Protein AF-A0A832JFH4-F1 (afdb_monomer_lite)

Foldseek 3Di:
DAEAEDQQDDPCVVVVLLVVLQVDQPYKYFYDNHRLADQLRVLLRVLPDDDQKDKFADPQKAFEPCQVVLQVVVCVVDVLAFKEFEAECDDVVRHDDDDDDDPVVVNVRLQVQLVVQPPHKDWALFDDRNIMMGGPVLCVLQNTFDSVLTHDDPRRNLSSLLSVLSRGIYMYRSSHYMYGPPPPSVPPCDPVNSNVSRVVVVCVQFVPDPVLVVCPPVSSPRVLSPDPVDNTPRSVSNHDHRDNNVPTPMSRSDPAQWAEEEFEEDAQLPVQQVQALVQCPPPGPAYEYEYQDHPDCVQVSCVVSVHDYHYDHDPLAPQVSSQVSLVVRRHQKYFYDYSQKHWDPPSVCVNVVSVVVDPAFFEWEWEWEAADADPQQFTWIAGHGGMGGSDPQFTWDARPPTDRVVRVCVRPVPHDYYYDDIYMYGDVNNDPPVVVVVVLVSQLVSLVVVCVVPVLQLVSLQSNLVSCVSVVVLVSSLVSLVSSVVSQPPDDAQCVLVSLLSNLVSCVSVVNLVVSVVSLVVVVPDPDDALSSLQSVLVSCVVQVNLVVSLVSLVSQLVCPVVPDSRHIHTPCSNFLVSLQSNLVSCVSVVVLVSSLVSLLRSCLRSVVVSHDHLSSLLCNLVSPLVDDALVVSQVSQQVSHVVGCLVPLVSLLSNLVSQLPAFVHRPRNLVNNVVSLVSSVVSVDDAQSSLQSVLSSCVLVVVLVVSLVSLVRHDCSRPCNVVSLVSNLVSCLSVVVVVVNVVSVPVPQLSVQLSCCSNPVDGDQQDAADDQVVLVCLLVVLSSCVSSVVVVSNVSSLSCVCNNDVDLLVSLLSQLVSCVSVVVLVSNCVSLVVVVVVVPHDLSSLLSPLVSCLSVVVLVSSVVSLVVSQQDQGDNVSSLVVLLVSLVVCVVVVVVVVNVVSVVCVLVVNGNDDDPDPSPPD

Secondary structure (DSSP, 8-state):
-EEEEE-S--SSHHHHHHHHHHH-TTEEEEE-SS---HHHHHHHHHTT--SSEEEEE-TTEEE-TTHHHHHHHHHHH-TTEEEEEEEBSS-TTTB-----SSHHHHHHHHHHHHHHTTT-EEE-S---TTEEEEEHHHHHHHBS--GGG-SSSSHHHHHHHHHHHTT-EEEEEEEEEEEE--SSTTGGG-HHHHHHHHHHHHHHHTT--GGGGGG-S-GGG-GGGG-TTSPPPPGGGG-BPPPPGGGS-EEE------SEEEEEEESS-TTTHHHHHHHHTTT-SEEEEEES--SSSHHHHHHHTT-EEEE----S-HHHHHHHHHHH--SSEEEE--TTEEE-TTTHHHHHHHHT--S-SEEEEEEEEEESSSTTSEEEEEEEEEEEE--TT---BSSSS-B-HHHHHHH-TT--EEE-S--EEE-TT-S-HHHHHHHHHHHHHHHHHHHHH-TT-HHHHHHHHHHHHHTT-HHHHHHHHHHHHHHHTT---TTHHHHHHHHHHHHHHTT-HHHHHHHHHHHHTSS---HHHHHHHHHHHHHTT-HHHHHHHHHHHHHTGGG--TTS-EEGGGGSHHHHHHHHHHHHHTT-HHHHHHHHHHHHHHHHHTT---HHHHHHHHHHHHTSS-HHHHHHHHHHHSTT-GGG-HHHHHHHHHHHTSSSSPPTTHHHHHHHHHHHHHHTT--SHHHHHHHHHHHHHTT-HHHHHHHHTTS-TTSTTHHHHHHHHHHHHHHTT-HHHHHHT----HHHHHHHHHHHHS--PPP-SPPPHHHHTTHHHHHHHHHHHT-HHHHHHHHTTHHHH--SHHHHHHHHHHHHHHHT-HHHHHHHHHHHHHTT---HHHHHHHHHHHHHHT-HHHHHHHHHHHHHSSS-HHHHHHHHHHHHHHHHHTT-HHHHHHHHHHHHTT-SSS---S--S--

Structure (mmCIF, N/CA/C/O backbone):
data_AF-A0A832JFH4-F1
#
_entry.id   AF-A0A832JFH4-F1
#
loop_
_atom_site.group_PDB
_atom_site.id
_atom_site.type_symbol
_atom_site.label_atom_id
_atom_site.label_alt_id
_atom_site.label_comp_id
_atom_site.label_asym_id
_atom_site.label_entity_id
_atom_site.label_seq_id
_atom_site.pdbx_PDB_ins_code
_atom_site.Cartn_x
_atom_site.Cartn_y
_atom_site.Cartn_z
_atom_site.occupancy
_atom_site.B_iso_or_equiv
_atom_site.auth_seq_id
_atom_site.auth_comp_id
_atom_site.auth_asym_id
_atom_site.auth_atom_id
_atom_site.pdbx_PDB_model_num
ATOM 1 N N . GLU A 1 1 ? 9.022 11.231 -43.085 1.00 86.75 1 GLU A N 1
ATOM 2 C CA . GLU A 1 1 ? 10.439 11.262 -42.639 1.00 86.75 1 GLU A CA 1
ATOM 3 C C . GLU A 1 1 ? 11.091 12.559 -43.117 1.00 86.75 1 GLU A C 1
ATOM 5 O O . GLU A 1 1 ? 10.477 13.247 -43.923 1.00 86.75 1 GLU A O 1
ATOM 10 N N . LEU A 1 2 ? 12.284 12.905 -42.633 1.00 91.31 2 LEU A N 1
ATOM 11 C CA . LEU A 1 2 ? 13.102 14.007 -43.144 1.00 91.31 2 LEU A CA 1
ATOM 12 C C . LEU A 1 2 ? 14.521 13.487 -43.394 1.00 91.31 2 LEU A C 1
ATOM 14 O O . LEU A 1 2 ? 15.133 12.902 -42.503 1.00 91.31 2 LEU A O 1
ATOM 18 N N . ILE A 1 3 ? 15.048 13.698 -44.598 1.00 94.12 3 ILE A N 1
ATOM 19 C CA . ILE A 1 3 ? 16.397 13.268 -44.978 1.00 94.12 3 ILE A CA 1
ATOM 20 C C . ILE A 1 3 ? 17.169 14.494 -45.445 1.00 94.12 3 ILE A C 1
ATOM 22 O O . ILE A 1 3 ? 16.770 15.158 -46.396 1.00 94.12 3 ILE A O 1
ATOM 26 N N . ILE A 1 4 ? 18.265 14.804 -44.758 1.00 94.50 4 ILE A N 1
ATOM 27 C CA . ILE A 1 4 ? 19.100 15.975 -45.029 1.00 94.50 4 ILE A CA 1
ATOM 28 C C . ILE A 1 4 ? 20.442 15.487 -45.571 1.00 94.50 4 ILE A C 1
ATOM 30 O O . ILE A 1 4 ? 21.104 14.660 -44.946 1.00 94.50 4 ILE A O 1
ATOM 34 N N . VAL A 1 5 ? 20.876 16.003 -46.719 1.00 94.62 5 VAL A N 1
ATOM 35 C CA . VAL A 1 5 ? 22.158 15.622 -47.328 1.00 94.62 5 VAL A CA 1
ATOM 36 C C . VAL A 1 5 ? 23.152 16.771 -47.198 1.00 94.62 5 VAL A C 1
ATOM 38 O O . VAL A 1 5 ? 22.995 17.824 -47.808 1.00 94.62 5 VAL A O 1
ATOM 41 N N . ASP A 1 6 ? 24.199 16.564 -46.401 1.00 93.94 6 ASP A N 1
ATOM 42 C CA . ASP A 1 6 ? 25.310 17.498 -46.256 1.00 93.94 6 ASP A CA 1
ATOM 43 C C . ASP A 1 6 ? 26.365 17.240 -47.342 1.00 93.94 6 ASP A C 1
ATOM 45 O O . ASP A 1 6 ? 27.177 16.315 -47.249 1.00 93.94 6 ASP A O 1
ATOM 49 N N . ASN A 1 7 ? 26.379 18.101 -48.359 1.00 91.00 7 ASN A N 1
ATOM 50 C CA . ASN A 1 7 ? 27.344 18.088 -49.462 1.00 91.00 7 ASN A CA 1
ATOM 51 C C . ASN A 1 7 ? 28.679 18.777 -49.098 1.00 91.00 7 ASN A C 1
ATOM 53 O O . ASN A 1 7 ? 29.187 19.615 -49.841 1.00 91.00 7 ASN A O 1
ATOM 57 N N . GLY A 1 8 ? 29.278 18.419 -47.956 1.00 88.81 8 GLY A N 1
ATOM 58 C CA . GLY A 1 8 ? 30.637 18.857 -47.606 1.00 88.81 8 GLY A CA 1
ATOM 59 C C . GLY A 1 8 ? 30.754 20.161 -46.805 1.00 88.81 8 GLY A C 1
ATOM 60 O O . GLY A 1 8 ? 31.791 20.814 -46.901 1.00 88.81 8 GLY A O 1
ATOM 61 N N . SER A 1 9 ? 29.739 20.567 -46.033 1.00 89.00 9 SER A N 1
ATOM 62 C CA . SER A 1 9 ? 29.695 21.904 -45.407 1.00 89.00 9 SER A CA 1
ATOM 63 C C . SER A 1 9 ? 30.801 22.146 -44.367 1.00 89.00 9 SER A C 1
ATOM 65 O O . SER A 1 9 ? 31.085 21.294 -43.520 1.00 89.00 9 SER A O 1
ATOM 67 N N . THR A 1 10 ? 31.388 23.347 -44.378 1.00 86.88 10 THR A N 1
ATOM 68 C CA . THR A 1 10 ? 32.534 23.742 -43.527 1.00 86.88 10 THR A CA 1
ATOM 69 C C . THR A 1 10 ? 32.224 24.855 -42.518 1.00 86.88 10 THR A C 1
ATOM 71 O O . THR A 1 10 ? 33.095 25.245 -41.749 1.00 86.88 10 THR A O 1
ATOM 74 N N . ASP A 1 11 ? 30.999 25.375 -42.507 1.00 83.94 11 ASP A N 1
ATOM 75 C CA . ASP A 1 11 ? 30.551 26.574 -41.774 1.00 83.94 11 ASP A CA 1
ATOM 76 C C . ASP A 1 11 ? 29.958 26.291 -40.378 1.00 83.94 11 ASP A C 1
ATOM 78 O O . ASP A 1 11 ? 29.439 27.183 -39.713 1.00 83.94 11 ASP A O 1
ATOM 82 N N . GLY A 1 12 ? 30.028 25.039 -39.923 1.00 84.50 12 GLY A N 1
ATOM 83 C CA . GLY A 1 12 ? 29.412 24.583 -38.676 1.00 84.50 12 GLY A CA 1
ATOM 84 C C . GLY A 1 12 ? 28.091 23.833 -38.860 1.00 84.50 12 GLY A C 1
ATOM 85 O O . GLY A 1 12 ? 27.679 23.145 -37.922 1.00 84.50 12 GLY A O 1
ATOM 86 N N . SER A 1 13 ? 27.489 23.833 -40.058 1.00 88.94 13 SER A N 1
ATOM 87 C CA . SER A 1 13 ? 26.248 23.094 -40.359 1.00 88.94 13 SER A CA 1
ATOM 88 C C . SER A 1 13 ? 26.322 21.620 -39.942 1.00 88.94 13 SER A C 1
ATOM 90 O O . SER A 1 13 ? 25.420 21.107 -39.285 1.00 88.94 13 SER A O 1
ATOM 92 N N . ARG A 1 14 ? 27.465 20.954 -40.157 1.00 89.50 14 ARG A N 1
ATOM 93 C CA . ARG A 1 14 ? 27.723 19.572 -39.694 1.00 89.50 14 ARG A CA 1
ATOM 94 C C . ARG A 1 14 ? 27.559 19.356 -38.189 1.00 89.50 14 ARG A C 1
ATOM 96 O O . ARG A 1 14 ? 27.178 18.264 -37.769 1.00 89.50 14 ARG A O 1
ATOM 103 N N . ARG A 1 15 ? 27.890 20.353 -37.362 1.00 82.50 15 ARG A N 1
ATOM 104 C CA . ARG A 1 15 ? 27.724 20.285 -35.901 1.00 82.50 15 ARG A CA 1
ATOM 105 C C . ARG A 1 15 ? 26.253 20.432 -35.524 1.00 82.50 15 ARG A C 1
ATOM 107 O O . ARG A 1 15 ? 25.790 19.684 -34.669 1.00 82.50 15 ARG A O 1
ATOM 114 N N . TYR A 1 16 ? 25.542 21.349 -36.180 1.00 88.25 16 TYR A N 1
ATOM 115 C CA . TYR A 1 16 ? 24.102 21.529 -36.008 1.00 88.25 16 TYR A CA 1
ATOM 116 C C . TYR A 1 16 ? 23.329 20.265 -36.412 1.00 88.25 16 TYR A C 1
ATOM 118 O O . TYR A 1 16 ? 22.598 19.715 -35.596 1.00 88.25 16 TYR A O 1
ATOM 126 N N . LEU A 1 17 ? 23.585 19.718 -37.604 1.00 90.06 17 LEU A N 1
ATOM 127 C CA . LEU A 1 17 ? 22.936 18.499 -38.098 1.00 90.06 17 LEU A CA 1
ATOM 128 C C . LEU A 1 17 ? 23.182 17.284 -37.185 1.00 90.06 17 LEU A C 1
ATOM 130 O O . LEU A 1 17 ? 22.256 16.527 -36.906 1.00 90.06 17 LEU A O 1
ATOM 134 N N . LYS A 1 18 ? 24.393 17.134 -36.627 1.00 82.38 18 LYS A N 1
ATOM 135 C CA . LYS A 1 18 ? 24.696 16.106 -35.610 1.00 82.38 18 LYS A CA 1
ATOM 136 C C . LYS A 1 18 ? 23.906 16.268 -34.305 1.00 82.38 18 LYS A C 1
ATOM 138 O O . LYS A 1 18 ? 23.684 15.272 -33.622 1.00 82.38 18 LYS A O 1
ATOM 143 N N . ALA A 1 19 ? 23.525 17.489 -33.931 1.00 78.25 19 ALA A N 1
ATOM 144 C CA . ALA A 1 19 ? 22.666 17.739 -32.775 1.00 78.25 19 ALA A CA 1
ATOM 145 C C . ALA A 1 19 ? 21.187 17.496 -33.118 1.00 78.25 19 ALA A C 1
ATOM 147 O O . ALA A 1 19 ? 20.504 16.803 -32.370 1.00 78.25 19 ALA A O 1
ATOM 148 N N . LEU A 1 20 ? 20.735 17.968 -34.283 1.00 81.62 20 LEU A N 1
ATOM 149 C CA . LEU A 1 20 ? 19.372 17.792 -34.793 1.00 81.62 20 LEU A CA 1
ATOM 150 C C . LEU A 1 20 ? 18.983 16.305 -34.893 1.00 81.62 20 LEU A C 1
ATOM 152 O O . LEU A 1 20 ? 17.939 15.896 -34.396 1.00 81.62 20 LEU A O 1
ATOM 156 N N . VAL A 1 21 ? 19.878 15.475 -35.437 1.00 81.38 21 VAL A N 1
ATOM 157 C CA . VAL A 1 21 ? 19.735 14.008 -35.514 1.00 81.38 21 VAL A CA 1
ATOM 158 C C . VAL A 1 21 ? 19.535 13.360 -34.140 1.00 81.38 21 VAL A C 1
ATOM 160 O O . VAL A 1 21 ? 18.793 12.394 -34.015 1.00 81.38 21 VAL A O 1
ATOM 163 N N . ARG A 1 22 ? 20.151 13.892 -33.078 1.00 72.06 22 ARG A N 1
ATOM 164 C CA . ARG A 1 22 ? 19.964 13.371 -31.711 1.00 72.06 22 ARG A CA 1
ATOM 165 C C . ARG A 1 22 ? 18.629 13.784 -31.091 1.00 72.06 22 ARG A C 1
ATOM 167 O O . ARG A 1 22 ? 18.180 13.129 -30.160 1.00 72.06 22 ARG A O 1
ATOM 174 N N . GLN A 1 23 ? 18.025 14.867 -31.576 1.00 72.06 23 GLN A N 1
ATOM 175 C CA . GLN A 1 23 ? 16.788 15.435 -31.037 1.00 72.06 23 GLN A CA 1
ATOM 176 C C . GLN A 1 23 ? 15.531 14.909 -31.749 1.00 72.06 23 GLN A C 1
ATOM 178 O O . GLN A 1 23 ? 14.457 14.904 -31.152 1.00 72.06 23 GLN A O 1
ATOM 183 N N . HIS A 1 24 ? 15.648 14.435 -32.995 1.00 73.25 24 HIS A N 1
ATOM 184 C CA . HIS A 1 24 ? 14.495 14.092 -33.831 1.00 73.25 24 HIS A CA 1
ATOM 185 C C . HIS A 1 24 ? 14.628 12.703 -34.485 1.00 73.25 24 HIS A C 1
ATOM 187 O O . HIS A 1 24 ? 15.391 12.510 -35.430 1.00 73.25 24 HIS A O 1
ATOM 193 N N . ARG A 1 25 ? 13.824 11.734 -34.012 1.00 69.81 25 ARG A N 1
ATOM 194 C CA . ARG A 1 25 ? 13.808 10.324 -34.478 1.00 69.81 25 ARG A CA 1
ATOM 195 C C . ARG A 1 25 ? 13.427 10.142 -35.956 1.00 69.81 25 ARG A C 1
ATOM 197 O O . ARG A 1 25 ? 13.649 9.084 -36.526 1.00 69.81 25 ARG A O 1
ATOM 204 N N . ASN A 1 26 ? 12.813 11.148 -36.572 1.00 77.56 26 ASN A N 1
ATOM 205 C CA . ASN A 1 26 ? 12.388 11.135 -37.972 1.00 77.56 26 ASN A CA 1
ATOM 206 C C . ASN A 1 26 ? 13.412 11.773 -38.930 1.00 77.56 26 ASN A C 1
ATOM 208 O O . ASN A 1 26 ? 13.078 11.941 -40.103 1.00 77.56 26 ASN A O 1
ATOM 212 N N . VAL A 1 27 ? 14.613 12.138 -38.455 1.00 88.56 27 VAL A N 1
ATOM 213 C CA . VAL A 1 27 ? 15.651 12.830 -39.238 1.00 88.56 27 VAL A CA 1
ATOM 214 C C . VAL A 1 27 ? 16.833 11.904 -39.540 1.00 88.56 27 VAL A C 1
ATOM 216 O O . VAL A 1 27 ? 17.547 11.490 -38.631 1.00 88.56 27 VAL A O 1
ATOM 219 N N . LYS A 1 28 ? 17.100 11.633 -40.821 1.00 91.25 28 LYS A N 1
ATOM 220 C CA . LYS A 1 28 ? 18.349 11.013 -41.305 1.00 91.25 28 LYS A CA 1
ATOM 221 C C . LYS A 1 28 ? 19.262 12.115 -41.868 1.00 91.25 28 LYS A C 1
ATOM 223 O O . LYS A 1 28 ? 18.783 12.990 -42.586 1.00 91.25 28 LYS A O 1
ATOM 228 N N . VAL A 1 29 ? 20.567 12.087 -41.588 1.00 93.31 29 VAL A N 1
ATOM 229 C CA . VAL A 1 29 ? 21.560 12.998 -42.200 1.00 93.31 29 VAL A CA 1
ATOM 230 C C . VAL A 1 29 ? 22.622 12.205 -42.953 1.00 93.31 29 VAL A C 1
ATOM 232 O O . VAL A 1 29 ? 23.351 11.428 -42.346 1.00 93.31 29 VAL A O 1
ATOM 235 N N . VAL A 1 30 ? 22.789 12.449 -44.250 1.00 94.50 30 VAL A N 1
ATOM 236 C CA . VAL A 1 30 ? 23.920 11.918 -45.030 1.00 94.50 30 VAL A CA 1
ATOM 237 C C . VAL A 1 30 ? 25.084 12.904 -44.972 1.00 94.50 30 VAL A C 1
ATOM 239 O O . VAL A 1 30 ? 24.889 14.094 -45.201 1.00 94.50 30 VAL A O 1
ATOM 242 N N . LEU A 1 31 ? 26.299 12.427 -44.688 1.00 92.38 31 LEU A N 1
ATOM 243 C CA . LEU A 1 31 ? 27.520 13.242 -44.664 1.00 92.38 31 LEU A CA 1
ATOM 244 C C . LEU A 1 31 ? 28.461 12.887 -45.827 1.00 92.38 31 LEU A C 1
ATOM 246 O O . LEU A 1 31 ? 29.343 12.033 -45.683 1.00 92.38 31 LEU A O 1
ATOM 250 N N . ASN A 1 32 ? 28.330 13.582 -46.959 1.00 92.69 32 ASN A N 1
ATOM 251 C CA . ASN A 1 32 ? 29.229 13.406 -48.104 1.00 92.69 32 ASN A CA 1
ATOM 252 C C . ASN A 1 32 ? 30.609 14.029 -47.813 1.00 92.69 32 ASN A C 1
ATOM 254 O O . ASN A 1 32 ? 30.688 15.091 -47.199 1.00 92.69 32 ASN A O 1
ATOM 258 N N . PRO A 1 33 ? 31.739 13.409 -48.199 1.00 86.75 33 PRO A N 1
ATOM 259 C CA . PRO A 1 33 ? 33.070 13.905 -47.828 1.00 86.75 33 PRO A CA 1
ATOM 260 C C . PRO A 1 33 ? 33.408 15.272 -48.448 1.00 86.75 33 PRO A C 1
ATOM 262 O O . PRO A 1 33 ? 34.163 16.038 -47.852 1.00 86.75 33 PRO A O 1
ATOM 265 N N . SER A 1 34 ? 32.821 15.582 -49.603 1.00 89.50 34 SER A N 1
ATOM 266 C CA . SER A 1 34 ? 32.980 16.810 -50.384 1.00 89.50 34 SER A CA 1
ATOM 267 C C . SER A 1 34 ? 31.657 17.167 -51.077 1.00 89.50 34 SER A C 1
ATOM 269 O O . SER A 1 34 ? 30.693 16.400 -51.017 1.00 89.50 34 SER A O 1
ATOM 271 N N . ASN A 1 35 ? 31.599 18.323 -51.746 1.00 89.25 35 ASN A N 1
ATOM 272 C CA . ASN A 1 35 ? 30.458 18.667 -52.593 1.00 89.25 35 ASN A CA 1
ATOM 273 C C . ASN A 1 35 ? 30.491 17.833 -53.885 1.00 89.25 35 ASN A C 1
ATOM 275 O O . ASN A 1 35 ? 31.380 18.016 -54.717 1.00 89.25 35 ASN A O 1
ATOM 279 N N . ILE A 1 36 ? 29.520 16.930 -54.033 1.00 89.88 36 ILE A N 1
ATOM 280 C CA . ILE A 1 36 ? 29.355 16.040 -55.194 1.00 89.88 36 ILE A CA 1
ATOM 281 C C . ILE A 1 36 ? 28.343 16.568 -56.228 1.00 89.88 36 ILE A C 1
ATOM 283 O O . ILE A 1 36 ? 28.050 15.879 -57.200 1.00 89.88 36 ILE A O 1
ATOM 287 N N . GLY A 1 37 ? 27.815 17.779 -56.025 1.00 87.56 37 GLY A N 1
ATOM 288 C CA . GLY A 1 37 ? 26.745 18.365 -56.831 1.00 87.56 37 GLY A CA 1
ATOM 289 C C . GLY A 1 37 ? 25.342 18.083 -56.287 1.00 87.56 37 GLY A C 1
ATOM 290 O O . GLY A 1 37 ? 25.111 17.120 -55.550 1.00 87.56 37 GLY A O 1
ATOM 291 N N . ALA A 1 38 ? 24.395 18.951 -56.640 1.00 85.62 38 ALA A N 1
ATOM 292 C CA . ALA A 1 38 ? 22.991 18.849 -56.255 1.00 85.62 38 ALA A CA 1
ATOM 293 C C . ALA A 1 38 ? 22.293 17.579 -56.793 1.00 85.62 38 ALA A C 1
ATOM 295 O O . ALA A 1 38 ? 21.633 16.922 -55.986 1.00 85.62 38 ALA A O 1
ATOM 296 N N . PRO A 1 39 ? 22.485 17.137 -58.059 1.00 89.88 39 PRO A N 1
ATOM 297 C CA . PRO A 1 39 ? 21.843 15.920 -58.565 1.00 89.88 39 PRO A CA 1
ATOM 298 C C . PRO A 1 39 ? 22.280 14.674 -57.778 1.00 89.88 39 PRO A C 1
ATOM 300 O O . PRO A 1 39 ? 21.454 13.927 -57.254 1.00 89.88 39 PRO A O 1
ATOM 303 N N . ALA A 1 40 ? 23.595 14.488 -57.609 1.00 90.62 40 ALA A N 1
ATOM 304 C CA . ALA A 1 40 ? 24.149 13.359 -56.865 1.00 90.62 40 ALA A CA 1
ATOM 305 C C . ALA A 1 40 ? 23.811 13.424 -55.363 1.00 90.62 40 ALA A C 1
ATOM 307 O O . ALA A 1 40 ? 23.510 12.398 -54.756 1.00 90.62 40 ALA A O 1
ATOM 308 N N . GLY A 1 41 ? 23.789 14.626 -54.773 1.00 92.12 41 GLY A N 1
ATOM 309 C CA . GLY A 1 41 ? 23.344 14.838 -53.395 1.00 92.12 41 GLY A CA 1
ATOM 310 C C . GLY A 1 41 ? 21.882 14.435 -53.183 1.00 92.12 41 GLY A C 1
ATOM 311 O O . GLY A 1 41 ? 21.586 13.667 -52.269 1.00 92.12 41 GLY A O 1
ATOM 312 N N . ARG A 1 42 ? 20.965 14.869 -54.059 1.00 92.06 42 ARG A N 1
ATOM 313 C CA . ARG A 1 42 ? 19.547 14.473 -53.994 1.00 92.06 42 ARG A CA 1
ATOM 314 C C . ARG A 1 42 ? 19.372 12.959 -54.169 1.00 92.06 42 ARG A C 1
ATOM 316 O O . ARG A 1 42 ? 18.576 12.368 -53.442 1.00 92.06 42 ARG A O 1
ATOM 323 N N . ASN A 1 43 ? 20.184 12.304 -55.003 1.00 94.56 43 ASN A N 1
ATOM 324 C CA . ASN A 1 43 ? 20.185 10.839 -55.130 1.00 94.56 43 ASN A CA 1
ATOM 325 C C . ASN A 1 43 ? 20.590 10.111 -53.839 1.00 94.56 43 ASN A C 1
ATOM 327 O O . ASN A 1 43 ? 20.013 9.068 -53.537 1.00 94.56 43 ASN A O 1
ATOM 331 N N . CYS A 1 44 ? 21.526 10.648 -53.046 1.00 94.62 44 CYS A N 1
ATOM 332 C CA . CYS A 1 44 ? 21.829 10.102 -51.717 1.00 94.62 44 CYS A CA 1
ATOM 333 C C . CYS A 1 44 ? 20.615 10.169 -50.774 1.00 94.62 44 CYS A C 1
ATOM 335 O O . CYS A 1 44 ? 20.441 9.282 -49.943 1.00 94.62 44 CYS A O 1
ATOM 337 N N . GLY A 1 45 ? 19.780 11.206 -50.902 1.00 93.75 45 GLY A N 1
ATOM 338 C CA . GLY A 1 45 ? 18.519 11.326 -50.167 1.00 93.75 45 GLY A CA 1
ATOM 339 C C . GLY A 1 45 ? 17.472 10.317 -50.645 1.00 93.75 45 GLY A C 1
ATOM 340 O O . GLY A 1 45 ? 16.926 9.573 -49.833 1.00 93.75 45 GLY A O 1
ATOM 341 N N . LEU A 1 46 ? 17.251 10.234 -51.963 1.00 93.94 46 LEU A N 1
ATOM 342 C CA . LEU A 1 46 ? 16.325 9.276 -52.585 1.00 93.94 46 LEU A CA 1
ATOM 343 C C . LEU A 1 46 ? 16.654 7.818 -52.230 1.00 93.94 46 LEU A C 1
ATOM 345 O O . LEU A 1 46 ? 15.747 7.050 -51.922 1.00 93.94 46 LEU A O 1
ATOM 349 N N . ALA A 1 47 ? 17.938 7.444 -52.219 1.00 93.62 47 ALA A N 1
ATOM 350 C CA . ALA A 1 47 ? 18.404 6.091 -51.891 1.00 93.62 47 ALA A CA 1
ATOM 351 C C . ALA A 1 47 ? 18.052 5.626 -50.461 1.00 93.62 47 ALA A C 1
ATOM 353 O O . ALA A 1 47 ? 18.135 4.434 -50.162 1.00 93.62 47 ALA A O 1
ATOM 354 N N . LEU A 1 48 ? 17.686 6.559 -49.576 1.00 92.31 48 LEU A N 1
ATOM 355 C CA . LEU A 1 48 ? 17.358 6.312 -48.169 1.00 92.31 48 LEU A CA 1
ATOM 356 C C . LEU A 1 48 ? 15.889 6.582 -47.827 1.00 92.31 48 LEU A C 1
ATOM 358 O O . LEU A 1 48 ? 15.498 6.365 -46.677 1.00 92.31 48 LEU A O 1
ATOM 362 N N . ALA A 1 49 ? 15.101 7.086 -48.778 1.00 92.75 49 ALA A N 1
ATOM 363 C CA . ALA A 1 49 ? 13.710 7.446 -48.558 1.00 92.75 49 ALA A CA 1
ATOM 364 C C . ALA A 1 49 ? 12.791 6.224 -48.677 1.00 92.75 49 ALA A C 1
ATOM 366 O O . ALA A 1 49 ? 12.873 5.448 -49.632 1.00 92.75 49 ALA A O 1
ATOM 367 N N . GLU A 1 50 ? 11.869 6.089 -47.730 1.00 90.00 50 GLU A N 1
ATOM 368 C CA . GLU A 1 50 ? 10.948 4.961 -47.551 1.00 90.00 50 GLU A CA 1
ATOM 369 C C . GLU A 1 50 ? 9.484 5.343 -47.846 1.00 90.00 50 GLU A C 1
ATOM 371 O O . GLU A 1 50 ? 8.707 4.479 -48.235 1.00 90.00 50 GLU A O 1
ATOM 376 N N . GLY A 1 51 ? 9.104 6.625 -47.751 1.00 89.81 51 GLY A N 1
ATOM 377 C CA . GLY A 1 51 ? 7.719 7.080 -47.972 1.00 89.81 51 GLY A CA 1
ATOM 378 C C . GLY A 1 51 ? 7.178 6.909 -49.404 1.00 89.81 51 GLY A C 1
ATOM 379 O O . GLY A 1 51 ? 7.937 6.936 -50.375 1.00 89.81 51 GLY A O 1
ATOM 380 N N . ASP A 1 52 ? 5.854 6.778 -49.542 1.00 90.62 52 ASP A N 1
ATOM 381 C CA . ASP A 1 52 ? 5.144 6.669 -50.836 1.00 90.62 52 ASP A CA 1
ATOM 382 C C . ASP A 1 52 ? 5.174 7.968 -51.659 1.00 90.62 52 ASP A C 1
ATOM 384 O O . ASP A 1 52 ? 5.088 7.953 -52.892 1.00 90.62 52 ASP A O 1
ATOM 388 N N . PHE A 1 53 ? 5.337 9.093 -50.962 1.00 93.88 53 PHE A N 1
ATOM 389 C CA . PHE A 1 53 ? 5.544 10.420 -51.522 1.00 93.88 53 PHE A CA 1
ATOM 390 C C . PHE A 1 53 ? 6.890 10.975 -51.052 1.00 93.88 53 PHE A C 1
ATOM 392 O O . PHE A 1 53 ? 7.261 10.857 -49.883 1.00 93.88 53 PHE A O 1
ATOM 399 N N . LEU A 1 54 ? 7.616 11.590 -51.978 1.00 94.62 54 LEU A N 1
ATOM 400 C CA . LEU A 1 54 ? 8.992 12.042 -51.823 1.00 94.62 54 LEU A CA 1
ATOM 401 C C . LEU A 1 54 ? 9.041 13.542 -52.108 1.00 94.62 54 LEU A C 1
ATOM 403 O O . LEU A 1 54 ? 8.646 13.969 -53.188 1.00 94.62 54 LEU A O 1
ATOM 407 N N . ALA A 1 55 ? 9.500 14.350 -51.156 1.00 94.38 55 ALA A N 1
ATOM 408 C CA . ALA A 1 55 ? 9.603 15.798 -51.325 1.00 94.38 55 ALA A CA 1
ATOM 409 C C . ALA A 1 55 ? 11.072 16.226 -51.393 1.00 94.38 55 ALA A C 1
ATOM 411 O O . ALA A 1 55 ? 11.820 16.027 -50.434 1.00 94.38 55 ALA A O 1
ATOM 412 N N . PHE A 1 56 ? 11.476 16.850 -52.499 1.00 93.50 56 PHE A N 1
ATOM 413 C CA . PHE A 1 56 ? 12.681 17.672 -52.518 1.00 93.50 56 PHE A CA 1
ATOM 414 C C . PHE A 1 56 ? 12.391 19.027 -51.883 1.00 93.50 56 PHE A C 1
ATOM 416 O O . PHE A 1 56 ? 11.320 19.601 -52.094 1.00 93.50 56 PHE A O 1
ATOM 423 N N . LEU A 1 57 ? 13.359 19.516 -51.111 1.00 93.06 57 LEU A N 1
ATOM 424 C CA . LEU A 1 57 ? 13.349 20.838 -50.508 1.00 93.06 57 LEU A CA 1
ATOM 425 C C . LEU A 1 57 ? 14.796 21.328 -50.375 1.00 93.06 57 LEU A C 1
ATOM 427 O O . LEU A 1 57 ? 15.596 20.706 -49.673 1.00 93.06 57 LEU A O 1
ATOM 431 N N . ASP A 1 58 ? 15.134 22.420 -51.056 1.00 90.75 58 ASP A N 1
ATOM 432 C CA . ASP A 1 58 ? 16.479 22.999 -51.014 1.00 90.75 58 ASP A CA 1
ATOM 433 C C . ASP A 1 58 ? 16.681 23.870 -49.758 1.00 90.75 58 ASP A C 1
ATOM 435 O O . ASP A 1 58 ? 15.742 24.442 -49.199 1.00 90.75 58 ASP A O 1
ATOM 439 N N . SER A 1 59 ? 17.927 23.974 -49.286 1.00 88.50 59 SER A N 1
ATOM 440 C CA . SER A 1 59 ? 18.262 24.610 -48.001 1.00 88.50 59 SER A CA 1
ATOM 441 C C . SER A 1 59 ? 18.159 26.141 -47.985 1.00 88.50 59 SER A C 1
ATOM 443 O O . SER A 1 59 ? 18.235 26.740 -46.912 1.00 88.50 59 SER A O 1
ATOM 445 N N . ASP A 1 60 ? 17.963 26.783 -49.138 1.00 88.44 60 ASP A N 1
ATOM 446 C CA . ASP A 1 60 ? 17.671 28.211 -49.288 1.00 88.44 60 ASP A CA 1
ATOM 447 C C . ASP A 1 60 ? 16.184 28.489 -49.593 1.00 88.44 60 ASP A C 1
ATOM 449 O O . ASP A 1 60 ? 15.831 29.520 -50.175 1.00 88.44 60 ASP A O 1
ATOM 453 N N . THR A 1 61 ? 15.299 27.598 -49.134 1.00 92.31 61 THR A N 1
ATOM 454 C CA . THR A 1 61 ? 13.838 27.758 -49.177 1.00 92.31 61 THR A CA 1
ATOM 455 C C . THR A 1 61 ? 13.223 27.941 -47.785 1.00 92.31 61 THR A C 1
ATOM 457 O O . THR A 1 61 ? 13.783 27.527 -46.770 1.00 92.31 61 THR A O 1
ATOM 460 N N . VAL A 1 62 ? 12.047 28.574 -47.728 1.00 93.44 62 VAL A N 1
ATOM 461 C CA . VAL A 1 62 ? 11.209 28.669 -46.525 1.00 93.44 62 VAL A CA 1
ATOM 462 C C . VAL A 1 62 ? 9.780 28.288 -46.896 1.00 93.44 62 VAL A C 1
ATOM 464 O O . VAL A 1 62 ? 9.113 28.960 -47.686 1.00 93.44 62 VAL A O 1
ATOM 467 N N . VAL A 1 63 ? 9.312 27.181 -46.326 1.00 95.19 63 VAL A N 1
ATOM 468 C CA . VAL A 1 63 ? 7.969 26.645 -46.566 1.00 95.19 63 VAL A CA 1
ATOM 469 C C . VAL A 1 63 ? 6.902 27.407 -45.778 1.00 95.19 63 VAL A C 1
ATOM 471 O O . VAL A 1 63 ? 7.172 27.944 -44.703 1.00 95.19 63 VAL A O 1
ATOM 474 N N . THR A 1 64 ? 5.672 27.450 -46.295 1.00 94.50 64 THR A N 1
ATOM 475 C CA . THR A 1 64 ? 4.552 28.136 -45.630 1.00 94.50 64 THR A CA 1
ATOM 476 C C . THR A 1 64 ? 3.569 27.159 -44.988 1.00 94.50 64 THR A C 1
ATOM 478 O O . THR A 1 64 ? 3.570 25.968 -45.286 1.00 94.50 64 THR A O 1
ATOM 481 N N . ASN A 1 65 ? 2.699 27.646 -44.103 1.00 91.00 65 ASN A N 1
ATOM 482 C CA . ASN A 1 65 ? 1.744 26.797 -43.388 1.00 91.00 65 ASN A CA 1
ATOM 483 C C . ASN A 1 65 ? 0.806 26.073 -44.373 1.00 91.00 65 ASN A C 1
ATOM 485 O O . ASN A 1 65 ? 0.214 26.707 -45.247 1.00 91.00 65 ASN A O 1
ATOM 489 N N . GLY A 1 66 ? 0.679 24.750 -44.232 1.00 90.88 66 GLY A N 1
ATOM 490 C CA . GLY A 1 66 ? -0.151 23.911 -45.101 1.00 90.88 66 GLY A CA 1
ATOM 491 C C . GLY A 1 66 ? 0.452 23.565 -46.472 1.00 90.88 66 GLY A C 1
ATOM 492 O O . GLY A 1 66 ? -0.271 23.044 -47.320 1.00 90.88 66 GLY A O 1
ATOM 493 N N . TRP A 1 67 ? 1.722 23.903 -46.750 1.00 94.88 67 TRP A N 1
ATOM 494 C CA . TRP A 1 67 ? 2.327 23.711 -48.080 1.00 94.88 67 TRP A CA 1
ATOM 495 C C . TRP A 1 67 ? 2.284 22.251 -48.558 1.00 94.88 67 TRP A C 1
ATOM 497 O O . TRP A 1 67 ? 1.942 21.998 -49.711 1.00 94.88 67 TRP A O 1
ATOM 507 N N . LEU A 1 68 ? 2.610 21.296 -47.683 1.00 94.88 68 LEU A N 1
ATOM 508 C CA . LEU A 1 68 ? 2.763 19.888 -48.044 1.00 94.88 68 LEU A CA 1
ATOM 509 C C . LEU A 1 68 ? 1.400 19.223 -48.226 1.00 94.88 68 LEU A C 1
ATOM 511 O O . LEU A 1 68 ? 1.195 18.485 -49.182 1.00 94.88 68 LEU A O 1
ATOM 515 N N . GLU A 1 69 ? 0.455 19.548 -47.349 1.00 94.44 69 GLU A N 1
ATOM 516 C CA . GLU A 1 69 ? -0.939 19.118 -47.392 1.00 94.44 69 GLU A CA 1
ATOM 517 C C . GLU A 1 69 ? -1.603 19.542 -48.711 1.00 94.44 69 GLU A C 1
ATOM 519 O O . GLU A 1 69 ? -2.345 18.771 -49.318 1.00 94.44 69 GLU A O 1
ATOM 524 N N . ARG A 1 70 ? -1.280 20.744 -49.206 1.00 94.31 70 ARG A N 1
ATOM 525 C CA . ARG A 1 70 ? -1.758 21.256 -50.499 1.00 94.31 70 ARG A CA 1
ATOM 526 C C . ARG A 1 70 ? -1.160 20.497 -51.685 1.00 94.31 70 ARG A C 1
ATOM 528 O O . ARG A 1 70 ? -1.899 20.144 -52.599 1.00 94.31 70 ARG A O 1
ATOM 535 N N . LEU A 1 71 ? 0.141 20.191 -51.664 1.00 96.19 71 LEU A N 1
ATOM 536 C CA . LEU A 1 71 ? 0.781 19.386 -52.716 1.00 96.19 71 LEU A CA 1
ATOM 537 C C . LEU A 1 71 ? 0.291 17.924 -52.712 1.00 96.19 71 LEU A C 1
ATOM 539 O O . LEU A 1 71 ? 0.043 17.364 -53.779 1.00 96.19 71 LEU A O 1
ATOM 543 N N . LEU A 1 72 ? 0.105 17.324 -51.530 1.00 95.44 72 LEU A N 1
ATOM 544 C CA . LEU A 1 72 ? -0.429 15.965 -51.366 1.00 95.44 72 LEU A CA 1
ATOM 545 C C . LEU A 1 72 ? -1.861 15.853 -51.896 1.00 95.44 72 LEU A C 1
ATOM 547 O O . LEU A 1 72 ? -2.145 14.939 -52.668 1.00 95.44 72 LEU A O 1
ATOM 551 N N . ARG A 1 73 ? -2.728 16.824 -51.577 1.00 93.81 73 ARG A N 1
ATOM 552 C CA . ARG A 1 73 ? -4.118 16.880 -52.060 1.00 93.81 73 ARG A CA 1
ATOM 553 C C . ARG A 1 73 ? -4.220 16.748 -53.583 1.00 93.81 73 ARG A C 1
ATOM 555 O O . ARG A 1 73 ? -5.102 16.050 -54.073 1.00 93.81 73 ARG A O 1
ATOM 562 N N . TRP A 1 74 ? -3.325 17.383 -54.343 1.00 93.50 74 TRP A N 1
ATOM 563 C CA . TRP A 1 74 ? -3.303 17.242 -55.805 1.00 93.50 74 TRP A CA 1
ATOM 564 C C . TRP A 1 74 ? -3.019 15.811 -56.253 1.00 93.50 74 TRP A C 1
ATOM 566 O O . TRP A 1 74 ? -3.683 15.308 -57.157 1.00 93.50 74 TRP A O 1
ATOM 576 N N . MET A 1 75 ? -2.072 15.137 -55.601 1.00 91.00 75 MET A N 1
ATOM 577 C CA . MET A 1 75 ? -1.765 13.744 -55.908 1.00 91.00 75 MET A CA 1
ATOM 578 C C . MET A 1 75 ? -2.897 12.798 -55.505 1.00 91.00 75 MET A C 1
ATOM 580 O O . MET A 1 75 ? -3.164 11.846 -56.232 1.00 91.00 75 MET A O 1
ATOM 584 N N . GLU A 1 76 ? -3.571 13.045 -54.381 1.00 87.94 76 GLU A N 1
ATOM 585 C CA . GLU A 1 76 ? -4.750 12.276 -53.957 1.00 87.94 76 GLU A CA 1
ATOM 586 C C . GLU A 1 76 ? -5.917 12.400 -54.949 1.00 87.94 76 GLU A C 1
ATOM 588 O O . GLU A 1 76 ? -6.601 11.411 -55.205 1.00 87.94 76 GLU A O 1
ATOM 593 N N . ILE A 1 77 ? -6.120 13.587 -55.535 1.00 84.69 77 ILE A N 1
ATOM 594 C CA . ILE A 1 77 ? -7.181 13.852 -56.521 1.00 84.69 77 ILE A CA 1
ATOM 595 C C . ILE A 1 77 ? -6.924 13.137 -57.855 1.00 84.69 77 ILE A C 1
ATOM 597 O O . ILE A 1 77 ? -7.856 12.577 -58.432 1.00 84.69 77 ILE A O 1
ATOM 601 N N . ASP A 1 78 ? -5.688 13.162 -58.362 1.00 83.81 78 ASP A N 1
ATOM 602 C CA . ASP A 1 78 ? -5.342 12.606 -59.673 1.00 83.81 78 ASP A CA 1
ATOM 603 C C . ASP A 1 78 ? -4.107 11.682 -59.581 1.00 83.81 78 ASP A C 1
ATOM 605 O O . ASP A 1 78 ? -2.961 12.148 -59.545 1.00 83.81 78 ASP A O 1
ATOM 609 N N . PRO A 1 79 ? -4.311 10.347 -59.590 1.00 79.00 79 PRO A N 1
ATOM 610 C CA . PRO A 1 79 ? -3.232 9.360 -59.572 1.00 79.00 79 PRO A CA 1
ATOM 611 C C . PRO A 1 79 ? -2.235 9.447 -60.738 1.00 79.00 79 PRO A C 1
ATOM 613 O O . PRO A 1 79 ? -1.149 8.879 -60.630 1.00 79.00 79 PRO A O 1
ATOM 616 N N . THR A 1 80 ? -2.562 10.144 -61.836 1.00 80.94 80 THR A N 1
ATOM 617 C CA . THR A 1 80 ? -1.652 10.340 -62.981 1.00 80.94 80 THR A CA 1
ATOM 618 C C . THR A 1 80 ? -0.608 11.435 -62.742 1.00 80.94 80 THR A C 1
ATOM 620 O O . THR A 1 80 ? 0.401 11.493 -63.455 1.00 80.94 80 THR A O 1
ATOM 623 N N . LEU A 1 81 ? -0.801 12.283 -61.724 1.00 92.81 81 LEU A N 1
ATOM 624 C CA . LEU A 1 81 ? 0.190 13.271 -61.309 1.00 92.81 81 LEU A CA 1
ATOM 625 C C . LEU A 1 81 ? 1.337 12.566 -60.580 1.00 92.81 81 LEU A C 1
ATOM 627 O O . LEU A 1 81 ? 1.202 12.123 -59.437 1.00 92.81 81 LEU A O 1
ATOM 631 N N . GLY A 1 82 ? 2.479 12.459 -61.259 1.00 92.31 82 GLY A N 1
ATOM 632 C CA . GLY A 1 82 ? 3.697 11.896 -60.682 1.00 92.31 82 GLY A CA 1
ATOM 633 C C . GLY A 1 82 ? 4.527 12.932 -59.936 1.00 92.31 82 GLY A C 1
ATOM 634 O O . GLY A 1 82 ? 5.189 12.568 -58.969 1.00 92.31 82 GLY A O 1
ATOM 635 N N . MET A 1 83 ? 4.484 14.204 -60.347 1.00 96.44 83 MET A N 1
ATOM 636 C CA . MET A 1 83 ? 5.239 15.303 -59.732 1.00 96.44 83 MET A CA 1
ATOM 637 C C . MET A 1 83 ? 4.351 16.544 -59.559 1.00 96.44 83 MET A C 1
ATOM 639 O O . MET A 1 83 ? 3.649 16.931 -60.492 1.00 96.44 83 MET A O 1
ATOM 643 N N . VAL A 1 84 ? 4.404 17.191 -58.393 1.00 97.38 84 VAL A N 1
ATOM 644 C CA . VAL A 1 84 ? 3.674 18.434 -58.084 1.00 97.38 84 VAL A CA 1
ATOM 645 C C . VAL A 1 84 ? 4.619 19.428 -57.400 1.00 97.38 84 VAL A C 1
ATOM 647 O O . VAL A 1 84 ? 5.293 19.074 -56.433 1.00 97.38 84 VAL A O 1
ATOM 650 N N . GLY A 1 85 ? 4.670 20.673 -57.876 1.00 96.75 85 GLY A N 1
ATOM 651 C CA . GLY A 1 85 ? 5.446 21.759 -57.261 1.00 96.75 85 GLY A CA 1
ATOM 652 C C . GLY A 1 85 ? 4.587 22.993 -56.942 1.00 96.75 85 GLY A C 1
ATOM 653 O O . GLY A 1 85 ? 3.552 23.189 -57.583 1.00 96.75 85 GLY A O 1
ATOM 654 N N . PRO A 1 86 ? 4.984 23.824 -55.960 1.00 97.31 86 PRO A N 1
ATOM 655 C CA . PRO A 1 86 ? 4.263 25.033 -55.566 1.00 97.31 86 PRO A CA 1
ATOM 656 C C . PRO A 1 86 ? 4.667 26.248 -56.415 1.00 97.31 86 PRO A C 1
ATOM 658 O O . PRO A 1 86 ? 5.703 26.245 -57.086 1.00 97.31 86 PRO A O 1
ATOM 661 N N . CYS A 1 87 ? 3.904 27.335 -56.315 1.00 96.81 87 CYS A N 1
ATOM 662 C CA . CYS A 1 87 ? 4.377 28.661 -56.709 1.00 96.81 87 CYS A CA 1
ATOM 663 C C . CYS A 1 87 ? 5.500 29.165 -55.782 1.00 96.81 87 CYS A C 1
ATOM 665 O O . CYS A 1 87 ? 5.616 28.755 -54.625 1.00 96.81 87 CYS A O 1
ATOM 667 N N . SER A 1 88 ? 6.308 30.106 -56.268 1.00 95.56 88 SER A N 1
ATOM 668 C CA . SER A 1 88 ? 7.369 30.758 -55.494 1.00 95.56 88 SER A CA 1
ATOM 669 C C . SER A 1 88 ? 7.566 32.219 -55.900 1.00 95.56 88 SER A C 1
ATOM 671 O O . SER A 1 88 ? 7.082 32.659 -56.935 1.00 95.56 88 SER A O 1
ATOM 673 N N . ASN A 1 89 ? 8.306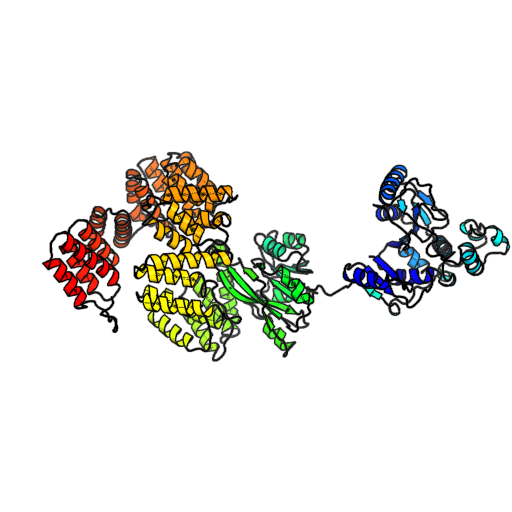 32.993 -55.108 1.00 93.62 89 ASN A N 1
ATOM 674 C CA . ASN A 1 89 ? 8.764 34.335 -55.489 1.00 93.62 89 ASN A CA 1
ATOM 675 C C . ASN A 1 89 ? 9.930 34.315 -56.492 1.00 93.62 89 ASN A C 1
ATOM 677 O O . ASN A 1 89 ? 10.221 35.349 -57.088 1.00 93.62 89 ASN A O 1
ATOM 681 N N . PHE A 1 90 ? 10.644 33.191 -56.632 1.00 88.88 90 PHE A N 1
ATOM 682 C CA . PHE A 1 90 ? 11.849 33.117 -57.462 1.00 88.88 90 PHE A CA 1
ATOM 683 C C . PHE A 1 90 ? 12.114 31.689 -57.965 1.00 88.88 90 PHE A C 1
ATOM 685 O O . PHE A 1 90 ? 12.900 30.946 -57.385 1.00 88.88 90 PHE A O 1
ATOM 692 N N . ALA A 1 91 ? 11.448 31.271 -59.041 1.00 86.69 91 ALA A N 1
ATOM 693 C CA . ALA A 1 91 ? 11.686 29.971 -59.678 1.00 86.69 91 ALA A CA 1
ATOM 694 C C . ALA A 1 91 ? 11.203 29.978 -61.136 1.00 86.69 91 ALA A C 1
ATOM 696 O O . ALA A 1 91 ? 10.062 30.347 -61.414 1.00 86.69 91 ALA A O 1
ATOM 697 N N . SER A 1 92 ? 12.043 29.550 -62.083 1.00 82.19 92 SER A N 1
ATOM 698 C CA . SER A 1 92 ? 11.666 29.526 -63.505 1.00 82.19 92 SER A CA 1
ATOM 699 C C . SER A 1 92 ? 10.422 28.656 -63.732 1.00 82.19 92 SER A C 1
ATOM 701 O O . SER A 1 92 ? 10.370 27.522 -63.268 1.00 82.19 92 SER A O 1
ATOM 703 N N . GLY A 1 93 ? 9.397 29.194 -64.398 1.00 82.94 93 GLY A N 1
ATOM 704 C CA . GLY A 1 93 ? 8.120 28.501 -64.628 1.00 82.94 93 GLY A CA 1
ATOM 705 C C . GLY A 1 93 ? 7.205 28.341 -63.402 1.00 82.94 93 GLY A C 1
ATOM 706 O O . GLY A 1 93 ? 6.077 27.890 -63.563 1.00 82.94 93 GLY A O 1
ATOM 707 N N . GLN A 1 94 ? 7.647 28.730 -62.200 1.00 91.62 94 GLN A N 1
ATOM 708 C CA . GLN A 1 94 ? 6.876 28.649 -60.945 1.00 91.62 94 GLN A CA 1
ATOM 709 C C . GLN A 1 94 ? 6.772 30.004 -60.215 1.00 91.62 94 GLN A C 1
ATOM 711 O O . GLN A 1 94 ? 6.198 30.084 -59.129 1.00 91.62 94 GLN A O 1
ATOM 716 N N . GLN A 1 95 ? 7.336 31.071 -60.787 1.00 93.31 95 GLN A N 1
ATOM 717 C CA . GLN A 1 95 ? 7.411 32.391 -60.168 1.00 93.31 95 GLN A CA 1
ATOM 718 C C . GLN A 1 95 ? 6.094 33.172 -60.262 1.00 93.31 95 GLN A C 1
ATOM 720 O O . GLN A 1 95 ? 5.486 33.259 -61.327 1.00 93.31 95 GLN A O 1
ATOM 725 N N . ILE A 1 96 ? 5.717 33.808 -59.154 1.00 94.50 96 ILE A N 1
ATOM 726 C CA . ILE A 1 96 ? 4.618 34.773 -59.042 1.00 94.50 96 ILE A CA 1
ATOM 727 C C . ILE A 1 96 ? 5.117 36.092 -58.432 1.00 94.50 96 ILE A C 1
ATOM 729 O O . ILE A 1 96 ? 6.163 36.130 -57.779 1.00 94.50 96 ILE A O 1
ATOM 733 N N . GLU A 1 97 ? 4.366 37.176 -58.628 1.00 93.69 97 GLU A N 1
ATOM 734 C CA . GLU A 1 97 ? 4.626 38.455 -57.956 1.00 93.69 97 GLU A CA 1
ATOM 735 C C . GLU A 1 97 ? 4.232 38.393 -56.471 1.00 93.69 97 GLU A C 1
ATOM 737 O O . GLU A 1 97 ? 3.252 37.743 -56.102 1.00 93.69 97 GLU A O 1
ATOM 742 N N . VAL A 1 98 ? 5.002 39.069 -55.610 1.00 94.88 98 VAL A N 1
ATOM 743 C CA . VAL A 1 98 ? 4.847 39.032 -54.145 1.00 94.88 98 VAL A CA 1
ATOM 744 C C . VAL A 1 98 ? 5.018 40.422 -53.521 1.00 94.88 98 VAL A C 1
ATOM 746 O O . VAL A 1 98 ? 5.792 41.231 -54.028 1.00 94.88 98 VAL A O 1
ATOM 749 N N . ASP A 1 99 ? 4.316 40.699 -52.413 1.00 92.56 99 ASP A N 1
ATOM 750 C CA . ASP A 1 99 ? 4.249 42.027 -51.768 1.00 92.56 99 ASP A CA 1
ATOM 751 C C . ASP A 1 99 ? 4.832 42.094 -50.334 1.00 92.56 99 ASP A C 1
ATOM 753 O O . ASP A 1 99 ? 4.873 43.174 -49.738 1.00 92.56 99 ASP A O 1
ATOM 757 N N . TYR A 1 100 ? 5.313 40.974 -49.781 1.00 95.19 100 TYR A N 1
ATOM 758 C CA . TYR A 1 100 ? 5.831 40.880 -48.407 1.00 95.19 100 TYR A CA 1
ATOM 759 C C . TYR A 1 100 ? 7.305 41.293 -48.260 1.00 95.19 100 TYR A C 1
ATOM 761 O O . TYR A 1 100 ? 8.108 41.194 -49.188 1.00 95.19 100 TYR A O 1
ATOM 769 N N . ARG A 1 101 ? 7.694 41.697 -47.042 1.00 91.50 101 ARG A N 1
ATOM 770 C CA . ARG A 1 101 ? 9.055 42.157 -46.695 1.00 91.50 101 ARG A CA 1
ATOM 771 C C . ARG A 1 101 ? 9.762 41.295 -45.648 1.00 91.50 101 ARG A C 1
ATOM 773 O O . ARG A 1 101 ? 10.968 41.427 -45.463 1.00 91.50 101 ARG A O 1
ATOM 780 N N . ASN A 1 102 ? 9.031 40.439 -44.938 1.00 92.31 102 ASN A N 1
ATOM 781 C CA . ASN A 1 102 ? 9.554 39.560 -43.890 1.00 92.31 102 ASN A CA 1
ATOM 782 C C . ASN A 1 102 ? 8.774 38.236 -43.829 1.00 92.31 102 ASN A C 1
ATOM 784 O O . ASN A 1 102 ? 7.735 38.090 -44.468 1.00 92.31 102 ASN A O 1
ATOM 788 N N . LEU A 1 103 ? 9.269 37.272 -43.043 1.00 90.25 103 LEU A N 1
ATOM 789 C CA . LEU A 1 103 ? 8.676 35.931 -42.952 1.00 90.25 103 LEU A CA 1
ATOM 790 C C . LEU A 1 103 ? 7.239 35.925 -42.403 1.00 90.25 103 LEU A C 1
ATOM 792 O O . LEU A 1 103 ? 6.447 35.074 -42.795 1.00 90.25 103 LEU A O 1
ATOM 796 N N . LYS A 1 104 ? 6.862 36.874 -41.537 1.00 91.31 104 LYS A N 1
ATOM 797 C CA . LYS A 1 104 ? 5.486 36.953 -41.028 1.00 91.31 104 LYS A CA 1
ATOM 798 C C . LYS A 1 104 ? 4.527 37.375 -42.145 1.00 91.31 104 LYS A C 1
ATOM 800 O O . LYS A 1 104 ? 3.567 36.665 -42.430 1.00 91.31 104 LYS A O 1
ATOM 805 N N . GLU A 1 105 ? 4.846 38.474 -42.825 1.00 95.75 105 GLU A N 1
ATOM 806 C CA . GLU A 1 105 ? 4.094 38.954 -43.992 1.00 95.75 105 GLU A CA 1
ATOM 807 C C . GLU A 1 105 ? 4.073 37.918 -45.131 1.00 95.75 105 GLU A C 1
ATOM 809 O O . GLU A 1 105 ? 3.078 37.808 -45.838 1.00 95.75 105 GLU A O 1
ATOM 814 N N . MET A 1 106 ? 5.130 37.112 -45.289 1.00 95.62 106 MET A N 1
ATOM 815 C CA . MET A 1 106 ? 5.178 35.998 -46.244 1.00 95.62 106 MET A CA 1
ATOM 816 C C . MET A 1 106 ? 4.113 34.935 -45.942 1.00 95.62 106 MET A C 1
ATOM 818 O O . MET A 1 106 ? 3.435 34.487 -46.864 1.00 95.62 106 MET A O 1
ATOM 822 N N . HIS A 1 107 ? 3.925 34.540 -44.677 1.00 94.56 107 HIS A N 1
ATOM 823 C CA . HIS A 1 107 ? 2.854 33.608 -44.304 1.00 94.56 107 HIS A CA 1
ATOM 824 C C . HIS A 1 107 ? 1.459 34.215 -44.544 1.00 94.56 107 HIS A C 1
ATOM 826 O O . HIS A 1 107 ? 0.581 33.530 -45.068 1.00 94.56 107 HIS A O 1
ATOM 832 N N . GLU A 1 108 ? 1.269 35.502 -44.234 1.00 94.69 108 GLU A N 1
ATOM 833 C CA . GLU A 1 108 ? 0.016 36.237 -44.479 1.00 94.69 108 GLU A CA 1
ATOM 834 C C . GLU A 1 108 ? -0.280 36.389 -45.991 1.00 94.69 108 GLU A C 1
ATOM 836 O O . GLU A 1 108 ? -1.417 36.224 -46.436 1.00 94.69 108 GLU A O 1
ATOM 841 N N . PHE A 1 109 ? 0.736 36.645 -46.822 1.00 96.62 109 PHE A N 1
ATOM 842 C CA . PHE A 1 109 ? 0.630 36.623 -48.285 1.00 96.62 109 PHE A CA 1
ATOM 843 C C . PHE A 1 109 ? 0.273 35.229 -48.803 1.00 96.62 109 PHE A C 1
ATOM 845 O O . PHE A 1 109 ? -0.685 35.093 -49.564 1.00 96.62 109 PHE A O 1
ATOM 852 N N . ALA A 1 110 ? 1.004 34.200 -48.369 1.00 95.50 110 ALA A N 1
ATOM 853 C CA . ALA A 1 110 ? 0.808 32.830 -48.822 1.00 95.50 110 ALA A CA 1
ATOM 854 C C . ALA A 1 110 ? -0.604 32.329 -48.507 1.00 95.50 110 ALA A C 1
ATOM 856 O O . ALA A 1 110 ? -1.238 31.744 -49.380 1.00 95.50 110 ALA A O 1
ATOM 857 N N . GLN A 1 111 ? -1.140 32.628 -47.319 1.00 94.38 111 GLN A N 1
ATOM 858 C CA . GLN A 1 111 ? -2.527 32.310 -46.982 1.00 94.38 111 GLN A CA 1
ATOM 859 C C . GLN A 1 111 ? -3.510 32.979 -47.958 1.00 94.38 111 GLN A C 1
ATOM 861 O O . GLN A 1 111 ? -4.277 32.278 -48.618 1.00 94.38 111 GLN A O 1
ATOM 866 N N . ARG A 1 112 ? -3.431 34.310 -48.131 1.00 95.56 112 ARG A N 1
ATOM 867 C CA . ARG A 1 112 ? -4.305 35.064 -49.056 1.00 95.56 112 ARG A CA 1
ATOM 868 C C . ARG A 1 112 ? -4.212 34.549 -50.498 1.00 95.56 112 ARG A C 1
ATOM 870 O O . ARG A 1 112 ? -5.222 34.494 -51.196 1.00 95.56 112 ARG A O 1
ATOM 877 N N . TRP A 1 113 ? -3.014 34.186 -50.956 1.00 95.56 113 TRP A N 1
ATOM 878 C CA . TRP A 1 113 ? -2.785 33.623 -52.288 1.00 95.56 113 TRP A CA 1
ATOM 879 C C . TRP A 1 113 ? -3.419 32.235 -52.438 1.00 95.56 113 TRP A C 1
ATOM 881 O O . TRP A 1 113 ? -4.169 31.988 -53.383 1.00 95.56 113 TRP A O 1
ATOM 891 N N . CYS A 1 114 ? -3.149 31.337 -51.491 1.00 94.50 114 CYS A N 1
ATOM 892 C CA . CYS A 1 114 ? -3.584 29.944 -51.543 1.00 94.50 114 CYS A CA 1
ATOM 893 C C . CYS A 1 114 ? -5.094 29.773 -51.291 1.00 94.50 114 CYS A C 1
ATOM 895 O O . CYS A 1 114 ? -5.682 28.786 -51.728 1.00 94.50 114 CYS A O 1
ATOM 897 N N . GLU A 1 115 ? -5.739 30.721 -50.604 1.00 93.44 115 GLU A N 1
ATOM 898 C CA . GLU A 1 115 ? -7.201 30.803 -50.485 1.00 93.44 115 GLU A CA 1
ATOM 899 C C . GLU A 1 115 ? -7.848 31.249 -51.803 1.00 93.44 115 GLU A C 1
ATOM 901 O O . GLU A 1 115 ? -8.775 30.596 -52.277 1.00 93.44 115 GLU A O 1
ATOM 906 N N . ARG A 1 116 ? -7.326 32.308 -52.443 1.00 94.88 116 ARG A N 1
ATOM 907 C CA . ARG A 1 116 ? -7.840 32.822 -53.730 1.00 94.88 116 ARG A CA 1
ATOM 908 C C . ARG A 1 116 ? -7.720 31.823 -54.877 1.00 94.88 116 ARG A C 1
ATOM 910 O O . ARG A 1 116 ? -8.583 31.804 -55.745 1.00 94.88 116 ARG A O 1
ATOM 917 N N . ASN A 1 117 ? -6.657 31.023 -54.879 1.00 94.44 117 ASN A N 1
ATOM 918 C CA . ASN A 1 117 ? -6.384 30.037 -55.924 1.00 94.44 117 ASN A CA 1
ATOM 919 C C . ASN A 1 117 ? -6.847 28.615 -55.555 1.00 94.44 117 ASN A C 1
ATOM 921 O O . ASN A 1 117 ? -6.603 27.706 -56.337 1.00 94.44 117 ASN A O 1
ATOM 925 N N . CYS A 1 118 ? -7.488 28.397 -54.397 1.00 91.88 118 CYS A N 1
ATOM 926 C CA . CYS A 1 118 ? -7.797 27.068 -53.842 1.00 91.88 118 CYS A CA 1
ATOM 927 C C . CYS A 1 118 ? -8.363 26.079 -54.881 1.00 91.88 118 CYS A C 1
ATOM 929 O O . CYS A 1 118 ? -9.382 26.351 -55.514 1.00 91.88 118 CYS A O 1
ATOM 931 N N . GLY A 1 119 ? -7.716 24.919 -55.046 1.00 87.19 119 GLY A N 1
ATOM 932 C CA . GLY A 1 119 ? -8.109 23.913 -56.039 1.00 87.19 119 GLY A CA 1
ATOM 933 C C . GLY A 1 119 ? -7.796 24.275 -57.498 1.00 87.19 119 GLY A C 1
ATOM 934 O O . GLY A 1 119 ? -8.274 23.587 -58.396 1.00 87.19 119 GLY A O 1
ATOM 935 N N . SER A 1 120 ? -6.997 25.317 -57.751 1.00 92.44 120 SER A N 1
ATOM 936 C CA . SER A 1 120 ? -6.486 25.675 -59.081 1.00 92.44 120 SER A CA 1
ATOM 937 C C . SER A 1 120 ? -5.042 25.212 -59.270 1.00 92.44 120 SER A C 1
ATOM 939 O O . SER A 1 120 ? -4.194 25.353 -58.388 1.00 92.44 120 SER A O 1
ATOM 941 N N . GLY A 1 121 ? -4.747 24.690 -60.453 1.00 92.75 121 GLY A N 1
ATOM 942 C CA . GLY A 1 121 ? -3.420 24.236 -60.848 1.00 92.75 121 GLY A CA 1
ATOM 943 C C . GLY A 1 121 ? -3.342 24.071 -62.360 1.00 92.75 121 GLY A C 1
ATOM 944 O O . GLY A 1 121 ? -4.363 24.156 -63.046 1.00 92.75 121 GLY A O 1
ATOM 945 N N . LEU A 1 122 ? -2.136 23.866 -62.884 1.00 93.69 122 LEU A N 1
ATOM 946 C CA . LEU A 1 122 ? -1.912 23.662 -64.315 1.00 93.69 122 LEU A CA 1
ATOM 947 C C . LEU A 1 122 ? -0.828 22.620 -64.583 1.00 93.69 122 LEU A C 1
ATOM 949 O O . LEU A 1 122 ? 0.100 22.444 -63.794 1.00 93.69 122 LEU A O 1
ATOM 953 N N . GLU A 1 123 ? -0.930 21.944 -65.723 1.00 91.75 123 GLU A N 1
ATOM 954 C CA . GLU A 1 123 ? 0.103 21.021 -66.181 1.00 91.75 123 GLU A CA 1
ATOM 955 C C . GLU A 1 123 ? 1.298 21.807 -66.728 1.00 91.75 123 GLU A C 1
ATOM 957 O O . GLU A 1 123 ? 1.136 22.726 -67.532 1.00 91.75 123 GLU A O 1
ATOM 962 N N . THR A 1 124 ? 2.502 21.451 -66.285 1.00 89.12 124 THR A N 1
ATOM 963 C CA . THR A 1 124 ? 3.752 22.112 -66.674 1.00 89.12 124 THR A CA 1
ATOM 964 C C . THR A 1 124 ? 4.702 21.132 -67.352 1.00 89.12 124 THR A C 1
ATOM 966 O O . THR A 1 124 ? 4.714 19.933 -67.074 1.00 89.12 124 THR A O 1
ATOM 969 N N . SER A 1 125 ? 5.536 21.643 -68.256 1.00 82.62 125 SER A N 1
ATOM 970 C CA . SER A 1 125 ? 6.532 20.838 -68.958 1.00 82.62 125 SER A CA 1
ATOM 971 C C . SER A 1 125 ? 7.732 20.454 -68.086 1.00 82.62 125 SER A C 1
ATOM 973 O O . SER A 1 125 ? 8.360 19.432 -68.379 1.00 82.62 125 SER A O 1
ATOM 975 N N . ALA A 1 126 ? 8.024 21.230 -67.034 1.00 87.00 126 ALA A N 1
ATOM 976 C CA . ALA A 1 126 ? 9.061 20.963 -66.037 1.00 87.00 126 ALA A CA 1
ATOM 977 C C . ALA A 1 126 ? 8.755 21.619 -64.674 1.00 87.00 126 ALA A C 1
ATOM 979 O O . ALA A 1 126 ? 8.026 22.611 -64.606 1.00 87.00 126 ALA A O 1
ATOM 980 N N . LEU A 1 127 ? 9.346 21.076 -63.607 1.00 91.56 127 LEU A N 1
ATOM 981 C CA . LEU A 1 127 ? 9.356 21.643 -62.255 1.00 91.56 127 LEU A CA 1
ATOM 982 C C . LEU A 1 127 ? 10.806 21.818 -61.780 1.00 91.56 127 LEU A C 1
ATOM 984 O O . LEU A 1 127 ? 11.639 20.937 -61.986 1.00 91.56 127 LEU A O 1
ATOM 988 N N . ILE A 1 128 ? 11.097 22.952 -61.145 1.00 89.31 128 ILE A N 1
ATOM 989 C CA . ILE A 1 128 ? 12.397 23.289 -60.560 1.00 89.31 128 ILE A CA 1
ATOM 990 C C . ILE A 1 128 ? 12.489 22.675 -59.165 1.00 89.31 128 ILE A C 1
ATOM 992 O O . ILE A 1 128 ? 11.582 22.802 -58.347 1.00 89.31 128 ILE A O 1
ATOM 996 N N . SER A 1 129 ? 13.612 22.026 -58.881 1.00 88.25 129 SER A N 1
ATOM 997 C CA . SER A 1 129 ? 13.783 21.101 -57.759 1.00 88.25 129 SER A CA 1
ATOM 998 C C . SER A 1 129 ? 13.878 21.734 -56.365 1.00 88.25 129 SER A C 1
ATOM 1000 O O . SER A 1 129 ? 13.923 20.989 -55.387 1.00 88.25 129 SER A O 1
ATOM 1002 N N . PHE A 1 130 ? 13.813 23.071 -56.258 1.00 90.38 130 PHE A N 1
ATOM 1003 C CA . PHE A 1 130 ? 13.814 23.802 -54.980 1.00 90.38 130 PHE A CA 1
ATOM 1004 C C . PHE A 1 130 ? 12.716 23.310 -54.027 1.00 90.38 130 PHE A C 1
ATOM 1006 O O . PHE A 1 130 ? 12.927 23.239 -52.818 1.00 90.38 130 PHE A O 1
ATOM 1013 N N . CYS A 1 131 ? 11.545 22.964 -54.572 1.00 94.31 131 CYS A N 1
ATOM 1014 C CA . CYS A 1 131 ? 10.461 22.315 -53.853 1.00 94.31 131 CYS A CA 1
ATOM 1015 C C . CYS A 1 131 ? 9.600 21.509 -54.836 1.00 94.31 131 CYS A C 1
ATOM 1017 O O . CYS A 1 131 ? 8.864 22.085 -55.640 1.00 94.31 131 CYS A O 1
ATOM 1019 N N . VAL A 1 132 ? 9.691 20.178 -54.786 1.00 95.50 132 VAL A N 1
ATOM 1020 C CA . VAL A 1 132 ? 8.893 19.275 -55.636 1.00 95.50 132 VAL A CA 1
ATOM 1021 C C . VAL A 1 132 ? 8.505 18.034 -54.850 1.00 95.50 132 VAL A C 1
ATOM 1023 O O . VAL A 1 132 ? 9.373 17.302 -54.376 1.00 95.50 132 VAL A O 1
ATOM 1026 N N . LEU A 1 133 ? 7.205 17.769 -54.766 1.00 96.88 133 LEU A N 1
ATOM 1027 C CA . LEU A 1 133 ? 6.657 16.494 -54.322 1.00 96.88 133 LEU A CA 1
ATOM 1028 C C . LEU A 1 133 ? 6.592 15.536 -55.520 1.00 96.88 133 LEU A C 1
ATOM 1030 O O . LEU A 1 133 ? 6.200 15.940 -56.613 1.00 96.88 133 LEU A O 1
ATOM 1034 N N . MET A 1 134 ? 6.921 14.260 -55.332 1.00 95.94 134 MET A N 1
ATOM 1035 C CA . MET A 1 134 ? 6.750 13.206 -56.337 1.00 95.94 134 MET A CA 1
ATOM 1036 C C . MET A 1 134 ? 6.264 11.889 -55.731 1.00 95.94 134 MET A C 1
ATOM 1038 O O . MET A 1 134 ? 6.503 11.607 -54.558 1.00 95.94 134 MET A O 1
ATOM 1042 N N . ARG A 1 135 ? 5.599 11.062 -56.537 1.00 94.19 135 ARG A N 1
ATOM 1043 C CA . ARG A 1 135 ? 5.250 9.683 -56.169 1.00 94.19 135 ARG A CA 1
ATOM 1044 C C . ARG A 1 135 ? 6.485 8.785 -56.232 1.00 94.19 135 ARG A C 1
ATOM 1046 O O . ARG A 1 135 ? 7.295 8.917 -57.149 1.00 94.19 135 ARG A O 1
ATOM 1053 N N . ARG A 1 136 ? 6.576 7.801 -55.334 1.00 94.00 136 ARG A N 1
ATOM 1054 C CA . ARG A 1 136 ? 7.592 6.732 -55.378 1.00 94.00 136 ARG A CA 1
ATOM 1055 C C . ARG A 1 136 ? 7.658 6.032 -56.740 1.00 94.00 136 ARG A C 1
ATOM 1057 O O . ARG A 1 136 ? 8.754 5.804 -57.244 1.00 94.00 136 ARG A O 1
ATOM 1064 N N . SER A 1 137 ? 6.507 5.809 -57.374 1.00 92.56 137 SER A N 1
ATOM 1065 C CA . SER A 1 137 ? 6.399 5.207 -58.708 1.00 92.56 137 SER A CA 1
ATOM 1066 C C . SER A 1 137 ? 7.129 5.979 -59.817 1.00 92.56 137 SER A C 1
ATOM 1068 O O . SER A 1 137 ? 7.494 5.379 -60.824 1.00 92.56 137 SER A O 1
ATOM 1070 N N . VAL A 1 138 ? 7.386 7.286 -59.650 1.00 92.69 138 VAL A N 1
ATOM 1071 C CA . VAL A 1 138 ? 8.232 8.050 -60.583 1.00 92.69 138 VAL A CA 1
ATOM 1072 C C . VAL A 1 138 ? 9.677 7.576 -60.475 1.00 92.69 138 VAL A C 1
ATOM 1074 O O . VAL A 1 138 ? 10.274 7.209 -61.482 1.00 92.69 138 VAL A O 1
ATOM 1077 N N . ILE A 1 139 ? 10.216 7.517 -59.254 1.00 93.06 139 ILE A N 1
ATOM 1078 C CA . ILE A 1 139 ? 11.593 7.075 -58.986 1.00 93.06 139 ILE A CA 1
ATOM 1079 C C . ILE A 1 139 ? 11.791 5.601 -59.362 1.00 93.06 139 ILE A C 1
ATOM 1081 O O . ILE A 1 139 ? 12.836 5.238 -59.890 1.00 93.06 139 ILE A O 1
ATOM 1085 N N . GLU A 1 140 ? 10.784 4.751 -59.169 1.00 90.19 140 GLU A N 1
ATOM 1086 C CA . GLU A 1 140 ? 10.827 3.353 -59.621 1.00 90.19 140 GLU A CA 1
ATOM 1087 C C . GLU A 1 140 ? 10.861 3.224 -61.153 1.00 90.19 140 GLU A C 1
ATOM 1089 O O . GLU A 1 140 ? 11.467 2.291 -61.675 1.00 90.19 140 GLU A O 1
ATOM 1094 N N . ALA A 1 141 ? 10.256 4.168 -61.884 1.00 87.75 141 ALA A N 1
ATOM 1095 C CA . ALA A 1 141 ? 10.227 4.158 -63.344 1.00 87.75 141 ALA A CA 1
ATOM 1096 C C . ALA A 1 141 ? 11.453 4.813 -64.007 1.00 87.75 141 ALA A C 1
ATOM 1098 O O . ALA A 1 141 ? 11.830 4.395 -65.101 1.00 87.75 141 ALA A O 1
ATOM 1099 N N . ILE A 1 142 ? 12.055 5.842 -63.388 1.00 90.56 142 ILE A N 1
ATOM 1100 C CA . ILE A 1 142 ? 13.119 6.663 -64.012 1.00 90.56 142 ILE A CA 1
ATOM 1101 C C . ILE A 1 142 ? 14.421 6.745 -63.206 1.00 90.56 142 ILE A C 1
ATOM 1103 O O . ILE A 1 142 ? 15.409 7.294 -63.697 1.00 90.56 142 ILE A O 1
ATOM 1107 N N . GLY A 1 143 ? 14.445 6.228 -61.981 1.00 91.56 143 GLY A N 1
ATOM 1108 C CA . GLY A 1 143 ? 15.579 6.356 -61.074 1.00 91.56 143 GLY A CA 1
ATOM 1109 C C . GLY A 1 143 ? 15.720 7.770 -60.499 1.00 91.56 143 GLY A C 1
ATOM 1110 O O . GLY A 1 143 ? 14.740 8.491 -60.327 1.00 91.56 143 GLY A O 1
ATOM 1111 N N . GLY A 1 144 ? 16.949 8.163 -60.168 1.00 92.06 144 GLY A N 1
ATOM 1112 C CA . GLY A 1 144 ? 17.272 9.469 -59.592 1.00 92.06 144 GLY A CA 1
ATOM 1113 C C . GLY A 1 144 ? 17.466 10.593 -60.615 1.00 92.06 144 GLY A C 1
ATOM 1114 O O . GLY A 1 144 ? 17.119 10.498 -61.794 1.00 92.06 144 GLY A O 1
ATOM 1115 N N . MET A 1 145 ? 18.073 11.690 -60.168 1.00 91.62 145 MET A N 1
ATOM 1116 C CA . MET A 1 145 ? 18.610 12.739 -61.034 1.00 91.62 145 MET A CA 1
ATOM 1117 C C . MET A 1 145 ? 19.923 12.298 -61.691 1.00 91.62 145 MET A C 1
ATOM 1119 O O . MET A 1 145 ? 20.678 11.507 -61.132 1.00 91.62 145 MET A O 1
ATOM 1123 N N . ASP A 1 146 ? 20.237 12.838 -62.862 1.00 89.75 146 ASP A N 1
ATOM 1124 C CA . ASP A 1 146 ? 21.465 12.482 -63.571 1.00 89.75 146 ASP A CA 1
ATOM 1125 C C . ASP A 1 146 ? 22.679 13.250 -63.023 1.00 89.75 146 ASP A C 1
ATOM 1127 O O . ASP A 1 146 ? 22.805 14.469 -63.171 1.00 89.75 146 ASP A O 1
ATOM 1131 N N . ALA A 1 147 ? 23.603 12.519 -62.398 1.00 86.62 147 ALA A N 1
ATOM 1132 C CA . ALA A 1 147 ? 24.821 13.081 -61.821 1.00 86.62 147 ALA A CA 1
ATOM 1133 C C . ALA A 1 147 ? 25.783 13.677 -62.869 1.00 86.62 147 ALA A C 1
ATOM 1135 O O . ALA A 1 147 ? 26.638 14.494 -62.514 1.00 86.62 147 ALA A O 1
ATOM 1136 N N . ARG A 1 148 ? 25.641 13.339 -64.162 1.00 84.75 148 ARG A N 1
ATOM 1137 C CA . ARG A 1 148 ? 26.475 13.894 -65.241 1.00 84.75 148 ARG A CA 1
ATOM 1138 C C . ARG A 1 148 ? 26.303 15.400 -65.392 1.00 84.75 148 ARG A C 1
ATOM 1140 O O . ARG A 1 148 ? 27.238 16.044 -65.860 1.00 84.75 148 ARG A O 1
ATOM 1147 N N . PHE A 1 149 ? 25.192 16.003 -64.964 1.00 81.94 149 PHE A N 1
ATOM 1148 C CA . PHE A 1 149 ? 25.031 17.465 -64.999 1.00 81.94 149 PHE A CA 1
ATOM 1149 C C . PHE A 1 149 ? 25.987 18.212 -64.048 1.00 81.94 149 PHE A C 1
ATOM 1151 O O . PHE A 1 149 ? 26.311 19.375 -64.283 1.00 81.94 149 PHE A O 1
ATOM 1158 N N . GLY A 1 150 ? 26.590 17.524 -63.073 1.00 77.12 150 GLY A N 1
ATOM 1159 C CA . GLY A 1 150 ? 27.650 18.078 -62.232 1.00 77.12 150 GLY A CA 1
ATOM 1160 C C . GLY A 1 150 ? 27.102 18.866 -61.045 1.00 77.12 150 GLY A C 1
ATOM 1161 O O . GLY A 1 150 ? 26.389 18.306 -60.220 1.00 77.12 150 GLY A O 1
ATOM 1162 N N . LEU A 1 151 ? 27.487 20.141 -60.908 1.00 72.69 151 LEU A N 1
ATOM 1163 C CA . LEU A 1 151 ? 27.186 20.919 -59.699 1.00 72.69 151 LEU A CA 1
ATOM 1164 C C . LEU A 1 151 ? 25.690 21.218 -59.537 1.00 72.69 151 LEU A C 1
ATOM 1166 O O . LEU A 1 151 ? 25.151 20.949 -58.468 1.00 72.69 151 LEU A O 1
ATOM 1170 N N . ILE A 1 152 ? 25.066 21.798 -60.564 1.00 68.62 152 ILE A N 1
ATOM 1171 C CA . ILE A 1 152 ? 23.648 22.187 -60.664 1.00 68.62 152 ILE A CA 1
ATOM 1172 C C . ILE A 1 152 ? 23.406 22.705 -62.099 1.00 68.62 152 ILE A C 1
ATOM 1174 O O . ILE A 1 152 ? 24.372 23.114 -62.751 1.00 68.62 152 ILE A O 1
ATOM 1178 N N . MET A 1 153 ? 22.142 22.761 -62.531 1.00 78.12 153 MET A N 1
ATOM 1179 C CA . MET A 1 153 ? 21.580 23.194 -63.825 1.00 78.12 153 MET A CA 1
ATOM 1180 C C . MET A 1 153 ? 21.196 22.042 -64.765 1.00 78.12 153 MET A C 1
ATOM 1182 O O . MET A 1 153 ? 21.996 21.168 -65.092 1.00 78.12 153 MET A O 1
ATOM 1186 N N . HIS A 1 154 ? 19.971 22.153 -65.292 1.00 81.12 154 HIS A N 1
ATOM 1187 C CA . HIS A 1 154 ? 19.292 21.236 -66.215 1.00 81.12 154 HIS A CA 1
ATOM 1188 C C . HIS A 1 154 ? 18.893 19.856 -65.650 1.00 81.12 154 HIS A C 1
ATOM 1190 O O . HIS A 1 154 ? 18.159 19.138 -66.334 1.00 81.12 154 HIS A O 1
ATOM 1196 N N . GLU A 1 155 ? 19.250 19.499 -64.409 1.00 86.62 155 GLU A N 1
ATOM 1197 C CA . GLU A 1 155 ? 18.868 18.210 -63.815 1.00 86.62 155 GLU A CA 1
ATOM 1198 C C . GLU A 1 155 ? 17.366 18.093 -63.513 1.00 86.62 155 GLU A C 1
ATOM 1200 O O . GLU A 1 155 ? 16.778 17.027 -63.683 1.00 86.62 155 GLU A O 1
ATOM 1205 N N . ASP A 1 156 ? 16.727 19.191 -63.104 1.00 88.00 156 ASP A N 1
ATOM 1206 C CA . ASP A 1 156 ? 15.303 19.263 -62.751 1.00 88.00 156 ASP A CA 1
ATOM 1207 C C . ASP A 1 156 ? 14.433 19.046 -63.991 1.00 88.00 156 ASP A C 1
ATOM 1209 O O . ASP A 1 156 ? 13.391 18.383 -63.959 1.00 88.00 156 ASP A O 1
ATOM 1213 N N . ILE A 1 157 ? 14.896 19.615 -65.104 1.00 87.06 157 ILE A N 1
ATOM 1214 C CA . ILE A 1 157 ? 14.213 19.558 -66.388 1.00 87.06 157 ILE A CA 1
ATOM 1215 C C . ILE A 1 157 ? 14.401 18.168 -67.000 1.00 87.06 157 ILE A C 1
ATOM 1217 O O . ILE A 1 157 ? 13.418 17.579 -67.435 1.00 87.06 157 ILE A O 1
ATOM 1221 N N . ASP A 1 158 ? 15.607 17.593 -66.942 1.00 88.75 158 ASP A N 1
ATOM 1222 C CA . ASP A 1 158 ? 15.847 16.187 -67.299 1.00 88.75 158 ASP A CA 1
ATOM 1223 C C . ASP A 1 158 ? 14.941 15.229 -66.508 1.00 88.75 158 ASP A C 1
ATOM 1225 O O . ASP A 1 158 ? 14.273 14.379 -67.094 1.00 88.75 158 ASP A O 1
ATOM 1229 N N . HIS A 1 159 ? 14.867 15.398 -65.186 1.00 90.94 159 HIS A N 1
ATOM 1230 C CA . HIS A 1 159 ? 14.042 14.569 -64.308 1.00 90.94 159 HIS A CA 1
ATOM 1231 C C . HIS A 1 159 ? 12.542 14.703 -64.630 1.00 90.94 159 HIS A C 1
ATOM 1233 O O . HIS A 1 159 ? 11.840 13.701 -64.769 1.00 90.94 159 HIS A O 1
ATOM 1239 N N . SER A 1 160 ? 12.059 15.933 -64.837 1.00 90.19 160 SER A N 1
ATOM 1240 C CA . SER A 1 160 ? 10.669 16.199 -65.230 1.00 90.19 160 SER A CA 1
ATOM 1241 C C . SER A 1 160 ? 10.318 15.614 -66.604 1.00 90.19 160 SER A C 1
ATOM 1243 O O . SER A 1 160 ? 9.225 15.082 -66.797 1.00 90.19 160 SER A O 1
ATOM 1245 N N . LEU A 1 161 ? 11.234 15.693 -67.573 1.00 87.25 161 LEU A N 1
ATOM 1246 C CA . LEU A 1 161 ? 11.040 15.125 -68.907 1.00 87.25 161 LEU A CA 1
ATOM 1247 C C . LEU A 1 161 ? 11.034 13.596 -68.867 1.00 87.25 161 LEU A C 1
ATOM 1249 O O . LEU A 1 161 ? 10.162 12.990 -69.484 1.00 87.25 161 LEU A O 1
ATOM 1253 N N . ARG A 1 162 ? 11.938 12.966 -68.105 1.00 88.62 162 ARG A N 1
ATOM 1254 C CA . ARG A 1 162 ? 11.938 11.508 -67.906 1.00 88.62 162 ARG A CA 1
ATOM 1255 C C . ARG A 1 162 ? 10.642 11.023 -67.262 1.00 88.62 162 ARG A C 1
ATOM 1257 O O . ARG A 1 162 ? 10.058 10.067 -67.766 1.00 88.62 162 ARG A O 1
ATOM 1264 N N . ALA A 1 163 ? 10.137 11.711 -66.235 1.00 89.00 163 ALA A N 1
ATOM 1265 C CA . ALA A 1 163 ? 8.840 11.392 -65.632 1.00 89.00 163 ALA A CA 1
ATOM 1266 C C . ALA A 1 163 ? 7.700 11.433 -66.669 1.00 89.00 163 ALA A C 1
ATOM 1268 O O . ALA A 1 163 ? 6.887 10.510 -66.736 1.00 89.00 163 ALA A O 1
ATOM 1269 N N . ARG A 1 164 ? 7.690 12.450 -67.543 1.00 86.69 164 ARG A N 1
ATOM 1270 C CA . ARG A 1 164 ? 6.703 12.587 -68.630 1.00 86.69 164 ARG A CA 1
ATOM 1271 C C . ARG A 1 164 ? 6.842 11.519 -69.717 1.00 86.69 164 ARG A C 1
ATOM 1273 O O . ARG A 1 164 ? 5.830 11.013 -70.194 1.00 86.69 164 ARG A O 1
ATOM 1280 N N . VAL A 1 165 ? 8.064 11.114 -70.066 1.00 83.00 165 VAL A N 1
ATOM 1281 C CA . VAL A 1 165 ? 8.328 9.981 -70.977 1.00 83.00 165 VAL A CA 1
ATOM 1282 C C . VAL A 1 165 ? 7.872 8.646 -70.372 1.00 83.00 165 VAL A C 1
ATOM 1284 O O . VAL A 1 165 ? 7.364 7.793 -71.096 1.00 83.00 165 VAL A O 1
ATOM 1287 N N . ALA A 1 166 ? 7.967 8.485 -69.050 1.00 82.94 166 ALA A N 1
ATOM 1288 C CA . ALA A 1 166 ? 7.424 7.343 -68.313 1.00 82.94 166 ALA A CA 1
ATOM 1289 C C . ALA A 1 166 ? 5.889 7.385 -68.114 1.00 82.94 166 ALA A C 1
ATOM 1291 O O . ALA A 1 166 ? 5.330 6.480 -67.498 1.00 82.94 166 ALA A O 1
ATOM 1292 N N . GLY A 1 167 ? 5.195 8.398 -68.650 1.00 84.19 167 GLY A N 1
ATOM 1293 C CA . GLY A 1 167 ? 3.732 8.513 -68.624 1.00 84.19 167 GLY A CA 1
ATOM 1294 C C . GLY A 1 167 ? 3.149 9.285 -67.436 1.00 84.19 167 GLY A C 1
ATOM 1295 O O . GLY A 1 167 ? 1.927 9.369 -67.318 1.00 84.19 167 GLY A O 1
ATOM 1296 N N . PHE A 1 168 ? 3.982 9.873 -66.574 1.00 89.38 168 PHE A N 1
ATOM 1297 C CA . PHE A 1 168 ? 3.525 10.707 -65.461 1.00 89.38 168 PHE A CA 1
ATOM 1298 C C . PHE A 1 168 ? 3.310 12.162 -65.873 1.00 89.38 168 PHE A C 1
ATOM 1300 O O . PHE A 1 168 ? 4.006 12.697 -66.734 1.00 89.38 168 PHE A O 1
ATOM 1307 N N . ARG A 1 169 ? 2.387 12.850 -65.200 1.00 91.31 169 ARG A N 1
ATOM 1308 C CA . ARG A 1 169 ? 2.146 14.284 -65.407 1.00 91.31 169 ARG A CA 1
ATOM 1309 C C . ARG A 1 169 ? 2.839 15.122 -64.330 1.00 9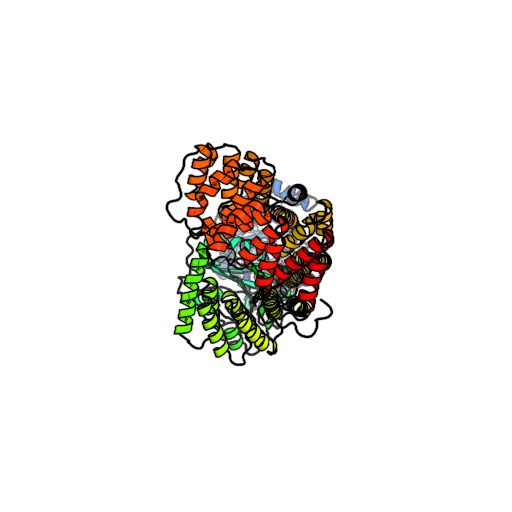1.31 169 ARG A C 1
ATOM 1311 O O . ARG A 1 169 ? 2.925 14.707 -63.170 1.00 91.31 169 ARG A O 1
ATOM 1318 N N . CYS A 1 170 ? 3.331 16.295 -64.731 1.00 93.56 170 CYS A N 1
ATOM 1319 C CA . CYS A 1 170 ? 3.960 17.284 -63.854 1.00 93.56 170 CYS A CA 1
ATOM 1320 C C . CYS A 1 170 ? 3.006 18.468 -63.659 1.00 93.56 170 CYS A C 1
ATOM 1322 O O . CYS A 1 170 ? 2.525 19.044 -64.634 1.00 93.56 170 CYS A O 1
ATOM 1324 N N . TRP A 1 171 ? 2.738 18.845 -62.412 1.00 96.06 171 TRP A N 1
ATOM 1325 C CA . TRP A 1 171 ? 1.691 19.806 -62.064 1.00 96.06 171 TRP A CA 1
ATOM 1326 C C . TRP A 1 171 ? 2.233 20.975 -61.240 1.00 96.06 171 TRP A C 1
ATOM 1328 O O . TRP A 1 171 ? 2.986 20.785 -60.285 1.00 96.06 171 TRP A O 1
ATOM 1338 N N . LEU A 1 172 ? 1.823 22.190 -61.588 1.00 96.81 172 LEU A N 1
ATOM 1339 C CA . LEU A 1 172 ? 2.023 23.385 -60.780 1.00 96.81 172 LEU A CA 1
ATOM 1340 C C . LEU A 1 172 ? 0.756 23.641 -59.960 1.00 96.81 172 LEU A C 1
ATOM 1342 O O . LEU A 1 172 ? -0.286 24.009 -60.506 1.00 96.81 172 LEU A O 1
ATOM 1346 N N . ALA A 1 173 ? 0.858 23.452 -58.646 1.00 96.88 173 ALA A N 1
ATOM 1347 C CA . ALA A 1 173 ? -0.193 23.785 -57.695 1.00 96.88 173 ALA A CA 1
ATOM 1348 C C . ALA A 1 173 ? -0.211 25.305 -57.466 1.00 96.88 173 ALA A C 1
ATOM 1350 O O . ALA A 1 173 ? 0.625 25.837 -56.734 1.00 96.88 173 ALA A O 1
ATOM 1351 N N . LEU A 1 174 ? -1.168 26.008 -58.084 1.00 96.31 174 LEU A N 1
ATOM 1352 C CA . LEU A 1 174 ? -1.322 27.460 -57.911 1.00 96.31 174 LEU A CA 1
ATOM 1353 C C . LEU A 1 174 ? -1.852 27.808 -56.513 1.00 96.31 174 LEU A C 1
ATOM 1355 O O . LEU A 1 174 ? -1.698 28.939 -56.062 1.00 96.31 174 LEU A O 1
ATOM 1359 N N . ASP A 1 175 ? -2.449 26.843 -55.810 1.00 95.31 175 ASP A N 1
ATOM 1360 C CA . ASP A 1 175 ? -2.925 26.971 -54.433 1.00 95.31 175 ASP A CA 1
ATOM 1361 C C . ASP A 1 175 ? -1.914 26.545 -53.359 1.00 95.31 175 ASP A C 1
ATOM 1363 O O . ASP A 1 175 ? -2.312 26.359 -52.206 1.00 95.31 175 ASP A O 1
ATOM 1367 N N . ALA A 1 176 ? -0.629 26.429 -53.712 1.00 96.75 176 ALA A N 1
ATOM 1368 C CA . ALA A 1 176 ? 0.492 26.228 -52.795 1.00 96.75 176 ALA A CA 1
ATOM 1369 C C . ALA A 1 176 ? 1.615 27.245 -53.076 1.00 96.75 176 ALA A C 1
ATOM 1371 O O . ALA A 1 176 ? 1.902 27.563 -54.229 1.00 96.75 176 ALA A O 1
ATOM 1372 N N . PHE A 1 177 ? 2.284 27.737 -52.029 1.00 96.88 177 PHE A N 1
ATOM 1373 C CA . PHE A 1 177 ? 3.372 28.713 -52.145 1.00 96.88 177 PHE A CA 1
ATOM 1374 C C . PHE A 1 177 ? 4.557 28.347 -51.240 1.00 96.88 177 PHE A C 1
ATOM 1376 O O . PHE A 1 177 ? 4.364 27.944 -50.097 1.00 96.88 177 PHE A O 1
ATOM 1383 N N . VAL A 1 178 ? 5.788 28.502 -51.733 1.00 96.62 178 VAL A N 1
ATOM 1384 C CA . VAL A 1 178 ? 7.034 28.319 -50.966 1.00 96.62 178 VAL A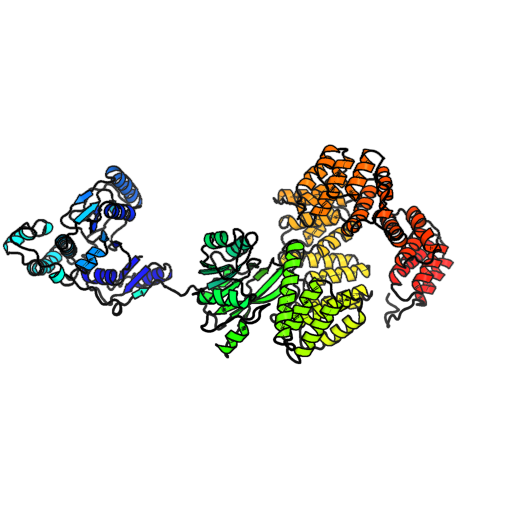 CA 1
ATOM 1385 C C . VAL A 1 178 ? 8.013 29.436 -51.320 1.00 96.62 178 VAL A C 1
ATOM 1387 O O . VAL A 1 178 ? 8.270 29.700 -52.496 1.00 96.62 178 VAL A O 1
ATOM 1390 N N . HIS A 1 179 ? 8.588 30.094 -50.313 1.00 94.81 179 HIS A N 1
ATOM 1391 C CA . HIS A 1 179 ? 9.608 31.114 -50.536 1.00 94.81 179 HIS A CA 1
ATOM 1392 C C . HIS A 1 179 ? 10.940 30.468 -50.924 1.00 94.81 179 HIS A C 1
ATOM 1394 O O . HIS A 1 179 ? 11.369 29.497 -50.304 1.00 94.81 179 HIS A O 1
ATOM 1400 N N . HIS A 1 180 ? 11.614 31.028 -51.920 1.00 92.75 180 HIS A N 1
ATOM 1401 C CA . HIS A 1 180 ? 12.933 30.599 -52.371 1.00 92.75 180 HIS A CA 1
ATOM 1402 C C . HIS A 1 180 ? 13.838 31.830 -52.448 1.00 92.75 180 HIS A C 1
ATOM 1404 O O . HIS A 1 180 ? 13.502 32.818 -53.109 1.00 92.75 180 HIS A O 1
ATOM 1410 N N . TYR A 1 181 ? 14.973 31.800 -51.746 1.00 83.69 181 TYR A N 1
ATOM 1411 C CA . TYR A 1 181 ? 15.899 32.933 -51.723 1.00 83.69 181 TYR A CA 1
ATOM 1412 C C . TYR A 1 181 ? 16.665 33.088 -53.038 1.00 83.69 181 TYR A C 1
ATOM 1414 O O . TYR A 1 181 ? 16.993 34.219 -53.398 1.00 83.69 181 TYR A O 1
ATOM 1422 N N . GLY A 1 182 ? 16.926 31.981 -53.741 1.00 69.06 182 GLY A N 1
ATOM 1423 C CA . GLY A 1 182 ? 17.552 31.967 -55.056 1.00 69.06 182 GLY A CA 1
ATOM 1424 C C . GLY A 1 182 ? 19.032 32.355 -55.061 1.00 69.06 182 GLY A C 1
ATOM 1425 O O . GLY A 1 182 ? 19.525 33.115 -54.228 1.00 69.06 182 GLY A O 1
ATOM 1426 N N . ASN A 1 183 ? 19.761 31.847 -56.055 1.00 65.12 183 ASN A N 1
ATOM 1427 C CA . ASN A 1 183 ? 21.151 32.201 -56.371 1.00 65.12 183 ASN A CA 1
ATOM 1428 C C . ASN A 1 183 ? 22.189 32.092 -55.223 1.00 65.12 183 ASN A C 1
ATOM 1430 O O . ASN A 1 183 ? 23.345 32.491 -55.406 1.00 65.12 183 ASN A O 1
ATOM 1434 N N . ARG A 1 184 ? 21.846 31.521 -54.059 1.00 63.47 184 ARG A N 1
ATOM 1435 C CA . ARG A 1 184 ? 22.794 31.343 -52.944 1.00 63.47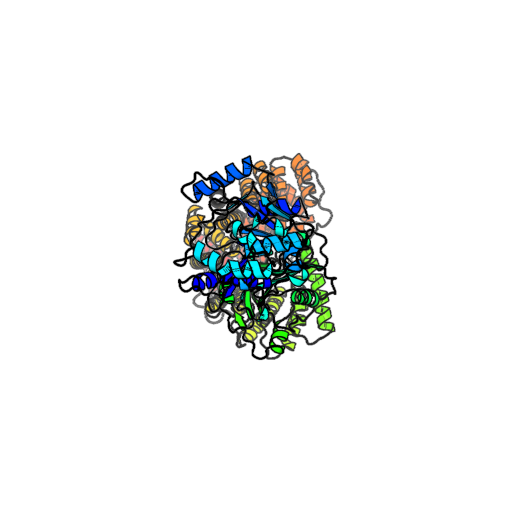 184 ARG A CA 1
ATOM 1436 C C . ARG A 1 184 ? 23.736 30.171 -53.200 1.00 63.47 184 ARG A C 1
ATOM 1438 O O . ARG A 1 184 ? 24.943 30.299 -53.008 1.00 63.47 184 ARG A O 1
ATOM 1445 N N . THR A 1 185 ? 23.202 29.079 -53.737 1.00 55.03 185 THR A N 1
ATOM 1446 C CA . THR A 1 185 ? 23.942 27.846 -54.057 1.00 55.03 185 THR A CA 1
ATOM 1447 C C . THR A 1 185 ? 24.845 27.991 -55.295 1.00 55.03 185 THR A C 1
ATOM 1449 O O . THR A 1 185 ? 25.880 27.335 -55.389 1.00 55.03 185 THR A O 1
ATOM 1452 N N . SER A 1 186 ? 24.525 28.906 -56.220 1.00 56.50 186 SER A N 1
ATOM 1453 C CA . SER A 1 186 ? 25.305 29.178 -57.446 1.00 56.50 186 SER A CA 1
ATOM 1454 C C . SER A 1 186 ? 26.638 29.915 -57.226 1.00 56.50 186 SER A C 1
ATOM 1456 O O . SER A 1 186 ? 27.505 29.911 -58.105 1.00 56.50 186 SER A O 1
ATOM 1458 N N . GLY A 1 187 ? 26.814 30.562 -56.069 1.00 57.38 187 GLY A N 1
ATOM 1459 C CA . GLY A 1 187 ? 28.062 31.219 -55.670 1.00 57.38 187 GLY A CA 1
ATOM 1460 C C . GLY A 1 187 ? 28.653 32.195 -56.702 1.00 57.38 187 GLY A C 1
ATOM 1461 O O . GLY A 1 187 ? 27.946 32.872 -57.445 1.00 57.38 187 GLY A O 1
ATOM 1462 N N . ARG A 1 188 ? 29.992 32.269 -56.750 1.00 51.53 188 ARG A N 1
ATOM 1463 C CA . ARG A 1 188 ? 30.756 33.181 -57.631 1.00 51.53 188 ARG A CA 1
ATOM 1464 C C . ARG A 1 188 ? 30.818 32.751 -59.108 1.00 51.53 188 ARG A C 1
ATOM 1466 O O . ARG A 1 188 ? 31.432 33.455 -59.903 1.00 51.53 188 ARG A O 1
ATOM 1473 N N . LEU A 1 189 ? 30.259 31.592 -59.469 1.00 59.38 189 LEU A N 1
ATOM 1474 C CA . LEU A 1 189 ? 30.358 31.035 -60.826 1.00 59.38 189 LEU A CA 1
ATOM 1475 C C . LEU A 1 189 ? 29.355 31.668 -61.801 1.00 59.38 189 LEU A C 1
ATOM 1477 O O . LEU A 1 189 ? 29.684 31.826 -62.974 1.00 59.38 189 LEU A O 1
ATOM 1481 N N . GLY A 1 190 ? 28.185 32.082 -61.306 1.00 68.44 190 GLY A N 1
ATOM 1482 C CA . GLY A 1 190 ? 27.104 32.656 -62.111 1.00 68.44 190 GLY A CA 1
ATOM 1483 C C . GLY A 1 190 ? 26.250 31.594 -62.814 1.00 68.44 190 GLY A C 1
ATOM 1484 O O . GLY A 1 190 ? 26.761 30.592 -63.312 1.00 68.44 190 GLY A O 1
ATOM 1485 N N . VAL A 1 191 ? 24.933 31.821 -62.846 1.00 70.44 191 VAL A N 1
ATOM 1486 C CA . VAL A 1 191 ? 23.933 30.880 -63.389 1.00 70.44 191 VAL A CA 1
ATOM 1487 C C . VAL A 1 191 ? 24.206 30.538 -64.857 1.00 70.44 191 VAL A C 1
ATOM 1489 O O . VAL A 1 191 ? 24.244 29.361 -65.209 1.00 70.44 191 VAL A O 1
ATOM 1492 N N . GLU A 1 192 ? 24.482 31.547 -65.687 1.00 71.62 192 GLU A N 1
ATOM 1493 C CA . GLU A 1 192 ? 24.738 31.389 -67.128 1.00 71.62 192 GLU A CA 1
ATOM 1494 C C . GLU A 1 192 ? 25.880 30.403 -67.414 1.00 71.62 192 GLU A C 1
ATOM 1496 O O . GLU A 1 192 ? 25.704 29.467 -68.191 1.00 71.62 192 GLU A O 1
ATOM 1501 N N . ARG A 1 193 ? 27.011 30.528 -66.705 1.00 74.06 193 ARG A N 1
ATOM 1502 C CA . ARG A 1 193 ? 28.184 29.656 -66.898 1.00 74.06 193 ARG A CA 1
ATOM 1503 C C . ARG A 1 193 ? 27.943 28.209 -66.471 1.00 74.06 193 ARG A C 1
ATOM 1505 O O . ARG A 1 193 ? 28.570 27.300 -67.010 1.00 74.06 193 ARG A O 1
ATOM 1512 N N . MET A 1 194 ? 27.060 27.975 -65.499 1.00 75.62 194 MET A N 1
ATOM 1513 C CA . MET A 1 194 ? 26.673 26.612 -65.118 1.00 75.62 194 MET A CA 1
ATOM 1514 C C . MET A 1 194 ? 25.703 26.009 -66.136 1.00 75.62 194 MET A C 1
ATOM 1516 O O . MET A 1 194 ? 25.860 24.844 -66.497 1.00 75.62 194 MET A O 1
ATOM 1520 N N . MET A 1 195 ? 24.789 26.811 -66.694 1.00 76.44 195 MET A N 1
ATOM 1521 C CA . MET A 1 195 ? 23.987 26.396 -67.849 1.00 76.44 195 MET A CA 1
ATOM 1522 C C . MET A 1 195 ? 24.873 26.089 -69.071 1.00 76.44 195 MET A C 1
ATOM 1524 O O . MET A 1 195 ? 24.635 25.087 -69.737 1.00 76.44 195 MET A O 1
ATOM 1528 N N . ASP A 1 196 ? 25.923 26.880 -69.346 1.00 78.75 196 ASP A N 1
ATOM 1529 C CA . ASP A 1 196 ? 26.897 26.604 -70.424 1.00 78.75 196 ASP A CA 1
ATOM 1530 C C . ASP A 1 196 ? 27.595 25.252 -70.237 1.00 78.75 196 ASP A C 1
ATOM 1532 O O . ASP A 1 196 ? 27.751 24.493 -71.191 1.00 78.75 196 ASP A O 1
ATOM 1536 N N . ALA A 1 197 ? 28.000 24.930 -69.006 1.00 79.75 197 ALA A N 1
ATOM 1537 C CA . ALA A 1 197 ? 28.695 23.684 -68.691 1.00 79.75 197 ALA A CA 1
ATOM 1538 C C . ALA A 1 197 ? 27.792 22.435 -68.743 1.00 79.75 197 ALA A C 1
ATOM 1540 O O . ALA A 1 197 ? 28.273 21.352 -69.086 1.00 79.75 197 ALA A O 1
ATOM 1541 N N . ALA A 1 198 ? 26.508 22.563 -68.397 1.00 82.12 198 ALA A N 1
ATOM 1542 C CA . ALA A 1 198 ? 25.556 21.449 -68.375 1.00 82.12 198 ALA A CA 1
ATOM 1543 C C . ALA A 1 198 ? 24.894 21.183 -69.745 1.00 82.12 198 ALA A C 1
ATOM 1545 O O . ALA A 1 198 ? 24.586 20.034 -70.071 1.00 82.12 198 ALA A O 1
ATOM 1546 N N . TRP A 1 199 ? 24.719 22.216 -70.574 1.00 83.56 199 TRP A N 1
ATOM 1547 C CA . TRP A 1 199 ? 23.983 22.144 -71.841 1.00 83.56 199 TRP A CA 1
ATOM 1548 C C . TRP A 1 199 ? 24.488 21.092 -72.859 1.00 83.56 199 TRP A C 1
ATOM 1550 O O . TRP A 1 199 ? 23.649 20.356 -73.387 1.00 83.56 199 TRP A O 1
ATOM 1560 N N . PRO A 1 200 ? 25.805 20.916 -73.116 1.00 84.69 200 PRO A N 1
ATOM 1561 C CA . PRO A 1 200 ? 26.284 19.894 -74.053 1.00 84.69 200 PRO A CA 1
ATOM 1562 C C . PRO A 1 200 ? 25.872 18.472 -73.652 1.00 84.69 200 PRO A C 1
ATOM 1564 O O . PRO A 1 200 ? 25.453 17.689 -74.502 1.00 84.69 200 PRO A O 1
ATOM 1567 N N . ARG A 1 201 ? 25.913 18.171 -72.346 1.00 85.81 201 ARG A N 1
ATOM 1568 C CA . ARG A 1 201 ? 25.534 16.863 -71.783 1.00 85.81 201 ARG A CA 1
ATOM 1569 C C . ARG A 1 201 ? 24.035 16.610 -71.922 1.00 85.81 201 ARG A C 1
ATOM 1571 O O . ARG A 1 201 ? 23.618 15.481 -72.157 1.00 85.81 201 ARG A O 1
ATOM 1578 N N . PHE A 1 202 ? 23.227 17.668 -71.829 1.00 84.81 202 PHE A N 1
ATOM 1579 C CA . PHE A 1 202 ? 21.789 17.573 -72.055 1.00 84.81 202 PHE A CA 1
ATOM 1580 C C . PHE A 1 202 ? 21.480 17.255 -73.521 1.00 84.81 202 PHE A C 1
ATOM 1582 O O . PHE A 1 202 ? 20.705 16.340 -73.798 1.00 84.81 202 PHE A O 1
ATOM 1589 N N . LYS A 1 203 ? 22.106 17.981 -74.462 1.00 82.81 203 LYS A N 1
ATOM 1590 C CA . LYS A 1 203 ? 21.932 17.737 -75.903 1.00 82.81 203 LYS A CA 1
ATOM 1591 C C . LYS A 1 203 ? 22.352 16.326 -76.299 1.00 82.81 203 LYS A C 1
ATOM 1593 O O . LYS A 1 203 ? 21.639 15.696 -77.071 1.00 82.81 203 LYS A O 1
ATOM 1598 N N . GLU A 1 204 ? 23.456 15.831 -75.744 1.00 84.12 204 GLU A N 1
ATOM 1599 C CA . GLU A 1 204 ? 23.920 14.454 -75.930 1.00 84.12 204 GLU A CA 1
ATOM 1600 C C . GLU A 1 204 ? 22.893 13.436 -75.409 1.00 84.12 204 GLU A C 1
ATOM 1602 O O . GLU A 1 204 ? 22.423 12.597 -76.176 1.00 84.12 204 GLU A O 1
ATOM 1607 N N . LYS A 1 205 ? 22.473 13.550 -74.140 1.00 83.19 205 LYS A N 1
ATOM 1608 C CA . LYS A 1 205 ? 21.523 12.619 -73.506 1.00 83.19 205 LYS A CA 1
ATOM 1609 C C . LYS A 1 205 ? 20.185 12.522 -74.239 1.00 83.19 205 LYS A C 1
ATOM 1611 O O . LYS A 1 205 ? 19.662 11.427 -74.425 1.00 83.19 205 LYS A O 1
ATOM 1616 N N . TRP A 1 206 ? 19.634 13.663 -74.644 1.00 80.94 206 TRP A N 1
ATOM 1617 C CA . TRP A 1 206 ? 18.332 13.742 -75.308 1.00 80.94 206 TRP A CA 1
ATOM 1618 C C . TRP A 1 206 ? 18.423 13.682 -76.840 1.00 80.94 206 TRP A C 1
ATOM 1620 O O . TRP A 1 206 ? 17.410 13.860 -77.514 1.00 80.94 206 TRP A O 1
ATOM 1630 N N . ASN A 1 207 ? 19.618 13.416 -77.389 1.00 79.94 207 ASN A N 1
ATOM 1631 C CA . ASN A 1 207 ? 19.906 13.352 -78.826 1.00 79.94 207 ASN A CA 1
ATOM 1632 C C . ASN A 1 207 ? 19.333 14.557 -79.604 1.00 79.94 207 ASN A C 1
ATOM 1634 O O . ASN A 1 207 ? 18.684 14.412 -80.644 1.00 79.94 207 ASN A O 1
ATOM 1638 N N . LEU A 1 208 ? 19.516 15.759 -79.049 1.00 80.31 208 LEU A N 1
ATOM 1639 C CA . LEU A 1 208 ? 18.926 16.982 -79.583 1.00 80.31 208 LEU A CA 1
ATOM 1640 C C . LEU A 1 208 ? 19.693 17.482 -80.815 1.00 80.31 208 LEU A C 1
ATOM 1642 O O . LEU A 1 208 ? 20.925 17.583 -80.773 1.00 80.31 208 LEU A O 1
ATOM 1646 N N . PRO A 1 209 ? 18.987 17.879 -81.888 1.00 80.00 209 PRO A N 1
ATOM 1647 C CA . PRO A 1 209 ? 19.626 18.364 -83.101 1.00 80.00 209 PRO A CA 1
ATOM 1648 C C . PRO A 1 209 ? 20.282 19.744 -82.873 1.00 80.00 209 PRO A C 1
ATOM 1650 O O . PRO A 1 209 ? 19.963 20.437 -81.896 1.00 80.00 209 PRO A O 1
ATOM 1653 N N . PRO A 1 210 ? 21.211 20.183 -83.747 1.00 79.81 210 PRO A N 1
ATOM 1654 C CA . PRO A 1 210 ? 21.906 21.463 -83.603 1.00 79.81 210 PRO A CA 1
ATOM 1655 C C . PRO A 1 210 ? 20.967 22.660 -83.396 1.00 79.81 210 PRO A C 1
ATOM 1657 O O . PRO A 1 210 ? 21.243 23.509 -82.551 1.00 79.81 210 PRO A O 1
ATOM 1660 N N . GLU A 1 211 ? 19.824 22.675 -84.082 1.00 80.69 211 GLU A N 1
ATOM 1661 C CA . GLU A 1 211 ? 18.795 23.718 -84.053 1.00 80.69 211 GLU A CA 1
ATOM 1662 C C . GLU A 1 211 ? 18.166 23.925 -82.668 1.00 80.69 211 GLU A C 1
ATOM 1664 O O . GLU A 1 211 ? 17.643 25.008 -82.401 1.00 80.69 211 GLU A O 1
ATOM 1669 N N . ALA A 1 212 ? 18.252 22.941 -81.763 1.00 76.75 212 ALA A N 1
ATOM 1670 C CA . ALA A 1 212 ? 17.743 23.059 -80.395 1.00 76.75 212 ALA A CA 1
ATOM 1671 C C . ALA A 1 212 ? 18.453 24.158 -79.575 1.00 76.75 212 ALA A C 1
ATOM 1673 O O . ALA A 1 212 ? 17.912 24.620 -78.571 1.00 76.75 212 ALA A O 1
ATOM 1674 N N . GLU A 1 213 ? 19.623 24.633 -80.026 1.00 80.25 213 GLU A N 1
ATOM 1675 C CA . GLU A 1 213 ? 20.361 25.758 -79.430 1.00 80.25 213 GLU A CA 1
ATOM 1676 C C . GLU A 1 213 ? 19.505 27.031 -79.298 1.00 80.25 213 GLU A C 1
ATOM 1678 O O . GLU A 1 213 ? 19.642 27.772 -78.329 1.00 80.25 213 GLU A O 1
ATOM 1683 N N . ARG A 1 214 ? 18.557 27.257 -80.222 1.00 78.75 214 ARG A N 1
ATOM 1684 C CA . ARG A 1 214 ? 17.655 28.428 -80.212 1.00 78.75 214 ARG A CA 1
ATOM 1685 C C . ARG A 1 214 ? 16.680 28.463 -79.032 1.00 78.75 214 ARG A C 1
ATOM 1687 O O . ARG A 1 214 ? 16.110 29.510 -78.750 1.00 78.75 214 ARG A O 1
ATOM 1694 N N . PHE A 1 215 ? 16.448 27.321 -78.384 1.00 72.25 215 PHE A N 1
ATOM 1695 C CA . PHE A 1 215 ? 15.549 27.198 -77.237 1.00 72.25 215 PHE A CA 1
ATOM 1696 C C . PHE A 1 215 ? 16.287 27.329 -75.903 1.00 72.25 215 PHE A C 1
ATOM 1698 O O . PHE A 1 215 ? 15.688 27.155 -74.848 1.00 72.25 215 PHE A O 1
ATOM 1705 N N . ARG A 1 216 ? 17.586 27.633 -75.922 1.00 68.56 216 ARG A N 1
ATOM 1706 C CA . ARG A 1 216 ? 18.380 27.871 -74.721 1.00 68.56 216 ARG A CA 1
ATOM 1707 C C . ARG A 1 216 ? 18.099 29.281 -74.164 1.00 68.56 216 ARG A C 1
ATOM 1709 O O . ARG A 1 216 ? 18.114 30.230 -74.944 1.00 68.56 216 ARG A O 1
ATOM 1716 N N . PRO A 1 217 ? 17.861 29.466 -72.848 1.00 59.72 217 PRO A N 1
ATOM 1717 C CA . PRO A 1 217 ? 17.867 28.468 -71.768 1.00 59.72 217 PRO A CA 1
ATOM 1718 C C . PRO A 1 217 ? 16.528 27.729 -71.555 1.00 59.72 217 PRO A C 1
ATOM 1720 O O . PRO A 1 217 ? 16.497 26.751 -70.810 1.00 59.72 217 PRO A O 1
ATOM 1723 N N . SER A 1 218 ? 15.439 28.170 -72.192 1.00 66.06 218 SER A N 1
ATOM 1724 C CA . SER A 1 218 ? 14.059 27.649 -72.088 1.00 66.06 218 SER A CA 1
ATOM 1725 C C . SER A 1 218 ? 13.837 26.262 -72.726 1.00 66.06 218 SER A C 1
ATOM 1727 O O . SER A 1 218 ? 12.928 26.055 -73.531 1.00 66.06 218 SER A O 1
ATOM 1729 N N . ILE A 1 219 ? 14.656 25.282 -72.344 1.00 62.94 219 ILE A N 1
ATOM 1730 C CA . ILE A 1 219 ? 14.738 23.939 -72.942 1.00 62.94 219 ILE A CA 1
ATOM 1731 C C . ILE A 1 219 ? 13.426 23.133 -72.858 1.00 62.94 219 ILE A C 1
ATOM 1733 O O . ILE A 1 219 ? 13.201 22.207 -73.631 1.00 62.94 219 ILE A O 1
ATOM 1737 N N . SER A 1 220 ? 12.523 23.511 -71.950 1.00 60.41 220 SER A N 1
ATOM 1738 C CA . SER A 1 220 ? 11.190 22.923 -71.799 1.00 60.41 220 SER A CA 1
ATOM 1739 C C . SER A 1 220 ? 10.215 23.293 -72.932 1.00 60.41 220 SER A C 1
ATOM 1741 O O . SER A 1 220 ? 9.094 22.782 -72.957 1.00 60.41 220 SER A O 1
ATOM 1743 N N . LEU A 1 221 ? 10.641 24.159 -73.863 1.00 60.81 221 LEU A N 1
ATOM 1744 C CA . LEU A 1 221 ? 9.912 24.574 -75.065 1.00 60.81 221 LEU A CA 1
ATOM 1745 C C . LEU A 1 221 ? 10.414 23.914 -76.362 1.00 60.81 221 LEU A C 1
ATOM 1747 O O . LEU A 1 221 ? 9.860 24.221 -77.411 1.00 60.81 221 LEU A O 1
ATOM 1751 N N . VAL A 1 222 ? 11.431 23.039 -76.316 1.00 68.25 222 VAL A N 1
ATOM 1752 C CA . VAL A 1 222 ? 11.991 22.320 -77.484 1.00 68.25 222 VAL A CA 1
ATOM 1753 C C . VAL A 1 222 ? 10.921 21.378 -78.074 1.00 68.25 222 VAL A C 1
ATOM 1755 O O . VAL A 1 222 ? 10.656 20.331 -77.473 1.00 68.25 222 VAL A O 1
ATOM 1758 N N . PRO A 1 223 ? 10.283 21.685 -79.227 1.00 61.72 223 PRO A N 1
ATOM 1759 C CA . PRO A 1 223 ? 9.179 20.869 -79.746 1.00 61.72 223 PRO A CA 1
ATOM 1760 C C . PRO A 1 223 ? 9.631 19.476 -80.196 1.00 61.72 223 PRO A C 1
ATOM 1762 O O . PRO A 1 223 ? 8.838 18.535 -80.226 1.00 61.72 223 PRO A O 1
ATOM 1765 N N . GLU A 1 224 ? 10.915 19.332 -80.527 1.00 65.50 224 GLU A N 1
ATOM 1766 C CA . GLU A 1 224 ? 11.525 18.093 -80.994 1.00 65.50 224 GLU A CA 1
ATOM 1767 C C . GLU A 1 224 ? 11.517 16.987 -79.912 1.00 65.50 224 GLU A C 1
ATOM 1769 O O . GLU A 1 224 ? 11.424 15.814 -80.269 1.00 65.50 224 GLU A O 1
ATOM 1774 N N . LEU A 1 225 ? 11.490 17.337 -78.612 1.00 63.03 225 LEU A N 1
ATOM 1775 C CA . LEU A 1 225 ? 11.404 16.384 -77.484 1.00 63.03 225 LEU A CA 1
ATOM 1776 C C . LEU A 1 225 ? 10.092 15.578 -77.437 1.00 63.03 225 LEU A C 1
ATOM 1778 O O . LEU A 1 225 ? 10.052 14.508 -76.834 1.00 63.03 225 LEU A O 1
ATOM 1782 N N . PHE A 1 226 ? 9.018 16.090 -78.047 1.00 59.75 226 PHE A N 1
ATOM 1783 C CA . PHE A 1 226 ? 7.676 15.487 -78.018 1.00 59.75 226 PHE A CA 1
ATOM 1784 C C . PHE A 1 226 ? 7.102 15.249 -79.424 1.00 59.75 226 PHE A C 1
ATOM 1786 O O . PHE A 1 226 ? 5.908 14.992 -79.589 1.00 59.75 226 PHE A O 1
ATOM 1793 N N . HIS A 1 227 ? 7.936 15.344 -80.461 1.00 59.94 227 HIS A N 1
ATOM 1794 C CA . HIS A 1 227 ? 7.489 15.214 -81.841 1.00 59.94 227 HIS A CA 1
ATOM 1795 C C . HIS A 1 227 ? 7.198 13.739 -82.196 1.00 59.94 227 HIS A C 1
ATOM 1797 O O . HIS A 1 227 ? 8.096 12.913 -82.054 1.00 59.94 227 HIS A O 1
ATOM 1803 N N . PRO A 1 228 ? 6.030 13.366 -82.768 1.00 51.75 228 PRO A N 1
ATOM 1804 C CA . PRO A 1 228 ? 5.632 11.958 -82.958 1.00 51.75 228 PRO A CA 1
ATOM 1805 C C . PRO A 1 228 ? 6.581 11.071 -83.785 1.00 51.75 228 PRO A C 1
ATOM 1807 O O . PRO A 1 228 ? 6.469 9.846 -83.752 1.00 51.75 228 PRO A O 1
ATOM 1810 N N . ARG A 1 229 ? 7.495 11.672 -84.563 1.00 51.34 229 ARG A N 1
ATOM 1811 C CA . ARG A 1 229 ? 8.529 10.951 -85.334 1.00 51.34 229 ARG A CA 1
ATOM 1812 C C . ARG A 1 229 ? 9.816 10.680 -84.548 1.00 51.34 229 ARG A C 1
ATOM 1814 O O . ARG A 1 229 ? 10.581 9.812 -84.952 1.00 51.34 229 ARG A O 1
ATOM 1821 N N . HIS A 1 230 ? 10.043 11.391 -83.447 1.00 59.00 230 HIS A N 1
ATOM 1822 C CA . HIS A 1 230 ? 11.115 11.121 -82.498 1.00 59.00 230 HIS A CA 1
ATOM 1823 C C . HIS A 1 230 ? 10.495 10.384 -81.316 1.00 59.00 230 HIS A C 1
ATOM 1825 O O . HIS A 1 230 ? 9.893 10.993 -80.436 1.00 59.00 230 HIS A O 1
ATOM 1831 N N . ARG A 1 231 ? 10.608 9.051 -81.303 1.00 56.38 231 ARG A N 1
ATOM 1832 C CA . ARG A 1 231 ? 10.321 8.320 -80.066 1.00 56.38 231 ARG A CA 1
ATOM 1833 C C . ARG A 1 231 ? 11.363 8.763 -79.035 1.00 56.38 231 ARG A C 1
ATOM 1835 O O . ARG A 1 231 ? 12.550 8.673 -79.360 1.00 56.38 231 ARG A O 1
ATOM 1842 N N . PRO A 1 232 ? 10.964 9.230 -77.839 1.00 57.41 232 PRO A N 1
ATOM 1843 C CA . PRO A 1 232 ? 11.926 9.399 -76.762 1.00 57.41 232 PRO A CA 1
ATOM 1844 C C . PRO A 1 232 ? 12.589 8.038 -76.473 1.00 57.41 232 PRO A C 1
ATOM 1846 O O . PRO A 1 232 ? 11.980 6.997 -76.764 1.00 57.41 232 PRO A O 1
ATOM 1849 N N . PRO A 1 233 ? 13.819 8.016 -75.929 1.00 64.19 233 PRO A N 1
ATOM 1850 C CA . PRO A 1 233 ? 14.459 6.769 -75.514 1.00 64.19 233 PRO A CA 1
ATOM 1851 C C . PRO A 1 233 ? 13.555 5.987 -74.548 1.00 64.19 233 PRO A C 1
ATOM 1853 O O . PRO A 1 233 ? 12.698 6.583 -73.885 1.00 64.19 233 PRO A O 1
ATOM 1856 N N . CYS A 1 234 ? 13.703 4.660 -74.473 1.00 63.41 234 CYS A N 1
ATOM 1857 C CA . CYS A 1 234 ? 12.864 3.865 -73.576 1.00 63.41 234 CYS A CA 1
ATOM 1858 C C . CYS A 1 234 ? 13.049 4.379 -72.135 1.00 63.41 234 CYS A C 1
ATOM 1860 O O . CYS A 1 234 ? 14.186 4.672 -71.764 1.00 63.41 234 CYS A O 1
ATOM 1862 N N . PRO A 1 235 ? 12.003 4.457 -71.286 1.00 61.38 235 PRO A N 1
ATOM 1863 C CA . PRO A 1 235 ? 12.173 4.834 -69.879 1.00 61.38 235 PRO A CA 1
ATOM 1864 C C . PRO A 1 235 ? 13.278 4.036 -69.163 1.00 61.38 235 PRO A C 1
ATOM 1866 O O . PRO A 1 235 ? 13.993 4.581 -68.331 1.00 61.38 235 PRO A O 1
ATOM 1869 N N . GLN A 1 236 ? 13.474 2.773 -69.563 1.00 65.12 236 GLN A N 1
ATOM 1870 C CA . GLN A 1 236 ? 14.538 1.888 -69.074 1.00 65.12 236 GLN A CA 1
ATOM 1871 C C . GLN A 1 236 ? 15.952 2.337 -69.495 1.00 65.12 236 GLN A C 1
ATOM 1873 O O . GLN A 1 236 ? 16.878 2.225 -68.698 1.00 65.12 236 GLN A O 1
ATOM 1878 N N . ASP A 1 237 ? 16.117 2.902 -70.697 1.00 71.25 237 ASP A N 1
ATOM 1879 C CA . ASP A 1 237 ? 17.390 3.465 -71.189 1.00 71.25 237 ASP A CA 1
ATOM 1880 C C . ASP A 1 237 ? 17.729 4.810 -70.511 1.00 71.25 237 ASP A C 1
ATOM 1882 O O . ASP A 1 237 ? 18.852 5.307 -70.604 1.00 71.25 237 ASP A O 1
ATOM 1886 N N . LEU A 1 238 ? 16.738 5.414 -69.848 1.00 73.19 238 LEU A N 1
ATOM 1887 C CA . LEU A 1 238 ? 16.809 6.694 -69.141 1.00 73.19 238 LEU A CA 1
ATOM 1888 C C . LEU A 1 238 ? 16.818 6.530 -67.613 1.00 73.19 238 LEU A C 1
ATOM 1890 O O . LEU A 1 238 ? 16.763 7.529 -66.889 1.00 73.19 238 LEU A O 1
ATOM 1894 N N . TYR A 1 239 ? 16.873 5.290 -67.121 1.00 84.19 239 TYR A N 1
ATOM 1895 C CA . TYR A 1 239 ? 16.883 4.989 -65.697 1.00 84.19 239 TYR A CA 1
ATOM 1896 C C . TYR A 1 239 ? 18.239 5.348 -65.074 1.00 84.19 239 TYR A C 1
ATOM 1898 O O . TYR A 1 239 ? 19.258 4.725 -65.370 1.00 84.19 239 TYR A O 1
ATOM 1906 N N . GLU A 1 240 ? 18.256 6.338 -64.181 1.00 88.50 240 GLU A N 1
ATOM 1907 C CA . GLU A 1 240 ? 19.471 6.771 -63.478 1.00 88.50 240 GLU A CA 1
ATOM 1908 C C . GLU A 1 240 ? 19.583 6.031 -62.129 1.00 88.50 240 GLU A C 1
ATOM 1910 O O . GLU A 1 240 ? 18.815 6.327 -61.207 1.00 88.50 240 GLU A O 1
ATOM 1915 N N . PRO A 1 241 ? 20.498 5.060 -61.956 1.00 89.44 241 PRO A N 1
ATOM 1916 C CA . PRO A 1 241 ? 20.542 4.253 -60.743 1.00 89.44 241 PRO A CA 1
ATOM 1917 C C . PRO A 1 241 ? 20.897 5.085 -59.506 1.00 89.44 241 PRO A C 1
ATOM 1919 O O . PRO A 1 241 ? 21.837 5.882 -59.498 1.00 89.44 241 PRO A O 1
ATOM 1922 N N . LEU A 1 242 ? 20.156 4.852 -58.422 1.00 91.88 242 LEU A N 1
ATOM 1923 C CA . LEU A 1 242 ? 20.468 5.409 -57.109 1.00 91.88 242 LEU A CA 1
ATOM 1924 C C . LEU A 1 242 ? 21.747 4.764 -56.537 1.00 91.88 242 LEU A C 1
ATOM 1926 O O . LEU A 1 242 ? 22.007 3.587 -56.804 1.00 91.88 242 LEU A O 1
ATOM 1930 N N . PRO A 1 243 ? 22.553 5.497 -55.743 1.00 90.75 243 PRO A N 1
ATOM 1931 C CA . PRO A 1 243 ? 23.725 4.927 -55.084 1.00 90.75 243 PRO A CA 1
ATOM 1932 C C . PRO A 1 243 ? 23.322 3.810 -54.113 1.00 90.75 243 PRO A C 1
ATOM 1934 O O . PRO A 1 243 ? 22.274 3.891 -53.471 1.00 90.75 243 PRO A O 1
ATOM 1937 N N . ASP A 1 244 ? 24.177 2.794 -53.944 1.00 87.38 244 ASP A N 1
ATOM 1938 C CA . ASP A 1 244 ? 23.957 1.773 -52.915 1.00 87.38 244 ASP A CA 1
ATOM 1939 C C . ASP A 1 244 ? 23.929 2.433 -51.531 1.00 87.38 244 ASP A C 1
ATOM 1941 O O . ASP A 1 244 ? 24.932 2.989 -51.069 1.00 87.38 244 ASP A O 1
ATOM 1945 N N . ARG A 1 245 ? 22.783 2.320 -50.852 1.00 85.38 245 ARG A N 1
ATOM 1946 C CA . ARG A 1 245 ? 22.542 2.820 -49.494 1.00 85.38 245 ARG A CA 1
ATOM 1947 C C . ARG A 1 245 ? 23.635 2.424 -48.498 1.00 85.38 245 ARG A C 1
ATOM 1949 O O . ARG A 1 245 ? 23.956 3.216 -47.618 1.00 85.38 245 ARG A O 1
ATOM 1956 N N . ASN A 1 246 ? 24.248 1.246 -48.656 1.00 83.94 246 ASN A N 1
ATOM 1957 C CA . ASN A 1 246 ? 25.283 0.743 -47.748 1.00 83.94 246 ASN A CA 1
ATOM 1958 C C . ASN A 1 246 ? 26.611 1.516 -47.874 1.00 83.94 246 ASN A C 1
ATOM 1960 O O . ASN A 1 246 ? 27.451 1.454 -46.979 1.00 83.94 246 ASN A O 1
ATOM 1964 N N . THR A 1 247 ? 26.812 2.244 -48.979 1.00 84.56 247 THR A N 1
ATOM 1965 C CA . THR A 1 247 ? 28.005 3.078 -49.215 1.00 84.56 247 THR A CA 1
ATOM 1966 C C . THR A 1 247 ? 27.875 4.487 -48.626 1.00 84.56 247 THR A C 1
ATOM 1968 O O . THR A 1 247 ? 28.872 5.205 -48.508 1.00 84.56 247 THR A O 1
ATOM 1971 N N . LEU A 1 248 ? 26.663 4.892 -48.229 1.00 89.00 248 LEU A N 1
ATOM 1972 C CA . LEU A 1 248 ? 26.377 6.230 -47.718 1.00 89.00 248 LEU A CA 1
ATOM 1973 C C . LEU A 1 248 ? 26.751 6.354 -46.236 1.00 89.00 248 LEU A C 1
ATOM 1975 O O . LEU A 1 248 ? 26.442 5.501 -45.406 1.00 89.00 248 LEU A O 1
ATOM 1979 N N . ARG A 1 249 ? 27.378 7.477 -45.868 1.00 87.50 249 ARG A N 1
ATOM 1980 C CA . ARG A 1 249 ? 27.668 7.808 -44.464 1.00 87.50 249 ARG A CA 1
ATOM 1981 C C . ARG A 1 249 ? 26.448 8.452 -43.818 1.00 87.50 249 ARG A C 1
ATOM 1983 O O . ARG A 1 249 ? 26.354 9.679 -43.762 1.00 87.50 249 ARG A O 1
ATOM 1990 N N . VAL A 1 250 ? 25.523 7.619 -43.353 1.00 86.56 250 VAL A N 1
ATOM 1991 C CA . VAL A 1 250 ? 24.273 8.061 -42.724 1.00 86.56 250 VAL A CA 1
ATOM 1992 C C . VAL A 1 250 ? 24.441 8.197 -41.210 1.00 86.56 250 VAL A C 1
ATOM 1994 O O . VAL A 1 250 ? 24.888 7.282 -40.524 1.00 86.56 250 VAL A O 1
ATOM 1997 N N . LEU A 1 251 ? 24.063 9.357 -40.683 1.00 81.50 251 LEU A N 1
ATOM 1998 C CA . LEU A 1 251 ? 23.728 9.571 -39.284 1.00 81.50 251 LEU A CA 1
ATOM 1999 C C . LEU A 1 251 ? 22.209 9.461 -39.158 1.00 81.50 251 LEU A C 1
ATOM 2001 O O . LEU A 1 251 ? 21.485 10.399 -39.496 1.00 81.50 251 LEU A O 1
ATOM 2005 N N . GLU A 1 252 ? 21.716 8.318 -38.703 1.00 69.69 252 GLU A N 1
ATOM 2006 C CA . GLU A 1 252 ? 20.285 8.146 -38.465 1.00 69.69 252 GLU A CA 1
ATOM 2007 C C . GLU A 1 252 ? 19.892 8.717 -37.103 1.00 69.69 252 GLU A C 1
ATOM 2009 O O . GLU A 1 252 ? 20.536 8.440 -36.087 1.00 69.69 252 GLU A O 1
ATOM 2014 N N . GLY A 1 253 ? 18.824 9.517 -37.079 1.00 53.06 253 GLY A N 1
ATOM 2015 C CA . GLY A 1 253 ? 18.167 9.926 -35.847 1.00 53.06 253 GLY A CA 1
ATOM 2016 C C . GLY A 1 253 ? 17.559 8.684 -35.241 1.00 53.06 253 GLY A C 1
ATOM 2017 O O . GLY A 1 253 ? 16.664 8.085 -35.830 1.00 53.06 253 GLY A O 1
ATOM 2018 N N . GLY A 1 254 ? 18.155 8.223 -34.145 1.00 49.22 254 GLY A N 1
ATOM 2019 C CA . GLY A 1 254 ? 18.170 6.798 -33.864 1.00 49.22 254 GLY A CA 1
ATOM 2020 C C . GLY A 1 254 ? 16.784 6.154 -33.855 1.00 49.22 254 GLY A C 1
ATOM 2021 O O . GLY A 1 254 ? 15.950 6.483 -33.008 1.00 49.22 254 GLY A O 1
ATOM 2022 N N . LYS A 1 255 ? 16.649 5.062 -34.621 1.00 45.38 255 LYS A N 1
ATOM 2023 C CA . LYS A 1 255 ? 16.065 3.828 -34.071 1.00 45.38 255 LYS A CA 1
ATOM 2024 C C . LYS A 1 255 ? 16.981 3.314 -32.953 1.00 45.38 255 LYS A C 1
ATOM 2026 O O . LYS A 1 255 ? 17.548 2.228 -33.024 1.00 45.38 255 LYS A O 1
ATOM 2031 N N . GLY A 1 256 ? 17.146 4.141 -31.921 1.00 51.06 256 GLY A N 1
ATOM 2032 C CA . GLY A 1 256 ? 17.550 3.665 -30.621 1.00 51.06 256 GLY A CA 1
ATOM 2033 C C . GLY A 1 256 ? 16.484 2.674 -30.198 1.00 51.06 256 GLY A C 1
ATOM 2034 O O . GLY A 1 256 ? 15.285 2.952 -30.295 1.00 51.06 256 GLY A O 1
ATOM 2035 N N . ARG A 1 257 ? 16.942 1.507 -29.764 1.00 63.78 257 ARG A N 1
ATOM 2036 C CA . ARG A 1 257 ? 16.156 0.620 -28.923 1.00 63.78 257 ARG A CA 1
ATOM 2037 C C . ARG A 1 257 ? 15.497 1.501 -27.837 1.00 63.78 257 ARG A C 1
ATOM 2039 O O . ARG A 1 257 ? 16.223 2.325 -27.279 1.00 63.78 257 ARG A O 1
ATOM 2046 N N . PRO A 1 258 ? 14.168 1.440 -27.593 1.00 80.44 258 PRO A N 1
ATOM 2047 C CA . PRO A 1 258 ? 13.516 2.296 -26.593 1.00 80.44 258 PRO A CA 1
ATOM 2048 C C . PRO A 1 258 ? 14.328 2.279 -25.295 1.00 80.44 258 PRO A C 1
ATOM 2050 O O . PRO A 1 258 ? 14.761 1.203 -24.897 1.00 80.44 258 PRO A O 1
ATOM 2053 N N . LEU A 1 259 ? 14.621 3.409 -24.647 1.00 87.31 259 LEU A N 1
ATOM 2054 C CA . LEU A 1 259 ? 15.530 3.344 -23.496 1.00 87.31 259 LEU A CA 1
ATOM 2055 C C . LEU A 1 259 ? 14.893 2.502 -22.387 1.00 87.31 259 LEU A C 1
ATOM 2057 O O . LEU A 1 259 ? 15.553 1.655 -21.789 1.00 87.31 259 LEU A O 1
ATOM 2061 N N . LEU A 1 260 ? 13.595 2.714 -22.165 1.00 94.06 260 LEU A N 1
ATOM 2062 C CA . LEU A 1 260 ? 12.830 2.049 -21.125 1.00 94.06 260 LEU A CA 1
ATOM 2063 C C . LEU A 1 260 ? 11.474 1.557 -21.643 1.00 94.06 260 LEU A C 1
ATOM 2065 O O . LEU A 1 260 ? 10.637 2.361 -22.059 1.00 94.06 260 LEU A O 1
ATOM 2069 N N . SER A 1 261 ? 11.248 0.248 -21.546 1.00 96.94 261 SER A N 1
ATOM 2070 C CA . SER A 1 261 ? 9.947 -0.389 -21.759 1.00 96.94 261 SER A CA 1
ATOM 2071 C C . SER A 1 261 ? 9.270 -0.677 -20.423 1.00 96.94 261 SER A C 1
ATOM 2073 O O . SER A 1 261 ? 9.876 -1.299 -19.548 1.00 96.94 261 SER A O 1
ATOM 2075 N N . LEU A 1 262 ? 8.001 -0.296 -20.280 1.00 97.62 262 LEU A N 1
ATOM 2076 C CA . LEU A 1 262 ? 7.132 -0.803 -19.220 1.00 97.62 262 LEU A CA 1
ATOM 2077 C C . LEU A 1 262 ? 6.539 -2.153 -19.642 1.00 97.62 262 LEU A C 1
ATOM 2079 O O . LEU A 1 262 ? 5.890 -2.246 -20.680 1.00 97.62 262 LEU A O 1
ATOM 2083 N N . CYS A 1 263 ? 6.723 -3.179 -18.818 1.00 97.50 263 CYS A N 1
ATOM 2084 C CA . CYS A 1 263 ? 6.056 -4.475 -18.928 1.00 97.50 263 CYS A CA 1
ATOM 2085 C C . CYS A 1 263 ? 5.036 -4.645 -17.799 1.00 97.50 263 CYS A C 1
ATOM 2087 O O . CYS A 1 263 ? 5.380 -4.498 -16.628 1.00 97.50 263 CYS A O 1
ATOM 2089 N N . MET A 1 264 ? 3.806 -5.017 -18.139 1.00 95.44 264 MET A N 1
ATOM 2090 C CA . MET A 1 264 ? 2.714 -5.202 -17.182 1.00 95.44 264 MET A CA 1
ATOM 2091 C C . MET A 1 264 ? 1.884 -6.442 -17.534 1.00 95.44 264 MET A C 1
ATOM 2093 O O . MET A 1 264 ? 1.786 -6.825 -18.702 1.00 95.44 264 MET A O 1
ATOM 2097 N N . ILE A 1 265 ? 1.272 -7.056 -16.521 1.00 94.88 265 ILE A N 1
ATOM 2098 C CA . ILE A 1 265 ? 0.187 -8.033 -16.679 1.00 94.88 265 ILE A CA 1
ATOM 2099 C C . ILE A 1 265 ? -1.088 -7.459 -16.050 1.00 94.88 265 ILE A C 1
ATOM 2101 O O . ILE A 1 265 ? -1.006 -6.804 -15.013 1.00 94.88 265 ILE A O 1
ATOM 2105 N N . THR A 1 266 ? -2.252 -7.688 -16.654 1.00 93.06 266 THR A N 1
ATOM 2106 C CA . THR A 1 266 ? -3.532 -7.145 -16.166 1.00 93.06 266 THR A CA 1
ATOM 2107 C C . THR A 1 266 ? -4.657 -8.177 -16.174 1.00 93.06 266 THR A C 1
ATOM 2109 O O . THR A 1 266 ? -4.623 -9.167 -16.919 1.00 93.06 266 THR A O 1
ATOM 2112 N N . LYS A 1 267 ? -5.653 -7.943 -15.309 1.00 91.12 267 LYS A N 1
ATOM 2113 C CA . LYS A 1 267 ? -6.995 -8.523 -15.386 1.00 91.12 267 LYS A CA 1
ATOM 2114 C C . LYS A 1 267 ? -7.987 -7.741 -14.515 1.00 91.12 267 LYS A C 1
ATOM 2116 O O . LYS A 1 267 ? -7.856 -7.800 -13.298 1.00 91.12 267 LYS A O 1
ATOM 2121 N N . ASP A 1 268 ? -9.002 -7.138 -15.131 1.00 90.19 268 ASP A N 1
ATOM 2122 C CA . ASP A 1 268 ? -10.103 -6.436 -14.442 1.00 90.19 268 ASP A CA 1
ATOM 2123 C C . ASP A 1 268 ? -9.607 -5.294 -13.507 1.00 90.19 268 ASP A C 1
ATOM 2125 O O . ASP A 1 268 ? -9.940 -5.236 -12.320 1.00 90.19 268 ASP A O 1
ATOM 2129 N N . GLU A 1 269 ? -8.744 -4.418 -14.040 1.00 90.56 269 GLU A N 1
ATOM 2130 C CA . GLU A 1 269 ? -8.013 -3.351 -13.329 1.00 90.56 269 GLU A CA 1
ATOM 2131 C C . GLU A 1 269 ? -8.351 -1.927 -13.838 1.00 90.56 269 GLU A C 1
ATOM 2133 O O . GLU A 1 269 ? -7.550 -1.001 -13.662 1.00 90.56 269 GLU A O 1
ATOM 2138 N N . ALA A 1 270 ? -9.519 -1.713 -14.464 1.00 88.50 270 ALA A N 1
ATOM 2139 C CA . ALA A 1 270 ? -9.894 -0.420 -15.056 1.00 88.50 270 ALA A CA 1
ATOM 2140 C C . ALA A 1 270 ? -9.846 0.750 -14.050 1.00 88.50 270 ALA A C 1
ATOM 2142 O O . ALA A 1 270 ? -9.460 1.862 -14.410 1.00 88.50 270 ALA A O 1
ATOM 2143 N N . ASP A 1 271 ? -10.154 0.478 -12.777 1.00 85.44 271 ASP A N 1
ATOM 2144 C CA . ASP A 1 271 ? -10.118 1.444 -11.670 1.00 85.44 271 ASP A CA 1
ATOM 2145 C C . ASP A 1 271 ? -8.689 1.926 -11.325 1.00 85.44 271 ASP A C 1
ATOM 2147 O O . ASP A 1 271 ? -8.482 3.067 -10.905 1.00 85.44 271 ASP A O 1
ATOM 2151 N N . ALA A 1 272 ? -7.689 1.044 -11.443 1.00 86.19 272 ALA A N 1
ATOM 2152 C CA . ALA A 1 272 ? -6.328 1.270 -10.944 1.00 86.19 272 ALA A CA 1
ATOM 2153 C C . ALA A 1 272 ? -5.348 1.687 -12.051 1.00 86.19 272 ALA A C 1
ATOM 2155 O O . ALA A 1 272 ? -4.484 2.547 -11.834 1.00 86.19 272 ALA A O 1
ATOM 2156 N N . LEU A 1 273 ? -5.517 1.113 -13.245 1.00 92.44 273 LEU A N 1
ATOM 2157 C CA . LEU A 1 273 ? -4.612 1.253 -14.381 1.00 92.44 273 LEU A CA 1
ATOM 2158 C C . LEU A 1 273 ? -4.306 2.715 -14.787 1.00 92.44 273 LEU A C 1
ATOM 2160 O O . LEU A 1 273 ? -3.126 3.003 -15.011 1.00 92.44 273 LEU A O 1
ATOM 2164 N N . PRO A 1 274 ? -5.267 3.668 -14.833 1.00 94.94 274 PRO A N 1
ATOM 2165 C CA . PRO A 1 274 ? -4.974 5.053 -15.220 1.00 94.94 274 PRO A CA 1
ATOM 2166 C C . PRO A 1 274 ? -3.931 5.730 -14.322 1.00 94.94 274 PRO A C 1
ATOM 2168 O O . PRO A 1 274 ? -3.055 6.439 -14.815 1.00 94.94 274 PRO A O 1
ATOM 2171 N N . ARG A 1 275 ? -3.963 5.471 -13.004 1.00 94.31 275 ARG A N 1
ATOM 2172 C CA . ARG A 1 275 ? -2.978 6.017 -12.053 1.00 94.31 275 ARG A CA 1
ATOM 2173 C C . ARG A 1 275 ? -1.579 5.472 -12.336 1.00 94.31 275 ARG A C 1
ATOM 2175 O O . ARG A 1 275 ? -0.617 6.238 -12.303 1.00 94.31 275 ARG A O 1
ATOM 2182 N N . CYS A 1 276 ? -1.466 4.177 -12.635 1.00 95.81 276 CYS A N 1
ATOM 2183 C CA . CYS A 1 276 ? -0.195 3.560 -13.006 1.00 95.81 276 CYS A CA 1
ATOM 2184 C C . CYS A 1 276 ? 0.371 4.193 -14.287 1.00 95.81 276 CYS A C 1
ATOM 2186 O O . CYS A 1 276 ? 1.499 4.695 -14.289 1.00 95.81 276 CYS A O 1
ATOM 2188 N N . LEU A 1 277 ? -0.428 4.240 -15.358 1.00 96.06 277 LEU A N 1
ATOM 2189 C CA . LEU A 1 277 ? 0.026 4.695 -16.675 1.00 96.06 277 LEU A CA 1
ATOM 2190 C C . LEU A 1 277 ? 0.308 6.206 -16.725 1.00 96.06 277 LEU A C 1
ATOM 2192 O O . LEU A 1 277 ? 1.287 6.623 -17.344 1.00 96.06 277 LEU A O 1
ATOM 2196 N N . GLU A 1 278 ? -0.456 7.034 -16.007 1.00 95.69 278 GLU A N 1
ATOM 2197 C CA . GLU A 1 278 ? -0.139 8.461 -15.862 1.00 95.69 278 GLU A CA 1
ATOM 2198 C C . GLU A 1 278 ? 1.163 8.672 -15.064 1.00 95.69 278 GLU A C 1
ATOM 2200 O O . GLU A 1 278 ? 1.929 9.587 -15.361 1.00 95.69 278 GLU A O 1
ATOM 2205 N N . SER A 1 279 ? 1.481 7.797 -14.098 1.00 96.12 279 SER A N 1
ATOM 2206 C CA . SER A 1 279 ? 2.692 7.934 -13.273 1.00 96.12 279 SER A CA 1
ATOM 2207 C C . SER A 1 279 ? 4.007 7.770 -14.048 1.00 96.12 279 SER A C 1
ATOM 2209 O O . SER A 1 279 ? 5.001 8.394 -13.664 1.00 96.12 279 SER A O 1
ATOM 2211 N N . VAL A 1 280 ? 3.998 6.974 -15.128 1.00 95.06 280 VAL A N 1
ATOM 2212 C CA . VAL A 1 280 ? 5.150 6.659 -16.002 1.00 95.06 280 VAL A CA 1
ATOM 2213 C C . VAL A 1 280 ? 5.211 7.516 -17.276 1.00 95.06 280 VAL A C 1
ATOM 2215 O O . VAL A 1 280 ? 6.167 7.421 -18.052 1.00 95.06 280 VAL A O 1
ATOM 2218 N N . LYS A 1 281 ? 4.190 8.339 -17.521 1.00 91.06 281 LYS A N 1
ATOM 2219 C CA . LYS A 1 281 ? 4.024 9.142 -18.737 1.00 91.06 281 LYS A CA 1
ATOM 2220 C C . LYS A 1 281 ? 5.186 10.119 -18.922 1.00 91.06 281 LYS A C 1
ATOM 2222 O O . LYS A 1 281 ? 5.556 10.848 -18.007 1.00 91.06 281 LYS A O 1
ATOM 2227 N N . GLY A 1 282 ? 5.791 10.110 -20.110 1.00 85.62 282 GLY A N 1
ATOM 2228 C CA . GLY A 1 282 ? 6.998 10.891 -20.415 1.00 85.62 282 GLY A CA 1
ATOM 2229 C C . GLY A 1 282 ? 8.308 10.317 -19.849 1.00 85.62 282 GLY A C 1
ATOM 2230 O O . GLY A 1 282 ? 9.378 10.822 -20.184 1.00 85.62 282 GLY A O 1
ATOM 2231 N N . ILE A 1 283 ? 8.254 9.252 -19.041 1.00 92.31 283 ILE A N 1
ATOM 2232 C CA . ILE A 1 283 ? 9.436 8.558 -18.509 1.00 92.31 283 ILE A CA 1
ATOM 2233 C C . ILE A 1 283 ? 9.776 7.354 -19.394 1.00 92.31 283 ILE A C 1
ATOM 2235 O O . ILE A 1 283 ? 10.918 7.232 -19.840 1.00 92.31 283 ILE A O 1
ATOM 2239 N N . VAL A 1 284 ? 8.786 6.499 -19.675 1.00 93.69 284 VAL A N 1
ATOM 2240 C CA . VAL A 1 284 ? 8.928 5.295 -20.516 1.00 93.69 284 VAL A CA 1
ATOM 2241 C C . VAL A 1 284 ? 8.774 5.617 -22.008 1.00 93.69 284 VAL A C 1
ATOM 2243 O O . VAL A 1 284 ? 8.063 6.548 -22.380 1.00 93.69 284 VAL A O 1
ATOM 2246 N N . ASP A 1 285 ? 9.451 4.851 -22.866 1.00 89.31 285 ASP A N 1
ATOM 2247 C CA . ASP A 1 285 ? 9.407 4.992 -24.331 1.00 89.31 285 ASP A CA 1
ATOM 2248 C C . ASP A 1 285 ? 8.472 3.971 -25.012 1.00 89.31 285 ASP A C 1
ATOM 2250 O O . ASP A 1 285 ? 8.084 4.169 -26.162 1.00 89.31 285 ASP A O 1
ATOM 2254 N N . GLU A 1 286 ? 8.148 2.870 -24.330 1.00 94.94 286 GLU A N 1
ATOM 2255 C CA . GLU A 1 286 ? 7.306 1.770 -24.813 1.00 94.94 286 GLU A CA 1
ATOM 2256 C C . GLU A 1 286 ? 6.482 1.212 -23.641 1.00 94.94 286 GLU A C 1
ATOM 2258 O O . GLU A 1 286 ? 6.984 1.125 -22.518 1.00 94.94 286 GLU A O 1
ATOM 2263 N N . ILE A 1 287 ? 5.230 0.815 -23.887 1.00 97.38 287 ILE A N 1
ATOM 2264 C CA . ILE A 1 287 ? 4.363 0.165 -22.895 1.00 97.38 287 ILE A CA 1
ATOM 2265 C C . ILE A 1 287 ? 3.825 -1.138 -23.496 1.00 97.38 287 ILE A C 1
ATOM 2267 O O . ILE A 1 287 ? 3.215 -1.134 -24.565 1.00 97.38 287 ILE A O 1
ATOM 2271 N N . VAL A 1 288 ? 4.034 -2.252 -22.795 1.00 97.81 288 VAL A N 1
ATOM 2272 C CA . VAL A 1 288 ? 3.562 -3.594 -23.151 1.00 97.81 288 VAL A CA 1
ATOM 2273 C C . VAL A 1 288 ? 2.679 -4.118 -22.023 1.00 97.81 288 VAL A C 1
ATOM 2275 O O . VAL A 1 288 ? 3.150 -4.342 -20.906 1.00 97.81 288 VAL A O 1
ATOM 2278 N N . VAL A 1 289 ? 1.404 -4.351 -22.330 1.00 97.69 289 VAL A N 1
ATOM 2279 C CA . VAL A 1 289 ? 0.409 -4.875 -21.386 1.00 97.69 289 VAL A CA 1
ATOM 2280 C C . VAL A 1 289 ? -0.034 -6.252 -21.857 1.00 97.69 289 VAL A C 1
ATOM 2282 O O . VAL A 1 289 ? -0.518 -6.403 -22.975 1.00 97.69 289 VAL A O 1
ATOM 2285 N N . VAL A 1 290 ? 0.116 -7.267 -21.011 1.00 97.56 290 VAL A N 1
ATOM 2286 C CA . VAL A 1 290 ? -0.441 -8.603 -21.250 1.00 97.56 290 VAL A CA 1
ATOM 2287 C C . VAL A 1 290 ? -1.743 -8.737 -20.470 1.00 97.56 290 VAL A C 1
ATOM 2289 O O . VAL A 1 290 ? -1.738 -8.926 -19.254 1.00 97.56 290 VAL A O 1
ATOM 2292 N N . ASP A 1 291 ? -2.859 -8.644 -21.185 1.00 96.44 291 ASP A N 1
ATOM 2293 C CA . ASP A 1 291 ? -4.187 -8.886 -20.636 1.00 96.44 291 ASP A CA 1
ATOM 2294 C C . ASP A 1 291 ? -4.430 -10.395 -20.513 1.00 96.44 291 ASP A C 1
ATOM 2296 O O . ASP A 1 291 ? -4.385 -11.132 -21.501 1.00 96.44 291 ASP A O 1
ATOM 2300 N N . THR A 1 292 ? -4.716 -10.853 -19.294 1.00 94.38 292 THR A N 1
ATOM 2301 C CA . THR A 1 292 ? -4.935 -12.275 -18.978 1.00 94.38 292 THR A CA 1
ATOM 2302 C C . THR A 1 292 ? -6.413 -12.692 -19.012 1.00 94.38 292 THR A C 1
ATOM 2304 O O . THR A 1 292 ? -6.791 -13.741 -18.480 1.00 94.38 292 THR A O 1
ATOM 2307 N N . GLY A 1 293 ? -7.253 -11.876 -19.660 1.00 92.31 293 GLY A N 1
ATOM 2308 C CA . GLY A 1 293 ? -8.684 -12.103 -19.851 1.00 92.31 293 GLY A CA 1
ATOM 2309 C C . GLY A 1 293 ? -9.547 -11.192 -18.981 1.00 92.31 293 GLY A C 1
ATOM 2310 O O . GLY A 1 293 ? -10.344 -11.703 -18.187 1.00 92.31 293 GLY A O 1
ATOM 2311 N N . SER A 1 294 ? -9.358 -9.876 -19.118 1.00 91.69 294 SER A N 1
ATOM 2312 C CA . SER A 1 294 ? -10.241 -8.842 -18.563 1.00 91.69 294 SER A CA 1
ATOM 2313 C C . SER A 1 294 ? -11.615 -8.863 -19.230 1.00 91.69 294 SER A C 1
ATOM 2315 O O . SER A 1 294 ? -11.750 -9.157 -20.421 1.00 91.69 294 SER A O 1
ATOM 2317 N N . THR A 1 295 ? -12.623 -8.515 -18.441 1.00 92.25 295 THR A N 1
ATOM 2318 C CA . THR A 1 295 ? -14.041 -8.404 -18.803 1.00 92.25 295 THR A CA 1
ATOM 2319 C C . THR A 1 295 ? -14.576 -6.972 -18.719 1.00 92.25 295 THR A C 1
ATOM 2321 O O . THR A 1 295 ? -15.683 -6.713 -19.186 1.00 92.25 295 THR A O 1
ATOM 2324 N N . ASP A 1 296 ? -13.782 -6.054 -18.165 1.00 92.81 296 ASP A N 1
ATOM 2325 C CA . ASP A 1 296 ? -14.021 -4.612 -18.108 1.00 92.81 296 ASP A CA 1
ATOM 2326 C C . ASP A 1 296 ? -13.257 -3.850 -19.220 1.00 92.81 296 ASP A C 1
ATOM 2328 O O . ASP A 1 296 ? -12.727 -4.439 -20.167 1.00 92.81 296 ASP A O 1
ATOM 2332 N N . GLU A 1 297 ? -13.186 -2.522 -19.096 1.00 94.31 297 GLU A N 1
ATOM 2333 C CA . GLU A 1 297 ? -12.528 -1.619 -20.051 1.00 94.31 297 GLU A CA 1
ATOM 2334 C C . GLU A 1 297 ? -10.989 -1.545 -19.911 1.00 94.31 297 GLU A C 1
ATOM 2336 O O . GLU A 1 297 ? -10.348 -0.730 -20.580 1.00 94.31 297 GLU A O 1
ATOM 2341 N N . THR A 1 298 ? -10.357 -2.391 -19.079 1.00 94.94 298 THR A N 1
ATOM 2342 C CA . THR A 1 298 ? -8.890 -2.403 -18.874 1.00 94.94 298 THR A CA 1
ATOM 2343 C C . THR A 1 298 ? -8.084 -2.402 -20.186 1.00 94.94 298 THR A C 1
ATOM 2345 O O . THR A 1 298 ? -7.129 -1.624 -20.288 1.00 94.94 298 THR A O 1
ATOM 2348 N N . PRO A 1 299 ? -8.420 -3.218 -21.210 1.00 95.88 299 PRO A N 1
ATOM 2349 C CA . PRO A 1 299 ? -7.691 -3.224 -22.480 1.00 95.88 299 PRO A CA 1
ATOM 2350 C C . PRO A 1 299 ? -7.787 -1.891 -23.236 1.00 95.88 299 PRO A C 1
ATOM 2352 O O . PRO A 1 299 ? -6.775 -1.385 -23.710 1.00 95.88 299 PRO A O 1
ATOM 2355 N N . GLN A 1 300 ? -8.982 -1.301 -23.304 1.00 96.81 300 GLN A N 1
ATOM 2356 C CA . GLN A 1 300 ? -9.253 -0.049 -24.012 1.00 96.81 300 GLN A CA 1
ATOM 2357 C C . GLN A 1 300 ? -8.562 1.136 -23.328 1.00 96.81 300 GLN A C 1
ATOM 2359 O O . GLN A 1 300 ? -8.012 2.008 -24.000 1.00 96.81 300 GLN A O 1
ATOM 2364 N N . ILE A 1 301 ? -8.526 1.141 -21.991 1.00 96.38 301 ILE A N 1
ATOM 2365 C CA . ILE A 1 301 ? -7.759 2.115 -21.206 1.00 96.38 301 ILE A CA 1
ATOM 2366 C C . ILE A 1 301 ? -6.266 1.992 -21.537 1.00 96.38 301 ILE A C 1
ATOM 2368 O O . ILE A 1 301 ? -5.628 2.997 -21.847 1.00 96.38 301 ILE A O 1
ATOM 2372 N N . ALA A 1 302 ? -5.703 0.778 -21.538 1.00 95.94 302 ALA A N 1
ATOM 2373 C CA . ALA A 1 302 ? -4.298 0.564 -21.891 1.00 95.94 302 ALA A CA 1
ATOM 2374 C C . ALA A 1 302 ? -3.973 1.044 -23.323 1.00 95.94 302 ALA A C 1
ATOM 2376 O O . ALA A 1 302 ? -2.992 1.764 -23.525 1.00 95.94 302 ALA A O 1
ATOM 2377 N N . GLU A 1 303 ? -4.814 0.704 -24.304 1.00 95.88 303 GLU A N 1
ATOM 2378 C CA . GLU A 1 303 ? -4.693 1.160 -25.698 1.00 95.88 303 GLU A CA 1
ATOM 2379 C C . GLU A 1 303 ? -4.761 2.694 -25.808 1.00 95.88 303 GLU A C 1
ATOM 2381 O O . GLU A 1 303 ? -3.955 3.294 -26.520 1.00 95.88 303 GLU A O 1
ATOM 2386 N N . GLY A 1 304 ? -5.642 3.350 -25.041 1.00 95.00 304 GLY A N 1
ATOM 2387 C CA . GLY A 1 304 ? -5.760 4.813 -24.977 1.00 95.00 304 GLY A CA 1
ATOM 2388 C C . GLY A 1 304 ? -4.514 5.531 -24.438 1.00 95.00 304 GLY A C 1
ATOM 2389 O O . GLY A 1 304 ? -4.253 6.676 -24.807 1.00 95.00 304 GLY A O 1
ATOM 2390 N N . TYR A 1 305 ? -3.700 4.848 -23.630 1.00 94.44 305 TYR A N 1
ATOM 2391 C CA . TYR A 1 305 ? -2.379 5.311 -23.181 1.00 94.44 305 TYR A CA 1
ATOM 2392 C C . TYR A 1 305 ? -1.237 4.953 -24.156 1.00 94.44 305 TYR A C 1
ATOM 2394 O O . TYR A 1 305 ? -0.068 5.213 -23.865 1.00 94.44 305 TYR A O 1
ATOM 2402 N N . GLY A 1 306 ? -1.550 4.372 -25.320 1.00 92.44 306 GLY A N 1
ATOM 2403 C CA . GLY A 1 306 ? -0.575 3.957 -26.331 1.00 92.44 306 GLY A CA 1
ATOM 2404 C C . GLY A 1 306 ? 0.111 2.620 -26.034 1.00 92.44 306 GLY A C 1
ATOM 2405 O O . GLY A 1 306 ? 1.165 2.340 -26.609 1.00 92.44 306 GLY A O 1
ATOM 2406 N N . ALA A 1 307 ? -0.441 1.795 -25.139 1.00 96.00 307 ALA A N 1
ATOM 2407 C CA . ALA A 1 307 ? 0.128 0.490 -24.831 1.00 96.00 307 ALA A CA 1
ATOM 2408 C C . ALA A 1 307 ? -0.129 -0.538 -25.939 1.00 96.00 307 ALA A C 1
ATOM 2410 O O . ALA A 1 307 ? -1.221 -0.644 -26.495 1.00 96.00 307 ALA A O 1
ATOM 2411 N N . LYS A 1 308 ? 0.869 -1.389 -26.186 1.00 96.81 308 LYS A N 1
ATOM 2412 C CA . LYS A 1 308 ? 0.712 -2.612 -26.971 1.00 96.81 308 LYS A CA 1
ATOM 2413 C C . LYS A 1 308 ? 0.039 -3.671 -26.096 1.00 96.81 308 LYS A C 1
ATOM 2415 O O . LYS A 1 308 ? 0.708 -4.303 -25.274 1.00 96.81 308 LYS A O 1
ATOM 2420 N N . VAL A 1 309 ? -1.268 -3.860 -26.271 1.00 97.19 309 VAL A N 1
ATOM 2421 C CA . VAL A 1 309 ? -2.039 -4.877 -25.541 1.00 97.19 309 VAL A CA 1
ATOM 2422 C C . VAL A 1 309 ? -1.929 -6.241 -26.226 1.00 97.19 309 VAL A C 1
ATOM 2424 O O . VAL A 1 309 ? -2.220 -6.402 -27.409 1.00 97.19 309 VAL A O 1
ATOM 2427 N N . ILE A 1 310 ? -1.507 -7.245 -25.462 1.00 97.56 310 ILE A N 1
ATOM 2428 C CA . ILE A 1 310 ? -1.382 -8.646 -25.867 1.00 97.56 310 ILE A CA 1
ATOM 2429 C C . ILE A 1 310 ? -2.442 -9.447 -25.113 1.00 97.56 310 ILE A C 1
ATOM 2431 O O . ILE A 1 310 ? -2.431 -9.474 -23.885 1.00 97.56 310 ILE A O 1
ATOM 2435 N N . ARG A 1 311 ? -3.338 -10.136 -25.825 1.00 95.38 311 ARG A N 1
ATOM 2436 C CA . ARG A 1 311 ? -4.295 -11.063 -25.200 1.00 95.38 311 ARG A CA 1
ATOM 2437 C C . ARG A 1 311 ? -3.610 -12.400 -24.915 1.00 95.38 311 ARG A C 1
ATOM 2439 O O . ARG A 1 311 ? -3.093 -13.036 -25.832 1.00 95.38 311 ARG A O 1
ATOM 2446 N N . PHE A 1 312 ? -3.625 -12.838 -23.660 1.00 94.69 312 PHE A N 1
ATOM 2447 C CA . PHE A 1 312 ? -2.995 -14.073 -23.197 1.00 94.69 312 PHE A CA 1
ATOM 2448 C C . PHE A 1 312 ? -3.997 -14.936 -22.423 1.00 94.69 312 PHE A C 1
ATOM 2450 O O . PHE A 1 312 ? -4.695 -14.463 -21.531 1.00 94.69 312 PHE A O 1
ATOM 2457 N N . THR A 1 313 ? -4.071 -16.228 -22.743 1.00 92.62 313 THR A N 1
ATOM 2458 C CA . THR A 1 313 ? -4.958 -17.152 -22.018 1.00 92.62 313 THR A CA 1
ATOM 2459 C C . THR A 1 313 ? -4.317 -17.541 -20.690 1.00 92.62 313 THR A C 1
ATOM 2461 O O . THR A 1 313 ? -3.229 -18.107 -20.679 1.00 92.62 313 THR A O 1
ATOM 2464 N N . TRP A 1 314 ? -4.986 -17.264 -19.568 1.00 90.00 314 TRP A N 1
ATOM 2465 C CA . TRP A 1 314 ? -4.465 -17.557 -18.231 1.00 90.00 314 TRP A CA 1
ATOM 2466 C C . TRP A 1 314 ? -4.137 -19.051 -18.026 1.00 90.00 314 TRP A C 1
ATOM 2468 O O . TRP A 1 314 ? -5.027 -19.897 -17.979 1.00 90.00 314 TRP A O 1
ATOM 2478 N N . THR A 1 315 ? -2.851 -19.368 -17.836 1.00 86.81 315 THR A N 1
ATOM 2479 C CA . THR A 1 315 ? -2.329 -20.739 -17.642 1.00 86.81 315 THR A CA 1
ATOM 2480 C C . THR A 1 315 ? -2.289 -21.188 -16.176 1.00 86.81 315 THR A C 1
ATOM 2482 O O . THR A 1 315 ? -1.875 -22.306 -15.867 1.00 86.81 315 THR A O 1
ATOM 2485 N N . GLY A 1 316 ? -2.676 -20.322 -15.232 1.00 80.81 316 GLY A N 1
ATOM 2486 C CA . GLY A 1 316 ? -2.414 -20.555 -13.809 1.00 80.81 316 GLY A CA 1
ATOM 2487 C C . GLY A 1 316 ? -0.955 -20.301 -13.409 1.00 80.81 316 GLY A C 1
ATOM 2488 O O . GLY A 1 316 ? -0.488 -20.916 -12.451 1.00 80.81 316 GLY A O 1
ATOM 2489 N N . SER A 1 317 ? -0.227 -19.460 -14.147 1.00 82.81 317 SER A N 1
ATOM 2490 C CA . SER A 1 317 ? 1.150 -19.038 -13.865 1.00 82.81 317 SER A CA 1
ATOM 2491 C C . SER A 1 317 ? 1.319 -17.558 -14.219 1.00 82.81 317 SER A C 1
ATOM 2493 O O . SER A 1 317 ? 1.219 -17.163 -15.381 1.00 82.81 317 SER A O 1
ATOM 2495 N N . PHE A 1 318 ? 1.607 -16.725 -13.216 1.00 85.75 318 PHE A N 1
ATOM 2496 C CA . PHE A 1 318 ? 1.950 -15.317 -13.438 1.00 85.75 318 PHE A CA 1
ATOM 2497 C C . PHE A 1 318 ? 3.301 -15.152 -14.148 1.00 85.75 318 PHE A C 1
ATOM 2499 O O . PHE A 1 318 ? 3.489 -14.186 -14.890 1.00 85.75 318 PHE A O 1
ATOM 2506 N N . SER A 1 319 ? 4.233 -16.098 -13.962 1.00 89.06 319 SER A N 1
ATOM 2507 C CA . SER A 1 319 ? 5.496 -16.110 -14.707 1.00 89.06 319 SER A CA 1
ATOM 2508 C C . SER A 1 319 ? 5.262 -16.258 -16.204 1.00 89.06 319 SER A C 1
ATOM 2510 O O . SER A 1 319 ? 5.966 -15.617 -16.973 1.00 89.06 319 SER A O 1
ATOM 2512 N N . ASP A 1 320 ? 4.280 -17.046 -16.644 1.00 90.69 320 ASP A N 1
ATOM 2513 C CA . ASP A 1 320 ? 4.025 -17.241 -18.077 1.00 90.69 320 ASP A CA 1
ATOM 2514 C C . ASP A 1 320 ? 3.551 -15.932 -18.719 1.00 90.69 320 ASP A C 1
ATOM 2516 O O . ASP A 1 320 ? 4.085 -15.526 -19.749 1.00 90.69 320 ASP A O 1
ATOM 2520 N N . ALA A 1 321 ? 2.625 -15.225 -18.061 1.00 91.88 321 ALA A N 1
ATOM 2521 C CA . ALA A 1 321 ? 2.125 -13.928 -18.515 1.00 91.88 321 ALA A CA 1
ATOM 2522 C C . ALA A 1 321 ? 3.220 -12.839 -18.515 1.00 91.88 321 ALA A C 1
ATOM 2524 O O . ALA A 1 321 ? 3.328 -12.081 -19.478 1.00 91.88 321 ALA A O 1
ATOM 2525 N N . ARG A 1 322 ? 4.093 -12.787 -17.493 1.00 93.38 322 ARG A N 1
ATOM 2526 C CA . ARG A 1 322 ? 5.250 -11.862 -17.496 1.00 93.38 322 ARG A CA 1
ATOM 2527 C C . ARG A 1 322 ? 6.319 -12.252 -18.517 1.00 93.38 322 ARG A C 1
ATOM 2529 O O . ARG A 1 322 ? 6.937 -11.387 -19.123 1.00 93.38 322 ARG A O 1
ATOM 2536 N N . ASN A 1 323 ? 6.524 -13.543 -18.760 1.00 94.81 323 ASN A N 1
ATOM 2537 C CA . ASN A 1 323 ? 7.404 -14.011 -19.828 1.00 94.81 323 ASN A CA 1
ATOM 2538 C C . ASN A 1 323 ? 6.831 -13.707 -21.218 1.00 94.81 323 ASN A C 1
ATOM 2540 O O . ASN A 1 323 ? 7.605 -13.569 -22.161 1.00 94.81 323 ASN A O 1
ATOM 2544 N N . GLU A 1 324 ? 5.509 -13.582 -21.366 1.00 96.06 324 GLU A N 1
ATOM 2545 C CA . GLU A 1 324 ? 4.895 -13.100 -22.603 1.00 96.06 324 GLU A CA 1
ATOM 2546 C C . GLU A 1 324 ? 5.201 -11.614 -22.831 1.00 96.06 324 GLU A C 1
ATOM 2548 O O . GLU A 1 324 ? 5.655 -11.270 -23.919 1.00 96.06 324 GLU A O 1
ATOM 2553 N N . SER A 1 325 ? 5.066 -10.739 -21.822 1.00 95.25 325 SER A N 1
ATOM 2554 C CA . SER A 1 325 ? 5.360 -9.304 -22.000 1.00 95.25 325 SER A CA 1
ATOM 2555 C C . SER A 1 325 ? 6.826 -9.056 -22.375 1.00 95.25 325 SER A C 1
ATOM 2557 O O . SER A 1 325 ? 7.095 -8.282 -23.295 1.00 95.25 325 SER A O 1
ATOM 2559 N N . LEU A 1 326 ? 7.768 -9.805 -21.786 1.00 94.50 326 LEU A N 1
ATOM 2560 C CA . LEU A 1 326 ? 9.191 -9.743 -22.153 1.00 94.50 326 LEU A CA 1
ATOM 2561 C C . LEU A 1 326 ? 9.477 -10.067 -23.631 1.00 94.50 326 LEU A C 1
ATOM 2563 O O . LEU A 1 326 ? 10.420 -9.513 -24.187 1.00 94.50 326 LEU A O 1
ATOM 2567 N N . LYS A 1 327 ? 8.687 -10.927 -24.296 1.00 94.25 327 LYS A N 1
ATOM 2568 C CA . LYS A 1 327 ? 8.871 -11.229 -25.737 1.00 94.25 327 LYS A CA 1
ATOM 2569 C C . LYS A 1 327 ? 8.530 -10.041 -26.634 1.00 94.25 327 LYS A C 1
ATOM 2571 O O . LYS A 1 327 ? 9.004 -9.973 -27.766 1.00 94.25 327 LYS A O 1
ATOM 2576 N N . HIS A 1 328 ? 7.664 -9.150 -26.154 1.00 94.06 328 HIS A N 1
ATOM 2577 C CA . HIS A 1 328 ? 7.126 -8.026 -26.919 1.00 94.06 328 HIS A CA 1
ATOM 2578 C C . HIS A 1 328 ? 7.809 -6.698 -26.597 1.00 94.06 328 HIS A C 1
ATOM 2580 O O . HIS A 1 328 ? 7.618 -5.758 -27.365 1.00 94.06 328 HIS A O 1
ATOM 2586 N N . ALA A 1 329 ? 8.577 -6.634 -25.507 1.00 94.25 329 ALA A N 1
ATOM 2587 C CA . ALA A 1 329 ? 9.294 -5.447 -25.063 1.00 94.25 329 ALA A CA 1
ATOM 2588 C C . ALA A 1 329 ? 10.642 -5.299 -25.776 1.00 94.25 329 ALA A C 1
ATOM 2590 O O . ALA A 1 329 ? 11.540 -6.140 -25.657 1.00 94.25 329 ALA A O 1
ATOM 2591 N N . THR A 1 330 ? 10.801 -4.205 -26.512 1.00 92.06 330 THR A N 1
ATOM 2592 C CA . THR A 1 330 ? 11.975 -3.980 -27.354 1.00 92.06 330 THR A CA 1
ATOM 2593 C C . THR A 1 330 ? 13.081 -3.198 -26.656 1.00 92.06 330 THR A C 1
ATOM 2595 O O . THR A 1 330 ? 14.227 -3.314 -27.084 1.00 92.06 330 THR A O 1
ATOM 2598 N N . GLY A 1 331 ? 12.797 -2.464 -25.577 1.00 89.38 331 GLY A N 1
ATOM 2599 C CA . GLY A 1 331 ? 13.705 -1.480 -24.979 1.00 89.38 331 GLY A CA 1
ATOM 2600 C C . GLY A 1 331 ? 14.999 -2.014 -24.352 1.00 89.38 331 GLY A C 1
ATOM 2601 O O . GLY A 1 331 ? 15.146 -3.214 -24.141 1.00 89.38 331 GLY A O 1
ATOM 2602 N N . GLU A 1 332 ? 15.969 -1.132 -24.082 1.00 91.12 332 GLU A N 1
ATOM 2603 C CA . GLU A 1 332 ? 17.255 -1.450 -23.437 1.00 91.12 332 GLU A CA 1
ATOM 2604 C C . GLU A 1 332 ? 17.077 -1.893 -21.986 1.00 91.12 332 GLU A C 1
ATOM 2606 O O . GLU A 1 332 ? 17.747 -2.825 -21.530 1.00 91.12 332 GLU A O 1
ATOM 2611 N N . TRP A 1 333 ? 16.147 -1.248 -21.287 1.00 94.50 333 TRP A N 1
ATOM 2612 C CA . TRP A 1 333 ? 15.748 -1.547 -19.922 1.00 94.50 333 TRP A CA 1
ATOM 2613 C C . TRP A 1 333 ? 14.275 -1.954 -19.872 1.00 94.50 333 TRP A C 1
ATOM 2615 O O . TRP A 1 333 ? 13.436 -1.392 -20.575 1.00 94.50 333 TRP A O 1
ATOM 2625 N N . ILE A 1 334 ? 13.966 -2.907 -18.998 1.00 96.44 334 ILE A N 1
ATOM 2626 C CA . ILE A 1 334 ? 12.611 -3.278 -18.602 1.00 96.44 334 ILE A CA 1
ATOM 2627 C C . ILE A 1 334 ? 12.349 -2.703 -17.215 1.00 96.44 334 ILE A C 1
ATOM 2629 O O . ILE A 1 334 ? 13.019 -3.089 -16.256 1.00 96.44 334 ILE A O 1
ATOM 2633 N N . LEU A 1 335 ? 11.353 -1.827 -17.107 1.00 96.69 335 LEU A N 1
ATOM 2634 C CA . LEU A 1 335 ? 10.616 -1.587 -15.869 1.00 96.69 335 LEU A CA 1
ATOM 2635 C C . LEU A 1 335 ? 9.414 -2.535 -15.872 1.00 96.69 335 LEU A C 1
ATOM 2637 O O . LEU A 1 335 ? 8.723 -2.631 -16.885 1.00 96.69 335 LEU A O 1
ATOM 2641 N N . TRP A 1 336 ? 9.132 -3.220 -14.766 1.00 94.62 336 TRP A N 1
ATOM 2642 C CA . TRP A 1 336 ? 7.890 -3.985 -14.633 1.00 94.62 336 TRP A CA 1
ATOM 2643 C C . TRP A 1 336 ? 7.085 -3.520 -13.423 1.00 94.62 336 TRP A C 1
ATOM 2645 O O . TRP A 1 336 ? 7.601 -3.480 -12.310 1.00 94.62 336 TRP A O 1
ATOM 2655 N N . LEU A 1 337 ? 5.823 -3.163 -13.646 1.00 94.94 337 LEU A N 1
ATOM 2656 C CA . LEU A 1 337 ? 4.888 -2.715 -12.612 1.00 94.94 337 LEU A CA 1
ATOM 2657 C C . LEU A 1 337 ? 3.604 -3.533 -12.708 1.00 94.94 337 LEU A C 1
ATOM 2659 O O . LEU A 1 337 ? 3.232 -4.002 -13.787 1.00 94.94 337 LEU A O 1
ATOM 2663 N N . ASP A 1 338 ? 2.938 -3.687 -11.575 1.00 92.69 338 ASP A N 1
ATOM 2664 C CA . ASP A 1 338 ? 1.570 -4.192 -11.513 1.00 92.69 338 ASP A CA 1
ATOM 2665 C C . ASP A 1 338 ? 0.581 -3.004 -11.616 1.00 92.69 338 ASP A C 1
ATOM 2667 O O . ASP A 1 338 ? 0.945 -1.857 -11.351 1.00 92.69 338 ASP A O 1
ATOM 2671 N N . ALA A 1 339 ? -0.659 -3.226 -12.070 1.00 90.44 339 ALA A N 1
ATOM 2672 C CA . ALA A 1 339 ? -1.602 -2.126 -12.354 1.00 90.44 339 ALA A CA 1
ATOM 2673 C C . ALA A 1 339 ? -2.036 -1.336 -11.101 1.00 90.44 339 ALA A C 1
ATOM 2675 O O . ALA A 1 339 ? -2.474 -0.189 -11.199 1.00 90.44 339 ALA A O 1
ATOM 2676 N N . ASP A 1 340 ? -1.875 -1.938 -9.922 1.00 90.12 340 ASP A N 1
ATOM 2677 C CA . ASP A 1 340 ? -2.091 -1.337 -8.611 1.00 90.12 340 ASP A CA 1
ATOM 2678 C C . ASP A 1 340 ? -0.848 -0.587 -8.071 1.00 90.12 340 ASP A C 1
ATOM 2680 O O . ASP A 1 340 ? -0.851 -0.154 -6.918 1.00 90.12 340 ASP A O 1
ATOM 2684 N N . GLU A 1 341 ? 0.183 -0.352 -8.893 1.00 93.38 341 GLU A N 1
ATOM 2685 C CA . GLU A 1 341 ? 1.419 0.375 -8.552 1.00 93.38 341 GLU A CA 1
ATOM 2686 C C . GLU A 1 341 ? 1.587 1.691 -9.337 1.00 93.38 341 GLU A C 1
ATOM 2688 O O . GLU A 1 341 ? 1.039 1.860 -10.423 1.00 93.38 341 GLU A O 1
ATOM 2693 N N . ALA A 1 342 ? 2.367 2.641 -8.816 1.00 93.94 342 ALA A N 1
ATOM 2694 C CA . ALA A 1 342 ? 2.685 3.905 -9.487 1.00 93.94 342 ALA A CA 1
ATOM 2695 C C . ALA A 1 342 ? 4.105 4.397 -9.156 1.00 93.94 342 ALA A C 1
ATOM 2697 O O . ALA A 1 342 ? 4.567 4.255 -8.024 1.00 93.94 342 ALA A O 1
ATOM 2698 N N . LEU A 1 343 ? 4.787 5.031 -10.118 1.00 94.31 343 LEU A N 1
ATOM 2699 C CA . LEU A 1 343 ? 6.029 5.762 -9.848 1.00 94.31 343 LEU A CA 1
ATOM 2700 C C . LEU A 1 343 ? 5.734 7.063 -9.086 1.00 94.31 343 LEU A C 1
ATOM 2702 O O . LEU A 1 343 ? 4.944 7.904 -9.539 1.00 94.31 343 LEU A O 1
ATOM 2706 N N . ALA A 1 344 ? 6.432 7.245 -7.967 1.00 90.06 344 ALA A N 1
ATOM 2707 C CA . ALA A 1 344 ? 6.281 8.359 -7.039 1.00 90.06 344 ALA A CA 1
ATOM 2708 C C . ALA A 1 344 ? 7.570 9.205 -6.969 1.00 90.06 344 ALA A C 1
ATOM 2710 O O . ALA A 1 344 ? 8.117 9.577 -8.008 1.00 90.06 344 ALA A O 1
ATOM 2711 N N . GLU A 1 345 ? 8.039 9.555 -5.770 1.00 84.00 345 GLU A N 1
ATOM 2712 C CA . GLU A 1 345 ? 9.178 10.456 -5.563 1.00 84.00 345 GLU A CA 1
ATOM 2713 C C . GLU A 1 345 ? 10.454 9.999 -6.297 1.00 84.00 345 GLU A C 1
ATOM 2715 O O . GLU A 1 345 ? 10.841 8.828 -6.263 1.00 84.00 345 GLU A O 1
ATOM 2720 N N . GLY A 1 346 ? 11.126 10.945 -6.961 1.00 84.81 346 GLY A N 1
ATOM 2721 C CA . GLY A 1 346 ? 12.415 10.739 -7.623 1.00 84.81 346 GLY A CA 1
ATOM 2722 C C . GLY A 1 346 ? 12.328 10.212 -9.058 1.00 84.81 346 GLY A C 1
ATOM 2723 O O . GLY A 1 346 ? 13.352 10.176 -9.747 1.00 84.81 346 GLY A O 1
ATOM 2724 N N . LYS A 1 347 ? 11.135 9.850 -9.547 1.00 90.00 347 LYS A N 1
ATOM 2725 C CA . LYS A 1 347 ? 10.910 9.289 -10.893 1.00 90.00 347 LYS A CA 1
ATOM 2726 C C . LYS A 1 347 ? 11.408 10.163 -12.043 1.00 90.00 347 LYS A C 1
ATOM 2728 O O . LYS A 1 347 ? 11.816 9.639 -13.076 1.00 90.00 347 LYS A O 1
ATOM 2733 N N . GLU A 1 348 ? 11.466 11.476 -11.850 1.00 86.19 348 GLU A N 1
ATOM 2734 C CA . GLU A 1 348 ? 11.991 12.453 -12.807 1.00 86.19 348 GLU A CA 1
ATOM 2735 C C . GLU A 1 348 ? 13.481 12.205 -13.103 1.00 86.19 348 GLU A C 1
ATOM 2737 O O . GLU A 1 348 ? 13.968 12.486 -14.197 1.00 86.19 348 GLU A O 1
ATOM 2742 N N . ASN A 1 349 ? 14.214 11.627 -12.144 1.00 85.56 349 ASN A N 1
ATOM 2743 C CA . ASN A 1 349 ? 15.613 11.248 -12.316 1.00 85.56 349 ASN A CA 1
ATOM 2744 C C . ASN A 1 349 ? 15.797 9.900 -13.020 1.00 85.56 349 ASN A C 1
ATOM 2746 O O . ASN A 1 349 ? 16.891 9.655 -13.527 1.00 85.56 349 ASN A O 1
ATOM 2750 N N . LEU A 1 350 ? 14.774 9.036 -13.069 1.00 89.62 350 LEU A N 1
ATOM 2751 C CA . LEU A 1 350 ? 14.904 7.659 -13.558 1.00 89.62 350 LEU A CA 1
ATOM 2752 C C . LEU A 1 350 ? 15.486 7.624 -14.976 1.00 89.62 350 LEU A C 1
ATOM 2754 O O . LEU A 1 350 ? 16.486 6.952 -15.220 1.00 89.62 350 LEU A O 1
ATOM 2758 N N . ARG A 1 351 ? 14.913 8.419 -15.887 1.00 86.75 351 ARG A N 1
ATOM 2759 C CA . ARG A 1 351 ? 15.380 8.513 -17.275 1.00 86.75 351 ARG A CA 1
ATOM 2760 C C . ARG A 1 351 ? 16.829 9.005 -17.357 1.00 86.75 351 ARG A C 1
ATOM 2762 O O . ARG A 1 351 ? 17.662 8.343 -17.966 1.00 86.75 351 ARG A O 1
ATOM 2769 N N . ARG A 1 352 ? 17.148 10.104 -16.661 1.00 84.31 352 ARG A N 1
ATOM 2770 C CA . ARG A 1 352 ? 18.494 10.705 -16.614 1.00 84.31 352 ARG A CA 1
ATOM 2771 C C . ARG A 1 352 ? 19.562 9.727 -16.112 1.00 84.31 352 ARG A C 1
ATOM 2773 O O . ARG A 1 352 ? 20.690 9.775 -16.589 1.00 84.31 352 ARG A O 1
ATOM 2780 N N . ILE A 1 353 ? 19.226 8.868 -15.150 1.00 85.00 353 ILE A N 1
ATOM 2781 C CA . ILE A 1 353 ? 20.144 7.854 -14.612 1.00 85.00 353 ILE A CA 1
ATOM 2782 C C . ILE A 1 353 ? 20.378 6.739 -15.639 1.00 85.00 353 ILE A C 1
ATOM 2784 O O . ILE A 1 353 ? 21.518 6.335 -15.849 1.00 85.00 353 ILE A O 1
ATOM 2788 N N . LEU A 1 354 ? 19.335 6.271 -16.331 1.00 86.06 354 LEU A N 1
ATOM 2789 C CA . LEU A 1 354 ? 19.478 5.228 -17.355 1.00 86.06 354 LEU A CA 1
ATOM 2790 C C . LEU A 1 354 ? 20.238 5.722 -18.597 1.00 86.06 354 LEU A C 1
ATOM 2792 O O . LEU A 1 354 ? 21.048 4.977 -19.148 1.00 86.06 354 LEU A O 1
ATOM 2796 N N . GLU A 1 355 ? 20.055 6.989 -18.986 1.00 80.19 355 GLU A N 1
ATOM 2797 C CA . GLU A 1 355 ? 20.800 7.650 -20.074 1.00 80.19 355 GLU A CA 1
ATOM 2798 C C . GLU A 1 355 ? 22.309 7.779 -19.788 1.00 80.19 355 GLU A C 1
ATOM 2800 O O . GLU A 1 355 ? 23.101 7.908 -20.720 1.00 80.19 355 GLU A O 1
ATOM 2805 N N . GLN A 1 356 ? 22.735 7.693 -18.521 1.00 77.56 356 GLN A N 1
ATOM 2806 C CA . GLN A 1 356 ? 24.153 7.668 -18.133 1.00 77.56 356 GLN A CA 1
ATOM 2807 C C . GLN A 1 356 ? 24.816 6.289 -18.317 1.00 77.56 356 GLN A C 1
ATOM 2809 O O . GLN A 1 356 ? 26.007 6.156 -18.047 1.00 77.56 356 GLN A O 1
ATOM 2814 N N . ALA A 1 357 ? 24.074 5.287 -18.807 1.00 70.00 357 ALA A N 1
ATOM 2815 C CA . ALA A 1 357 ? 24.543 3.927 -19.085 1.00 70.00 357 ALA A CA 1
ATOM 2816 C C . ALA A 1 357 ? 25.303 3.266 -17.905 1.00 70.00 357 ALA A C 1
ATOM 2818 O O . ALA A 1 357 ? 26.451 2.851 -18.077 1.00 70.00 357 ALA A O 1
ATOM 2819 N N . PRO A 1 358 ? 24.669 3.129 -16.722 1.00 75.38 358 PRO A N 1
ATOM 2820 C CA . PRO A 1 358 ? 25.300 2.577 -15.518 1.00 75.38 358 PRO A CA 1
ATOM 2821 C C . PRO A 1 358 ? 25.856 1.155 -15.718 1.00 75.38 358 PRO A C 1
ATOM 2823 O O . PRO A 1 358 ? 25.337 0.384 -16.533 1.00 75.38 358 PRO A O 1
ATOM 2826 N N . GLU A 1 359 ? 26.900 0.793 -14.962 1.00 79.00 359 GLU A N 1
ATOM 2827 C CA . GLU A 1 359 ? 27.530 -0.539 -15.036 1.00 79.00 359 GLU A CA 1
ATOM 2828 C C . GLU A 1 359 ? 26.598 -1.662 -14.557 1.00 79.00 359 GLU A C 1
ATOM 2830 O O . GLU A 1 359 ? 26.737 -2.819 -14.964 1.00 79.00 359 GLU A O 1
ATOM 2835 N N . GLU A 1 360 ? 25.647 -1.330 -13.687 1.00 84.56 360 GLU A N 1
ATOM 2836 C CA . GLU A 1 360 ? 24.660 -2.247 -13.147 1.00 84.56 360 GLU A CA 1
ATOM 2837 C C . GLU A 1 360 ? 23.783 -2.869 -14.250 1.00 84.56 360 GLU A C 1
ATOM 2839 O O . GLU A 1 360 ? 23.467 -2.280 -15.290 1.00 84.56 360 GLU A O 1
ATOM 2844 N N . VAL A 1 361 ? 23.362 -4.109 -14.004 1.00 87.94 361 VAL A N 1
ATOM 2845 C CA . VAL A 1 361 ? 22.480 -4.887 -14.888 1.00 87.94 361 VAL A CA 1
ATOM 2846 C C . VAL A 1 361 ? 21.019 -4.798 -14.429 1.00 87.94 361 VAL A C 1
ATOM 2848 O O . VAL A 1 361 ? 20.107 -5.117 -15.189 1.00 87.94 361 VAL A O 1
ATOM 2851 N N . GLY A 1 362 ? 20.770 -4.316 -13.211 1.00 89.44 362 GLY A N 1
ATOM 2852 C CA . GLY A 1 362 ? 19.434 -4.040 -12.697 1.00 89.44 362 GLY A CA 1
ATOM 2853 C C . GLY A 1 362 ? 19.449 -3.339 -11.347 1.00 89.44 362 GLY A C 1
ATOM 2854 O O . GLY A 1 362 ? 20.485 -3.254 -10.686 1.00 89.44 362 GLY A O 1
ATOM 2855 N N . PHE A 1 363 ? 18.284 -2.832 -10.960 1.00 87.81 363 PHE A N 1
ATOM 2856 C CA . PHE A 1 363 ? 18.105 -1.955 -9.819 1.00 87.81 363 PHE A CA 1
ATOM 2857 C C . PHE A 1 363 ? 16.929 -2.373 -8.940 1.00 87.81 363 PHE A C 1
ATOM 2859 O O . PHE A 1 363 ? 15.838 -2.717 -9.404 1.00 87.81 363 PHE A O 1
ATOM 2866 N N . ILE A 1 364 ? 17.177 -2.270 -7.641 1.00 84.56 364 ILE A N 1
ATOM 2867 C CA . ILE A 1 364 ? 16.172 -2.267 -6.588 1.00 84.56 364 ILE A CA 1
ATOM 2868 C C . ILE A 1 364 ? 15.601 -0.849 -6.474 1.00 84.56 364 ILE A C 1
ATOM 2870 O O . ILE A 1 364 ? 16.354 0.123 -6.391 1.00 84.56 364 ILE A O 1
ATOM 2874 N N . LEU A 1 365 ? 14.276 -0.735 -6.460 1.00 87.81 365 LEU A N 1
ATOM 2875 C CA . LEU A 1 365 ? 13.544 0.498 -6.177 1.00 87.81 365 LEU A CA 1
ATOM 2876 C C . LEU A 1 365 ? 12.831 0.336 -4.819 1.00 87.81 365 LEU A C 1
ATOM 2878 O O . LEU A 1 365 ? 12.247 -0.727 -4.579 1.00 87.81 365 LEU A O 1
ATOM 2882 N N . PRO A 1 366 ? 12.867 1.330 -3.913 1.00 81.19 366 PRO A N 1
ATOM 2883 C CA . PRO A 1 366 ? 12.094 1.288 -2.677 1.00 81.19 366 PRO A CA 1
ATOM 2884 C C . PRO A 1 366 ? 10.597 1.365 -2.992 1.00 81.19 366 PRO A C 1
ATOM 2886 O O . PRO A 1 366 ? 10.132 2.296 -3.650 1.00 81.19 366 PRO A O 1
ATOM 2889 N N . MET A 1 367 ? 9.826 0.390 -2.513 1.00 84.62 367 MET A N 1
ATOM 2890 C CA . MET A 1 367 ? 8.383 0.341 -2.730 1.00 84.62 367 MET A CA 1
ATOM 2891 C C . MET A 1 367 ? 7.616 0.437 -1.418 1.00 84.62 367 MET A C 1
ATOM 2893 O O . MET A 1 367 ? 7.705 -0.469 -0.587 1.00 84.62 367 MET A O 1
ATOM 2897 N N . VAL A 1 368 ? 6.797 1.479 -1.270 1.00 82.94 368 VAL A N 1
ATOM 2898 C CA . VAL A 1 368 ? 5.832 1.597 -0.174 1.00 82.94 368 VAL A CA 1
ATOM 2899 C C . VAL A 1 368 ? 4.516 0.924 -0.569 1.00 82.94 368 VAL A C 1
ATOM 2901 O O . VAL A 1 368 ? 3.802 1.364 -1.464 1.00 82.94 368 VAL A O 1
ATOM 2904 N N . SER A 1 369 ? 4.191 -0.180 0.098 1.00 81.69 369 SER A N 1
ATOM 2905 C CA . SER A 1 369 ? 2.879 -0.826 0.007 1.00 81.69 369 SER A CA 1
ATOM 2906 C C . SER A 1 369 ? 1.948 -0.232 1.050 1.00 81.69 369 SER A C 1
ATOM 2908 O O . SER A 1 369 ? 2.126 -0.509 2.238 1.00 81.69 369 SER A O 1
ATOM 2910 N N . PHE A 1 370 ? 0.966 0.562 0.624 1.00 79.69 370 PHE A N 1
ATOM 2911 C CA . PHE A 1 370 ? -0.035 1.127 1.525 1.00 79.69 370 PHE A CA 1
ATOM 2912 C C . PHE A 1 370 ? -0.946 0.040 2.089 1.00 79.69 370 PHE A C 1
ATOM 2914 O O . PHE A 1 370 ? -1.339 -0.881 1.374 1.00 79.69 370 PHE A O 1
ATOM 2921 N N . VAL A 1 371 ? -1.300 0.153 3.367 1.00 68.62 371 VAL A N 1
ATOM 2922 C CA . VAL A 1 371 ? -2.167 -0.803 4.071 1.00 68.62 371 VAL A CA 1
ATOM 2923 C C . VAL A 1 371 ? -3.370 -0.106 4.706 1.00 68.62 371 VAL A C 1
ATOM 2925 O O . VAL A 1 371 ? -3.359 1.099 4.941 1.00 68.62 371 VAL A O 1
ATOM 2928 N N . GLY A 1 372 ? -4.430 -0.874 4.967 1.00 68.38 372 GLY A N 1
ATOM 2929 C CA . GLY A 1 372 ? -5.694 -0.353 5.489 1.00 68.38 372 GLY A CA 1
ATOM 2930 C C . GLY A 1 372 ? -6.657 0.044 4.371 1.00 68.38 372 GLY A C 1
ATOM 2931 O O . GLY A 1 372 ? -6.832 -0.706 3.412 1.00 68.38 372 GLY A O 1
ATOM 2932 N N . HIS A 1 373 ? -7.306 1.201 4.519 1.00 63.47 373 HIS A N 1
ATOM 2933 C CA . HIS A 1 373 ? -8.392 1.648 3.634 1.00 63.47 373 HIS A CA 1
ATOM 2934 C C . HIS A 1 373 ? -8.072 2.918 2.829 1.00 63.47 373 HIS A C 1
ATOM 2936 O O . HIS A 1 373 ? -8.717 3.172 1.817 1.00 63.47 373 HIS A O 1
ATOM 2942 N N . ARG A 1 374 ? -7.088 3.720 3.259 1.00 72.94 374 ARG A N 1
ATOM 2943 C CA . ARG A 1 374 ? -6.702 4.993 2.627 1.00 72.94 374 ARG A CA 1
ATOM 2944 C C . ARG A 1 374 ? -5.191 4.992 2.330 1.00 72.94 374 ARG A C 1
ATOM 2946 O O . ARG A 1 374 ? -4.424 4.571 3.197 1.00 72.94 374 ARG A O 1
ATOM 2953 N N . PRO A 1 375 ? -4.736 5.465 1.153 1.00 71.06 375 PRO A N 1
ATOM 2954 C CA . PRO A 1 375 ? -3.309 5.593 0.858 1.00 71.06 375 PRO A CA 1
ATOM 2955 C C . PRO A 1 375 ? -2.649 6.672 1.730 1.00 71.06 375 PRO A C 1
ATOM 2957 O O . PRO A 1 375 ? -3.324 7.527 2.304 1.00 71.06 375 PRO A O 1
ATOM 2960 N N . HIS A 1 376 ? -1.317 6.637 1.826 1.00 72.94 376 HIS A N 1
ATOM 2961 C CA . HIS A 1 376 ? -0.494 7.591 2.591 1.00 72.94 376 HIS A CA 1
ATOM 2962 C C . HIS A 1 376 ? -0.810 7.694 4.106 1.00 72.94 376 HIS A C 1
ATOM 2964 O O . HIS A 1 376 ? -0.352 8.628 4.767 1.00 72.94 376 HIS A O 1
ATOM 2970 N N . ARG A 1 377 ? -1.565 6.744 4.681 1.00 71.44 377 ARG A N 1
ATOM 2971 C CA . ARG A 1 377 ? -1.752 6.594 6.139 1.00 71.44 377 ARG A CA 1
ATOM 2972 C C . ARG A 1 377 ? -0.623 5.786 6.761 1.00 71.44 377 ARG A C 1
ATOM 2974 O O . ARG A 1 377 ? 0.166 6.298 7.548 1.00 71.44 377 ARG A O 1
ATOM 2981 N N . GLU A 1 378 ? -0.528 4.536 6.330 1.00 63.94 378 GLU A N 1
ATOM 2982 C CA . GLU A 1 378 ? 0.484 3.571 6.736 1.00 63.94 378 GLU A CA 1
ATOM 2983 C C . GLU A 1 378 ? 0.980 2.815 5.505 1.00 63.94 378 GLU A C 1
ATOM 2985 O O . GLU A 1 378 ? 0.225 2.576 4.557 1.00 63.94 378 GLU A O 1
ATOM 2990 N N . GLY A 1 379 ? 2.247 2.408 5.527 1.00 62.41 379 GLY A N 1
ATOM 2991 C CA . GLY A 1 379 ? 2.816 1.575 4.482 1.00 62.41 379 GLY A CA 1
ATOM 2992 C C . GLY A 1 379 ? 4.038 0.791 4.947 1.00 62.41 379 GLY A C 1
ATOM 2993 O O . GLY A 1 379 ? 4.751 1.191 5.869 1.00 62.41 379 GLY A O 1
ATOM 2994 N N . HIS A 1 380 ? 4.272 -0.345 4.296 1.00 66.06 380 HIS A N 1
ATOM 2995 C CA . HIS A 1 380 ? 5.492 -1.135 4.460 1.00 66.06 380 HIS A CA 1
ATOM 2996 C C . HIS A 1 380 ? 6.432 -0.866 3.292 1.00 66.06 380 HIS A C 1
ATOM 2998 O O . HIS A 1 380 ? 6.003 -0.954 2.139 1.00 66.06 380 HIS A O 1
ATOM 3004 N N . VAL A 1 381 ? 7.699 -0.569 3.580 1.00 68.75 381 VAL A N 1
ATOM 3005 C CA . VAL A 1 381 ? 8.713 -0.341 2.551 1.00 68.75 381 VAL A CA 1
ATOM 3006 C C . VAL A 1 381 ? 9.448 -1.648 2.289 1.00 68.75 381 VAL A C 1
ATOM 3008 O O . VAL A 1 381 ? 9.780 -2.400 3.201 1.00 68.75 381 VAL A O 1
ATOM 3011 N N . HIS A 1 382 ? 9.675 -1.963 1.023 1.00 70.31 382 HIS A N 1
ATOM 3012 C CA . HIS A 1 382 ? 10.464 -3.132 0.671 1.00 70.31 382 HIS A CA 1
ATOM 3013 C C . HIS A 1 382 ? 11.316 -2.888 -0.577 1.00 70.31 382 HIS A C 1
ATOM 3015 O O . HIS A 1 382 ? 10.912 -2.124 -1.462 1.00 70.31 382 HIS A O 1
ATOM 3021 N N . PRO A 1 383 ? 12.504 -3.512 -0.655 1.00 72.19 383 PRO A N 1
ATOM 3022 C CA . PRO A 1 383 ? 13.355 -3.468 -1.833 1.00 72.19 383 PRO A CA 1
ATOM 3023 C C . PRO A 1 383 ? 12.722 -4.264 -2.985 1.00 72.19 383 PRO A C 1
ATOM 3025 O O . PRO A 1 383 ? 12.776 -5.494 -3.021 1.00 72.19 383 PRO A O 1
ATOM 3028 N N . ALA A 1 384 ? 12.152 -3.570 -3.972 1.00 82.12 384 ALA A N 1
ATOM 3029 C CA . ALA A 1 384 ? 11.516 -4.194 -5.126 1.00 82.12 384 ALA A CA 1
ATOM 3030 C C . ALA A 1 384 ? 12.460 -4.203 -6.344 1.00 82.12 384 ALA A C 1
ATOM 3032 O O . ALA A 1 384 ? 12.791 -3.159 -6.906 1.00 82.12 384 ALA A O 1
ATOM 3033 N N . PHE A 1 385 ? 12.889 -5.389 -6.794 1.00 85.94 385 PHE A N 1
ATOM 3034 C CA . PHE A 1 385 ? 13.696 -5.536 -8.015 1.00 85.94 385 PHE A CA 1
ATOM 3035 C C . PHE A 1 385 ? 12.814 -5.364 -9.265 1.00 85.94 385 PHE A C 1
ATOM 3037 O O . PHE A 1 385 ? 12.276 -6.326 -9.823 1.00 85.94 385 PHE A O 1
ATOM 3044 N N . ARG A 1 386 ? 12.615 -4.105 -9.658 1.00 92.06 386 ARG A N 1
ATOM 3045 C CA . ARG A 1 386 ? 11.603 -3.684 -10.642 1.00 92.06 386 ARG A CA 1
ATOM 3046 C C . ARG A 1 386 ? 12.190 -3.214 -11.974 1.00 92.06 386 ARG A C 1
ATOM 3048 O O . ARG A 1 386 ? 11.445 -3.107 -12.942 1.00 92.06 386 ARG A O 1
ATOM 3055 N N . LEU A 1 387 ? 13.506 -2.999 -12.051 1.00 93.62 387 LEU A N 1
ATOM 3056 C CA . LEU A 1 387 ? 14.193 -2.449 -13.223 1.00 93.62 387 LEU A CA 1
ATOM 3057 C C . LEU A 1 387 ? 15.426 -3.287 -13.599 1.00 93.62 387 LEU A C 1
ATOM 3059 O O . LEU A 1 387 ? 16.277 -3.534 -12.749 1.00 93.62 387 LEU A O 1
ATOM 3063 N N . PHE A 1 388 ? 15.563 -3.713 -14.856 1.00 94.25 388 PHE A N 1
ATOM 3064 C CA . PHE A 1 388 ? 16.723 -4.498 -15.315 1.00 94.25 388 PHE A CA 1
ATOM 3065 C C . PHE A 1 388 ? 16.994 -4.362 -16.817 1.00 94.25 388 PHE A C 1
ATOM 3067 O O . PHE A 1 388 ? 16.111 -4.000 -17.588 1.00 94.25 388 PHE A O 1
ATOM 3074 N N . ARG A 1 389 ? 18.225 -4.652 -17.250 1.00 91.94 389 ARG A N 1
ATOM 3075 C CA . ARG A 1 389 ? 18.603 -4.651 -18.671 1.00 91.94 389 ARG A CA 1
ATOM 3076 C C . ARG A 1 389 ? 17.889 -5.779 -19.414 1.00 91.94 389 ARG A C 1
ATOM 3078 O O . ARG A 1 389 ? 17.907 -6.930 -18.981 1.00 91.94 389 ARG A O 1
ATOM 3085 N N . ASN A 1 390 ? 17.317 -5.460 -20.568 1.00 92.69 390 ASN A N 1
ATOM 3086 C CA . ASN A 1 390 ? 16.640 -6.408 -21.444 1.00 92.69 390 ASN A CA 1
ATOM 3087 C C . ASN A 1 390 ? 17.672 -7.276 -22.192 1.00 92.69 390 ASN A C 1
ATOM 3089 O O . ASN A 1 390 ? 18.145 -6.923 -23.283 1.00 92.69 390 ASN A O 1
ATOM 3093 N N . LEU A 1 391 ? 18.067 -8.388 -21.567 1.00 89.94 391 LEU A N 1
ATOM 3094 C CA . LEU A 1 391 ? 19.025 -9.355 -22.102 1.00 89.94 391 LEU A CA 1
ATOM 3095 C C . LEU A 1 391 ? 18.303 -10.567 -22.729 1.00 89.94 391 LEU A C 1
ATOM 3097 O O . LEU A 1 391 ? 17.292 -11.023 -22.191 1.00 89.94 391 LEU A O 1
ATOM 3101 N N . PRO A 1 392 ? 18.826 -11.151 -23.824 1.00 86.31 392 PRO A N 1
ATOM 3102 C CA . PRO A 1 392 ? 18.286 -12.392 -24.371 1.00 86.31 392 PRO A CA 1
ATOM 3103 C C . PRO A 1 392 ? 18.339 -13.542 -23.355 1.00 86.31 392 PRO A C 1
ATOM 3105 O O . PRO A 1 392 ? 19.348 -13.742 -22.683 1.00 86.31 392 PRO A O 1
ATOM 3108 N N . GLY A 1 393 ? 17.264 -14.328 -23.277 1.00 85.00 393 GLY A N 1
ATOM 3109 C CA . GLY A 1 393 ? 17.196 -15.537 -22.446 1.00 85.00 393 GLY A CA 1
ATOM 3110 C C . GLY A 1 393 ? 16.692 -15.342 -21.011 1.00 85.00 393 GLY A C 1
ATOM 3111 O O . GLY A 1 393 ? 16.443 -16.345 -20.344 1.00 85.00 393 GLY A O 1
ATOM 3112 N N . LEU A 1 394 ? 16.477 -14.103 -20.551 1.00 90.50 394 LEU A N 1
ATOM 3113 C CA . LEU A 1 394 ? 15.870 -13.835 -19.241 1.00 90.50 394 LEU A CA 1
ATOM 3114 C C . LEU A 1 394 ? 14.445 -14.395 -19.148 1.00 90.50 394 LEU A C 1
ATOM 3116 O O . LEU A 1 394 ? 13.676 -14.308 -20.108 1.00 90.50 394 LEU A O 1
ATOM 3120 N N . ARG A 1 395 ? 14.094 -14.958 -17.985 1.00 89.88 395 ARG A N 1
ATOM 3121 C CA . ARG A 1 395 ? 12.760 -15.501 -17.691 1.00 89.88 395 ARG A CA 1
ATOM 3122 C C . ARG A 1 395 ? 12.397 -15.344 -16.218 1.00 89.88 395 ARG A C 1
ATOM 3124 O O . ARG A 1 395 ? 13.210 -15.596 -15.330 1.00 89.88 395 ARG A O 1
ATOM 3131 N N . PHE A 1 396 ? 11.148 -14.974 -15.966 1.00 88.62 396 PHE A N 1
ATOM 3132 C CA . PHE A 1 396 ? 10.514 -15.101 -14.662 1.00 88.62 396 PHE A CA 1
ATOM 3133 C C . PHE A 1 396 ? 10.264 -16.580 -14.336 1.00 88.62 396 PHE A C 1
ATOM 3135 O O . PHE A 1 396 ? 9.856 -17.359 -15.205 1.00 88.62 396 PHE A O 1
ATOM 3142 N N . HIS A 1 397 ? 10.499 -16.944 -13.076 1.00 80.25 397 HIS A N 1
ATOM 3143 C CA . HIS A 1 397 ? 10.233 -18.269 -12.513 1.00 80.25 397 HIS A CA 1
ATOM 3144 C C . HIS A 1 397 ? 9.343 -18.176 -11.258 1.00 80.25 397 HIS A C 1
ATOM 3146 O O . HIS A 1 397 ? 9.341 -17.143 -10.586 1.00 80.25 397 HIS A O 1
ATOM 3152 N N . ARG A 1 398 ? 8.695 -19.302 -10.900 1.00 71.75 398 ARG A N 1
ATOM 3153 C CA . ARG A 1 398 ? 7.655 -19.502 -9.852 1.00 71.75 398 ARG A CA 1
ATOM 3154 C C . ARG A 1 398 ? 6.240 -19.073 -10.258 1.00 71.75 398 ARG A C 1
ATOM 3156 O O . ARG A 1 398 ? 6.066 -18.229 -11.131 1.00 71.75 398 ARG A O 1
ATOM 3163 N N . ASN A 1 399 ? 5.226 -19.692 -9.650 1.00 60.09 399 ASN A N 1
ATOM 3164 C CA . ASN A 1 399 ? 3.816 -19.435 -9.980 1.00 60.09 399 ASN A CA 1
ATOM 3165 C C . ASN A 1 399 ? 3.206 -18.280 -9.174 1.00 60.09 399 ASN A C 1
ATOM 3167 O O . ASN A 1 399 ? 2.140 -17.793 -9.548 1.00 60.09 399 ASN A O 1
ATOM 3171 N N . LEU A 1 400 ? 3.860 -17.900 -8.073 1.00 59.22 400 LEU A N 1
ATOM 3172 C CA . LEU A 1 400 ? 3.510 -16.803 -7.178 1.00 59.22 400 LEU A CA 1
ATOM 3173 C C . LEU A 1 400 ? 4.804 -16.109 -6.706 1.00 59.22 400 LEU A C 1
ATOM 3175 O O . LEU A 1 400 ? 5.750 -16.793 -6.309 1.00 59.22 400 LEU A O 1
ATOM 3179 N N . HIS A 1 401 ? 4.823 -14.772 -6.700 1.00 64.69 401 HIS A N 1
ATOM 3180 C CA . HIS A 1 401 ? 5.990 -13.939 -6.364 1.00 64.69 401 HIS A CA 1
ATOM 3181 C C . HIS A 1 401 ? 7.208 -14.260 -7.249 1.00 64.69 401 HIS A C 1
ATOM 3183 O O . HIS A 1 401 ? 8.207 -14.859 -6.843 1.00 64.69 401 HIS A O 1
ATOM 3189 N N . GLU A 1 402 ? 7.072 -13.862 -8.505 1.00 72.38 402 GLU A N 1
ATOM 3190 C CA . GLU A 1 402 ? 7.858 -14.299 -9.647 1.00 72.38 402 GLU A CA 1
ATOM 3191 C C . GLU A 1 402 ? 9.250 -13.659 -9.616 1.00 72.38 402 GLU A C 1
ATOM 3193 O O . GLU A 1 402 ? 9.390 -12.456 -9.398 1.00 72.38 402 GLU A O 1
ATOM 3198 N N . GLN A 1 403 ? 10.303 -14.446 -9.848 1.00 77.69 403 GLN A N 1
ATOM 3199 C CA . GLN A 1 403 ? 11.682 -13.963 -9.719 1.00 77.69 403 GLN A CA 1
ATOM 3200 C C . GLN A 1 403 ? 12.440 -14.001 -11.045 1.00 77.69 403 GLN A C 1
ATOM 3202 O O . GLN A 1 403 ? 12.537 -15.046 -11.688 1.00 77.69 403 GLN A O 1
ATOM 3207 N N . ILE A 1 404 ? 13.024 -12.855 -11.412 1.00 85.44 404 ILE A N 1
ATOM 3208 C CA . ILE A 1 404 ? 13.847 -12.666 -12.618 1.00 85.44 404 ILE A CA 1
ATOM 3209 C C . ILE A 1 404 ? 15.357 -12.805 -12.339 1.00 85.44 404 ILE A C 1
ATOM 3211 O O . ILE A 1 404 ? 16.103 -13.288 -13.191 1.00 85.44 404 ILE A O 1
ATOM 3215 N N . VAL A 1 405 ? 15.808 -12.444 -11.127 1.00 83.06 405 VAL A N 1
ATOM 3216 C CA . VAL A 1 405 ? 17.233 -12.311 -10.739 1.00 83.06 405 VAL A CA 1
ATOM 3217 C C . VAL A 1 405 ? 18.042 -13.593 -10.962 1.00 83.06 405 VAL A C 1
ATOM 3219 O O . VAL A 1 405 ? 19.201 -13.523 -11.371 1.00 83.06 405 VAL A O 1
ATOM 3222 N N . ALA A 1 406 ? 17.438 -14.765 -10.743 1.00 78.75 406 ALA A N 1
ATOM 3223 C CA . ALA A 1 406 ? 18.086 -16.052 -10.993 1.00 78.75 406 ALA A CA 1
ATOM 3224 C C . ALA A 1 406 ? 18.472 -16.225 -12.475 1.00 78.75 406 ALA A C 1
ATOM 3226 O O . ALA A 1 406 ? 19.609 -16.591 -12.765 1.00 78.75 406 ALA A O 1
ATOM 3227 N N . SER A 1 407 ? 17.571 -15.884 -13.405 1.00 86.25 407 SER A N 1
ATOM 3228 C CA . SER A 1 407 ? 17.863 -15.934 -14.845 1.00 86.25 407 SER A CA 1
ATOM 3229 C C . SER A 1 407 ? 18.899 -14.880 -15.258 1.00 86.25 407 SER A C 1
ATOM 3231 O O . SER A 1 407 ? 19.774 -15.172 -16.070 1.00 86.25 407 SER A O 1
ATOM 3233 N N . ILE A 1 408 ? 18.890 -13.692 -14.632 1.00 86.44 408 ILE A N 1
ATOM 3234 C CA . ILE A 1 408 ? 19.909 -12.658 -14.882 1.00 86.44 408 ILE A CA 1
ATOM 3235 C C . ILE A 1 408 ? 21.299 -13.169 -14.500 1.00 86.44 408 ILE A C 1
ATOM 3237 O O . ILE A 1 408 ? 22.217 -13.055 -15.304 1.00 86.44 408 ILE A O 1
ATOM 3241 N N . ARG A 1 409 ? 21.455 -13.797 -13.327 1.00 83.38 409 ARG A N 1
ATOM 3242 C CA . ARG A 1 409 ? 22.739 -14.384 -12.899 1.00 83.38 409 ARG A CA 1
ATOM 3243 C C . ARG A 1 409 ? 23.185 -15.572 -13.758 1.00 83.38 409 ARG A C 1
ATOM 3245 O O . ARG A 1 409 ? 24.382 -15.804 -13.870 1.00 83.38 409 ARG A O 1
ATOM 3252 N N . GLN A 1 410 ? 22.259 -16.307 -14.376 1.00 85.62 410 GLN A N 1
ATOM 3253 C CA . GLN A 1 410 ? 22.596 -17.369 -15.334 1.00 85.62 410 GLN A CA 1
ATOM 3254 C C . GLN A 1 410 ? 23.113 -16.803 -16.667 1.00 85.62 410 GLN A C 1
ATOM 3256 O O . GLN A 1 410 ? 24.078 -17.326 -17.214 1.00 85.62 410 GLN A O 1
ATOM 3261 N N . VAL A 1 411 ? 22.501 -15.727 -17.178 1.00 87.75 411 VAL A N 1
ATOM 3262 C CA . VAL A 1 411 ? 22.899 -15.073 -18.442 1.00 87.75 411 VAL A CA 1
ATOM 3263 C C . VAL A 1 411 ? 24.136 -14.176 -18.266 1.00 87.75 411 VAL A C 1
ATOM 3265 O O . VAL A 1 411 ? 24.954 -14.057 -19.177 1.00 87.75 411 VAL A O 1
ATOM 3268 N N . ARG A 1 412 ? 24.291 -13.550 -17.095 1.00 85.25 412 ARG A N 1
ATOM 3269 C CA . ARG A 1 412 ? 25.413 -12.682 -16.703 1.00 85.25 412 ARG A CA 1
ATOM 3270 C C . ARG A 1 412 ? 25.871 -13.019 -15.275 1.00 85.25 412 ARG A C 1
ATOM 3272 O O . ARG A 1 412 ? 25.403 -12.395 -14.321 1.00 85.25 412 ARG A O 1
ATOM 3279 N N . PRO A 1 413 ? 26.794 -13.984 -15.103 1.00 84.81 413 PRO A N 1
ATOM 3280 C CA . PRO A 1 413 ? 27.342 -14.340 -13.788 1.00 84.81 413 PRO A CA 1
ATOM 3281 C C . PRO A 1 413 ? 28.062 -13.184 -13.075 1.00 84.81 413 PRO A C 1
ATOM 3283 O O . PRO A 1 413 ? 28.154 -13.171 -11.852 1.00 84.81 413 PRO A O 1
ATOM 3286 N N . ASP A 1 414 ? 28.540 -12.202 -13.840 1.00 84.25 414 ASP A N 1
ATOM 3287 C CA . ASP A 1 414 ? 29.210 -10.974 -13.403 1.00 84.25 414 ASP A CA 1
ATOM 3288 C C . ASP A 1 414 ? 28.247 -9.801 -13.110 1.00 84.25 414 ASP A C 1
ATOM 3290 O O . ASP A 1 414 ? 28.693 -8.678 -12.874 1.00 84.25 414 ASP A O 1
ATOM 3294 N N . ALA A 1 415 ? 26.927 -10.025 -13.149 1.00 82.25 415 ALA A N 1
ATOM 3295 C CA . ALA A 1 415 ? 25.928 -8.969 -13.003 1.00 82.25 415 ALA A CA 1
ATOM 3296 C C . ALA A 1 415 ? 26.009 -8.236 -11.650 1.00 82.25 415 ALA A C 1
ATOM 3298 O O . ALA A 1 415 ? 25.688 -8.792 -10.595 1.00 82.25 415 ALA A O 1
ATOM 3299 N N . LYS A 1 416 ? 26.346 -6.942 -11.707 1.00 80.12 416 LYS A N 1
ATOM 3300 C CA . LYS A 1 416 ? 26.180 -5.991 -10.601 1.00 80.12 416 LYS A CA 1
ATOM 3301 C C . LYS A 1 416 ? 24.721 -5.535 -10.506 1.00 80.12 416 LYS A C 1
ATOM 3303 O O . LYS A 1 416 ? 24.072 -5.319 -11.532 1.00 80.12 416 LYS A O 1
ATOM 3308 N N . PHE A 1 417 ? 24.230 -5.334 -9.286 1.00 83.44 417 PHE A N 1
ATOM 3309 C CA . PHE A 1 417 ? 22.910 -4.761 -9.017 1.00 83.44 417 PHE A CA 1
ATOM 3310 C C . PHE A 1 417 ? 23.046 -3.544 -8.106 1.00 83.44 417 PHE A C 1
ATOM 3312 O O . PHE A 1 417 ? 23.809 -3.590 -7.143 1.00 83.44 417 PHE A O 1
ATOM 3319 N N . GLY A 1 418 ? 22.298 -2.483 -8.403 1.00 79.31 418 GLY A N 1
ATOM 3320 C CA . GLY A 1 418 ? 22.264 -1.259 -7.604 1.00 79.31 418 GLY A CA 1
ATOM 3321 C C . GLY A 1 418 ? 20.921 -1.043 -6.908 1.00 79.31 418 GLY A C 1
ATOM 3322 O O . GLY A 1 418 ? 19.987 -1.834 -7.050 1.00 79.31 418 GLY A O 1
ATOM 3323 N N . ALA A 1 419 ? 20.805 0.083 -6.211 1.00 79.69 419 ALA A N 1
ATOM 3324 C CA . ALA A 1 419 ? 19.537 0.621 -5.729 1.00 79.69 419 ALA A CA 1
ATOM 3325 C C . ALA A 1 419 ? 19.364 2.054 -6.250 1.00 79.69 419 ALA A C 1
ATOM 3327 O O . ALA A 1 419 ? 20.344 2.795 -6.332 1.00 79.69 419 ALA A O 1
ATOM 3328 N N . LEU A 1 420 ? 18.139 2.443 -6.609 1.00 83.56 420 LEU A N 1
ATOM 3329 C CA . LEU A 1 420 ? 17.816 3.804 -7.048 1.00 83.56 420 LEU A CA 1
ATOM 3330 C C . LEU A 1 420 ? 16.857 4.477 -6.059 1.00 83.56 420 LEU A C 1
ATOM 3332 O O . LEU A 1 420 ? 15.907 3.830 -5.621 1.00 83.56 420 LEU A O 1
ATOM 3336 N N . PRO A 1 421 ? 17.027 5.779 -5.758 1.00 80.31 421 PRO A N 1
ATOM 3337 C CA . PRO A 1 421 ? 16.085 6.558 -4.955 1.00 80.31 421 PRO A CA 1
ATOM 3338 C C . PRO A 1 421 ? 14.868 6.977 -5.803 1.00 80.31 421 PRO A C 1
ATOM 3340 O O . PRO A 1 421 ? 14.584 8.159 -5.973 1.00 80.31 421 PRO A O 1
ATOM 3343 N N . VAL A 1 422 ? 14.195 5.992 -6.403 1.00 88.12 422 VAL A N 1
ATOM 3344 C CA . VAL A 1 422 ? 12.984 6.158 -7.213 1.00 88.12 422 VAL A CA 1
ATOM 3345 C C . VAL A 1 422 ? 11.900 5.307 -6.577 1.00 88.12 422 VAL A C 1
ATOM 3347 O O . VAL A 1 422 ? 11.966 4.079 -6.623 1.00 88.12 422 VAL A O 1
ATOM 3350 N N . TRP A 1 423 ? 10.933 5.962 -5.948 1.00 88.19 423 TRP A N 1
ATOM 3351 C CA . TRP A 1 423 ? 9.920 5.297 -5.144 1.00 88.19 423 TRP A CA 1
ATOM 3352 C C . TRP A 1 423 ? 8.787 4.730 -5.996 1.00 88.19 423 TRP A C 1
ATOM 3354 O O . TRP A 1 423 ? 8.358 5.337 -6.981 1.00 88.19 423 TRP A O 1
ATOM 3364 N N . ILE A 1 424 ? 8.271 3.579 -5.571 1.00 91.00 424 ILE A N 1
ATOM 3365 C CA . ILE A 1 424 ? 7.031 2.998 -6.087 1.00 91.00 424 ILE A CA 1
ATOM 3366 C C . ILE A 1 424 ? 5.985 3.018 -4.971 1.00 91.00 424 ILE A C 1
ATOM 3368 O O . ILE A 1 424 ? 6.235 2.540 -3.865 1.00 91.00 424 ILE A O 1
ATOM 3372 N N . GLU A 1 425 ? 4.804 3.544 -5.266 1.00 90.56 425 GLU A N 1
ATOM 3373 C CA . GLU A 1 425 ? 3.628 3.457 -4.404 1.00 90.56 425 GLU A CA 1
ATOM 3374 C C . GLU A 1 425 ? 2.746 2.299 -4.868 1.00 90.56 425 GLU A C 1
ATOM 3376 O O . GLU A 1 425 ? 2.291 2.275 -6.009 1.00 90.56 425 GLU A O 1
ATOM 3381 N N . HIS A 1 426 ? 2.510 1.328 -3.990 1.00 88.06 426 HIS A N 1
ATOM 3382 C CA . HIS A 1 426 ? 1.707 0.141 -4.264 1.00 88.06 426 HIS A CA 1
ATOM 3383 C C . HIS A 1 426 ? 0.410 0.184 -3.446 1.00 88.06 426 HIS A C 1
ATOM 3385 O O . HIS A 1 426 ? 0.409 0.192 -2.213 1.00 88.06 426 HIS A O 1
ATOM 3391 N N . TYR A 1 427 ? -0.708 0.209 -4.165 1.00 83.12 427 TYR A N 1
ATOM 3392 C CA . TYR A 1 427 ? -2.067 0.374 -3.655 1.00 83.12 427 TYR A CA 1
ATOM 3393 C C . TYR A 1 427 ? -2.818 -0.966 -3.558 1.00 83.12 427 TYR A C 1
ATOM 3395 O O . TYR A 1 427 ? -3.937 -0.998 -3.057 1.00 83.12 427 TYR A O 1
ATOM 3403 N N . GLY A 1 428 ? -2.219 -2.086 -3.978 1.00 68.69 428 GLY A N 1
ATOM 3404 C CA . GLY A 1 428 ? -2.856 -3.404 -4.129 1.00 68.69 428 GLY A CA 1
ATOM 3405 C C . GLY A 1 428 ? -3.323 -4.124 -2.861 1.00 68.69 428 GLY A C 1
ATOM 3406 O O . GLY A 1 428 ? -3.813 -5.260 -2.943 1.00 68.69 428 GLY A O 1
ATOM 3407 N N . TYR A 1 429 ? -3.164 -3.483 -1.699 1.00 63.41 429 TYR A N 1
ATOM 3408 C CA . TYR A 1 429 ? -3.731 -3.890 -0.407 1.00 63.41 429 TYR A CA 1
ATOM 3409 C C . TYR A 1 429 ? -4.844 -2.949 0.096 1.00 63.41 429 TYR A C 1
ATOM 3411 O O . TYR A 1 429 ? -5.496 -3.274 1.090 1.00 63.41 429 TYR A O 1
ATOM 3419 N N . LEU A 1 430 ? -5.085 -1.830 -0.594 1.00 67.31 430 LEU A N 1
ATOM 3420 C CA . LEU A 1 430 ? -6.228 -0.936 -0.414 1.00 67.31 430 LEU A CA 1
ATOM 3421 C C . LEU A 1 430 ? -7.353 -1.435 -1.330 1.00 67.31 430 LEU A C 1
ATOM 3423 O O . LEU A 1 430 ? -7.363 -1.170 -2.529 1.00 67.31 430 LEU A O 1
ATOM 3427 N N . THR A 1 431 ? -8.263 -2.257 -0.814 1.00 58.34 431 THR A N 1
ATOM 3428 C CA . THR A 1 431 ? -9.345 -2.837 -1.632 1.00 58.34 431 THR A CA 1
ATOM 3429 C C . THR A 1 431 ? -10.494 -3.323 -0.748 1.00 58.34 431 THR A C 1
ATOM 3431 O O . THR A 1 431 ? -10.235 -3.781 0.371 1.00 58.34 431 THR A O 1
ATOM 3434 N N . PRO A 1 432 ? -11.754 -3.312 -1.232 1.00 56.62 432 PRO A N 1
ATOM 3435 C CA . PRO A 1 432 ? -12.871 -3.898 -0.504 1.00 56.62 432 PRO A CA 1
ATOM 3436 C C . PRO A 1 432 ? -12.610 -5.359 -0.123 1.00 56.62 432 PRO A C 1
ATOM 3438 O O . PRO A 1 432 ? -12.045 -6.150 -0.890 1.00 56.62 432 PRO A O 1
ATOM 3441 N N . TRP A 1 433 ? -13.060 -5.728 1.076 1.00 50.44 433 TRP A N 1
ATOM 3442 C CA . TRP A 1 433 ? -12.765 -7.005 1.738 1.00 50.44 433 TRP A CA 1
ATOM 3443 C C . TRP A 1 433 ? -13.104 -8.244 0.884 1.00 50.44 433 TRP A C 1
ATOM 3445 O O . TRP A 1 433 ? -12.428 -9.270 0.976 1.00 50.44 433 TRP A O 1
ATOM 3455 N N . VAL A 1 434 ? -14.095 -8.127 -0.007 1.00 48.59 434 VAL A N 1
ATOM 3456 C CA . VAL A 1 434 ? -14.517 -9.172 -0.954 1.00 48.59 434 VAL A CA 1
ATOM 3457 C C . VAL A 1 434 ? -13.433 -9.488 -1.997 1.00 48.59 434 VAL A C 1
ATOM 3459 O O . VAL A 1 434 ? -13.022 -10.649 -2.097 1.00 48.59 434 VAL A O 1
ATOM 3462 N N . ARG A 1 435 ? -12.898 -8.482 -2.718 1.00 58.94 435 ARG A N 1
ATOM 3463 C CA . ARG A 1 435 ? -11.795 -8.687 -3.688 1.00 58.94 435 ARG A CA 1
ATOM 3464 C C . ARG A 1 435 ? -10.550 -9.241 -2.971 1.00 58.94 435 ARG A C 1
ATOM 3466 O O . ARG A 1 435 ? -9.912 -10.176 -3.458 1.00 58.94 435 ARG A O 1
ATOM 3473 N N . ARG A 1 436 ? -10.260 -8.756 -1.753 1.00 62.28 436 ARG A N 1
ATOM 3474 C CA . ARG A 1 436 ? -9.159 -9.260 -0.905 1.00 62.28 436 ARG A CA 1
ATOM 3475 C C . ARG A 1 436 ? -9.309 -10.750 -0.567 1.00 62.28 436 ARG A C 1
ATOM 3477 O O . ARG A 1 436 ? -8.334 -11.489 -0.694 1.00 62.28 436 ARG A O 1
ATOM 3484 N N . LYS A 1 437 ? -10.506 -11.221 -0.193 1.00 60.06 437 LYS A N 1
ATOM 3485 C CA . LYS A 1 437 ? -10.761 -12.649 0.087 1.00 60.06 437 LYS A CA 1
ATOM 3486 C C . LYS A 1 437 ? -10.525 -13.548 -1.129 1.00 60.06 437 LYS A C 1
ATOM 3488 O O . LYS A 1 437 ? -9.899 -14.598 -0.985 1.00 60.06 437 LYS A O 1
ATOM 3493 N N . GLN A 1 438 ? -10.965 -13.130 -2.316 1.00 68.25 438 GLN A N 1
ATOM 3494 C CA . GLN A 1 438 ? -10.733 -13.879 -3.557 1.00 68.25 438 GLN A CA 1
ATOM 3495 C C . GLN A 1 438 ? -9.232 -13.944 -3.914 1.00 68.25 438 GLN A C 1
ATOM 3497 O O . GLN A 1 438 ? -8.724 -15.028 -4.215 1.00 68.25 438 GLN A O 1
ATOM 3502 N N . LYS A 1 439 ? -8.499 -12.820 -3.789 1.00 73.00 439 LYS A N 1
ATOM 3503 C CA . LYS A 1 439 ? -7.032 -12.730 -3.991 1.00 73.00 439 LYS A CA 1
ATOM 3504 C C . LYS A 1 439 ? -6.288 -13.709 -3.063 1.00 73.00 439 LYS A C 1
ATOM 3506 O O . LYS A 1 439 ? -5.471 -14.495 -3.541 1.00 73.00 439 LYS A O 1
ATOM 3511 N N . VAL A 1 440 ? -6.637 -13.741 -1.770 1.00 76.56 440 VAL A N 1
ATOM 3512 C CA . VAL A 1 440 ? -6.037 -14.650 -0.768 1.00 76.56 440 VAL A CA 1
ATOM 3513 C C . VAL A 1 440 ? -6.340 -16.124 -1.059 1.00 76.56 440 VAL A C 1
ATOM 3515 O O . VAL A 1 440 ? -5.422 -16.941 -1.061 1.00 76.56 440 VAL A O 1
ATOM 3518 N N . ALA A 1 441 ? -7.594 -16.485 -1.357 1.00 77.81 441 ALA A N 1
ATOM 3519 C CA . ALA A 1 441 ? -7.969 -17.876 -1.639 1.00 77.81 441 ALA A CA 1
ATOM 3520 C C . ALA A 1 441 ? -7.235 -18.449 -2.868 1.00 77.81 441 ALA A C 1
ATOM 3522 O O . ALA A 1 441 ? -6.723 -19.568 -2.822 1.00 77.81 441 ALA A O 1
ATOM 3523 N N . ARG A 1 442 ? -7.122 -17.658 -3.944 1.00 82.19 442 ARG A N 1
ATOM 3524 C CA . ARG A 1 442 ? -6.358 -18.013 -5.150 1.00 82.19 442 ARG A CA 1
ATOM 3525 C C . ARG A 1 442 ? -4.871 -18.200 -4.843 1.00 82.19 442 ARG A C 1
ATOM 3527 O O . ARG A 1 442 ? -4.290 -19.217 -5.217 1.00 82.19 442 ARG A O 1
ATOM 3534 N N . ASN A 1 443 ? -4.254 -17.227 -4.171 1.00 84.00 443 ASN A N 1
ATOM 3535 C CA . ASN A 1 443 ? -2.830 -17.281 -3.841 1.00 84.00 443 ASN A CA 1
ATOM 3536 C C . ASN A 1 443 ? -2.492 -18.478 -2.933 1.00 84.00 443 ASN A C 1
ATOM 3538 O O . ASN A 1 443 ? -1.454 -19.110 -3.120 1.00 84.00 443 ASN A O 1
ATOM 3542 N N . LEU A 1 444 ? -3.385 -18.829 -2.000 1.00 84.62 444 LEU A N 1
ATOM 3543 C CA . LEU A 1 444 ? -3.232 -19.980 -1.110 1.00 84.62 444 LEU A CA 1
ATOM 3544 C C . LEU A 1 444 ? -3.091 -21.302 -1.889 1.00 84.62 444 LEU A C 1
ATOM 3546 O O . LEU A 1 444 ? -2.238 -22.122 -1.549 1.00 84.62 444 LEU A O 1
ATOM 3550 N N . GLU A 1 445 ? -3.885 -21.519 -2.945 1.00 85.69 445 GLU A N 1
ATOM 3551 C CA . GLU A 1 445 ? -3.753 -22.719 -3.786 1.00 85.69 445 GLU A CA 1
ATOM 3552 C C . GLU A 1 445 ? -2.512 -22.691 -4.690 1.00 85.69 445 GLU A C 1
ATOM 3554 O O . GLU A 1 445 ? -1.903 -23.742 -4.899 1.00 85.69 445 GLU A O 1
ATOM 3559 N N . LEU A 1 446 ? -2.070 -21.518 -5.162 1.00 82.38 446 LEU A N 1
ATOM 3560 C CA . LEU A 1 446 ? -0.799 -21.393 -5.892 1.00 82.38 446 LEU A CA 1
ATOM 3561 C C . LEU A 1 446 ? 0.402 -21.732 -4.992 1.00 82.38 446 LEU A C 1
ATOM 3563 O O . LEU A 1 446 ? 1.230 -22.558 -5.371 1.00 82.38 446 LEU A O 1
ATOM 3567 N N . ALA A 1 447 ? 0.453 -21.197 -3.767 1.00 83.12 447 ALA A N 1
ATOM 3568 C CA . ALA A 1 447 ? 1.506 -21.512 -2.798 1.00 83.12 447 ALA A CA 1
ATOM 3569 C C . ALA A 1 447 ? 1.522 -23.008 -2.419 1.00 83.12 447 ALA A C 1
ATOM 3571 O O . ALA A 1 447 ? 2.583 -23.628 -2.339 1.00 83.12 447 ALA A O 1
ATOM 3572 N N . LYS A 1 448 ? 0.342 -23.632 -2.262 1.00 85.19 448 LYS A N 1
ATOM 3573 C CA . LYS A 1 448 ? 0.230 -25.092 -2.094 1.00 85.19 448 LYS A CA 1
ATOM 3574 C C . LYS A 1 448 ? 0.716 -25.861 -3.326 1.00 85.19 448 LYS A C 1
ATOM 3576 O O . LYS A 1 448 ? 1.310 -26.921 -3.154 1.00 85.19 448 LYS A O 1
ATOM 3581 N N . ARG A 1 449 ? 0.468 -25.379 -4.552 1.00 84.06 449 ARG A N 1
ATOM 3582 C CA . ARG A 1 449 ? 0.957 -26.021 -5.788 1.00 84.06 449 ARG A CA 1
ATOM 3583 C C . ARG A 1 449 ? 2.482 -26.019 -5.845 1.00 84.06 449 ARG A C 1
ATOM 3585 O O . ARG A 1 449 ? 3.062 -27.064 -6.128 1.00 84.06 449 ARG A O 1
ATOM 3592 N N . ASP A 1 450 ? 3.111 -24.897 -5.508 1.00 80.88 450 ASP A N 1
ATOM 3593 C CA . ASP A 1 450 ? 4.572 -24.772 -5.485 1.00 80.88 450 ASP A CA 1
ATOM 3594 C C . ASP A 1 450 ? 5.198 -25.715 -4.442 1.00 80.88 450 ASP A C 1
ATOM 3596 O O . ASP A 1 450 ? 6.154 -26.423 -4.752 1.00 80.88 450 ASP A O 1
ATOM 3600 N N . LEU A 1 451 ? 4.589 -25.852 -3.257 1.00 80.94 451 LEU A N 1
ATOM 3601 C CA . LEU A 1 451 ? 5.029 -26.820 -2.240 1.00 80.94 451 LEU A CA 1
ATOM 3602 C C . LEU A 1 451 ? 4.771 -28.290 -2.602 1.00 80.94 451 LEU A C 1
ATOM 3604 O O . LEU A 1 451 ? 5.527 -29.155 -2.168 1.00 80.94 451 LEU A O 1
ATOM 3608 N N . ARG A 1 452 ? 3.744 -28.607 -3.405 1.00 82.75 452 ARG A N 1
ATOM 3609 C CA . ARG A 1 452 ? 3.566 -29.967 -3.960 1.00 82.75 452 ARG A CA 1
ATOM 3610 C C . ARG A 1 452 ? 4.671 -30.312 -4.965 1.00 82.75 452 ARG A C 1
ATOM 3612 O O . ARG A 1 452 ? 5.037 -31.478 -5.063 1.00 82.75 452 ARG A O 1
ATOM 3619 N N . ALA A 1 453 ? 5.191 -29.322 -5.694 1.00 78.94 453 ALA A N 1
ATOM 3620 C CA . ALA A 1 453 ? 6.297 -29.500 -6.634 1.00 78.94 453 ALA A CA 1
ATOM 3621 C C . ALA A 1 453 ? 7.672 -29.536 -5.938 1.00 78.94 453 ALA A C 1
ATOM 3623 O O . ALA A 1 453 ? 8.536 -30.314 -6.335 1.00 78.94 453 ALA A O 1
ATOM 3624 N N . ASN A 1 454 ? 7.876 -28.726 -4.892 1.00 80.06 454 ASN A N 1
ATOM 3625 C CA . ASN A 1 454 ? 9.091 -28.718 -4.076 1.00 80.06 454 ASN A CA 1
ATOM 3626 C C . ASN A 1 454 ? 8.759 -28.512 -2.579 1.00 80.06 454 ASN A C 1
ATOM 3628 O O . ASN A 1 454 ? 8.707 -27.370 -2.112 1.00 80.06 454 ASN A O 1
ATOM 3632 N N . PRO A 1 455 ? 8.600 -29.597 -1.794 1.00 84.00 455 PRO A N 1
ATOM 3633 C CA . PRO A 1 455 ? 8.285 -29.520 -0.362 1.00 84.00 455 PRO A CA 1
ATOM 3634 C C . PRO A 1 455 ? 9.365 -28.866 0.514 1.00 84.00 455 PRO A C 1
ATOM 3636 O O . PRO A 1 455 ? 9.126 -28.633 1.700 1.00 84.00 455 PRO A O 1
ATOM 3639 N N . SER A 1 456 ? 10.547 -28.597 -0.044 1.00 83.38 456 SER A N 1
ATOM 3640 C CA . SER A 1 456 ? 11.681 -27.955 0.625 1.00 83.38 456 SER A CA 1
ATOM 3641 C C . SER A 1 456 ? 11.965 -26.526 0.151 1.00 83.38 456 SER A C 1
ATOM 3643 O O . SER A 1 456 ? 12.970 -25.968 0.569 1.00 83.38 456 SER A O 1
ATOM 3645 N N . ASP A 1 457 ? 11.122 -25.905 -0.688 1.00 82.81 457 ASP A N 1
ATOM 3646 C CA . ASP A 1 457 ? 11.306 -24.489 -1.052 1.00 82.81 457 ASP A CA 1
ATOM 3647 C C . ASP A 1 457 ? 10.937 -23.572 0.140 1.00 82.81 457 ASP A C 1
ATOM 3649 O O . ASP A 1 457 ? 9.750 -23.459 0.477 1.00 82.81 457 ASP A O 1
ATOM 3653 N N . PRO A 1 458 ? 11.907 -22.887 0.784 1.00 86.62 458 PRO A N 1
ATOM 3654 C CA . PRO A 1 458 ? 11.624 -22.021 1.927 1.00 86.62 458 PRO A CA 1
ATOM 3655 C C . PRO A 1 458 ? 10.734 -20.829 1.554 1.00 86.62 458 PRO A C 1
ATOM 3657 O O . PRO A 1 458 ? 9.913 -20.392 2.359 1.00 86.62 458 PRO A O 1
ATOM 3660 N N . PHE A 1 459 ? 10.827 -20.328 0.319 1.00 85.12 459 PHE A N 1
ATOM 3661 C CA . PHE A 1 459 ? 10.047 -19.176 -0.124 1.00 85.12 459 PHE A CA 1
ATOM 3662 C C . PHE A 1 459 ? 8.574 -19.543 -0.326 1.00 85.12 459 PHE A C 1
ATOM 3664 O O . PHE A 1 459 ? 7.685 -18.768 0.024 1.00 85.12 459 PHE A O 1
ATOM 3671 N N . ALA A 1 460 ? 8.301 -20.752 -0.821 1.00 84.88 460 ALA A N 1
ATOM 3672 C CA . ALA A 1 460 ? 6.937 -21.255 -0.948 1.00 84.88 460 ALA A CA 1
ATOM 3673 C C . ALA A 1 460 ? 6.284 -21.486 0.433 1.00 84.88 460 ALA A C 1
ATOM 3675 O O . ALA A 1 460 ? 5.115 -21.143 0.623 1.00 84.88 460 ALA A O 1
ATOM 3676 N N . TRP A 1 461 ? 7.050 -21.962 1.426 1.00 90.56 461 TRP A N 1
ATOM 3677 C CA . TRP A 1 461 ? 6.606 -22.042 2.826 1.00 90.56 461 TRP A CA 1
ATOM 3678 C C . TRP A 1 461 ? 6.317 -20.665 3.440 1.00 90.56 461 TRP A C 1
ATOM 3680 O O . TRP A 1 461 ? 5.279 -20.491 4.080 1.00 90.56 461 TRP A O 1
ATOM 3690 N N . TYR A 1 462 ? 7.186 -19.677 3.207 1.00 91.06 462 TYR A N 1
ATOM 3691 C CA . TYR A 1 462 ? 7.000 -18.299 3.673 1.00 91.06 462 TYR A CA 1
ATOM 3692 C C . TYR A 1 462 ? 5.727 -17.668 3.088 1.00 91.06 462 TYR A C 1
ATOM 3694 O O . TYR A 1 462 ? 4.885 -17.157 3.830 1.00 91.06 462 TYR A O 1
ATOM 3702 N N . ASN A 1 463 ? 5.533 -17.788 1.771 1.00 88.31 463 ASN A N 1
ATOM 3703 C CA . ASN A 1 463 ? 4.351 -17.269 1.085 1.00 88.31 463 ASN A CA 1
ATOM 3704 C C . ASN A 1 463 ? 3.061 -17.941 1.588 1.00 88.31 463 ASN A C 1
ATOM 3706 O O . ASN A 1 463 ? 2.089 -17.247 1.886 1.00 88.31 463 ASN A O 1
ATOM 3710 N N . LEU A 1 464 ? 3.063 -19.269 1.777 1.00 90.06 464 LEU A N 1
ATOM 3711 C CA . LEU A 1 464 ? 1.931 -19.986 2.377 1.00 90.06 464 LEU A CA 1
ATOM 3712 C C . LEU A 1 464 ? 1.626 -19.486 3.803 1.00 90.06 464 LEU A C 1
ATOM 3714 O O . LEU A 1 464 ? 0.459 -19.310 4.158 1.00 90.06 464 LEU A O 1
ATOM 3718 N N . GLY A 1 465 ? 2.661 -19.216 4.604 1.00 91.94 465 GLY A N 1
ATOM 3719 C CA . GLY A 1 465 ? 2.527 -18.629 5.937 1.00 91.94 465 GLY A CA 1
ATOM 3720 C C . GLY A 1 465 ? 1.819 -17.274 5.920 1.00 91.94 465 GLY A C 1
ATOM 3721 O O . GLY A 1 465 ? 0.860 -17.077 6.669 1.00 91.94 465 GLY A O 1
ATOM 3722 N N . ARG A 1 466 ? 2.215 -16.374 5.011 1.00 89.19 466 ARG A N 1
ATOM 3723 C CA . ARG A 1 466 ? 1.595 -15.045 4.862 1.00 89.19 466 ARG A CA 1
ATOM 3724 C C . ARG A 1 466 ? 0.138 -15.099 4.410 1.00 89.19 466 ARG A C 1
ATOM 3726 O O . ARG A 1 466 ? -0.674 -14.316 4.906 1.00 89.19 466 ARG A O 1
ATOM 3733 N N . GLU A 1 467 ? -0.237 -16.025 3.527 1.00 88.31 467 GLU A N 1
ATOM 3734 C CA . GLU A 1 467 ? -1.653 -16.202 3.172 1.00 88.31 467 GLU A CA 1
ATOM 3735 C C . GLU A 1 467 ? -2.475 -16.737 4.363 1.00 88.31 467 GLU A C 1
ATOM 3737 O O . GLU A 1 467 ? -3.593 -16.271 4.587 1.00 88.31 467 GLU A O 1
ATOM 3742 N N . TYR A 1 468 ? -1.919 -17.619 5.208 1.00 88.31 468 TYR A N 1
ATOM 3743 C CA . TYR A 1 468 ? -2.586 -18.023 6.455 1.00 88.31 468 TYR A CA 1
ATOM 3744 C C . TYR A 1 468 ? -2.718 -16.879 7.475 1.00 88.31 468 TYR A C 1
ATOM 3746 O O . TYR A 1 468 ? -3.761 -16.793 8.125 1.00 88.31 468 TYR A O 1
ATOM 3754 N N . GLN A 1 469 ? -1.742 -15.965 7.588 1.00 87.19 469 GLN A N 1
ATOM 3755 C CA . GLN A 1 469 ? -1.888 -14.753 8.416 1.00 87.19 469 GLN A CA 1
ATOM 3756 C C . GLN A 1 469 ? -3.041 -13.870 7.924 1.00 87.19 469 GLN A C 1
ATOM 3758 O O . GLN A 1 469 ? -3.834 -13.382 8.723 1.00 87.19 469 GLN A O 1
ATOM 3763 N N . ARG A 1 470 ? -3.186 -13.695 6.602 1.00 81.69 470 ARG A N 1
ATOM 3764 C CA . ARG A 1 470 ? -4.296 -12.927 6.004 1.00 81.69 470 ARG A CA 1
ATOM 3765 C C . ARG A 1 470 ? -5.670 -13.567 6.237 1.00 81.69 470 ARG A C 1
ATOM 3767 O O . ARG A 1 470 ? -6.674 -12.869 6.132 1.00 81.69 470 ARG A O 1
ATOM 3774 N N . LEU A 1 471 ? -5.709 -14.859 6.569 1.00 81.81 471 LEU A N 1
ATOM 3775 C CA . LEU A 1 471 ? -6.898 -15.605 7.001 1.00 81.81 471 LEU A CA 1
ATOM 3776 C C . LEU A 1 471 ? -7.039 -15.701 8.535 1.00 81.81 471 LEU A C 1
ATOM 3778 O O . LEU A 1 471 ? -7.889 -16.457 9.000 1.00 81.81 471 LEU A O 1
ATOM 3782 N N . ALA A 1 472 ? -6.204 -14.998 9.311 1.00 84.25 472 ALA A N 1
ATOM 3783 C CA . ALA A 1 472 ? -6.114 -15.082 10.775 1.00 84.25 472 ALA A CA 1
ATOM 3784 C C . ALA A 1 472 ? -5.872 -16.508 11.332 1.00 84.25 472 ALA A C 1
ATOM 3786 O O . ALA A 1 472 ? -6.171 -16.808 12.485 1.00 84.25 472 ALA A O 1
ATOM 3787 N N . GLN A 1 473 ? -5.290 -17.410 10.532 1.00 88.25 473 GLN A N 1
ATOM 3788 C CA . GLN A 1 473 ? -4.968 -18.786 10.937 1.00 88.25 473 GLN A CA 1
ATOM 3789 C C . GLN A 1 473 ? -3.564 -18.848 11.560 1.00 88.25 473 GLN A C 1
ATOM 3791 O O . GLN A 1 473 ? -2.659 -19.489 11.024 1.00 88.25 473 GLN A O 1
ATOM 3796 N N . TRP A 1 474 ? -3.384 -18.154 12.689 1.00 91.38 474 TRP A N 1
ATOM 3797 C CA . TRP A 1 474 ? -2.080 -17.839 13.294 1.00 91.38 474 TRP A CA 1
ATOM 3798 C C . TRP A 1 474 ? -1.187 -19.059 13.580 1.00 91.38 474 TRP A C 1
ATOM 3800 O O . TRP A 1 474 ? 0.003 -19.015 13.285 1.00 91.38 474 TRP A O 1
ATOM 3810 N N . GLU A 1 475 ? -1.748 -20.174 14.064 1.00 94.06 475 GLU A N 1
ATOM 3811 C CA . GLU A 1 475 ? -1.011 -21.440 14.258 1.00 94.06 475 GLU A CA 1
ATOM 3812 C C . GLU A 1 475 ? -0.443 -22.000 12.943 1.00 94.06 475 GLU A C 1
ATOM 3814 O O . GLU A 1 475 ? 0.739 -22.331 12.837 1.00 94.06 475 GLU A O 1
ATOM 3819 N N . ARG A 1 476 ? -1.276 -22.067 11.894 1.00 92.88 476 ARG A N 1
ATOM 3820 C CA . ARG A 1 476 ? -0.860 -22.573 10.575 1.00 92.88 476 ARG A CA 1
ATOM 3821 C C . ARG A 1 476 ? 0.161 -21.651 9.923 1.00 92.88 476 ARG A C 1
ATOM 3823 O O . ARG A 1 476 ? 1.106 -22.140 9.306 1.00 92.88 476 ARG A O 1
ATOM 3830 N N . ALA A 1 477 ? -0.010 -20.341 10.086 1.00 94.25 477 ALA A N 1
ATOM 3831 C CA . ALA A 1 477 ? 0.962 -19.348 9.658 1.00 94.25 477 ALA A CA 1
ATOM 3832 C C . ALA A 1 477 ? 2.316 -19.562 10.348 1.00 94.25 477 ALA A C 1
ATOM 3834 O O . ALA A 1 477 ? 3.315 -19.760 9.660 1.00 94.25 477 ALA A O 1
ATOM 3835 N N . PHE A 1 478 ? 2.341 -19.617 11.684 1.00 95.06 478 PHE A N 1
ATOM 3836 C CA . PHE A 1 478 ? 3.560 -19.834 12.464 1.00 95.06 478 PHE A CA 1
ATOM 3837 C C . PHE A 1 478 ? 4.266 -21.145 12.090 1.00 95.06 478 PHE A C 1
ATOM 3839 O O . PHE A 1 478 ? 5.478 -21.149 11.878 1.00 95.06 478 PHE A O 1
ATOM 3846 N N . TYR A 1 479 ? 3.516 -22.241 11.912 1.00 92.94 479 TYR A N 1
ATOM 3847 C CA . TYR A 1 479 ? 4.062 -23.506 11.413 1.00 92.94 479 TYR A CA 1
ATOM 3848 C C . TYR A 1 479 ? 4.748 -23.342 10.048 1.00 92.94 479 TYR A C 1
ATOM 3850 O O . TYR A 1 479 ? 5.890 -23.769 9.880 1.00 92.94 479 TYR A O 1
ATOM 3858 N N . CYS A 1 480 ? 4.081 -22.711 9.076 1.00 94.69 480 CYS A N 1
ATOM 3859 C CA . CYS A 1 480 ? 4.626 -22.536 7.727 1.00 94.69 480 CYS A CA 1
ATOM 3860 C C . CYS A 1 480 ? 5.865 -21.628 7.719 1.00 94.69 480 CYS A C 1
ATOM 3862 O O . CYS A 1 480 ? 6.856 -21.960 7.076 1.00 94.69 480 CYS A O 1
ATOM 3864 N N . LEU A 1 481 ? 5.852 -20.532 8.480 1.00 94.75 481 LEU A N 1
ATOM 3865 C CA . LEU A 1 481 ? 6.996 -19.625 8.602 1.00 94.75 481 LEU A CA 1
ATOM 3866 C C . LEU A 1 481 ? 8.191 -20.307 9.297 1.00 94.75 481 LEU A C 1
ATOM 3868 O O . LEU A 1 481 ? 9.323 -20.200 8.830 1.00 94.75 481 LEU A O 1
ATOM 3872 N N . ARG A 1 482 ? 7.950 -21.119 10.335 1.00 92.50 482 ARG A N 1
ATOM 3873 C CA . ARG A 1 482 ? 8.994 -21.950 10.959 1.00 92.50 482 ARG A CA 1
ATOM 3874 C C . ARG A 1 482 ? 9.562 -22.995 9.989 1.00 92.50 482 ARG A C 1
ATOM 3876 O O . ARG A 1 482 ? 10.761 -23.263 10.020 1.00 92.50 482 ARG A O 1
ATOM 3883 N N . ARG A 1 483 ? 8.734 -23.578 9.109 1.00 91.31 483 ARG A N 1
ATOM 3884 C CA . ARG A 1 483 ? 9.204 -24.463 8.024 1.00 91.31 483 ARG A CA 1
ATOM 3885 C C . ARG A 1 483 ? 10.037 -23.710 6.989 1.00 91.31 483 ARG A C 1
ATOM 3887 O O . ARG A 1 483 ? 11.027 -24.272 6.532 1.00 91.31 483 ARG A O 1
ATOM 3894 N N . ALA A 1 484 ? 9.687 -22.465 6.664 1.00 92.88 484 ALA A N 1
ATOM 3895 C CA . ALA A 1 484 ? 10.501 -21.611 5.802 1.00 92.88 484 ALA A CA 1
ATOM 3896 C C . ALA A 1 484 ? 11.897 -21.400 6.400 1.00 92.88 484 ALA A C 1
ATOM 3898 O O . ALA A 1 484 ? 12.885 -21.714 5.744 1.00 92.88 484 ALA A O 1
ATOM 3899 N N . LEU A 1 485 ? 11.974 -20.977 7.668 1.00 89.62 485 LEU A N 1
ATOM 3900 C CA . LEU A 1 485 ? 13.241 -20.759 8.372 1.00 89.62 485 LEU A CA 1
ATOM 3901 C C . LEU A 1 485 ? 14.094 -22.039 8.453 1.00 89.62 485 LEU A C 1
ATOM 3903 O O . LEU A 1 485 ? 15.278 -22.007 8.138 1.00 89.62 485 LEU A O 1
ATOM 3907 N N . PHE A 1 486 ? 13.486 -23.187 8.772 1.00 85.81 486 PHE A N 1
ATOM 3908 C CA . PHE A 1 486 ? 14.185 -24.480 8.783 1.00 85.81 486 PHE A CA 1
ATOM 3909 C C . PHE A 1 486 ? 14.807 -24.842 7.422 1.00 85.81 486 PHE A C 1
ATOM 3911 O O . PHE A 1 486 ? 15.902 -25.394 7.369 1.00 85.81 486 PHE A O 1
ATOM 3918 N N . HIS A 1 487 ? 14.121 -24.536 6.317 1.00 85.06 487 HIS A N 1
ATOM 3919 C CA . HIS A 1 487 ? 14.611 -24.808 4.964 1.00 85.06 487 HIS A CA 1
ATOM 3920 C C . HIS A 1 487 ? 15.577 -23.736 4.418 1.00 85.06 487 HIS A C 1
ATOM 3922 O O . HIS A 1 487 ? 16.139 -23.943 3.345 1.00 85.06 487 HIS A O 1
ATOM 3928 N N . LEU A 1 488 ? 15.792 -22.618 5.125 1.00 83.19 488 LEU A N 1
ATOM 3929 C CA . LEU A 1 488 ? 16.781 -21.601 4.743 1.00 83.19 488 LEU A CA 1
ATOM 3930 C C . LEU A 1 488 ? 18.213 -21.958 5.145 1.00 83.19 488 LEU A C 1
ATOM 3932 O O . LEU A 1 488 ? 19.143 -21.562 4.437 1.00 83.19 488 LEU A O 1
ATOM 3936 N N . GLY A 1 489 ? 18.399 -22.679 6.255 1.00 75.44 489 GLY A N 1
ATOM 3937 C CA . GLY A 1 489 ? 19.726 -22.881 6.845 1.00 75.44 489 GLY A CA 1
ATOM 3938 C C . GLY A 1 489 ? 20.435 -21.545 7.094 1.00 75.44 489 GLY A C 1
ATOM 3939 O O . GLY A 1 489 ? 19.796 -20.559 7.455 1.00 75.44 489 GLY A O 1
ATOM 3940 N N . ASP A 1 490 ? 21.736 -21.488 6.814 1.00 75.12 490 ASP A N 1
ATOM 3941 C CA . ASP A 1 490 ? 22.584 -20.309 7.056 1.00 75.12 490 ASP A CA 1
ATOM 3942 C C . ASP A 1 490 ? 22.448 -19.200 5.982 1.00 75.12 490 ASP A C 1
ATOM 3944 O O . ASP A 1 490 ? 23.369 -18.408 5.767 1.00 75.12 490 ASP A O 1
ATOM 3948 N N . THR A 1 491 ? 21.328 -19.146 5.247 1.00 74.56 491 THR A N 1
ATOM 3949 C CA . THR A 1 491 ? 21.117 -18.165 4.167 1.00 74.56 491 THR A CA 1
ATOM 3950 C C . THR A 1 491 ? 20.259 -16.977 4.603 1.00 74.56 491 THR A C 1
ATOM 3952 O O . THR A 1 491 ? 19.247 -17.126 5.283 1.00 74.56 491 THR A O 1
ATOM 3955 N N . PHE A 1 492 ? 20.642 -15.778 4.149 1.00 76.56 492 PHE A N 1
ATOM 3956 C CA . PHE A 1 492 ? 20.007 -14.502 4.503 1.00 76.56 492 PHE A CA 1
ATOM 3957 C C . PHE A 1 492 ? 19.287 -13.885 3.285 1.00 76.56 492 PHE A C 1
ATOM 3959 O O . PHE A 1 492 ? 19.804 -12.952 2.667 1.00 76.56 492 PHE A O 1
ATOM 3966 N N . PRO A 1 493 ? 18.118 -14.407 2.864 1.00 77.06 493 PRO A N 1
ATOM 3967 C CA . PRO A 1 493 ? 17.339 -13.802 1.787 1.00 77.06 493 PRO A CA 1
ATOM 3968 C C . PRO A 1 493 ? 16.666 -12.488 2.238 1.00 77.06 493 PRO A C 1
ATOM 3970 O O . PRO A 1 493 ? 16.379 -12.334 3.425 1.00 77.06 493 PRO A O 1
ATOM 3973 N N . PRO A 1 494 ? 16.280 -11.591 1.307 1.00 72.69 494 PRO A N 1
ATOM 3974 C CA . PRO A 1 494 ? 15.625 -10.315 1.636 1.00 72.69 494 PRO A CA 1
ATOM 3975 C C . PRO A 1 494 ? 14.370 -10.420 2.516 1.00 72.69 494 PRO A C 1
ATOM 3977 O O . PRO A 1 494 ? 14.091 -9.540 3.327 1.00 72.69 494 PRO A O 1
ATOM 3980 N N . TYR A 1 495 ? 13.635 -11.529 2.404 1.00 79.38 495 TYR A N 1
ATOM 3981 C CA . TYR A 1 495 ? 12.422 -11.773 3.182 1.00 79.38 495 TYR A CA 1
ATOM 3982 C C . TYR A 1 495 ? 12.674 -12.374 4.579 1.00 79.38 495 TYR A C 1
ATOM 3984 O O . TYR A 1 495 ? 11.710 -12.602 5.306 1.00 79.38 495 TYR A O 1
ATOM 3992 N N . LEU A 1 496 ? 13.926 -12.648 4.981 1.00 85.88 496 LEU A N 1
ATOM 3993 C CA . LEU A 1 496 ? 14.243 -13.275 6.275 1.00 85.88 496 LEU A CA 1
ATOM 3994 C C . LEU A 1 496 ? 13.747 -12.429 7.451 1.00 85.88 496 LEU A C 1
ATOM 3996 O O . LEU A 1 496 ? 12.999 -12.931 8.288 1.00 85.88 496 LEU A O 1
ATOM 4000 N N . VAL A 1 497 ? 14.101 -11.139 7.471 1.00 85.31 497 VAL A N 1
ATOM 4001 C CA . VAL A 1 497 ? 13.648 -10.183 8.496 1.00 85.31 497 VAL A CA 1
ATOM 4002 C C . VAL A 1 497 ? 12.124 -10.182 8.581 1.00 85.31 497 VAL A C 1
ATOM 4004 O O . VAL A 1 497 ? 11.560 -10.280 9.671 1.00 85.31 497 VAL A O 1
ATOM 4007 N N . ARG A 1 498 ? 11.441 -10.169 7.429 1.00 85.69 498 ARG A N 1
ATOM 4008 C CA . ARG A 1 498 ? 9.979 -10.207 7.379 1.00 85.69 498 ARG A CA 1
ATOM 4009 C C . ARG A 1 498 ? 9.401 -11.527 7.881 1.00 85.69 498 ARG A C 1
ATOM 4011 O O . ARG A 1 498 ? 8.418 -11.495 8.609 1.00 85.69 498 ARG A O 1
ATOM 4018 N N . CYS A 1 499 ? 10.018 -12.662 7.558 1.00 90.38 499 CYS A N 1
ATOM 4019 C CA . CYS A 1 499 ? 9.624 -13.977 8.061 1.00 90.38 499 CYS A CA 1
ATOM 4020 C C . CYS A 1 499 ? 9.728 -14.049 9.592 1.00 90.38 499 CYS A C 1
ATOM 4022 O O . CYS A 1 499 ? 8.788 -14.507 10.239 1.00 90.38 499 CYS A O 1
ATOM 4024 N N . LEU A 1 500 ? 10.819 -13.536 10.174 1.00 92.38 500 LEU A N 1
ATOM 4025 C CA . LEU A 1 500 ? 11.003 -13.436 11.626 1.00 92.38 500 LEU A CA 1
ATOM 4026 C C . LEU A 1 500 ? 9.945 -12.514 12.255 1.00 92.38 500 LEU A C 1
ATOM 4028 O O . LEU A 1 500 ? 9.247 -12.919 13.184 1.00 92.38 500 LEU A O 1
ATOM 4032 N N . CYS A 1 501 ? 9.733 -11.322 11.687 1.00 91.06 501 CYS A N 1
ATOM 4033 C CA . CYS A 1 501 ? 8.694 -10.389 12.132 1.00 91.06 501 CYS A CA 1
ATOM 4034 C C . CYS A 1 501 ? 7.284 -11.000 12.063 1.00 91.06 501 CYS A C 1
ATOM 4036 O O . CYS A 1 501 ? 6.478 -10.823 12.976 1.00 91.06 501 CYS A O 1
ATOM 4038 N N . ASP A 1 502 ? 6.968 -11.734 10.995 1.00 92.12 502 ASP A N 1
ATOM 4039 C CA . ASP A 1 502 ? 5.677 -12.396 10.815 1.00 92.12 502 ASP A CA 1
ATOM 4040 C C . ASP A 1 502 ? 5.500 -13.589 11.774 1.00 92.12 502 ASP A C 1
ATOM 4042 O O . ASP A 1 502 ? 4.392 -13.795 12.276 1.00 92.12 502 ASP A O 1
ATOM 4046 N N . MET A 1 503 ? 6.570 -14.314 12.127 1.00 95.12 503 MET A N 1
ATOM 4047 C CA . MET A 1 503 ? 6.550 -15.331 13.192 1.00 95.12 503 MET A CA 1
ATOM 4048 C C . MET A 1 503 ? 6.258 -14.710 14.560 1.00 95.12 503 MET A C 1
ATOM 4050 O O . MET A 1 503 ? 5.357 -15.176 15.261 1.00 95.12 503 MET A O 1
ATOM 4054 N N . VAL A 1 504 ? 6.962 -13.632 14.913 1.00 95.44 504 VAL A N 1
ATOM 4055 C CA . VAL A 1 504 ? 6.752 -12.873 16.155 1.00 95.44 504 VAL A CA 1
ATOM 4056 C C . VAL A 1 504 ? 5.317 -12.337 16.225 1.00 95.44 504 VAL A C 1
ATOM 4058 O O . VAL A 1 504 ? 4.635 -12.546 17.227 1.00 95.44 504 VAL A O 1
ATOM 4061 N N . ARG A 1 505 ? 4.789 -11.759 15.135 1.00 93.38 505 ARG A N 1
ATOM 4062 C CA . ARG A 1 505 ? 3.380 -11.329 15.039 1.00 93.38 505 ARG A CA 1
ATOM 4063 C C . ARG A 1 505 ? 2.393 -12.482 15.243 1.00 93.38 505 ARG A C 1
ATOM 4065 O O . ARG A 1 505 ? 1.398 -12.297 15.940 1.00 93.38 505 ARG A O 1
ATOM 4072 N N . CYS A 1 506 ? 2.655 -13.674 14.699 1.00 94.12 506 CYS A N 1
ATOM 4073 C CA . CYS A 1 506 ? 1.806 -14.842 14.965 1.00 94.12 506 CYS A CA 1
ATOM 4074 C C . CYS A 1 506 ? 1.811 -15.221 16.454 1.00 94.12 506 CYS A C 1
ATOM 4076 O O . CYS A 1 506 ? 0.750 -15.497 17.006 1.00 94.12 506 CYS A O 1
ATOM 4078 N N . LEU A 1 507 ? 2.971 -15.195 17.120 1.00 94.25 507 LEU A N 1
ATOM 4079 C CA . LEU A 1 507 ? 3.070 -15.473 18.557 1.00 94.25 507 LEU A CA 1
ATOM 4080 C C . LEU A 1 507 ? 2.346 -14.417 19.405 1.00 94.25 507 LEU A C 1
ATOM 4082 O O . LEU A 1 507 ? 1.654 -14.789 20.351 1.00 94.25 507 LEU A O 1
ATOM 4086 N N . ILE A 1 508 ? 2.419 -13.134 19.030 1.00 90.06 508 ILE A N 1
ATOM 4087 C CA . ILE A 1 508 ? 1.641 -12.046 19.650 1.00 90.06 508 ILE A CA 1
ATOM 4088 C C . ILE A 1 508 ? 0.133 -12.324 19.538 1.00 90.06 508 ILE A C 1
ATOM 4090 O O . ILE A 1 508 ? -0.568 -12.287 20.547 1.00 90.06 508 ILE A O 1
ATOM 4094 N N . HIS A 1 509 ? -0.372 -12.656 18.344 1.00 87.50 509 HIS A N 1
ATOM 4095 C CA . HIS A 1 509 ? -1.794 -12.976 18.142 1.00 87.50 509 HIS A CA 1
ATOM 4096 C C . HIS A 1 509 ? -2.245 -14.280 18.827 1.00 87.50 509 HIS A C 1
ATOM 4098 O O . HIS A 1 509 ? -3.433 -14.450 19.081 1.00 87.50 509 HIS A O 1
ATOM 4104 N N . LEU A 1 510 ? -1.315 -15.182 19.153 1.00 89.62 510 LEU A N 1
ATOM 4105 C CA . LEU A 1 510 ? -1.561 -16.397 19.940 1.00 89.62 510 LEU A CA 1
ATOM 4106 C C . LEU A 1 510 ? -1.402 -16.184 21.460 1.00 89.62 510 LEU A C 1
ATOM 4108 O O . LEU A 1 510 ? -1.489 -17.154 22.212 1.00 89.62 510 LEU A O 1
ATOM 4112 N N . GLY A 1 511 ? -1.127 -14.958 21.924 1.00 85.00 511 GLY A N 1
ATOM 4113 C CA . GLY A 1 511 ? -0.901 -14.648 23.343 1.00 85.00 511 GLY A CA 1
ATOM 4114 C C . GLY A 1 511 ? 0.417 -15.194 23.915 1.00 85.00 511 GLY A C 1
ATOM 4115 O O . GLY A 1 511 ? 0.588 -15.266 25.129 1.00 85.00 511 GLY A O 1
ATOM 4116 N N . ARG A 1 512 ? 1.371 -15.599 23.066 1.00 91.25 512 ARG A N 1
ATOM 4117 C CA . ARG A 1 512 ? 2.619 -16.287 23.453 1.00 91.25 512 ARG A CA 1
ATOM 4118 C C . ARG A 1 512 ? 3.800 -15.326 23.614 1.00 91.25 512 ARG A C 1
ATOM 4120 O O . ARG A 1 512 ? 4.886 -15.575 23.091 1.00 91.25 512 ARG A O 1
ATOM 4127 N N . SER A 1 513 ? 3.603 -14.241 24.361 1.00 88.19 513 SER A N 1
ATOM 4128 C CA . SER A 1 513 ? 4.566 -13.134 24.501 1.00 88.19 513 SER A CA 1
ATOM 4129 C C . SER A 1 513 ? 5.983 -13.570 24.899 1.00 88.19 513 SER A C 1
ATOM 4131 O O . SER A 1 513 ? 6.947 -13.058 24.343 1.00 88.19 513 SER A O 1
ATOM 4133 N N . GLN A 1 514 ? 6.137 -14.557 25.791 1.00 87.31 514 GLN A N 1
ATOM 4134 C CA . GLN A 1 514 ? 7.467 -15.043 26.199 1.00 87.31 514 GLN A CA 1
ATOM 4135 C C . GLN A 1 514 ? 8.199 -15.808 25.083 1.00 87.31 514 GLN A C 1
ATOM 4137 O O . GLN A 1 514 ? 9.402 -15.643 24.909 1.00 87.31 514 GLN A O 1
ATOM 4142 N N . GLN A 1 515 ? 7.482 -16.599 24.274 1.00 91.44 515 GLN A N 1
ATOM 4143 C CA . GLN A 1 515 ? 8.078 -17.254 23.099 1.00 91.44 515 GLN A CA 1
ATOM 4144 C C . GLN A 1 515 ? 8.452 -16.228 22.024 1.00 91.44 515 GLN A C 1
ATOM 4146 O O . GLN A 1 515 ? 9.428 -16.416 21.305 1.00 91.44 515 GLN A O 1
ATOM 4151 N N . ALA A 1 516 ? 7.681 -15.142 21.921 1.00 93.88 516 ALA A N 1
ATOM 4152 C CA . ALA A 1 516 ? 7.965 -14.046 21.007 1.00 93.88 516 ALA A CA 1
ATOM 4153 C C . ALA A 1 516 ? 9.242 -13.285 21.409 1.00 93.88 516 ALA A C 1
ATOM 4155 O O . ALA A 1 516 ? 10.057 -12.998 20.538 1.00 93.88 516 ALA A O 1
ATOM 4156 N N . LEU A 1 517 ? 9.453 -13.028 22.708 1.00 93.00 517 LEU A N 1
ATOM 4157 C CA . LEU A 1 517 ? 10.694 -12.430 23.221 1.00 93.00 517 LEU A CA 1
ATOM 4158 C C . LEU A 1 517 ? 11.912 -13.342 23.018 1.00 93.00 517 LEU A C 1
ATOM 4160 O O . LEU A 1 517 ? 12.932 -12.860 22.543 1.00 93.00 517 LEU A O 1
ATOM 4164 N N . ALA A 1 518 ? 11.801 -14.647 23.291 1.00 91.69 518 ALA A N 1
ATOM 4165 C CA . ALA A 1 518 ? 12.898 -15.591 23.049 1.00 91.69 518 ALA A CA 1
ATOM 4166 C C . ALA A 1 518 ? 13.294 -15.662 21.558 1.00 91.69 518 ALA A C 1
ATOM 4168 O O . ALA A 1 518 ? 14.473 -15.625 21.220 1.00 91.69 518 ALA A O 1
ATOM 4169 N N . LEU A 1 519 ? 12.310 -15.680 20.649 1.00 93.75 519 LEU A N 1
ATOM 4170 C CA . LEU A 1 519 ? 12.568 -15.633 19.205 1.00 93.75 519 LEU A CA 1
ATOM 4171 C C . LEU A 1 519 ? 13.205 -14.301 18.763 1.00 93.75 519 LEU A C 1
ATOM 4173 O O . LEU A 1 519 ? 13.995 -14.288 17.822 1.00 93.75 519 LEU A O 1
ATOM 4177 N N . LEU A 1 520 ? 12.869 -13.185 19.416 1.00 94.31 520 LEU A N 1
ATOM 4178 C CA . LEU A 1 520 ? 13.510 -11.892 19.165 1.00 94.31 520 LEU A CA 1
ATOM 4179 C C . LEU A 1 520 ? 14.954 -11.865 19.671 1.00 94.31 520 LEU A C 1
ATOM 4181 O O . LEU A 1 520 ? 15.818 -11.372 18.959 1.00 94.31 520 LEU A O 1
ATOM 4185 N N . GLU A 1 521 ? 15.239 -12.441 20.839 1.00 92.44 521 GLU A N 1
ATOM 4186 C CA . GLU A 1 521 ? 16.602 -12.588 21.365 1.00 92.44 521 GLU A CA 1
ATOM 4187 C C . GLU A 1 521 ? 17.488 -13.408 20.408 1.00 92.44 521 GLU A C 1
ATOM 4189 O O . GLU A 1 521 ? 18.573 -12.960 20.035 1.00 92.44 521 GLU A O 1
ATOM 4194 N N . GLU A 1 522 ? 16.984 -14.543 19.904 1.00 90.50 522 GLU A N 1
ATOM 4195 C CA . GLU A 1 522 ? 17.643 -15.320 18.842 1.00 90.50 522 GLU A CA 1
ATOM 4196 C C . GLU A 1 522 ? 17.837 -14.494 17.554 1.00 90.50 522 GLU A C 1
ATOM 4198 O O . GLU A 1 522 ? 18.910 -14.525 16.951 1.00 90.50 522 GLU A O 1
ATOM 4203 N N . ALA A 1 523 ? 16.828 -13.722 17.135 1.00 91.00 523 ALA A N 1
ATOM 4204 C CA . ALA A 1 523 ? 16.898 -12.895 15.930 1.00 91.00 523 ALA A CA 1
ATOM 4205 C C . ALA A 1 523 ? 17.875 -11.711 16.056 1.00 91.00 523 ALA A C 1
ATOM 4207 O O . ALA A 1 523 ? 18.514 -11.349 15.070 1.00 91.00 523 ALA A O 1
ATOM 4208 N N . HIS A 1 524 ? 18.026 -11.130 17.250 1.00 89.88 524 HIS A N 1
ATOM 4209 C CA . HIS A 1 524 ? 18.982 -10.059 17.543 1.00 89.88 524 HIS A CA 1
ATOM 4210 C C . HIS A 1 524 ? 20.433 -10.555 17.656 1.00 89.88 524 HIS A C 1
ATOM 4212 O O . HIS A 1 524 ? 21.355 -9.753 17.520 1.00 89.88 524 HIS A O 1
ATOM 4218 N N . ALA A 1 525 ? 20.649 -11.859 17.860 1.00 88.44 525 ALA A N 1
ATOM 4219 C CA . ALA A 1 525 ? 21.973 -12.480 17.801 1.00 88.44 525 ALA A CA 1
ATOM 4220 C C . ALA A 1 525 ? 22.461 -12.752 16.360 1.00 88.44 525 ALA A C 1
ATOM 4222 O O . ALA A 1 525 ? 23.640 -13.047 16.152 1.00 88.44 525 ALA A O 1
ATOM 4223 N N . LEU A 1 526 ? 21.579 -12.661 15.357 1.00 86.31 526 LEU A N 1
ATOM 4224 C CA . LEU A 1 526 ? 21.950 -12.788 13.948 1.00 86.31 526 LEU A CA 1
ATOM 4225 C C . LEU A 1 526 ? 22.679 -11.520 13.454 1.00 86.31 526 LEU A C 1
ATOM 4227 O O . LEU A 1 526 ? 22.365 -10.418 13.901 1.00 86.31 526 LEU A O 1
ATOM 4231 N N . PRO A 1 527 ? 23.609 -11.630 12.482 1.00 83.50 527 PRO A N 1
ATOM 4232 C CA . PRO A 1 527 ? 24.326 -10.491 11.900 1.00 83.50 527 PRO A CA 1
ATOM 4233 C C . PRO A 1 527 ? 23.443 -9.703 10.909 1.00 83.50 527 PRO A C 1
ATOM 4235 O O . PRO A 1 527 ? 23.743 -9.609 9.719 1.00 83.50 527 PRO A O 1
ATOM 4238 N N . LEU A 1 528 ? 22.321 -9.168 11.394 1.00 80.25 528 LEU A N 1
ATOM 4239 C CA . LEU A 1 528 ? 21.359 -8.369 10.638 1.00 80.25 528 LEU A CA 1
ATOM 4240 C C . LEU A 1 528 ? 20.951 -7.118 11.425 1.00 80.25 528 LEU A C 1
ATOM 4242 O O . LEU A 1 528 ? 20.736 -7.164 12.633 1.00 80.25 528 LEU A O 1
ATOM 4246 N N . GLU A 1 529 ? 20.813 -5.995 10.725 1.00 75.75 529 GLU A N 1
ATOM 4247 C CA . GLU A 1 529 ? 20.248 -4.764 11.280 1.00 75.75 529 GLU A CA 1
ATOM 4248 C C . GLU A 1 529 ? 18.807 -4.616 10.785 1.00 75.75 529 GLU A C 1
ATOM 4250 O O . GLU A 1 529 ? 18.558 -4.500 9.584 1.00 75.75 529 GLU A O 1
ATOM 4255 N N . ALA A 1 530 ? 17.845 -4.661 11.709 1.00 83.44 530 ALA A N 1
ATOM 4256 C CA . ALA A 1 530 ? 16.420 -4.597 11.399 1.00 83.44 530 ALA A CA 1
ATOM 4257 C C . ALA A 1 530 ? 15.656 -3.817 12.487 1.00 83.44 530 ALA A C 1
ATOM 4259 O O . ALA A 1 530 ? 15.450 -4.354 13.581 1.00 83.44 530 ALA A O 1
ATOM 4260 N N . PRO A 1 531 ? 15.196 -2.578 12.219 1.00 88.56 531 PRO A N 1
ATOM 4261 C CA . PRO A 1 531 ? 14.456 -1.795 13.210 1.00 88.56 531 PRO A CA 1
ATOM 4262 C C . PRO A 1 531 ? 13.115 -2.449 13.581 1.00 88.56 531 PRO A C 1
ATOM 4264 O O . PRO A 1 531 ? 12.698 -2.369 14.732 1.00 88.56 531 PRO A O 1
ATOM 4267 N N . ASP A 1 532 ? 12.469 -3.167 12.653 1.00 88.88 532 ASP A N 1
ATOM 4268 C CA . ASP A 1 532 ? 11.210 -3.887 12.890 1.00 88.88 532 ASP A CA 1
ATOM 4269 C C . ASP A 1 532 ? 11.282 -4.921 14.029 1.00 88.88 532 ASP A C 1
ATOM 4271 O O . ASP A 1 532 ? 10.280 -5.126 14.714 1.00 88.88 532 ASP A O 1
ATOM 4275 N N . LEU A 1 533 ? 12.441 -5.549 14.271 1.00 92.69 533 LEU A N 1
ATOM 4276 C CA . LEU A 1 533 ? 12.600 -6.492 15.387 1.00 92.69 533 LEU A CA 1
ATOM 4277 C C . LEU A 1 533 ? 12.557 -5.753 16.731 1.00 92.69 533 LEU A C 1
ATOM 4279 O O . LEU A 1 533 ? 11.767 -6.111 17.602 1.00 92.69 533 LEU A O 1
ATOM 4283 N N . TRP A 1 534 ? 13.304 -4.650 16.850 1.00 94.56 534 TRP A N 1
ATOM 4284 C CA . TRP A 1 534 ? 13.282 -3.784 18.032 1.00 94.56 534 TRP A CA 1
ATOM 4285 C C . TRP A 1 534 ? 11.903 -3.149 18.269 1.00 94.56 534 TRP A C 1
ATOM 4287 O O . TRP A 1 534 ? 11.473 -3.015 19.414 1.00 94.56 534 TRP A O 1
ATOM 4297 N N . MET A 1 535 ? 11.174 -2.804 17.201 1.00 94.25 535 MET A N 1
ATOM 4298 C CA . MET A 1 535 ? 9.781 -2.352 17.300 1.00 94.25 535 MET A CA 1
ATOM 4299 C C . MET A 1 535 ? 8.876 -3.431 17.899 1.00 94.25 535 MET A C 1
ATOM 4301 O O . MET A 1 535 ? 8.111 -3.144 18.816 1.00 94.25 535 MET A O 1
ATOM 4305 N N . LEU A 1 536 ? 8.970 -4.673 17.414 1.00 94.81 536 LEU A N 1
ATOM 4306 C CA . LEU A 1 536 ? 8.165 -5.783 17.926 1.00 94.81 536 LEU A CA 1
ATOM 4307 C C . LEU A 1 536 ? 8.532 -6.143 19.371 1.00 94.81 536 LEU A C 1
ATOM 4309 O O . LEU A 1 536 ? 7.634 -6.418 20.167 1.00 94.81 536 LEU A O 1
ATOM 4313 N N . GLU A 1 537 ? 9.816 -6.091 19.739 1.00 95.88 537 GLU A N 1
ATOM 4314 C CA . GLU A 1 537 ? 10.248 -6.247 21.131 1.00 95.88 537 GLU A CA 1
ATOM 4315 C C . GLU A 1 537 ? 9.630 -5.161 22.017 1.00 95.88 537 GLU A C 1
ATOM 4317 O O . GLU A 1 537 ? 9.027 -5.470 23.047 1.00 95.88 537 GLU A O 1
ATOM 4322 N N . GLY A 1 538 ? 9.705 -3.899 21.585 1.00 95.31 538 GLY A N 1
ATOM 4323 C CA . GLY A 1 538 ? 9.090 -2.772 22.276 1.00 95.31 538 GLY A CA 1
ATOM 4324 C C . GLY A 1 538 ? 7.578 -2.936 22.442 1.00 95.31 538 GLY A C 1
ATOM 4325 O O . GLY A 1 538 ? 7.064 -2.757 23.545 1.00 95.31 538 GLY A O 1
ATOM 4326 N N . GLU A 1 539 ? 6.862 -3.347 21.392 1.00 93.81 539 GLU A N 1
ATOM 4327 C CA . GLU A 1 539 ? 5.419 -3.615 21.448 1.00 93.81 539 GLU A CA 1
ATOM 4328 C C . GLU A 1 539 ? 5.070 -4.711 22.463 1.00 93.81 539 GLU A C 1
ATOM 4330 O O . GLU A 1 539 ? 4.128 -4.554 23.244 1.00 93.81 539 GLU A O 1
ATOM 4335 N N . ILE A 1 540 ? 5.811 -5.824 22.471 1.00 92.75 540 ILE A N 1
ATOM 4336 C CA . ILE A 1 540 ? 5.575 -6.928 23.411 1.00 92.75 540 ILE A CA 1
ATOM 4337 C C . ILE A 1 540 ? 5.852 -6.468 24.840 1.00 92.75 540 ILE A C 1
ATOM 4339 O O . ILE A 1 540 ? 5.018 -6.668 25.723 1.00 92.75 540 ILE A O 1
ATOM 4343 N N . ARG A 1 541 ? 6.992 -5.811 25.073 1.00 90.25 541 ARG A N 1
ATOM 4344 C CA . ARG A 1 541 ? 7.363 -5.285 26.391 1.00 90.25 541 ARG A CA 1
ATOM 4345 C C . ARG A 1 541 ? 6.360 -4.255 26.897 1.00 90.25 541 ARG A C 1
ATOM 4347 O O . ARG A 1 541 ? 6.013 -4.296 28.073 1.00 90.25 541 ARG A O 1
ATOM 4354 N N . TRP A 1 542 ? 5.830 -3.394 26.028 1.00 91.00 542 TRP A N 1
ATOM 4355 C CA . TRP A 1 542 ? 4.799 -2.423 26.399 1.00 91.00 542 TRP A CA 1
ATOM 4356 C C . TRP A 1 542 ? 3.504 -3.107 26.857 1.00 91.00 542 TRP A C 1
ATOM 4358 O O . TRP A 1 542 ? 2.960 -2.742 27.899 1.00 91.00 542 TRP A O 1
ATOM 4368 N N . ARG A 1 543 ? 3.058 -4.154 26.143 1.00 83.44 543 ARG A N 1
ATOM 4369 C CA . ARG A 1 543 ? 1.892 -4.979 26.527 1.00 83.44 543 ARG A CA 1
ATOM 4370 C C . ARG A 1 543 ? 2.109 -5.761 27.829 1.00 83.44 543 ARG A C 1
ATOM 4372 O O . ARG A 1 543 ? 1.138 -6.099 28.491 1.00 83.44 543 ARG A O 1
ATOM 4379 N N . LEU A 1 544 ? 3.361 -6.043 28.194 1.00 80.38 544 LEU A N 1
ATOM 4380 C CA . LEU A 1 544 ? 3.753 -6.695 29.451 1.00 80.38 544 LEU A CA 1
ATOM 4381 C C . LEU A 1 544 ? 3.991 -5.705 30.616 1.00 80.38 544 LEU A C 1
ATOM 4383 O O . LEU A 1 544 ? 4.527 -6.114 31.643 1.00 80.38 544 LEU A O 1
ATOM 4387 N N . GLY A 1 545 ? 3.675 -4.411 30.466 1.00 77.62 545 GLY A N 1
ATOM 4388 C CA . GLY A 1 545 ? 3.933 -3.382 31.492 1.00 77.62 545 GLY A CA 1
ATOM 4389 C C . GLY A 1 545 ? 5.405 -2.949 31.615 1.00 77.62 545 GLY A C 1
ATOM 4390 O O . GLY A 1 545 ? 5.761 -2.093 32.420 1.00 77.62 545 GLY A O 1
ATOM 4391 N N . GLN A 1 546 ? 6.305 -3.494 30.794 1.00 83.44 546 GLN A N 1
ATOM 4392 C CA . GLN A 1 546 ? 7.749 -3.241 30.855 1.00 83.44 546 GLN A CA 1
ATOM 4393 C C . GLN A 1 546 ? 8.145 -1.956 30.100 1.00 83.44 546 GLN A C 1
ATOM 4395 O O . GLN A 1 546 ? 9.071 -1.960 29.287 1.00 83.44 546 GLN A O 1
ATOM 4400 N N . TRP A 1 547 ? 7.448 -0.840 30.337 1.00 88.31 547 TRP A N 1
ATOM 4401 C CA . TRP A 1 547 ? 7.527 0.365 29.492 1.00 88.31 547 TRP A CA 1
ATOM 4402 C C . TRP A 1 547 ? 8.920 1.001 29.402 1.00 88.31 547 TRP A C 1
ATOM 4404 O O . TRP A 1 547 ? 9.257 1.570 28.368 1.00 88.31 547 TRP A O 1
ATOM 4414 N N . ALA A 1 548 ? 9.751 0.874 30.441 1.00 86.81 548 ALA A N 1
ATOM 4415 C CA . ALA A 1 548 ? 11.133 1.360 30.417 1.00 86.81 548 ALA A CA 1
ATOM 4416 C C . ALA A 1 548 ? 12.015 0.556 29.439 1.00 86.81 548 ALA A C 1
ATOM 4418 O O . ALA A 1 548 ? 12.748 1.142 28.645 1.00 86.81 548 ALA A O 1
ATOM 4419 N N . LEU A 1 549 ? 11.884 -0.775 29.439 1.00 89.88 549 LEU A N 1
ATOM 4420 C CA . LEU A 1 549 ? 12.583 -1.655 28.495 1.00 89.88 549 LEU A CA 1
ATOM 4421 C C . LEU A 1 549 ? 11.995 -1.529 27.079 1.00 89.88 549 LEU A C 1
ATOM 4423 O O . LEU A 1 549 ? 12.729 -1.561 26.096 1.00 89.88 549 LEU A O 1
ATOM 4427 N N . ALA A 1 550 ? 10.681 -1.312 26.966 1.00 93.38 550 ALA A N 1
ATOM 4428 C CA . ALA A 1 550 ? 10.041 -0.992 25.694 1.00 93.38 550 ALA A CA 1
ATOM 4429 C C . ALA A 1 550 ? 10.589 0.316 25.096 1.00 93.38 550 ALA A C 1
ATOM 4431 O O . ALA A 1 550 ? 10.951 0.357 23.924 1.00 93.38 550 ALA A O 1
ATOM 4432 N N . LEU A 1 551 ? 10.723 1.371 25.912 1.00 94.31 551 LEU A N 1
ATOM 4433 C CA . LEU A 1 551 ? 11.329 2.644 25.511 1.00 94.31 551 LEU A CA 1
ATOM 4434 C C . LEU A 1 551 ? 12.774 2.464 25.019 1.00 94.31 551 LEU A C 1
ATOM 4436 O O . LEU A 1 551 ? 13.172 3.110 24.051 1.00 94.31 551 LEU A O 1
ATOM 4440 N N . GLU A 1 552 ? 13.559 1.592 25.655 1.00 95.50 552 GLU A N 1
ATOM 4441 C CA . GLU A 1 552 ? 14.912 1.262 25.197 1.00 95.50 552 GLU A CA 1
ATOM 4442 C C . GLU A 1 552 ? 14.903 0.567 23.825 1.00 95.50 552 GLU A C 1
ATOM 4444 O O . GLU A 1 552 ? 15.662 0.963 22.938 1.00 95.50 552 GLU A O 1
ATOM 4449 N N . ALA A 1 553 ? 14.012 -0.406 23.614 1.00 95.31 553 ALA A N 1
ATOM 4450 C CA . ALA A 1 553 ? 13.864 -1.087 22.329 1.00 95.31 553 ALA A CA 1
ATOM 4451 C C . ALA A 1 553 ? 13.467 -0.104 21.208 1.00 95.31 553 ALA A C 1
ATOM 4453 O O . ALA A 1 553 ? 14.125 -0.047 20.170 1.00 95.31 553 ALA A O 1
ATOM 4454 N N . PHE A 1 554 ? 12.486 0.777 21.435 1.00 96.19 554 PHE A N 1
ATOM 4455 C CA . PHE A 1 554 ? 12.111 1.800 20.448 1.00 96.19 554 PHE A CA 1
ATOM 4456 C C . PHE A 1 554 ? 13.240 2.812 20.162 1.00 96.19 554 PHE A C 1
ATOM 4458 O O . PHE A 1 554 ? 13.406 3.243 19.019 1.00 96.19 554 PHE A O 1
ATOM 4465 N N . ARG A 1 555 ? 14.082 3.144 21.154 1.00 95.31 555 ARG A N 1
ATOM 4466 C CA . ARG A 1 555 ? 15.297 3.954 20.932 1.00 95.31 555 ARG A CA 1
ATOM 4467 C C . ARG A 1 555 ? 16.333 3.232 20.067 1.00 95.31 555 ARG A C 1
ATOM 4469 O O . ARG A 1 555 ? 16.950 3.877 19.223 1.00 95.31 555 ARG A O 1
ATOM 4476 N N . LYS A 1 556 ? 16.508 1.916 20.235 1.00 93.44 556 LYS A N 1
ATOM 4477 C CA . LYS A 1 556 ? 17.365 1.093 19.362 1.00 93.44 556 LYS A CA 1
ATOM 4478 C C . LYS A 1 556 ? 16.831 1.065 17.926 1.00 93.44 556 LYS A C 1
ATOM 4480 O O . LYS A 1 556 ? 17.615 1.234 17.000 1.00 93.44 556 LYS A O 1
ATOM 4485 N N . ALA A 1 557 ? 15.511 0.972 17.745 1.00 92.31 557 ALA A N 1
ATOM 4486 C CA . ALA A 1 557 ? 14.873 1.048 16.428 1.00 92.31 557 ALA A CA 1
ATOM 4487 C C . ALA A 1 557 ? 15.127 2.399 15.718 1.00 92.31 557 ALA A C 1
ATOM 4489 O O . ALA A 1 557 ? 15.505 2.417 14.547 1.00 92.31 557 ALA A O 1
ATOM 4490 N N . LEU A 1 558 ? 15.008 3.531 16.432 1.00 90.56 558 LEU A N 1
ATOM 4491 C CA . LEU A 1 558 ? 15.374 4.860 15.905 1.00 90.56 558 LEU A CA 1
ATOM 4492 C C . LEU A 1 558 ? 16.865 4.977 15.558 1.00 90.56 558 LEU A C 1
ATOM 4494 O O . LEU A 1 558 ? 17.216 5.608 14.561 1.00 90.56 558 LEU A O 1
ATOM 4498 N N . ALA A 1 559 ? 17.751 4.380 16.360 1.00 89.44 559 ALA A N 1
ATOM 4499 C CA . ALA A 1 559 ? 19.195 4.455 16.142 1.00 89.44 559 ALA A CA 1
ATOM 4500 C C . ALA A 1 559 ? 19.648 3.802 14.820 1.00 89.44 559 ALA A C 1
ATOM 4502 O O . ALA A 1 559 ? 20.675 4.204 14.283 1.00 89.44 559 ALA A O 1
ATOM 4503 N N . SER A 1 560 ? 18.866 2.870 14.258 1.00 81.19 560 SER A N 1
ATOM 4504 C CA . SER A 1 560 ? 19.112 2.246 12.944 1.00 81.19 560 SER A CA 1
ATOM 4505 C C . SER A 1 560 ? 18.787 3.140 11.735 1.00 81.19 560 SER A C 1
ATOM 4507 O O . SER A 1 560 ? 19.000 2.732 10.597 1.00 81.19 560 SER A O 1
ATOM 4509 N N . SER A 1 561 ? 18.269 4.358 11.934 1.00 71.38 561 SER A N 1
ATOM 4510 C CA . SER A 1 561 ? 17.904 5.280 10.841 1.00 71.38 561 SER A CA 1
ATOM 4511 C C . SER A 1 561 ? 19.056 5.599 9.853 1.00 71.38 561 SER A C 1
ATOM 4513 O O . SER A 1 561 ? 18.804 5.631 8.647 1.00 71.38 561 SER A O 1
ATOM 4515 N N . PRO A 1 562 ? 20.332 5.762 10.279 1.00 60.75 562 PRO A N 1
ATOM 4516 C CA . PRO A 1 562 ? 21.461 5.967 9.361 1.00 60.75 562 PRO A CA 1
ATOM 4517 C C . PRO A 1 562 ? 21.923 4.701 8.618 1.00 60.75 562 PRO A C 1
ATOM 4519 O O . PRO A 1 562 ? 22.665 4.817 7.645 1.00 60.75 562 PRO A O 1
ATOM 4522 N N . THR A 1 563 ? 21.529 3.509 9.078 1.00 63.03 563 THR A N 1
ATOM 4523 C CA . THR A 1 563 ? 22.008 2.199 8.594 1.00 63.03 563 THR A CA 1
ATOM 4524 C C . THR A 1 563 ? 20.877 1.311 8.064 1.00 63.03 563 THR A C 1
ATOM 4526 O O . THR A 1 563 ? 21.000 0.089 8.007 1.00 63.03 563 THR A O 1
ATOM 4529 N N . LEU A 1 564 ? 19.767 1.930 7.640 1.00 67.88 564 LEU A N 1
ATOM 4530 C CA . LEU A 1 564 ? 18.567 1.243 7.159 1.00 67.88 564 LEU A CA 1
ATOM 4531 C C . LEU A 1 564 ? 18.881 0.129 6.139 1.00 67.88 564 LEU A C 1
ATOM 4533 O O . LEU A 1 564 ? 19.582 0.377 5.150 1.00 67.88 564 LEU A O 1
ATOM 4537 N N . PRO A 1 565 ? 18.338 -1.089 6.324 1.00 63.78 565 PRO A N 1
ATOM 4538 C CA . PRO A 1 565 ? 18.710 -2.233 5.507 1.00 63.78 565 PRO A CA 1
ATOM 4539 C C . PRO A 1 565 ? 18.190 -2.095 4.070 1.00 63.78 565 PRO A C 1
ATOM 4541 O O . PRO A 1 565 ? 17.022 -2.336 3.779 1.00 63.78 565 PRO A O 1
ATOM 4544 N N . LEU A 1 566 ? 19.091 -1.797 3.130 1.00 58.00 566 LEU A N 1
ATOM 4545 C CA . LEU A 1 566 ? 18.792 -1.748 1.688 1.00 58.00 566 LEU A CA 1
ATOM 4546 C C . LEU A 1 566 ? 18.502 -3.130 1.067 1.00 58.00 566 LEU A C 1
ATOM 4548 O O . LEU A 1 566 ? 18.095 -3.222 -0.091 1.00 58.00 566 LEU A O 1
ATOM 4552 N N . HIS A 1 567 ? 18.746 -4.209 1.815 1.00 64.62 567 HIS A N 1
ATOM 4553 C CA . HIS A 1 567 ? 18.653 -5.594 1.345 1.00 64.62 567 HIS A CA 1
ATOM 4554 C C . HIS A 1 567 ? 17.518 -6.404 1.983 1.00 64.62 567 HIS A C 1
ATOM 4556 O O . HIS A 1 567 ? 17.316 -7.545 1.573 1.00 64.62 567 HIS A O 1
ATOM 4562 N N . PHE A 1 568 ? 16.776 -5.840 2.942 1.00 67.19 568 PHE A N 1
ATOM 4563 C CA . PHE A 1 568 ? 15.688 -6.520 3.651 1.00 67.19 568 PHE A CA 1
ATOM 4564 C C . PHE A 1 568 ? 14.408 -5.672 3.654 1.00 67.19 568 PHE A C 1
ATOM 4566 O O . PHE A 1 568 ? 14.466 -4.451 3.533 1.00 67.19 568 PHE A O 1
ATOM 4573 N N . ASP A 1 569 ? 13.253 -6.318 3.803 1.00 66.56 569 ASP A N 1
ATOM 4574 C CA . ASP A 1 569 ? 11.967 -5.633 4.004 1.00 66.56 569 ASP A CA 1
ATOM 4575 C C . ASP A 1 569 ? 11.920 -4.976 5.404 1.00 66.56 569 ASP A C 1
ATOM 4577 O O . ASP A 1 569 ? 12.247 -5.636 6.394 1.00 66.56 569 ASP A O 1
ATOM 4581 N N . TRP A 1 570 ? 11.462 -3.721 5.512 1.00 73.56 570 TRP A N 1
ATOM 4582 C CA . TRP A 1 570 ? 11.345 -2.998 6.792 1.00 73.56 570 TRP A CA 1
ATOM 4583 C C . TRP A 1 570 ? 10.199 -1.962 6.780 1.00 73.56 570 TRP A C 1
ATOM 4585 O O . TRP A 1 570 ? 9.810 -1.420 5.746 1.00 73.56 570 TRP A O 1
ATOM 4595 N N . SER A 1 571 ? 9.585 -1.684 7.927 1.00 76.00 571 SER A N 1
ATOM 4596 C CA . SER A 1 571 ? 8.420 -0.788 7.998 1.00 76.00 571 SER A CA 1
ATOM 4597 C C . SER A 1 571 ? 8.852 0.677 8.095 1.00 76.00 571 SER A C 1
ATOM 4599 O O . SER A 1 571 ? 9.631 1.022 8.973 1.00 76.00 571 SER A O 1
ATOM 4601 N N . GLU A 1 572 ? 8.300 1.567 7.260 1.00 74.12 572 GLU A N 1
ATOM 4602 C CA . GLU A 1 572 ? 8.753 2.970 7.128 1.00 74.12 572 GLU A CA 1
ATOM 4603 C C . GLU A 1 572 ? 8.850 3.717 8.476 1.00 74.12 572 GLU A C 1
ATOM 4605 O O . GLU A 1 572 ? 9.817 4.431 8.757 1.00 74.12 572 GLU A O 1
ATOM 4610 N N . GLY A 1 573 ? 7.860 3.496 9.347 1.00 82.19 573 GLY A N 1
ATOM 4611 C CA . GLY A 1 573 ? 7.792 4.074 10.688 1.00 82.19 573 GLY A CA 1
ATOM 4612 C C . GLY A 1 573 ? 8.733 3.450 11.728 1.00 82.19 573 GLY A C 1
ATOM 4613 O O . GLY A 1 573 ? 8.903 4.043 12.791 1.00 82.19 573 GLY A O 1
ATOM 4614 N N . ALA A 1 574 ? 9.345 2.290 11.466 1.00 85.69 574 ALA A N 1
ATOM 4615 C CA . ALA A 1 574 ? 10.114 1.526 12.457 1.00 85.69 574 ALA A CA 1
ATOM 4616 C C . ALA A 1 574 ? 11.390 2.239 12.929 1.00 85.69 574 ALA A C 1
ATOM 4618 O O . ALA A 1 574 ? 11.756 2.124 14.089 1.00 85.69 574 ALA A O 1
ATOM 4619 N N . ALA A 1 575 ? 12.033 3.016 12.055 1.00 86.88 575 ALA A N 1
ATOM 4620 C CA . ALA A 1 575 ? 13.168 3.879 12.399 1.00 86.88 575 ALA A CA 1
ATOM 4621 C C . ALA A 1 575 ? 12.819 5.375 12.264 1.00 86.88 575 ALA A C 1
ATOM 4623 O O . ALA A 1 5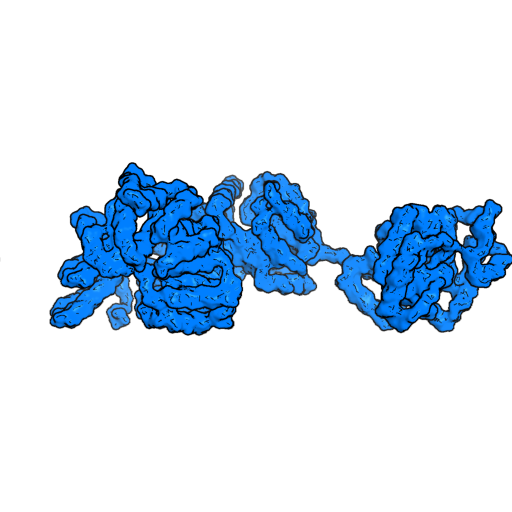75 ? 13.683 6.199 11.957 1.00 86.88 575 ALA A O 1
ATOM 4624 N N . SER A 1 576 ? 11.531 5.717 12.403 1.00 88.75 576 SER A N 1
ATOM 4625 C CA . SER A 1 576 ? 11.039 7.091 12.273 1.00 88.75 576 SER A CA 1
ATOM 4626 C C . SER A 1 576 ? 9.761 7.337 13.098 1.00 88.75 576 SER A C 1
ATOM 4628 O O . SER A 1 576 ? 9.734 7.108 14.309 1.00 88.75 576 SER A O 1
ATOM 4630 N N . TYR A 1 577 ? 8.676 7.785 12.462 1.00 90.81 577 TYR A N 1
ATOM 4631 C CA . TYR A 1 577 ? 7.448 8.239 13.112 1.00 90.81 577 TYR A CA 1
ATOM 4632 C C . TYR A 1 577 ? 6.780 7.178 14.002 1.00 90.81 577 TYR A C 1
ATOM 4634 O O . TYR A 1 577 ? 6.247 7.516 15.059 1.00 90.81 577 TYR A O 1
ATOM 4642 N N . GLY A 1 578 ? 6.827 5.900 13.623 1.00 91.06 578 GLY A N 1
ATOM 4643 C CA . GLY A 1 578 ? 6.239 4.808 14.402 1.00 91.06 578 GLY A CA 1
ATOM 4644 C C . GLY A 1 578 ? 6.962 4.595 15.732 1.00 91.06 578 GLY A C 1
ATOM 4645 O O . GLY A 1 578 ? 6.315 4.494 16.771 1.00 91.06 578 GLY A O 1
ATOM 4646 N N . ALA A 1 579 ? 8.296 4.597 15.727 1.00 94.00 579 ALA A N 1
ATOM 4647 C CA . ALA A 1 579 ? 9.087 4.478 16.950 1.00 94.00 579 ALA A CA 1
ATOM 4648 C C . ALA A 1 579 ? 8.873 5.675 17.891 1.00 94.00 579 ALA A C 1
ATOM 4650 O O . ALA A 1 579 ? 8.640 5.478 19.083 1.00 94.00 579 ALA A O 1
ATOM 4651 N N . TRP A 1 580 ? 8.841 6.906 17.363 1.00 96.69 580 TRP A N 1
ATOM 4652 C CA . TRP A 1 580 ? 8.498 8.095 18.155 1.00 96.69 580 TRP A CA 1
ATOM 4653 C C . TRP A 1 580 ? 7.107 8.008 18.793 1.00 96.69 580 TRP A C 1
ATOM 4655 O O . TRP A 1 580 ? 6.948 8.354 19.962 1.00 96.69 580 TRP A O 1
ATOM 4665 N N . TYR A 1 581 ? 6.104 7.517 18.063 1.00 96.19 581 TYR A N 1
ATOM 4666 C CA . TYR A 1 581 ? 4.759 7.308 18.603 1.00 96.19 581 TYR A CA 1
ATOM 4667 C C . TYR A 1 581 ? 4.761 6.317 19.771 1.00 96.19 581 TYR A C 1
ATOM 4669 O O . TYR A 1 581 ? 4.247 6.619 20.848 1.00 96.19 581 TYR A O 1
ATOM 4677 N N . TRP A 1 582 ? 5.400 5.162 19.593 1.00 96.56 582 TRP A N 1
ATOM 4678 C CA . TRP A 1 582 ? 5.486 4.147 20.636 1.00 96.56 582 TRP A CA 1
ATOM 4679 C C . TRP A 1 582 ? 6.294 4.608 21.859 1.00 96.56 582 TRP A C 1
ATOM 4681 O O . TRP A 1 582 ? 5.894 4.337 22.991 1.00 96.56 582 TRP A O 1
ATOM 4691 N N . MET A 1 583 ? 7.363 5.389 21.669 1.00 97.62 583 MET A N 1
ATOM 4692 C CA . MET A 1 583 ? 8.044 6.077 22.772 1.00 97.62 583 MET A CA 1
ATOM 4693 C C . MET A 1 583 ? 7.105 7.040 23.508 1.00 97.62 583 MET A C 1
ATOM 4695 O O . MET A 1 583 ? 7.126 7.088 24.738 1.00 97.62 583 MET A O 1
ATOM 4699 N N . GLY A 1 584 ? 6.246 7.760 22.779 1.00 96.00 584 GLY A N 1
ATOM 4700 C CA . GLY A 1 584 ? 5.192 8.596 23.353 1.00 96.00 584 GLY A CA 1
ATOM 4701 C C . GLY A 1 584 ? 4.231 7.799 24.236 1.00 96.00 584 GLY A C 1
ATOM 4702 O O . GLY A 1 584 ? 3.993 8.194 25.375 1.00 96.00 584 GLY A O 1
ATOM 4703 N N . LEU A 1 585 ? 3.771 6.628 23.779 1.00 94.62 585 LEU A N 1
ATOM 4704 C CA . LEU A 1 585 ? 2.948 5.715 24.584 1.00 94.62 585 LEU A CA 1
ATOM 4705 C C . LEU A 1 585 ? 3.681 5.173 25.823 1.00 94.62 585 LEU A C 1
ATOM 4707 O O . LEU A 1 585 ? 3.054 5.013 26.871 1.00 94.62 585 LEU A O 1
ATOM 4711 N N . CYS A 1 586 ? 4.987 4.890 25.746 1.00 92.19 586 CYS A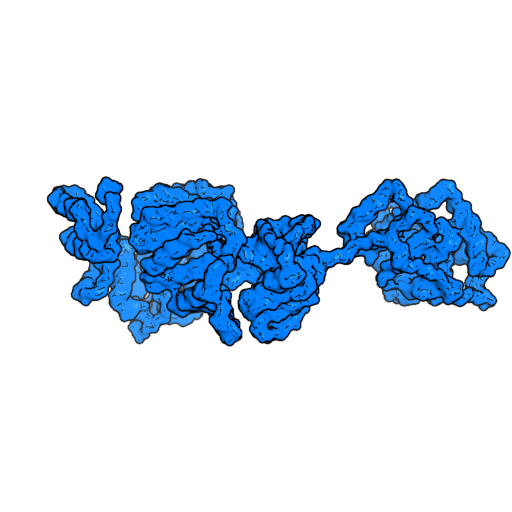 N 1
ATOM 4712 C CA . CYS A 1 586 ? 5.787 4.523 26.922 1.00 92.19 586 CYS A CA 1
ATOM 4713 C C . CYS A 1 586 ? 5.832 5.673 27.938 1.00 92.19 586 CYS A C 1
ATOM 4715 O O . CYS A 1 586 ? 5.537 5.470 29.114 1.00 92.19 586 CYS A O 1
ATOM 4717 N N . HIS A 1 587 ? 6.169 6.886 27.489 1.00 92.06 587 HIS A N 1
ATOM 4718 C CA . HIS A 1 587 ? 6.217 8.074 28.343 1.00 92.06 587 HIS A CA 1
ATOM 4719 C C . HIS A 1 587 ? 4.846 8.389 28.959 1.00 92.06 587 HIS A C 1
ATOM 4721 O O . HIS A 1 587 ? 4.770 8.660 30.155 1.00 92.06 587 HIS A O 1
ATOM 4727 N N . GLN A 1 588 ? 3.761 8.265 28.191 1.00 88.69 588 GLN A N 1
ATOM 4728 C CA . GLN A 1 588 ? 2.391 8.456 28.667 1.00 88.69 588 GLN A CA 1
ATOM 4729 C C . GLN A 1 588 ? 2.029 7.460 29.778 1.00 88.69 588 GLN A C 1
ATOM 4731 O O . GLN A 1 588 ? 1.507 7.868 30.813 1.00 88.69 588 GLN A O 1
ATOM 4736 N N . ARG A 1 589 ? 2.345 6.168 29.604 1.00 83.75 589 ARG A N 1
ATOM 4737 C CA . ARG A 1 589 ? 2.108 5.138 30.632 1.00 83.75 589 ARG A CA 1
ATOM 4738 C C . ARG A 1 589 ? 2.933 5.364 31.901 1.00 83.75 589 ARG A C 1
ATOM 4740 O O . ARG A 1 589 ? 2.418 5.169 32.993 1.00 83.75 589 ARG A O 1
ATOM 4747 N N . MET A 1 590 ? 4.158 5.871 31.767 1.00 83.44 590 MET A N 1
ATOM 4748 C CA . MET A 1 590 ? 5.010 6.280 32.893 1.00 83.44 590 MET A CA 1
ATOM 4749 C C . MET A 1 590 ? 4.640 7.654 33.500 1.00 83.44 590 MET A C 1
ATOM 4751 O O . MET A 1 590 ? 5.403 8.183 34.304 1.00 83.44 590 MET A O 1
ATOM 4755 N N . GLY A 1 591 ? 3.519 8.276 33.104 1.00 81.12 591 GLY A N 1
ATOM 4756 C CA . GLY A 1 591 ? 3.075 9.581 33.619 1.00 81.12 591 GLY A CA 1
ATOM 4757 C C . GLY A 1 591 ? 3.922 10.784 33.172 1.00 81.12 591 GLY A C 1
ATOM 4758 O O . GLY A 1 591 ? 3.779 11.884 33.703 1.00 81.12 591 GLY A O 1
ATOM 4759 N N . GLN A 1 592 ? 4.808 10.608 32.190 1.00 86.25 592 GLN A N 1
ATOM 4760 C CA . GLN A 1 592 ? 5.736 11.624 31.683 1.00 86.25 592 GLN A CA 1
ATOM 4761 C C . GLN A 1 592 ? 5.085 12.412 30.535 1.00 86.25 592 GLN A C 1
ATOM 4763 O O . GLN A 1 592 ? 5.486 12.330 29.373 1.00 86.25 592 GLN A O 1
ATOM 4768 N N . TRP A 1 593 ? 4.027 13.157 30.869 1.00 87.38 593 TRP A N 1
ATOM 4769 C CA . TRP A 1 593 ? 3.097 13.753 29.903 1.00 87.38 593 TRP A CA 1
ATOM 4770 C C . TRP A 1 593 ? 3.747 14.714 28.894 1.00 87.38 593 TRP A C 1
ATOM 4772 O O . TRP A 1 593 ? 3.408 14.667 27.712 1.00 87.38 593 TRP A O 1
ATOM 4782 N N . GLU A 1 594 ? 4.681 15.571 29.314 1.00 90.69 594 GLU A N 1
ATOM 4783 C CA . GLU A 1 594 ? 5.361 16.487 28.385 1.00 90.69 594 GLU A CA 1
ATOM 4784 C C . GLU A 1 594 ? 6.237 15.747 27.372 1.00 90.69 594 GLU A C 1
ATOM 4786 O O . GLU A 1 594 ? 6.204 16.046 26.178 1.00 90.69 594 GLU A O 1
ATOM 4791 N N . GLU A 1 595 ? 6.997 14.760 27.842 1.00 94.25 595 GLU A N 1
ATOM 4792 C CA . GLU A 1 595 ? 7.851 13.913 27.015 1.00 94.25 595 GLU A CA 1
ATOM 4793 C C . GLU A 1 595 ? 7.011 13.123 26.001 1.00 94.25 595 GLU A C 1
ATOM 4795 O O . GLU A 1 595 ? 7.385 13.045 24.829 1.00 94.25 595 GLU A O 1
ATOM 4800 N N . ALA A 1 596 ? 5.836 12.629 26.412 1.00 94.81 596 ALA A N 1
ATOM 4801 C CA . ALA A 1 596 ? 4.870 11.994 25.520 1.00 94.81 596 ALA A CA 1
ATOM 4802 C C . ALA A 1 596 ? 4.389 12.949 24.411 1.00 94.81 596 ALA A C 1
ATOM 4804 O O . ALA A 1 596 ? 4.489 12.605 23.233 1.00 94.81 596 ALA A O 1
ATOM 4805 N N . LEU A 1 597 ? 3.984 14.183 24.752 1.00 93.25 597 LEU A N 1
ATOM 4806 C CA . LEU A 1 597 ? 3.586 15.199 23.763 1.00 93.25 597 LEU A CA 1
ATOM 4807 C C . LEU A 1 597 ? 4.721 15.538 22.785 1.00 93.25 597 LEU A C 1
ATOM 4809 O O . LEU A 1 597 ? 4.477 15.655 21.584 1.00 93.25 597 LEU A O 1
ATOM 4813 N N . ARG A 1 598 ? 5.967 15.667 23.266 1.00 95.81 598 ARG A N 1
ATOM 4814 C CA . ARG A 1 598 ? 7.134 15.905 22.396 1.00 95.81 598 ARG A CA 1
ATOM 4815 C C . ARG A 1 598 ? 7.392 14.719 21.460 1.00 95.81 598 ARG A C 1
ATOM 4817 O O . ARG A 1 598 ? 7.715 14.936 20.294 1.00 95.81 598 ARG A O 1
ATOM 4824 N N . CYS A 1 599 ? 7.207 13.485 21.929 1.00 97.31 599 CYS A N 1
ATOM 4825 C CA . CYS A 1 599 ? 7.334 12.280 21.108 1.00 97.31 599 CYS A CA 1
ATOM 4826 C C . CYS A 1 599 ? 6.224 12.174 20.047 1.00 97.31 599 CYS A C 1
ATOM 4828 O O . CYS A 1 599 ? 6.525 11.935 18.878 1.00 97.31 599 CYS A O 1
ATOM 4830 N N . PHE A 1 600 ? 4.959 12.430 20.400 1.00 96.75 600 PHE A N 1
ATOM 4831 C CA . PHE A 1 600 ? 3.859 12.457 19.428 1.00 96.75 600 PHE A CA 1
ATOM 4832 C C . PHE A 1 600 ? 4.017 13.593 18.402 1.00 96.75 600 PHE A C 1
ATOM 4834 O O . PHE A 1 600 ? 3.787 13.381 17.212 1.00 96.75 600 PHE A O 1
ATOM 4841 N N . GLY A 1 601 ? 4.504 14.765 18.823 1.00 96.31 601 GLY A N 1
ATOM 4842 C CA . GLY A 1 601 ? 4.848 15.872 17.926 1.00 96.31 601 GLY A CA 1
ATOM 4843 C C . GLY A 1 601 ? 5.985 15.535 16.952 1.00 96.31 601 GLY A C 1
ATOM 4844 O O . GLY A 1 601 ? 5.874 15.802 15.756 1.00 96.31 601 GLY A O 1
ATOM 4845 N N . ARG A 1 602 ? 7.051 14.869 17.422 1.00 96.75 602 ARG A N 1
ATOM 4846 C CA . ARG A 1 602 ? 8.122 14.340 16.555 1.00 96.75 602 ARG A CA 1
ATOM 4847 C C . ARG A 1 602 ? 7.615 13.288 15.575 1.00 96.75 602 ARG A C 1
ATOM 4849 O O . ARG A 1 602 ? 7.968 13.347 14.402 1.00 96.75 602 ARG A O 1
ATOM 4856 N N . SER A 1 603 ? 6.759 12.376 16.034 1.00 95.56 603 SER A N 1
ATOM 4857 C CA . SER A 1 603 ? 6.117 11.372 15.183 1.00 95.56 603 SER A CA 1
ATOM 4858 C C . SER A 1 603 ? 5.319 12.022 14.048 1.00 95.56 603 SER A C 1
ATOM 4860 O O . SER A 1 603 ? 5.542 11.708 12.878 1.00 95.56 603 SER A O 1
ATOM 4862 N N . LEU A 1 604 ? 4.470 13.002 14.378 1.00 95.19 604 LEU A N 1
ATOM 4863 C CA . LEU A 1 604 ? 3.720 13.794 13.405 1.00 95.19 604 LEU A CA 1
ATOM 4864 C C . LEU A 1 604 ? 4.649 14.476 12.389 1.00 95.19 604 LEU A C 1
ATOM 4866 O O . LEU A 1 604 ? 4.464 14.326 11.182 1.00 95.19 604 LEU A O 1
ATOM 4870 N N . GLN A 1 605 ? 5.673 15.181 12.870 1.00 94.88 605 GLN A N 1
ATOM 4871 C CA . GLN A 1 605 ? 6.632 15.891 12.026 1.00 94.88 605 GLN A CA 1
ATOM 4872 C C . GLN A 1 605 ? 7.349 14.948 11.046 1.00 94.88 605 GLN A C 1
ATOM 4874 O O . GLN A 1 605 ? 7.431 15.238 9.852 1.00 94.88 605 GLN A O 1
ATOM 4879 N N . GLU A 1 606 ? 7.843 13.806 11.525 1.00 91.38 606 GLU A N 1
ATOM 4880 C CA . GLU A 1 606 ? 8.571 12.835 10.705 1.00 91.38 606 GLU A CA 1
ATOM 4881 C C . GLU A 1 606 ? 7.689 12.080 9.704 1.00 91.38 606 GLU A C 1
ATOM 4883 O O . GLU A 1 606 ? 8.179 11.709 8.633 1.00 91.38 606 GLU A O 1
ATOM 4888 N N . ALA A 1 607 ? 6.408 11.873 10.020 1.00 88.56 607 ALA A N 1
ATOM 4889 C CA . ALA A 1 607 ? 5.427 11.339 9.081 1.00 88.56 607 ALA A CA 1
ATOM 4890 C C . ALA A 1 607 ? 5.157 12.347 7.950 1.00 88.56 607 ALA A C 1
ATOM 4892 O O . ALA A 1 607 ? 5.252 12.004 6.772 1.00 88.56 607 ALA A O 1
ATOM 4893 N N . LEU A 1 608 ? 4.905 13.615 8.288 1.00 89.12 608 LEU A N 1
ATOM 4894 C CA . LEU A 1 608 ? 4.570 14.657 7.310 1.00 89.12 608 LEU A CA 1
ATOM 4895 C C . LEU A 1 608 ? 5.734 14.995 6.369 1.00 89.12 608 LEU A C 1
ATOM 4897 O O . LEU A 1 608 ? 5.499 15.222 5.183 1.00 89.12 608 LEU A O 1
ATOM 4901 N N . VAL A 1 609 ? 6.981 14.956 6.858 1.00 86.31 609 VAL A N 1
ATOM 4902 C CA . VAL A 1 609 ? 8.194 15.080 6.020 1.00 86.31 609 VAL A CA 1
ATOM 4903 C C . VAL A 1 609 ? 8.274 13.976 4.956 1.00 86.31 609 VAL A C 1
ATOM 4905 O O . VAL A 1 609 ? 8.819 14.214 3.885 1.00 86.31 609 VAL A O 1
ATOM 4908 N N . ARG A 1 610 ? 7.690 12.798 5.213 1.00 80.69 610 ARG A N 1
ATOM 4909 C CA . ARG A 1 610 ? 7.603 11.660 4.278 1.00 80.69 610 ARG A CA 1
ATOM 4910 C C . ARG A 1 610 ? 6.272 11.603 3.519 1.00 80.69 610 ARG A C 1
ATOM 4912 O O . ARG A 1 610 ? 5.924 10.577 2.941 1.00 80.69 610 ARG A O 1
ATOM 4919 N N . HIS A 1 611 ? 5.490 12.684 3.546 1.00 81.38 611 HIS A N 1
ATOM 4920 C CA . HIS A 1 611 ? 4.144 12.732 2.970 1.00 81.38 611 HIS A CA 1
ATOM 4921 C C . HIS A 1 611 ? 3.228 11.606 3.499 1.00 81.38 611 HIS A C 1
ATOM 4923 O O . HIS A 1 611 ? 2.494 10.970 2.740 1.00 81.38 611 HIS A O 1
ATOM 4929 N N . ARG A 1 612 ? 3.282 11.340 4.812 1.00 84.94 612 ARG A N 1
ATOM 4930 C CA . ARG A 1 612 ? 2.403 10.407 5.537 1.00 84.94 612 ARG A CA 1
ATOM 4931 C C . ARG A 1 612 ? 1.540 11.146 6.555 1.00 84.94 612 ARG A C 1
ATOM 4933 O O . ARG A 1 612 ? 1.989 12.093 7.196 1.00 84.94 612 ARG A O 1
ATOM 4940 N N . TYR A 1 613 ? 0.321 10.658 6.754 1.00 89.25 613 TYR A N 1
ATOM 4941 C CA . TYR A 1 613 ? -0.589 11.109 7.807 1.00 89.25 613 TYR A CA 1
ATOM 4942 C C . TYR A 1 613 ? -0.813 9.967 8.799 1.00 89.25 613 TYR A C 1
ATOM 4944 O O . TYR A 1 613 ? -1.763 9.196 8.661 1.00 89.25 613 TYR A O 1
ATOM 4952 N N . TYR A 1 614 ? 0.089 9.841 9.772 1.00 89.12 614 TYR A N 1
ATOM 4953 C CA . TYR A 1 614 ? 0.054 8.755 10.748 1.00 89.12 614 TYR A CA 1
ATOM 4954 C C . TYR A 1 614 ? -1.009 9.025 11.829 1.00 89.12 614 TYR A C 1
ATOM 4956 O O . TYR A 1 614 ? -0.739 9.674 12.843 1.00 89.12 614 TYR A O 1
ATOM 4964 N N . GLU A 1 615 ? -2.237 8.550 11.578 1.00 90.44 615 GLU A N 1
ATOM 4965 C CA . GLU A 1 615 ? -3.421 8.763 12.431 1.00 90.44 615 GLU A CA 1
ATOM 4966 C C . GLU A 1 615 ? -3.184 8.477 13.930 1.00 90.44 615 GLU A C 1
ATOM 4968 O O . GLU A 1 615 ? -3.588 9.326 14.725 1.00 90.44 615 GLU A O 1
ATOM 4973 N N . PRO A 1 616 ? -2.479 7.406 14.360 1.00 91.06 616 PRO A N 1
ATOM 4974 C CA . PRO A 1 616 ? -2.255 7.140 15.785 1.00 91.06 616 PRO A CA 1
ATOM 4975 C C . PRO A 1 616 ? -1.530 8.275 16.523 1.00 91.06 616 PRO A C 1
ATOM 4977 O O . PRO A 1 616 ? -1.930 8.651 17.624 1.00 91.06 616 PRO A O 1
ATOM 4980 N N . ALA A 1 617 ? -0.507 8.880 15.911 1.00 93.69 617 ALA A N 1
ATOM 4981 C CA . ALA A 1 617 ? 0.213 10.000 16.519 1.00 93.69 617 ALA A CA 1
ATOM 4982 C C . ALA A 1 617 ? -0.596 11.300 16.509 1.00 93.69 617 ALA A C 1
ATOM 4984 O O . ALA A 1 617 ? -0.527 12.062 17.472 1.00 93.69 617 ALA A O 1
ATOM 4985 N N . ILE A 1 618 ? -1.390 11.538 15.458 1.00 95.06 618 ILE A N 1
ATOM 4986 C CA . ILE A 1 618 ? -2.322 12.675 15.394 1.00 95.06 618 ILE A CA 1
ATOM 4987 C C . ILE A 1 618 ? -3.356 12.551 16.519 1.00 95.06 618 ILE A C 1
ATOM 4989 O O . ILE A 1 618 ? -3.568 13.508 17.263 1.00 95.06 618 ILE A O 1
ATOM 4993 N N . ALA A 1 619 ? -3.947 11.363 16.678 1.00 93.50 619 ALA A N 1
ATOM 4994 C CA . ALA A 1 619 ? -4.937 11.078 17.704 1.00 93.50 619 ALA A CA 1
ATOM 4995 C C . ALA A 1 619 ? -4.364 11.268 19.110 1.00 93.50 619 ALA A C 1
ATOM 4997 O O . ALA A 1 619 ? -4.895 12.076 19.871 1.00 93.50 619 ALA A O 1
ATOM 4998 N N . SER A 1 620 ? -3.237 10.625 19.437 1.00 93.81 620 SER A N 1
ATOM 4999 C CA . SER A 1 620 ? -2.623 10.764 20.762 1.00 93.81 620 SER A CA 1
ATOM 5000 C C . SER A 1 620 ? -2.150 12.191 21.060 1.00 93.81 620 SER A C 1
ATOM 5002 O O . SER A 1 620 ? -2.367 12.662 22.174 1.00 93.81 620 SER A O 1
ATOM 5004 N N . LEU A 1 621 ? -1.593 12.926 20.085 1.00 94.19 621 LEU A N 1
ATOM 5005 C CA . LEU A 1 621 ? -1.207 14.332 20.273 1.00 94.19 621 LEU A CA 1
ATOM 5006 C C . LEU A 1 621 ? -2.421 15.216 20.597 1.00 94.19 621 LEU A C 1
ATOM 5008 O O . LEU A 1 621 ? -2.387 15.984 21.560 1.00 94.19 621 LEU A O 1
ATOM 5012 N N . VAL A 1 622 ? -3.495 15.104 19.807 1.00 94.00 622 VAL A N 1
ATOM 5013 C CA . VAL A 1 622 ? -4.717 15.905 19.973 1.00 94.00 622 VAL A CA 1
ATOM 5014 C C . VAL A 1 622 ? -5.439 15.534 21.266 1.00 94.00 622 VAL A C 1
ATOM 5016 O O . VAL A 1 622 ? -5.733 16.418 22.066 1.00 94.00 622 VAL A O 1
ATOM 5019 N N . GLN A 1 623 ? -5.681 14.245 21.511 1.00 90.56 623 GLN A N 1
ATOM 5020 C CA . GLN A 1 623 ? -6.426 13.765 22.677 1.00 90.56 623 GLN A CA 1
ATOM 5021 C C . GLN A 1 623 ? -5.675 14.035 23.981 1.00 90.56 623 GLN A C 1
ATOM 5023 O O . GLN A 1 623 ? -6.272 14.561 24.918 1.00 90.56 623 GLN A O 1
ATOM 5028 N N . GLN A 1 624 ? -4.363 13.769 24.044 1.00 88.75 624 GLN A N 1
ATOM 5029 C CA . GLN A 1 624 ? -3.582 14.063 25.247 1.00 88.75 624 GLN A CA 1
ATOM 5030 C C . GLN A 1 624 ? -3.543 15.569 25.531 1.00 88.75 624 GLN A C 1
ATOM 5032 O O . GLN A 1 624 ? -3.644 15.975 26.690 1.00 88.75 624 GLN A O 1
ATOM 5037 N N . LYS A 1 625 ? -3.432 16.415 24.494 1.00 88.38 625 LYS A N 1
ATOM 5038 C CA . LYS A 1 625 ? -3.497 17.866 24.683 1.00 88.38 625 LYS A CA 1
ATOM 5039 C C . LYS A 1 625 ? -4.892 18.283 25.158 1.00 88.38 625 LYS A C 1
ATOM 5041 O O . LYS A 1 625 ? -4.965 18.979 26.161 1.00 88.38 625 LYS A O 1
ATOM 5046 N N . LEU A 1 626 ? -5.981 17.811 24.542 1.00 86.31 626 LEU A N 1
ATOM 5047 C CA . LEU A 1 626 ? -7.368 18.160 24.906 1.00 86.31 626 LEU A CA 1
ATOM 5048 C C . LEU A 1 626 ? -7.734 17.925 26.382 1.00 86.31 626 LEU A C 1
ATOM 5050 O O . LEU A 1 626 ? -8.685 18.536 26.862 1.00 86.31 626 LEU A O 1
ATOM 5054 N N . LEU A 1 627 ? -6.985 17.097 27.118 1.00 74.62 627 LEU A N 1
ATOM 5055 C CA . LEU A 1 627 ? -7.212 16.887 28.547 1.00 74.62 627 LEU A CA 1
ATOM 5056 C C . LEU A 1 627 ? -7.017 18.162 29.400 1.00 74.62 627 LEU A C 1
ATOM 5058 O O . LEU A 1 627 ? -7.710 18.280 30.409 1.00 74.62 627 LEU A O 1
ATOM 5062 N N . ARG A 1 628 ? -6.095 19.093 29.058 1.00 67.69 628 ARG A N 1
ATOM 5063 C CA . ARG A 1 628 ? -5.778 20.302 29.879 1.00 67.69 628 ARG A CA 1
ATOM 5064 C C . ARG A 1 628 ? -5.146 21.519 29.131 1.00 67.69 628 ARG A C 1
ATOM 5066 O O . ARG A 1 628 ? -4.173 22.079 29.640 1.00 67.69 628 ARG A O 1
ATOM 5073 N N . PRO A 1 629 ? -5.604 21.956 27.938 1.00 64.75 629 PRO A N 1
ATOM 5074 C CA . PRO A 1 629 ? -5.921 23.391 27.775 1.00 64.75 629 PRO A CA 1
ATOM 5075 C C . PRO A 1 629 ? -7.061 23.675 26.762 1.00 64.75 629 PRO A C 1
ATOM 5077 O O . PRO A 1 629 ? -7.827 22.792 26.373 1.00 64.75 629 PRO A O 1
ATOM 5080 N N . SER A 1 630 ? -7.198 24.939 26.345 1.00 77.56 630 SER A N 1
ATOM 5081 C CA . SER A 1 630 ? -8.182 25.393 25.356 1.00 77.56 630 SER A CA 1
ATOM 5082 C C . SER A 1 630 ? -7.867 24.937 23.919 1.00 77.56 630 SER A C 1
ATOM 5084 O O . SER A 1 630 ? -6.785 24.423 23.629 1.00 77.56 630 SER A O 1
ATOM 5086 N N . ALA A 1 631 ? -8.821 25.146 23.003 1.00 81.56 631 ALA A N 1
ATOM 5087 C CA . ALA A 1 631 ? -8.694 24.770 21.590 1.00 81.56 631 ALA A CA 1
ATOM 5088 C C . ALA A 1 631 ? -7.489 25.444 20.905 1.00 81.56 631 ALA A C 1
ATOM 5090 O O . ALA A 1 631 ? -6.809 24.826 20.088 1.00 81.56 631 ALA A O 1
ATOM 5091 N N . GLU A 1 632 ? -7.193 26.688 21.282 1.00 85.81 632 GLU A N 1
ATOM 5092 C CA . GLU A 1 632 ? -6.063 27.477 20.787 1.00 85.81 632 GLU A CA 1
ATOM 5093 C C . GLU A 1 632 ? -4.726 26.784 21.091 1.00 85.81 632 GLU A C 1
ATOM 5095 O O . GLU A 1 632 ? -3.912 26.604 20.191 1.00 85.81 632 GLU A O 1
ATOM 5100 N N . GLY A 1 633 ? -4.543 26.270 22.313 1.00 87.94 633 GLY A N 1
ATOM 5101 C CA . GLY A 1 633 ? -3.321 25.556 22.699 1.00 87.94 633 GLY A CA 1
ATOM 5102 C C . GLY A 1 633 ? -3.110 24.224 21.961 1.00 87.94 633 GLY A C 1
ATOM 5103 O O . GLY A 1 633 ? -1.979 23.735 21.884 1.00 87.94 633 GLY A O 1
ATOM 5104 N N . VAL A 1 634 ? -4.170 23.624 21.401 1.00 90.56 634 VAL A N 1
ATOM 5105 C CA . VAL A 1 634 ? -4.051 22.459 20.505 1.00 90.56 634 VAL A CA 1
ATOM 5106 C C . VAL A 1 634 ? -3.621 22.904 19.106 1.00 90.56 634 VAL A C 1
ATOM 5108 O O . VAL A 1 634 ? -2.712 22.297 18.544 1.00 90.56 634 VAL A O 1
ATOM 5111 N N . LEU A 1 635 ? -4.200 23.989 18.576 1.00 93.06 635 LEU A N 1
ATOM 5112 C CA . LEU A 1 635 ? -3.805 24.575 17.288 1.00 93.06 635 LEU A CA 1
ATOM 5113 C C . LEU A 1 635 ? -2.336 25.023 17.289 1.00 93.06 635 LEU A C 1
ATOM 5115 O O . LEU A 1 635 ? -1.601 24.660 16.378 1.00 93.06 635 LEU A O 1
ATOM 5119 N N . GLU A 1 636 ? -1.882 25.713 18.338 1.00 92.75 636 GLU A N 1
ATOM 5120 C CA . GLU A 1 636 ? -0.471 26.093 18.526 1.00 92.75 636 GLU A CA 1
ATOM 5121 C C . GLU A 1 636 ? 0.463 24.875 18.520 1.00 92.75 636 GLU A C 1
ATOM 5123 O O . GLU A 1 636 ? 1.531 24.904 17.910 1.00 92.75 636 GLU A O 1
ATOM 5128 N N . THR A 1 637 ? 0.048 23.779 19.166 1.00 92.75 637 THR A N 1
ATOM 5129 C CA . THR A 1 637 ? 0.829 22.532 19.200 1.00 92.75 637 THR A CA 1
ATOM 5130 C C . THR A 1 637 ? 0.876 21.877 17.814 1.00 92.75 637 THR A C 1
ATOM 5132 O O . THR A 1 637 ? 1.933 21.414 17.393 1.00 92.75 637 THR A O 1
ATOM 5135 N N . LEU A 1 638 ? -0.238 21.850 17.076 1.00 94.88 638 LEU A N 1
ATOM 5136 C CA . LEU A 1 638 ? -0.270 21.328 15.706 1.00 94.88 638 LEU A CA 1
ATOM 5137 C C . LEU A 1 638 ? 0.604 22.172 14.767 1.00 94.88 638 LEU A C 1
ATOM 5139 O O . LEU A 1 638 ? 1.395 21.606 14.015 1.00 94.88 638 LEU A O 1
ATOM 5143 N N . GLU A 1 639 ? 0.523 23.501 14.847 1.00 95.38 639 GLU A N 1
ATOM 5144 C CA . GLU A 1 639 ? 1.343 24.425 14.055 1.00 95.38 639 GLU A CA 1
ATOM 5145 C C . GLU A 1 639 ? 2.843 24.229 14.339 1.00 95.38 639 GLU A C 1
ATOM 5147 O O . GLU A 1 639 ? 3.629 24.082 13.406 1.00 95.38 639 GLU A O 1
ATOM 5152 N N . GLN A 1 640 ? 3.235 24.118 15.617 1.00 95.19 640 GLN A N 1
ATOM 5153 C CA . GLN A 1 640 ? 4.625 23.905 16.045 1.00 95.19 640 GLN A CA 1
ATOM 5154 C C . GLN A 1 640 ? 5.281 22.672 15.397 1.00 95.19 640 GLN A C 1
ATOM 5156 O O . GLN A 1 640 ? 6.465 22.707 15.054 1.00 95.19 640 GLN A O 1
ATOM 5161 N N . TRP A 1 641 ? 4.540 21.568 15.275 1.00 95.62 641 TRP A N 1
ATOM 5162 C CA . TRP A 1 641 ? 5.073 20.291 14.787 1.00 95.62 641 TRP A CA 1
ATOM 5163 C C . TRP A 1 641 ? 4.836 20.050 13.290 1.00 95.62 641 TRP A C 1
ATOM 5165 O O . TRP A 1 641 ? 5.423 19.125 12.725 1.00 95.62 641 TRP A O 1
ATOM 5175 N N . THR A 1 642 ? 4.038 20.888 12.622 1.00 96.12 642 THR A N 1
ATOM 5176 C CA . THR A 1 642 ? 3.713 20.717 11.200 1.00 96.12 642 THR A CA 1
ATOM 5177 C C . THR A 1 642 ? 4.766 21.379 10.297 1.00 96.12 642 THR A C 1
ATOM 5179 O O . THR A 1 642 ? 4.906 22.605 10.301 1.00 96.12 642 THR A O 1
ATOM 5182 N N . PRO A 1 643 ? 5.518 20.618 9.476 1.00 91.62 643 PRO A N 1
ATOM 5183 C CA . PRO A 1 643 ? 6.481 21.203 8.550 1.00 91.62 643 PRO A CA 1
ATOM 5184 C C . PRO A 1 643 ? 5.762 22.073 7.510 1.00 91.62 643 PRO A C 1
ATOM 5186 O O . PRO A 1 643 ? 4.825 21.624 6.867 1.00 91.62 643 PRO A O 1
ATOM 5189 N N . ARG A 1 644 ? 6.235 23.312 7.310 1.00 90.25 644 ARG A N 1
ATOM 5190 C CA . ARG A 1 644 ? 5.606 24.340 6.445 1.00 90.25 644 ARG A CA 1
ATOM 5191 C C . ARG A 1 644 ? 4.246 24.878 6.945 1.00 90.25 644 ARG A C 1
ATOM 5193 O O . ARG A 1 644 ? 3.585 25.586 6.190 1.00 90.25 644 ARG A O 1
ATOM 5200 N N . GLY A 1 645 ? 3.887 24.621 8.207 1.00 92.94 645 GLY A N 1
ATOM 5201 C CA . GLY A 1 645 ? 2.689 25.154 8.868 1.00 92.94 645 GLY A CA 1
ATOM 5202 C C . GLY A 1 645 ? 1.400 24.397 8.535 1.00 92.94 645 GLY A C 1
ATOM 5203 O O . GLY A 1 645 ? 1.305 23.715 7.510 1.00 92.94 645 GLY A O 1
ATOM 5204 N N . LEU A 1 646 ? 0.386 24.496 9.399 1.00 93.81 646 LEU A N 1
ATOM 5205 C CA . LEU A 1 646 ? -0.836 23.683 9.316 1.00 93.81 646 LEU A CA 1
ATOM 5206 C C . LEU A 1 646 ? -1.610 23.924 8.014 1.00 93.81 646 LEU A C 1
ATOM 5208 O O . LEU A 1 646 ? -2.165 22.981 7.451 1.00 93.81 646 LEU A O 1
ATOM 5212 N N . ALA A 1 647 ? -1.576 25.154 7.489 1.00 91.69 647 ALA A N 1
ATOM 5213 C CA . ALA A 1 647 ? -2.195 25.538 6.216 1.00 91.69 647 ALA A CA 1
ATOM 5214 C C . ALA A 1 647 ? -1.730 24.687 5.016 1.00 91.69 647 ALA A C 1
ATOM 5216 O O . ALA A 1 647 ? -2.521 24.424 4.114 1.00 91.69 647 ALA A O 1
ATOM 5217 N N . ALA A 1 648 ? -0.487 24.190 5.020 1.00 91.75 648 ALA A N 1
ATOM 5218 C CA . ALA A 1 648 ? 0.029 23.320 3.960 1.00 91.75 648 ALA A CA 1
ATOM 5219 C C . ALA A 1 648 ? -0.532 21.880 4.010 1.00 91.75 648 ALA A C 1
ATOM 5221 O O . ALA A 1 648 ? -0.309 21.097 3.085 1.00 91.75 648 ALA A O 1
ATOM 5222 N N . HIS A 1 649 ? -1.258 21.517 5.074 1.00 93.94 649 HIS A N 1
ATOM 5223 C CA . HIS A 1 649 ? -1.702 20.154 5.363 1.00 93.94 649 HIS A CA 1
ATOM 5224 C C . HIS A 1 649 ? -3.202 20.076 5.717 1.00 93.94 649 HIS A C 1
ATOM 5226 O O . HIS A 1 649 ? -3.562 19.630 6.809 1.00 93.94 649 HIS A O 1
ATOM 5232 N N . PRO A 1 650 ? -4.129 20.410 4.802 1.00 94.06 650 PRO A N 1
ATOM 5233 C CA . PRO A 1 650 ? -5.562 20.373 5.105 1.00 94.06 650 PRO A CA 1
ATOM 5234 C C . PRO A 1 650 ? -6.095 18.975 5.470 1.00 94.06 650 PRO A C 1
ATOM 5236 O O . PRO A 1 650 ? -7.065 18.850 6.213 1.00 94.06 650 PRO A O 1
ATOM 5239 N N . THR A 1 651 ? -5.445 17.896 5.019 1.00 92.50 651 THR A N 1
ATOM 5240 C CA . THR A 1 651 ? -5.770 16.527 5.467 1.00 92.50 651 THR A CA 1
ATOM 5241 C C . THR A 1 651 ? -5.439 16.305 6.947 1.00 92.50 651 THR A C 1
ATOM 5243 O O . THR A 1 651 ? -6.194 15.617 7.630 1.00 92.50 651 THR A O 1
ATOM 5246 N N . LEU A 1 652 ? -4.368 16.916 7.474 1.00 95.19 652 LEU A N 1
ATOM 5247 C CA . LEU A 1 652 ? -4.060 16.874 8.908 1.00 95.19 652 LEU A CA 1
ATOM 5248 C C . LEU A 1 652 ? -5.150 17.575 9.721 1.00 95.19 652 LEU A C 1
ATOM 5250 O O . LEU A 1 652 ? -5.549 17.056 10.757 1.00 95.19 652 LEU A O 1
ATOM 5254 N N . MET A 1 653 ? -5.671 18.707 9.240 1.00 97.06 653 MET A N 1
ATOM 5255 C CA . MET A 1 653 ? -6.748 19.427 9.926 1.00 97.06 653 MET A CA 1
ATOM 5256 C C . MET A 1 653 ? -8.006 18.559 10.086 1.00 97.06 653 MET A C 1
ATOM 5258 O O . MET A 1 653 ? -8.561 18.474 11.180 1.00 97.06 653 MET A O 1
ATOM 5262 N N . VAL A 1 654 ? -8.422 17.856 9.023 1.00 96.69 654 VAL A N 1
ATOM 5263 C CA . VAL A 1 654 ? -9.577 16.938 9.065 1.00 96.69 654 VAL A CA 1
ATOM 5264 C C . VAL A 1 654 ? -9.337 15.780 10.040 1.00 96.69 654 VAL A C 1
ATOM 5266 O O . VAL A 1 654 ? -10.231 15.438 10.811 1.00 96.69 654 VAL A O 1
ATOM 5269 N N . LEU A 1 655 ? -8.131 15.205 10.062 1.00 94.62 655 LEU A N 1
ATOM 5270 C CA . LEU A 1 655 ? -7.773 14.129 10.994 1.00 94.62 655 LEU A CA 1
ATOM 5271 C C . LEU A 1 655 ? -7.685 14.596 12.450 1.00 94.62 655 LEU A C 1
ATOM 5273 O O . LEU A 1 655 ? -8.130 13.890 13.350 1.00 94.62 655 LEU A O 1
ATOM 5277 N N . ALA A 1 656 ? -7.159 15.793 12.697 1.00 96.06 656 ALA A N 1
ATOM 5278 C CA . ALA A 1 656 ? -7.131 16.382 14.029 1.00 96.06 656 ALA A CA 1
ATOM 5279 C C . ALA A 1 656 ? -8.553 16.716 14.525 1.00 96.06 656 ALA A C 1
ATOM 5281 O O . ALA A 1 656 ? -8.859 16.495 15.695 1.00 96.06 656 ALA A O 1
ATOM 5282 N N . ALA A 1 657 ? -9.456 17.147 13.636 1.00 96.81 657 ALA A N 1
ATOM 5283 C CA . ALA A 1 657 ? -10.879 17.290 13.947 1.00 96.81 657 ALA A CA 1
ATOM 5284 C C . ALA A 1 657 ? -11.557 15.932 14.226 1.00 96.81 657 ALA A C 1
ATOM 5286 O O . ALA A 1 657 ? -12.323 15.829 15.181 1.00 96.81 657 ALA A O 1
ATOM 5287 N N . LYS A 1 658 ? -11.239 14.877 13.456 1.00 95.69 658 LYS A N 1
ATOM 5288 C CA . LYS A 1 658 ? -11.702 13.493 13.693 1.00 95.69 658 LYS A CA 1
ATOM 5289 C C . LYS A 1 658 ? -11.296 13.016 15.092 1.00 95.69 658 LYS A C 1
ATOM 5291 O O . LYS A 1 658 ? -12.161 12.639 15.875 1.00 95.69 658 LYS A O 1
ATOM 5296 N N . ALA A 1 659 ? -10.011 13.137 15.428 1.00 94.62 659 ALA A N 1
ATOM 5297 C CA . ALA A 1 659 ? -9.451 12.769 16.728 1.00 94.62 659 ALA A CA 1
ATOM 5298 C C . ALA A 1 659 ? -10.046 13.559 17.906 1.00 94.62 659 ALA A C 1
ATOM 5300 O O . ALA A 1 659 ? -10.201 13.010 18.996 1.00 94.62 659 ALA A O 1
ATOM 5301 N N . ALA A 1 660 ? -10.389 14.835 17.697 1.00 95.12 660 ALA A N 1
ATOM 5302 C CA . ALA A 1 660 ? -11.025 15.668 18.715 1.00 95.12 660 ALA A CA 1
ATOM 5303 C C . ALA A 1 660 ? -12.467 15.231 19.038 1.00 95.12 660 ALA A C 1
ATOM 5305 O O . ALA A 1 660 ? -12.906 15.406 20.169 1.00 95.12 660 ALA A O 1
ATOM 5306 N N . LEU A 1 661 ? -13.190 14.654 18.070 1.00 94.38 661 LEU A N 1
ATOM 5307 C CA . LEU A 1 661 ? -14.586 14.197 18.203 1.00 94.38 661 LEU A CA 1
ATOM 5308 C C . LEU A 1 661 ? -14.723 12.686 18.476 1.00 94.38 661 LEU A C 1
ATOM 5310 O O . LEU A 1 661 ? -15.820 12.122 18.396 1.00 94.38 661 LEU A O 1
ATOM 5314 N N . GLU A 1 662 ? -13.608 12.016 18.747 1.00 90.62 662 GLU A N 1
ATOM 5315 C CA . GLU A 1 662 ? -13.540 10.601 19.105 1.00 90.62 662 GLU A CA 1
ATOM 5316 C C . GLU A 1 662 ? -13.788 10.322 20.603 1.00 90.62 662 GLU A C 1
ATOM 5318 O O . GLU A 1 662 ? -14.592 9.433 20.885 1.00 90.62 662 GLU A O 1
ATOM 5323 N N . PRO A 1 663 ? -13.191 11.044 21.580 1.00 88.62 663 PRO A N 1
ATOM 5324 C CA . PRO A 1 663 ? -13.450 10.772 22.993 1.00 88.62 663 PRO A CA 1
ATOM 5325 C C . PRO A 1 663 ? -14.884 11.138 23.401 1.00 88.62 663 PRO A C 1
ATOM 5327 O O . PRO A 1 663 ? -15.333 12.265 23.197 1.00 88.62 663 PRO A O 1
ATOM 5330 N N . LEU A 1 664 ? -15.569 10.185 24.039 1.00 88.56 664 LEU A N 1
ATOM 5331 C CA . LEU A 1 664 ? -16.864 10.361 24.698 1.00 88.56 664 LEU A CA 1
ATOM 5332 C C . LEU A 1 664 ? -16.726 9.975 26.187 1.00 88.56 664 LEU A C 1
ATOM 5334 O O . LEU A 1 664 ? -16.287 8.847 26.456 1.00 88.56 664 LEU A O 1
ATOM 5338 N N . PRO A 1 665 ? -17.085 10.858 27.143 1.00 90.88 665 PRO A N 1
ATOM 5339 C CA . PRO A 1 665 ? -17.613 12.216 26.953 1.00 90.88 665 PRO A CA 1
ATOM 5340 C C . PRO A 1 665 ? -16.599 13.199 26.334 1.00 90.88 665 PRO A C 1
ATOM 5342 O O . PRO A 1 665 ? -15.387 13.072 26.512 1.00 90.88 665 PRO A O 1
ATOM 5345 N N . LEU A 1 666 ? -17.109 14.188 25.597 1.00 90.31 666 LEU A N 1
ATOM 5346 C CA . LEU A 1 666 ? -16.323 15.176 24.858 1.00 90.31 666 LEU A CA 1
ATOM 5347 C C . LEU A 1 666 ? -15.616 16.169 25.793 1.00 90.31 666 LEU A C 1
ATOM 5349 O O . LEU A 1 666 ? -16.269 16.802 26.628 1.00 90.31 666 LEU A O 1
ATOM 5353 N N . PRO A 1 667 ? -14.312 16.426 25.587 1.00 89.38 667 PRO A N 1
ATOM 5354 C CA . PRO A 1 667 ? -13.628 17.560 26.197 1.00 89.38 667 PRO A CA 1
ATOM 5355 C C . PRO A 1 667 ? -14.305 18.896 25.819 1.00 89.38 667 PRO A C 1
ATOM 5357 O O . PRO A 1 667 ? -14.640 19.086 24.647 1.00 89.38 667 PRO A O 1
ATOM 5360 N N . PRO A 1 668 ? -14.442 19.876 26.737 1.00 85.00 668 PRO A N 1
ATOM 5361 C CA . PRO A 1 668 ? -15.166 21.130 26.468 1.00 85.00 668 PRO A CA 1
ATOM 5362 C C . PRO A 1 668 ? -14.662 21.939 25.260 1.00 85.00 668 PRO A C 1
ATOM 5364 O O . PRO A 1 668 ? -15.419 22.682 24.637 1.00 85.00 668 PRO A O 1
ATOM 5367 N N . SER A 1 669 ? -13.380 21.809 24.910 1.00 89.12 669 SER A N 1
ATOM 5368 C CA . SER A 1 669 ? -12.746 22.483 23.770 1.00 89.12 669 SER A CA 1
ATOM 5369 C C . SER A 1 669 ? -12.881 21.731 22.436 1.00 89.12 669 SER A C 1
ATOM 5371 O O . SER A 1 669 ? -12.612 22.325 21.389 1.00 89.12 669 SER A O 1
ATOM 5373 N N . ALA A 1 670 ? -13.326 20.468 22.437 1.00 92.62 670 ALA A N 1
ATOM 5374 C CA . ALA A 1 670 ? -13.315 19.580 21.272 1.00 92.62 670 ALA A CA 1
ATOM 5375 C C . ALA A 1 670 ? -14.171 20.088 20.101 1.00 92.62 670 ALA A C 1
ATOM 5377 O O . ALA A 1 670 ? -13.682 20.176 18.975 1.00 92.62 670 ALA A O 1
ATOM 5378 N N . LEU A 1 671 ? -15.426 20.482 20.358 1.00 93.50 671 LEU A N 1
ATOM 5379 C CA . LEU A 1 671 ? -16.328 20.986 19.312 1.00 93.50 671 LEU A CA 1
ATOM 5380 C C . LEU A 1 671 ? -15.812 22.284 18.678 1.00 93.50 671 LEU A C 1
ATOM 5382 O O . LEU A 1 671 ? -15.855 22.426 17.457 1.00 93.50 671 LEU A O 1
ATOM 5386 N N . LYS A 1 672 ? -15.274 23.206 19.490 1.00 93.50 672 LYS A N 1
ATOM 5387 C CA . LYS A 1 672 ? -14.678 24.459 19.001 1.00 93.50 672 LYS A CA 1
ATOM 5388 C C . LYS A 1 672 ? -13.447 24.179 18.134 1.00 93.50 672 LYS A C 1
ATOM 5390 O O . LYS A 1 672 ? -13.327 24.742 17.051 1.00 93.50 672 LYS A O 1
ATOM 5395 N N . LEU A 1 673 ? -12.561 23.289 18.591 1.00 94.88 673 LEU A N 1
ATOM 5396 C CA . LEU A 1 673 ? -11.367 22.879 17.851 1.00 94.88 673 LEU A CA 1
ATOM 5397 C C . LEU A 1 673 ? -11.729 22.251 16.498 1.00 94.88 673 LEU A C 1
ATOM 5399 O O . LEU A 1 673 ? -11.204 22.673 15.469 1.00 94.88 673 LEU A O 1
ATOM 5403 N N . ALA A 1 674 ? -12.645 21.278 16.493 1.00 96.44 674 ALA A N 1
ATOM 5404 C CA . ALA A 1 674 ? -13.076 20.597 15.277 1.00 96.44 674 ALA A CA 1
ATOM 5405 C C . ALA A 1 674 ? -13.725 21.569 14.278 1.00 96.44 674 ALA A C 1
ATOM 5407 O O . ALA A 1 674 ? -13.412 21.521 13.091 1.00 96.44 674 ALA A O 1
ATOM 5408 N N . GLN A 1 675 ? -14.560 22.499 14.752 1.00 96.19 675 GLN A N 1
ATOM 5409 C CA . GLN A 1 675 ? -15.179 23.518 13.904 1.00 96.19 675 GLN A CA 1
ATOM 5410 C C . GLN A 1 675 ? -14.139 24.423 13.228 1.00 96.19 675 GLN A C 1
ATOM 5412 O O . GLN A 1 675 ? -14.224 24.634 12.018 1.00 96.19 675 GLN A O 1
ATOM 5417 N N . THR A 1 676 ? -13.145 24.917 13.976 1.00 96.12 676 THR A N 1
ATOM 5418 C CA . THR A 1 676 ? -12.060 25.746 13.425 1.00 96.12 676 THR A CA 1
ATOM 5419 C C . THR A 1 676 ? -11.226 24.975 12.401 1.00 96.12 676 THR A C 1
ATOM 5421 O O . THR A 1 676 ? -11.012 25.461 11.293 1.00 96.12 676 THR A O 1
ATOM 5424 N N . LEU A 1 677 ? -10.799 23.752 12.734 1.00 97.00 677 LEU A N 1
ATOM 5425 C CA . LEU A 1 677 ? -9.980 22.917 11.851 1.00 97.00 677 LEU A CA 1
ATOM 5426 C C . LEU A 1 677 ? -10.692 22.559 10.541 1.00 97.00 677 LEU A C 1
ATOM 5428 O O . LEU A 1 677 ? -10.072 22.594 9.480 1.00 97.00 677 LEU A O 1
ATOM 5432 N N . LEU A 1 678 ? -11.987 22.231 10.592 1.00 96.94 678 LEU A N 1
ATOM 5433 C CA . LEU A 1 678 ? -12.756 21.934 9.383 1.00 96.94 678 LEU A CA 1
ATOM 5434 C C . LEU A 1 678 ? -12.908 23.177 8.499 1.00 96.94 678 LEU A C 1
ATOM 5436 O O . LEU A 1 678 ? -12.695 23.065 7.297 1.00 96.94 678 LEU A O 1
ATOM 5440 N N . ALA A 1 679 ? -13.196 24.350 9.075 1.00 95.56 679 ALA A N 1
ATOM 5441 C CA . ALA A 1 679 ? -13.289 25.596 8.311 1.00 95.56 679 ALA A CA 1
ATOM 5442 C C . ALA A 1 679 ? -11.961 25.939 7.607 1.00 95.56 679 ALA A C 1
ATOM 5444 O O . ALA A 1 679 ? -11.953 26.195 6.405 1.00 95.56 679 ALA A O 1
ATOM 5445 N N . MET A 1 680 ? -10.831 25.836 8.317 1.00 95.62 680 MET A N 1
ATOM 5446 C CA . MET A 1 680 ? -9.498 26.027 7.728 1.00 95.62 680 MET A CA 1
ATOM 5447 C C . MET A 1 680 ? -9.211 25.022 6.599 1.00 95.62 680 MET A C 1
ATOM 5449 O O . MET A 1 680 ? -8.600 25.382 5.594 1.00 95.62 680 MET A O 1
ATOM 5453 N N . ALA A 1 681 ? -9.658 23.768 6.725 1.00 95.62 681 ALA A N 1
ATOM 5454 C CA . ALA A 1 681 ? -9.478 22.764 5.677 1.00 95.62 681 ALA A CA 1
ATOM 5455 C C . ALA A 1 681 ? -10.303 23.100 4.422 1.00 95.62 681 ALA A C 1
ATOM 5457 O O . ALA A 1 681 ? -9.790 23.000 3.305 1.00 95.62 681 ALA A O 1
ATOM 5458 N N . GLU A 1 682 ? -11.560 23.518 4.609 1.00 94.00 682 GLU A N 1
ATOM 5459 C CA . GLU A 1 682 ? -12.466 23.955 3.539 1.00 94.00 682 GLU A CA 1
ATOM 5460 C C . GLU A 1 682 ? -11.889 25.173 2.784 1.00 94.00 682 GLU A C 1
ATOM 5462 O O . GLU A 1 682 ? -11.891 25.181 1.552 1.00 94.00 682 GLU A O 1
ATOM 5467 N N . GLU A 1 683 ? -11.304 26.149 3.491 1.00 93.81 683 GLU A N 1
ATOM 5468 C CA . GLU A 1 683 ? -10.621 27.316 2.900 1.00 93.81 683 GLU A CA 1
ATOM 5469 C C . GLU A 1 683 ? -9.412 26.939 2.028 1.00 93.81 683 GLU A C 1
ATOM 5471 O O . GLU A 1 683 ? -9.181 27.561 0.992 1.00 93.81 683 GLU A O 1
ATOM 5476 N N . GLN A 1 684 ? -8.672 25.885 2.389 1.00 93.00 684 GLN A N 1
ATOM 5477 C CA . GLN A 1 684 ? -7.578 25.330 1.575 1.00 93.00 684 GLN A CA 1
ATOM 5478 C C . GLN A 1 684 ? -8.072 24.379 0.463 1.00 93.00 684 GLN A C 1
ATOM 5480 O O . GLN A 1 684 ? -7.304 23.581 -0.078 1.00 93.00 684 GLN A O 1
ATOM 5485 N N . GLY A 1 685 ? -9.364 24.427 0.120 1.00 86.00 685 GLY A N 1
ATOM 5486 C CA . GLY A 1 685 ? -9.962 23.654 -0.970 1.00 86.00 685 GLY A CA 1
ATOM 5487 C C . GLY A 1 685 ? -10.175 22.169 -0.664 1.00 86.00 685 GLY A C 1
ATOM 5488 O O . GLY A 1 685 ? -10.465 21.393 -1.580 1.00 86.00 685 GLY A O 1
ATOM 5489 N N . ARG A 1 686 ? -10.050 21.728 0.597 1.00 88.56 686 ARG A N 1
ATOM 5490 C CA . ARG A 1 686 ? -10.318 20.330 0.954 1.00 88.56 686 ARG A CA 1
ATOM 5491 C C . ARG A 1 686 ? -11.811 20.054 0.894 1.00 88.56 686 ARG A C 1
ATOM 5493 O O . ARG A 1 686 ? -12.616 20.669 1.580 1.00 88.56 686 ARG A O 1
ATOM 5500 N N . ASN A 1 687 ? -12.157 19.041 0.115 1.00 84.56 687 ASN A N 1
ATOM 5501 C CA . ASN A 1 687 ? -13.493 18.469 0.042 1.00 84.56 687 ASN A CA 1
ATOM 5502 C C . ASN A 1 687 ? -13.374 16.937 -0.060 1.00 84.56 687 ASN A C 1
ATOM 5504 O O . ASN A 1 687 ? -12.314 16.426 -0.440 1.00 84.56 687 ASN A O 1
ATOM 5508 N N . GLY A 1 688 ? -14.430 16.205 0.295 1.00 89.38 688 GLY A N 1
ATOM 5509 C CA . GLY A 1 688 ? -14.500 14.743 0.193 1.00 89.38 688 GLY A CA 1
ATOM 5510 C C . GLY A 1 688 ? -15.215 14.061 1.363 1.00 89.38 688 GLY A C 1
ATOM 5511 O O . GLY A 1 688 ? -15.569 14.698 2.353 1.00 89.38 688 GLY A O 1
ATOM 5512 N N . GLU A 1 689 ? -15.388 12.747 1.237 1.00 91.31 689 GLU A N 1
ATOM 5513 C CA . GLU A 1 689 ? -16.067 11.848 2.188 1.00 91.31 689 GLU A CA 1
ATOM 5514 C C . GLU A 1 689 ? -15.582 11.971 3.644 1.00 91.31 689 GLU A C 1
ATOM 5516 O O . GLU A 1 689 ? -16.396 12.085 4.549 1.00 91.31 689 GLU A O 1
ATOM 5521 N N . GLU A 1 690 ? -14.271 12.015 3.890 1.00 91.44 690 GLU A N 1
ATOM 5522 C CA . GLU A 1 690 ? -13.710 12.060 5.249 1.00 91.44 690 GLU A CA 1
ATOM 5523 C C . GLU A 1 690 ? -14.055 13.372 5.967 1.00 91.44 690 GLU A C 1
ATOM 5525 O O . GLU A 1 690 ? -14.462 13.374 7.127 1.00 91.44 690 GLU A O 1
ATOM 5530 N N . LEU A 1 691 ? -13.968 14.495 5.247 1.00 95.38 691 LEU A N 1
ATOM 5531 C CA . LEU A 1 691 ? -14.398 15.795 5.754 1.00 95.38 691 LEU A CA 1
ATOM 5532 C C . LEU A 1 691 ? -15.908 15.795 6.000 1.00 95.38 691 LEU A C 1
ATOM 5534 O O . LEU A 1 691 ? -16.356 16.294 7.030 1.00 95.38 691 LEU A O 1
ATOM 5538 N N . ALA A 1 692 ? -16.686 15.199 5.093 1.00 96.12 692 ALA A N 1
ATOM 5539 C CA . ALA A 1 692 ? -18.132 15.107 5.232 1.00 96.12 692 ALA A CA 1
ATOM 5540 C C . ALA A 1 692 ? -18.566 14.252 6.435 1.00 96.12 692 ALA A C 1
ATOM 5542 O O . ALA A 1 692 ? -19.478 14.651 7.158 1.00 96.12 692 ALA A O 1
ATOM 5543 N N . PHE A 1 693 ? -17.869 13.146 6.708 1.00 96.06 693 PHE A N 1
ATOM 5544 C CA . PHE A 1 693 ? -18.072 12.324 7.900 1.00 96.06 693 PHE A CA 1
ATOM 5545 C C . PHE A 1 693 ? -17.814 13.112 9.189 1.00 96.06 693 PHE A C 1
ATOM 5547 O O . PHE A 1 693 ? -18.689 13.193 10.052 1.00 96.06 693 PHE A O 1
ATOM 5554 N N . VAL A 1 694 ? -16.638 13.742 9.309 1.00 97.00 694 VAL A N 1
ATOM 5555 C CA . VAL A 1 694 ? -16.256 14.491 10.519 1.00 97.00 694 VAL A CA 1
ATOM 5556 C C . VAL A 1 694 ? -17.173 15.703 10.721 1.00 97.00 694 VAL A C 1
ATOM 5558 O O . VAL A 1 694 ? -17.624 15.951 11.840 1.00 97.00 694 VAL A O 1
ATOM 5561 N N . ARG A 1 695 ? -17.535 16.416 9.644 1.00 97.50 695 ARG A N 1
ATOM 5562 C CA . ARG A 1 695 ? -18.514 17.516 9.678 1.00 97.50 695 ARG A CA 1
ATOM 5563 C C . ARG A 1 695 ? -19.901 17.028 10.097 1.00 97.50 695 ARG A C 1
ATOM 5565 O O . ARG A 1 695 ? -20.554 17.694 10.894 1.00 97.50 695 ARG A O 1
ATOM 5572 N N . GLY A 1 696 ? -20.317 15.860 9.612 1.00 97.00 696 GLY A N 1
ATOM 5573 C CA . GLY A 1 696 ? -21.542 15.174 10.012 1.00 97.00 696 GLY A CA 1
ATOM 5574 C C . GLY A 1 696 ? -21.578 14.851 11.507 1.00 97.00 696 GLY A C 1
ATOM 5575 O O . GLY A 1 696 ? -22.492 15.303 12.196 1.00 97.00 696 GLY A O 1
ATOM 5576 N N . LYS A 1 697 ? -20.555 14.157 12.037 1.00 95.94 697 LYS A N 1
ATOM 5577 C CA . LYS A 1 697 ? -20.446 13.854 13.481 1.00 95.94 697 LYS A CA 1
ATOM 5578 C C . LYS A 1 697 ? -20.434 15.140 14.318 1.00 95.94 697 LYS A C 1
ATOM 5580 O O . LYS A 1 697 ? -21.135 15.217 15.321 1.00 95.94 697 LYS A O 1
ATOM 5585 N N . MET A 1 698 ? -19.715 16.179 13.881 1.00 97.06 698 MET A N 1
ATOM 5586 C CA . MET A 1 698 ? -19.691 17.484 14.554 1.00 97.06 698 MET A CA 1
ATOM 5587 C C . MET A 1 698 ? -21.081 18.136 14.625 1.00 97.06 698 MET A C 1
ATOM 5589 O O . MET A 1 698 ? -21.483 18.598 15.687 1.00 97.06 698 MET A O 1
ATOM 5593 N N . LEU A 1 699 ? -21.821 18.176 13.513 1.00 97.56 699 LEU A N 1
ATOM 5594 C CA . LEU A 1 699 ? -23.159 18.776 13.456 1.00 97.56 699 LEU A CA 1
ATOM 5595 C C . LEU A 1 699 ? -24.179 17.994 14.293 1.00 97.56 699 LEU A C 1
ATOM 5597 O O . LEU A 1 699 ? -25.011 18.607 14.960 1.00 97.56 699 LEU A O 1
ATOM 5601 N N . LEU A 1 700 ? -24.078 16.662 14.311 1.00 96.00 700 LEU A N 1
ATOM 5602 C CA . LEU A 1 700 ? -24.885 15.789 15.166 1.00 96.00 700 LEU A CA 1
ATOM 5603 C C . LEU A 1 700 ? -24.668 16.138 16.646 1.00 96.00 700 LEU A C 1
ATOM 5605 O O . LEU A 1 700 ? -25.630 16.399 17.361 1.00 96.00 700 LEU A O 1
ATOM 5609 N N . LEU A 1 701 ? -23.406 16.244 17.072 1.00 94.88 701 LEU A N 1
ATOM 5610 C CA . LEU A 1 701 ? -23.013 16.644 18.430 1.00 94.88 701 LEU A CA 1
ATOM 5611 C C . LEU A 1 701 ? -23.391 18.100 18.776 1.00 94.88 701 LEU A C 1
ATOM 5613 O O . LEU A 1 701 ? -23.569 18.426 19.944 1.00 94.88 701 LEU A O 1
ATOM 5617 N N . GLN A 1 702 ? -23.566 18.969 17.774 1.00 95.38 702 GLN A N 1
ATOM 5618 C CA . GLN A 1 702 ? -24.134 20.319 17.923 1.00 95.38 702 GLN A CA 1
ATOM 5619 C C . GLN A 1 702 ? -25.679 20.341 17.939 1.00 95.38 702 GLN A C 1
ATOM 5621 O O . GLN A 1 702 ? -26.266 21.420 17.873 1.00 95.38 702 GLN A O 1
ATOM 5626 N N . ARG A 1 703 ? -26.350 19.178 17.988 1.00 95.75 703 ARG A N 1
ATOM 5627 C CA . ARG A 1 703 ? -27.815 19.012 17.884 1.00 95.75 703 ARG A CA 1
ATOM 5628 C C . ARG A 1 703 ? -28.428 19.574 16.582 1.00 95.75 703 ARG A C 1
ATOM 5630 O O . ARG A 1 703 ? -29.614 19.879 16.513 1.00 95.75 703 ARG A O 1
ATOM 5637 N N . ARG A 1 704 ? -27.632 19.695 15.508 1.00 97.31 704 ARG A N 1
ATOM 5638 C CA . ARG A 1 704 ? -28.044 20.179 14.169 1.00 97.31 704 ARG A CA 1
ATOM 5639 C C . ARG A 1 704 ? -28.372 19.005 13.245 1.00 97.31 704 ARG A C 1
ATOM 5641 O O . ARG A 1 704 ? -27.742 18.800 12.207 1.00 97.31 704 ARG A O 1
ATOM 5648 N N . TYR A 1 705 ? -29.357 18.216 13.659 1.00 96.75 705 TYR A N 1
ATOM 5649 C CA . TYR A 1 705 ? -29.637 16.872 13.148 1.00 96.75 705 TYR A CA 1
ATOM 5650 C C . TYR A 1 705 ? -29.853 16.796 11.621 1.00 96.75 705 TYR A C 1
ATOM 5652 O O . TYR A 1 705 ? -29.098 16.108 10.935 1.00 96.75 705 TYR A O 1
ATOM 5660 N N . ALA A 1 706 ? -30.779 17.578 11.057 1.00 95.31 706 ALA A N 1
ATOM 5661 C CA . ALA A 1 706 ? -31.048 17.585 9.611 1.00 95.31 706 ALA A CA 1
ATOM 5662 C C . ALA A 1 706 ? -29.834 18.019 8.754 1.00 95.31 706 ALA A C 1
ATOM 5664 O O . ALA A 1 706 ? -29.656 17.577 7.618 1.00 95.31 706 ALA A O 1
ATOM 5665 N N . GLU A 1 707 ? -28.962 18.889 9.280 1.00 97.12 707 GLU A N 1
ATOM 5666 C CA . GLU A 1 707 ? -27.715 19.259 8.598 1.00 97.12 707 GLU A CA 1
ATOM 5667 C C . GLU A 1 707 ? -26.671 18.145 8.681 1.00 97.12 707 GLU A C 1
ATOM 5669 O O . GLU A 1 707 ? -26.017 17.853 7.679 1.00 97.12 707 GLU A O 1
ATOM 5674 N N . ALA A 1 708 ? -26.537 17.500 9.843 1.00 97.50 708 ALA A N 1
ATOM 5675 C CA . ALA A 1 708 ? -25.665 16.346 10.027 1.00 97.50 708 ALA A CA 1
ATOM 5676 C C . ALA A 1 708 ? -26.015 15.229 9.037 1.00 97.50 708 ALA A C 1
ATOM 5678 O O . ALA A 1 708 ? -25.135 14.736 8.332 1.00 97.50 708 ALA A O 1
ATOM 5679 N N . ALA A 1 709 ? -27.304 14.902 8.913 1.00 95.94 709 ALA A N 1
ATOM 5680 C CA . ALA A 1 709 ? -27.799 13.882 7.998 1.00 95.94 709 ALA A CA 1
ATOM 5681 C C . ALA A 1 709 ? -27.443 14.179 6.528 1.00 95.94 709 ALA A C 1
ATOM 5683 O O . ALA A 1 709 ? -26.912 13.308 5.836 1.00 95.94 709 ALA A O 1
ATOM 5684 N N . ARG A 1 710 ? -27.627 15.429 6.067 1.00 95.56 710 ARG A N 1
ATOM 5685 C CA . ARG A 1 710 ? -27.230 15.864 4.710 1.00 95.56 710 ARG A CA 1
ATOM 5686 C C . ARG A 1 710 ? -25.726 15.773 4.453 1.00 95.56 710 ARG A C 1
ATOM 5688 O O . ARG A 1 710 ? -25.322 15.490 3.328 1.00 95.56 710 ARG A O 1
ATOM 5695 N N . TRP A 1 711 ? -24.888 16.014 5.461 1.00 96.62 711 TRP A N 1
ATOM 5696 C CA . TRP A 1 711 ? -23.438 15.846 5.329 1.00 96.62 711 TRP A CA 1
ATOM 5697 C C . TRP A 1 711 ? -23.029 14.371 5.306 1.00 96.62 711 TRP A C 1
ATOM 5699 O O . TRP A 1 711 ? -22.238 13.979 4.451 1.00 96.62 711 TRP A O 1
ATOM 5709 N N . LEU A 1 712 ? -23.612 13.542 6.173 1.00 95.31 712 LEU A N 1
ATOM 5710 C CA . LEU A 1 712 ? -23.349 12.100 6.232 1.00 95.31 712 LEU A CA 1
ATOM 5711 C C . LEU A 1 712 ? -23.826 11.369 4.967 1.00 95.31 712 LEU A C 1
ATOM 5713 O O . LEU A 1 712 ? -23.170 10.432 4.527 1.00 95.31 712 LEU A O 1
ATOM 5717 N N . ALA A 1 713 ? -24.884 11.856 4.310 1.00 93.50 713 ALA A N 1
ATOM 5718 C CA . ALA A 1 713 ? -25.345 11.369 3.006 1.00 93.50 713 ALA A CA 1
ATOM 5719 C C . ALA A 1 713 ? -24.297 11.477 1.876 1.00 93.50 713 ALA A C 1
ATOM 5721 O O . ALA A 1 713 ? -24.462 10.857 0.829 1.00 93.50 713 ALA A O 1
ATOM 5722 N N . ARG A 1 714 ? -23.227 12.262 2.067 1.00 94.81 714 ARG A N 1
ATOM 5723 C CA . ARG A 1 714 ? -22.121 12.425 1.106 1.00 94.81 714 ARG A CA 1
ATOM 5724 C C . ARG A 1 714 ? -20.986 11.411 1.304 1.00 94.81 714 ARG A C 1
ATOM 5726 O O . ARG A 1 714 ? -19.982 11.495 0.599 1.00 94.81 714 ARG A O 1
ATOM 5733 N N . VAL A 1 715 ? -21.109 10.507 2.276 1.00 92.62 715 VAL A N 1
ATOM 5734 C CA . VAL A 1 715 ? -20.151 9.429 2.546 1.00 92.62 715 VAL A CA 1
ATOM 5735 C C . VAL A 1 715 ? -20.692 8.147 1.898 1.00 92.62 715 VAL A C 1
ATOM 5737 O O . VAL A 1 715 ? -21.773 7.705 2.288 1.00 92.62 715 VAL A O 1
ATOM 5740 N N . PRO A 1 716 ? -20.004 7.555 0.905 1.00 85.25 716 PRO A N 1
ATOM 5741 C CA . PRO A 1 716 ? -20.491 6.341 0.257 1.00 85.25 716 PRO A CA 1
ATOM 5742 C C . PRO A 1 716 ? -20.375 5.128 1.205 1.00 85.25 716 PRO A C 1
ATOM 5744 O O . PRO A 1 716 ? -19.455 5.098 2.032 1.00 85.25 716 PRO A O 1
ATOM 5747 N N . PRO A 1 717 ? -21.258 4.113 1.105 1.00 79.38 717 PRO A N 1
ATOM 5748 C CA . PRO A 1 717 ? -21.213 2.919 1.958 1.00 79.38 717 PRO A CA 1
ATOM 5749 C C . PRO A 1 717 ? -19.875 2.164 1.921 1.00 79.38 717 PRO A C 1
ATOM 5751 O O . PRO A 1 717 ? -19.489 1.540 2.907 1.00 79.38 717 PRO A O 1
ATOM 5754 N N . GLU A 1 718 ? -19.154 2.237 0.800 1.00 74.75 718 GLU A N 1
ATOM 5755 C CA . GLU A 1 718 ? -17.864 1.582 0.569 1.00 74.75 718 GLU A CA 1
ATOM 5756 C C . GLU A 1 718 ? -16.674 2.317 1.212 1.00 74.75 718 GLU A C 1
ATOM 5758 O O . GLU A 1 718 ? -15.580 1.747 1.298 1.00 74.75 718 GLU A O 1
ATOM 5763 N N . ALA A 1 719 ? -16.855 3.566 1.659 1.00 80.81 719 ALA A N 1
ATOM 5764 C CA . ALA A 1 719 ? -15.820 4.308 2.374 1.00 80.81 719 ALA A CA 1
ATOM 5765 C C . ALA A 1 719 ? -15.491 3.633 3.721 1.00 80.81 719 ALA A C 1
ATOM 5767 O O . ALA A 1 719 ? -16.369 3.020 4.332 1.00 80.81 719 ALA A O 1
ATOM 5768 N N . PRO A 1 720 ? -14.262 3.785 4.257 1.00 79.81 720 PRO A N 1
ATOM 5769 C CA . PRO A 1 720 ? -13.915 3.240 5.572 1.00 79.81 720 PRO A CA 1
ATOM 5770 C C . PRO A 1 720 ? -14.847 3.709 6.699 1.00 79.81 720 PRO A C 1
ATOM 5772 O O . PRO A 1 720 ? -15.166 2.936 7.596 1.00 79.81 720 PRO A O 1
ATOM 5775 N N . GLU A 1 721 ? -15.322 4.953 6.639 1.00 85.62 721 GLU A N 1
ATOM 5776 C CA . GLU A 1 721 ? -16.309 5.497 7.571 1.00 85.62 721 GLU A CA 1
ATOM 5777 C C . GLU A 1 721 ? -17.774 5.214 7.169 1.00 85.62 721 GLU A C 1
ATOM 5779 O O . GLU A 1 721 ? -18.670 5.559 7.932 1.00 85.62 721 GLU A O 1
ATOM 5784 N N . GLY A 1 722 ? -18.049 4.585 6.019 1.00 84.31 722 GLY A N 1
ATOM 5785 C CA . GLY A 1 722 ? -19.385 4.464 5.410 1.00 84.31 722 GLY A CA 1
ATOM 5786 C C . GLY A 1 722 ? -20.437 3.785 6.293 1.00 84.31 722 GLY A C 1
ATOM 5787 O O . GLY A 1 722 ? -21.525 4.325 6.483 1.00 84.31 722 GLY A O 1
ATOM 5788 N N . GLY A 1 723 ? -20.099 2.651 6.918 1.00 81.00 723 GLY A N 1
ATOM 5789 C CA . GLY A 1 723 ? -21.009 1.953 7.840 1.00 81.00 723 GLY A CA 1
ATOM 5790 C C . GLY A 1 723 ? -21.368 2.784 9.080 1.00 81.00 723 GLY A C 1
ATOM 5791 O O . GLY A 1 723 ? -22.533 2.863 9.468 1.00 81.00 723 GLY A O 1
ATOM 5792 N N . MET A 1 724 ? -20.385 3.483 9.659 1.00 85.38 724 MET A N 1
ATOM 5793 C CA . MET A 1 724 ? -20.624 4.414 10.768 1.00 85.38 724 MET A CA 1
ATOM 5794 C C . MET A 1 724 ? -21.406 5.647 10.293 1.00 85.38 724 MET A C 1
ATOM 5796 O O . MET A 1 724 ? -22.319 6.094 10.979 1.00 85.38 724 MET A O 1
ATOM 5800 N N . ALA A 1 725 ? -21.102 6.181 9.108 1.00 89.69 725 ALA A N 1
ATOM 5801 C CA . ALA A 1 725 ? -21.798 7.323 8.527 1.00 89.69 725 ALA A CA 1
ATOM 5802 C C . ALA A 1 725 ? -23.290 7.039 8.307 1.00 89.69 725 ALA A C 1
ATOM 5804 O O . ALA A 1 725 ? -24.114 7.896 8.618 1.00 89.69 725 ALA A O 1
ATOM 5805 N N . LEU A 1 726 ? -23.642 5.831 7.849 1.00 87.44 726 LEU A N 1
ATOM 5806 C CA . LEU A 1 726 ? -25.029 5.379 7.730 1.00 87.44 726 LEU A CA 1
ATOM 5807 C C . LEU A 1 726 ? -25.723 5.320 9.099 1.00 87.44 726 LEU A C 1
ATOM 5809 O O . LEU A 1 726 ? -26.800 5.893 9.252 1.00 87.44 726 LEU A O 1
ATOM 5813 N N . GLY A 1 727 ? -25.092 4.714 10.111 1.00 86.19 727 GLY A N 1
ATOM 5814 C CA . GLY A 1 727 ? -25.632 4.669 11.478 1.00 86.19 727 GLY A CA 1
ATOM 5815 C C . GLY A 1 727 ? -25.848 6.062 12.083 1.00 86.19 727 GLY A C 1
ATOM 5816 O O . GLY A 1 727 ? -26.920 6.359 12.611 1.00 86.19 727 GLY A O 1
ATOM 5817 N N . LEU A 1 728 ? -24.871 6.964 11.932 1.00 91.12 728 LEU A N 1
ATOM 5818 C CA . LEU A 1 728 ? -24.994 8.360 12.364 1.00 91.12 728 LEU A CA 1
ATOM 5819 C C . LEU A 1 728 ? -26.056 9.130 11.562 1.00 91.12 728 LEU A C 1
ATOM 5821 O O . LEU A 1 728 ? -26.702 10.013 12.120 1.00 91.12 728 LEU A O 1
ATOM 5825 N N . ARG A 1 729 ? -26.259 8.817 10.274 1.00 92.25 729 ARG A N 1
ATOM 5826 C CA . ARG A 1 729 ? -27.285 9.450 9.429 1.00 92.25 729 ARG A CA 1
ATOM 5827 C C . ARG A 1 729 ? -28.688 9.025 9.852 1.00 92.25 729 ARG A C 1
ATOM 5829 O O . ARG A 1 729 ? -29.570 9.875 9.927 1.00 92.25 729 ARG A O 1
ATOM 5836 N N . LEU A 1 730 ? -28.882 7.744 10.161 1.00 89.75 730 LEU A N 1
ATOM 5837 C CA . LEU A 1 730 ? -30.142 7.214 10.688 1.00 89.75 730 LEU A CA 1
ATOM 5838 C C . LEU A 1 730 ? -30.479 7.834 12.041 1.00 89.75 730 LEU A C 1
ATOM 5840 O O . LEU A 1 730 ? -31.578 8.353 12.218 1.00 89.75 730 LEU A O 1
ATOM 5844 N N . LEU A 1 731 ? -29.500 7.869 12.951 1.00 90.81 731 LEU A N 1
ATOM 5845 C CA . LEU A 1 731 ? -29.608 8.572 14.227 1.00 90.81 731 LEU A CA 1
ATOM 5846 C C . LEU A 1 731 ? -29.990 10.048 14.026 1.00 90.81 731 LEU A C 1
ATOM 5848 O O . LEU A 1 731 ? -30.902 10.539 14.684 1.00 90.81 731 LEU A O 1
ATOM 5852 N N . ALA A 1 732 ? -29.339 10.743 13.090 1.00 94.69 732 ALA A N 1
ATOM 5853 C CA . ALA A 1 732 ? -29.619 12.143 12.798 1.00 94.69 732 ALA A CA 1
ATOM 5854 C C . ALA A 1 732 ? -31.051 12.362 12.271 1.00 94.69 732 ALA A C 1
ATOM 5856 O O . ALA A 1 732 ? -31.765 13.199 12.816 1.00 94.69 732 ALA A O 1
ATOM 5857 N N . HIS A 1 733 ? -31.510 11.601 11.271 1.00 94.50 733 HIS A N 1
ATOM 5858 C CA . HIS A 1 733 ? -32.888 11.720 10.772 1.00 94.50 733 HIS A CA 1
ATOM 5859 C C . HIS A 1 733 ? -33.928 11.360 11.852 1.00 94.50 733 HIS A C 1
ATOM 5861 O O . HIS A 1 733 ? -34.928 12.060 11.996 1.00 94.50 733 HIS A O 1
ATOM 5867 N N . ALA A 1 734 ? -33.686 10.331 12.673 1.00 90.62 734 ALA A N 1
ATOM 5868 C CA . ALA A 1 734 ? -34.604 9.940 13.745 1.00 90.62 734 ALA A CA 1
ATOM 5869 C C . ALA A 1 734 ? -34.704 10.987 14.872 1.00 90.62 734 ALA A C 1
ATOM 5871 O O . ALA A 1 734 ? -35.805 11.278 15.341 1.00 90.62 734 ALA A O 1
ATOM 5872 N N . LEU A 1 735 ? -33.584 11.604 15.271 1.00 92.75 735 LEU A N 1
ATOM 5873 C CA . LEU A 1 735 ? -33.579 12.725 16.224 1.00 92.75 735 LEU A CA 1
ATOM 5874 C C . LEU A 1 735 ? -34.194 14.003 15.622 1.00 92.75 735 LEU A C 1
ATOM 5876 O O . LEU A 1 735 ? -34.797 14.794 16.345 1.00 92.75 735 LEU A O 1
ATOM 5880 N N . ALA A 1 736 ? -34.122 14.181 14.299 1.00 94.19 736 ALA A N 1
ATOM 5881 C CA . ALA A 1 736 ? -34.858 15.217 13.568 1.00 94.19 736 ALA A CA 1
ATOM 5882 C C . ALA A 1 736 ? -36.361 14.904 13.374 1.00 94.19 736 ALA A C 1
ATOM 5884 O O . ALA A 1 736 ? -37.101 15.773 12.919 1.00 94.19 736 ALA A O 1
ATOM 5885 N N . GLN A 1 737 ? -36.817 13.692 13.723 1.00 92.12 737 GLN A N 1
ATOM 5886 C CA . GLN A 1 737 ? -38.160 13.153 13.441 1.00 92.12 737 GLN A CA 1
ATOM 5887 C C . GLN A 1 737 ? -38.500 13.038 11.936 1.00 92.12 737 GLN A C 1
ATOM 5889 O O . GLN A 1 737 ? -39.667 12.960 11.550 1.00 92.12 737 GLN A O 1
ATOM 5894 N N . GLU A 1 738 ? -37.480 12.967 11.076 1.00 93.50 738 GLU A N 1
ATOM 5895 C CA . GLU A 1 738 ? -37.574 12.838 9.615 1.00 93.50 738 GLU A CA 1
ATOM 5896 C C . GLU A 1 738 ? -37.807 11.366 9.203 1.00 93.50 738 GLU A C 1
ATOM 5898 O O . GLU A 1 738 ? -37.008 10.752 8.498 1.00 93.50 738 GLU A O 1
ATOM 5903 N N . TRP A 1 739 ? -38.902 10.759 9.673 1.00 90.00 739 TRP A N 1
ATOM 5904 C CA . TRP A 1 739 ? -39.162 9.317 9.510 1.00 90.00 739 TRP A CA 1
ATOM 5905 C C . TRP A 1 739 ? -39.298 8.844 8.055 1.00 90.00 739 TRP A C 1
ATOM 5907 O O . TRP A 1 739 ? -39.000 7.687 7.765 1.00 90.00 739 TRP A O 1
ATOM 5917 N N . GLU A 1 740 ? -39.706 9.722 7.136 1.00 89.69 740 GLU A N 1
ATOM 5918 C CA . GLU A 1 740 ? -39.751 9.418 5.698 1.00 89.69 740 GLU A CA 1
ATOM 5919 C C . GLU A 1 740 ? -38.338 9.193 5.127 1.00 89.69 740 GLU A C 1
ATOM 5921 O O . GLU A 1 740 ? -38.118 8.232 4.392 1.00 89.69 740 GLU A O 1
ATOM 5926 N N . GLU A 1 741 ? -37.355 9.999 5.544 1.00 90.75 741 GLU A N 1
ATOM 5927 C CA . GLU A 1 741 ? -35.941 9.835 5.173 1.00 90.75 741 GLU A CA 1
ATOM 5928 C C . GLU A 1 741 ? -35.329 8.577 5.811 1.00 90.75 741 GLU A C 1
ATOM 5930 O O . GLU A 1 741 ? -34.547 7.873 5.175 1.00 90.75 741 GLU A O 1
ATOM 5935 N N . VAL A 1 742 ? -35.717 8.247 7.052 1.00 86.00 742 VAL A N 1
ATOM 5936 C CA . VAL A 1 742 ? -35.320 6.987 7.711 1.00 86.00 742 VAL A CA 1
ATOM 5937 C C . VAL A 1 742 ? -35.826 5.775 6.920 1.00 86.00 742 VAL A C 1
ATOM 5939 O O . VAL A 1 742 ? -35.069 4.829 6.699 1.00 86.00 742 VAL A O 1
ATOM 5942 N N . ALA A 1 743 ? -37.083 5.802 6.468 1.00 84.94 743 ALA A N 1
ATOM 5943 C CA . ALA A 1 743 ? -37.671 4.729 5.667 1.00 84.94 743 ALA A CA 1
ATOM 5944 C C . ALA A 1 743 ? -37.034 4.619 4.268 1.00 84.94 743 ALA A C 1
ATOM 5946 O O . ALA A 1 743 ? -36.820 3.511 3.778 1.00 84.94 743 ALA A O 1
ATOM 5947 N N . ALA A 1 744 ? -36.677 5.750 3.651 1.00 86.00 744 ALA A N 1
ATOM 5948 C CA . ALA A 1 744 ? -36.063 5.805 2.323 1.00 86.00 744 ALA A CA 1
ATOM 5949 C C . ALA A 1 744 ? -34.629 5.239 2.260 1.00 86.00 744 ALA A C 1
ATOM 5951 O O . ALA A 1 744 ? -34.101 5.039 1.168 1.00 86.00 744 ALA A O 1
ATOM 5952 N N . LEU A 1 745 ? -33.986 4.978 3.404 1.00 81.06 745 LEU A N 1
ATOM 5953 C CA . LEU A 1 745 ? -32.607 4.482 3.465 1.00 81.06 745 LEU A CA 1
ATOM 5954 C C . LEU A 1 745 ? -32.452 2.963 3.265 1.00 81.06 745 LEU A C 1
ATOM 5956 O O . LEU A 1 745 ? -31.322 2.486 3.315 1.00 81.06 745 LEU A O 1
ATOM 5960 N N . GLU A 1 746 ? -33.552 2.217 3.071 1.00 67.69 746 GLU A N 1
ATOM 5961 C CA . GLU A 1 746 ? -33.603 0.761 2.781 1.00 67.69 746 GLU A CA 1
ATOM 5962 C C . GLU A 1 746 ? -32.624 -0.108 3.602 1.00 67.69 746 GLU A C 1
ATOM 5964 O O . GLU A 1 746 ? -32.103 -1.131 3.166 1.00 67.69 746 GLU A O 1
ATOM 5969 N N . VAL A 1 747 ? -32.403 0.300 4.849 1.00 69.06 747 VAL A N 1
ATOM 5970 C CA . VAL A 1 747 ? -31.414 -0.233 5.792 1.00 69.06 747 VAL A CA 1
ATOM 5971 C C . VAL A 1 747 ? -31.618 -1.745 5.963 1.00 69.06 747 VAL A C 1
ATOM 5973 O O . VAL A 1 747 ? -32.676 -2.130 6.454 1.00 69.06 747 VAL A O 1
ATOM 5976 N N . GLU A 1 748 ? -30.688 -2.622 5.551 1.00 67.06 748 GLU A N 1
ATOM 5977 C CA . GLU A 1 748 ? -30.972 -4.075 5.442 1.00 67.06 748 GLU A CA 1
ATOM 5978 C C . GLU A 1 748 ? -31.264 -4.769 6.788 1.00 67.06 748 GLU A C 1
ATOM 5980 O O . GLU A 1 748 ? -32.358 -5.302 6.967 1.00 67.06 748 GLU A O 1
ATOM 5985 N N . ASP A 1 749 ? -30.411 -4.643 7.804 1.00 72.12 749 ASP A N 1
ATOM 5986 C CA . ASP A 1 749 ? -30.720 -3.661 8.845 1.00 72.12 749 ASP A CA 1
ATOM 5987 C C . ASP A 1 749 ? -31.567 -4.006 10.117 1.00 72.12 749 ASP A C 1
ATOM 5989 O O . ASP A 1 749 ? -31.881 -3.043 10.824 1.00 72.12 749 ASP A O 1
ATOM 5993 N N . PRO A 1 750 ? -32.030 -5.241 10.475 1.00 72.94 750 PRO A N 1
ATOM 5994 C CA . PRO A 1 750 ? -33.104 -5.405 11.472 1.00 72.94 750 PRO A CA 1
ATOM 5995 C C . PRO A 1 750 ? -32.913 -4.801 12.878 1.00 72.94 750 PRO A C 1
ATOM 5997 O O . PRO A 1 750 ? -33.921 -4.431 13.477 1.00 72.94 750 PRO A O 1
ATOM 6000 N N . LEU A 1 751 ? -31.691 -4.653 13.413 1.00 76.19 751 LEU A N 1
ATOM 6001 C CA . LEU A 1 751 ? -31.478 -3.911 14.674 1.00 76.19 751 LEU A CA 1
ATOM 6002 C C . LEU A 1 751 ? -31.820 -2.430 14.510 1.00 76.19 751 LEU A C 1
ATOM 6004 O O . LEU A 1 751 ? -32.577 -1.895 15.314 1.00 76.19 751 LEU A O 1
ATOM 6008 N N . TRP A 1 752 ? -31.288 -1.775 13.471 1.00 78.62 752 TRP A N 1
ATOM 6009 C CA . TRP A 1 752 ? -31.596 -0.374 13.200 1.00 78.62 752 TRP A CA 1
ATOM 6010 C C . TRP A 1 752 ? -33.074 -0.219 12.853 1.00 78.62 752 TRP A C 1
ATOM 6012 O O . TRP A 1 752 ? -33.714 0.640 13.440 1.00 78.62 752 TRP A O 1
ATOM 6022 N N . ARG A 1 753 ? -33.664 -1.092 12.021 1.00 78.88 753 ARG A N 1
ATOM 6023 C CA . ARG A 1 753 ? -35.120 -1.079 11.762 1.00 78.88 753 ARG A CA 1
ATOM 6024 C C . ARG A 1 753 ? -35.934 -1.176 13.053 1.00 78.88 753 ARG A C 1
ATOM 6026 O O . ARG A 1 753 ? -36.784 -0.327 13.284 1.00 78.88 753 ARG A O 1
ATOM 6033 N N . GLY A 1 754 ? -35.652 -2.166 13.903 1.00 78.75 754 GLY A N 1
ATOM 6034 C CA . GLY A 1 754 ? -36.374 -2.375 15.161 1.00 78.75 754 GLY A CA 1
ATOM 6035 C C . GLY A 1 754 ? -36.163 -1.251 16.180 1.00 78.75 754 GLY A C 1
ATOM 6036 O O . GLY A 1 754 ? -37.078 -0.939 16.940 1.00 78.75 754 GLY A O 1
ATOM 6037 N N . LEU A 1 755 ? -34.991 -0.605 16.177 1.00 84.06 755 LEU A N 1
ATOM 6038 C CA . LEU A 1 755 ? -34.723 0.595 16.969 1.00 84.06 755 LEU A CA 1
ATOM 6039 C C . LEU A 1 755 ? -35.495 1.807 16.430 1.00 84.06 755 LEU A C 1
ATOM 6041 O O . LEU A 1 755 ? -36.139 2.499 17.210 1.00 84.06 755 LEU A O 1
ATOM 6045 N N . MET A 1 756 ? -35.474 2.047 15.114 1.00 87.06 756 MET A N 1
ATOM 6046 C CA . MET A 1 756 ? -36.197 3.159 14.487 1.00 87.06 756 MET A CA 1
ATOM 6047 C C . MET A 1 756 ? -37.715 3.000 14.655 1.00 87.06 756 MET A C 1
ATOM 6049 O O . MET A 1 756 ? -38.378 3.959 15.026 1.00 87.06 756 MET A O 1
ATOM 6053 N N . GLU A 1 757 ? -38.263 1.795 14.467 1.00 83.00 757 GLU A N 1
ATOM 6054 C CA . GLU A 1 757 ? -39.685 1.481 14.690 1.00 83.00 757 GLU A CA 1
ATOM 6055 C C . GLU A 1 757 ? -40.092 1.727 16.153 1.00 83.00 757 GLU A C 1
ATOM 6057 O O . GLU A 1 757 ? -41.104 2.386 16.419 1.00 83.00 757 GLU A O 1
ATOM 6062 N N . ARG A 1 758 ? -39.256 1.281 17.106 1.00 85.38 758 ARG A N 1
ATOM 6063 C CA . ARG A 1 758 ? -39.430 1.544 18.543 1.00 85.38 758 ARG A CA 1
ATOM 6064 C C . ARG A 1 758 ? -39.391 3.037 18.849 1.00 85.38 758 ARG A C 1
ATOM 6066 O O . ARG A 1 758 ? -40.250 3.517 19.582 1.00 85.38 758 ARG A O 1
ATOM 6073 N N . TRP A 1 759 ? -38.451 3.778 18.267 1.00 89.06 759 TRP A N 1
ATOM 6074 C CA . TRP A 1 759 ? -38.346 5.224 18.450 1.00 89.06 759 TRP A CA 1
ATOM 6075 C C . TRP A 1 759 ? -39.500 6.000 17.786 1.00 89.06 759 TRP A C 1
ATOM 6077 O O . TRP A 1 759 ? -39.910 7.045 18.299 1.00 89.06 759 TRP A O 1
ATOM 6087 N N . GLN A 1 760 ? -40.050 5.501 16.679 1.00 87.81 760 GLN A N 1
ATOM 6088 C CA . GLN A 1 760 ? -41.166 6.123 15.965 1.00 87.81 760 GLN A CA 1
ATOM 6089 C C . GLN A 1 760 ? -42.516 5.876 16.654 1.00 87.81 760 GLN A C 1
ATOM 6091 O O . GLN A 1 760 ? -43.342 6.784 16.723 1.00 87.81 760 GLN A O 1
ATOM 6096 N N . THR A 1 761 ? -42.760 4.655 17.140 1.00 84.38 761 THR A N 1
ATOM 6097 C CA . THR A 1 761 ? -44.103 4.205 17.556 1.00 84.38 761 THR A CA 1
ATOM 6098 C C . THR A 1 761 ? -44.230 3.858 19.044 1.00 84.38 761 THR A C 1
ATOM 6100 O O . THR A 1 761 ? -45.337 3.612 19.524 1.00 84.38 761 THR A O 1
ATOM 6103 N N . GLY A 1 762 ? -43.116 3.775 19.780 1.00 74.75 762 GLY A N 1
ATOM 6104 C CA . GLY A 1 762 ? -43.057 3.206 21.134 1.00 74.75 762 GLY A CA 1
ATOM 6105 C C . GLY A 1 762 ? -43.232 1.679 21.178 1.00 74.75 762 GLY A C 1
ATOM 6106 O O . GLY A 1 762 ? -43.068 1.062 22.232 1.00 74.75 762 GLY A O 1
ATOM 6107 N N . GLN A 1 763 ? -43.540 1.047 20.043 1.00 70.69 763 GLN A N 1
ATOM 6108 C CA . GLN A 1 763 ? -43.704 -0.392 19.880 1.00 70.69 763 GLN A CA 1
ATOM 6109 C C . GLN A 1 763 ? -42.625 -0.925 18.935 1.00 70.69 763 GLN A C 1
ATOM 6111 O O . GLN A 1 763 ? -42.122 -0.226 18.068 1.00 70.69 763 GLN A O 1
ATOM 6116 N N . GLY A 1 764 ? -42.219 -2.171 19.135 1.00 61.44 764 GLY A N 1
ATOM 6117 C CA . GLY A 1 764 ? -41.169 -2.787 18.333 1.00 61.44 764 GLY A CA 1
ATOM 6118 C C . GLY A 1 764 ? -40.768 -4.131 18.924 1.00 61.44 764 GLY A C 1
ATOM 6119 O O . GLY A 1 764 ? -41.069 -4.398 20.102 1.00 61.44 764 GLY A O 1
ATOM 6120 N N . PRO A 1 765 ? -40.094 -4.992 18.147 1.00 59.38 765 PRO A N 1
ATOM 6121 C CA . PRO A 1 765 ? -39.732 -6.331 18.587 1.00 59.38 765 PRO A CA 1
ATOM 6122 C C . PRO A 1 765 ? -38.921 -6.282 19.887 1.00 59.38 765 PRO A C 1
ATOM 6124 O O . PRO A 1 765 ? -37.955 -5.526 20.018 1.00 59.38 765 PRO A O 1
ATOM 6127 N N . LYS A 1 766 ? -39.320 -7.096 20.872 1.00 56.19 766 LYS A N 1
ATOM 6128 C CA . LYS A 1 766 ? -38.411 -7.488 21.956 1.00 56.19 766 LYS A CA 1
ATOM 6129 C C . LYS A 1 766 ? -37.409 -8.480 21.368 1.00 56.19 766 LYS A C 1
ATOM 6131 O O . LYS A 1 766 ? -37.812 -9.375 20.617 1.00 56.19 766 LYS A O 1
ATOM 6136 N N . ALA A 1 767 ? -36.127 -8.299 21.675 1.00 54.28 767 ALA A N 1
ATOM 6137 C CA . ALA A 1 767 ? -35.060 -9.130 21.131 1.00 54.28 767 ALA A CA 1
ATOM 6138 C C . ALA A 1 767 ? -35.351 -10.618 21.405 1.00 54.28 767 ALA A C 1
ATOM 6140 O O . ALA A 1 767 ? -35.557 -11.025 22.544 1.00 54.28 767 ALA A O 1
ATOM 6141 N N . SER A 1 768 ? -35.438 -11.415 20.340 1.00 49.53 768 SER A N 1
ATOM 6142 C CA . SER A 1 768 ? -35.832 -12.834 20.401 1.00 49.53 768 SER A CA 1
ATOM 6143 C C . SER A 1 768 ? -34.976 -13.730 19.498 1.00 49.53 768 SER A C 1
ATOM 6145 O O . SER A 1 768 ? -35.288 -14.899 19.283 1.00 49.53 768 SER A O 1
ATOM 6147 N N . SER A 1 769 ? -33.874 -13.199 18.963 1.00 53.72 769 SER A N 1
ATOM 6148 C CA . SER A 1 769 ? -32.853 -13.947 18.223 1.00 53.72 769 SER A CA 1
ATOM 6149 C C . SER A 1 769 ? -31.513 -13.202 18.270 1.00 53.72 769 SER A C 1
ATOM 6151 O O . SER A 1 769 ? -31.520 -11.969 18.245 1.00 53.72 769 SER A O 1
ATOM 6153 N N . PRO A 1 770 ? -30.371 -13.913 18.335 1.00 55.06 770 PRO A N 1
ATOM 6154 C CA . PRO A 1 770 ? -29.050 -13.293 18.355 1.00 55.06 770 PRO A CA 1
ATOM 6155 C C . PRO A 1 770 ? -28.724 -12.655 17.001 1.00 55.06 770 PRO A C 1
ATOM 6157 O O . PRO A 1 770 ? -28.889 -13.278 15.949 1.00 55.06 770 PRO A O 1
ATOM 6160 N N . LEU A 1 771 ? -28.237 -11.416 17.031 1.00 58.91 771 LEU A N 1
ATOM 6161 C CA . LEU A 1 771 ? -27.917 -10.648 15.829 1.00 58.91 771 LEU A CA 1
ATOM 6162 C C . LEU A 1 771 ? -26.500 -10.969 15.300 1.00 58.91 771 LEU A C 1
ATOM 6164 O O . LEU A 1 771 ? -25.646 -11.458 16.059 1.00 58.91 771 LEU A O 1
ATOM 6168 N N . PRO A 1 772 ? -26.219 -10.711 14.003 1.00 56.75 772 PRO A N 1
ATOM 6169 C CA . PRO A 1 772 ? -24.908 -10.991 13.423 1.00 56.75 772 PRO A CA 1
ATOM 6170 C C . PRO A 1 772 ? -23.774 -10.177 14.075 1.00 56.75 772 PRO A C 1
ATOM 6172 O O . PRO A 1 772 ? -23.981 -9.179 14.759 1.00 56.75 772 PRO A O 1
ATOM 6175 N N . GLU A 1 773 ? -22.531 -10.601 13.858 1.00 56.41 773 GLU A N 1
ATOM 6176 C CA . GLU A 1 773 ? -21.366 -10.102 14.607 1.00 56.41 773 GLU A CA 1
ATOM 6177 C C . GLU A 1 773 ? -21.034 -8.617 14.352 1.00 56.41 773 GLU A C 1
ATOM 6179 O O . GLU A 1 773 ? -20.714 -7.890 15.291 1.00 56.41 773 GLU A O 1
ATOM 6184 N N . ALA A 1 774 ? -21.195 -8.137 13.111 1.00 54.34 774 ALA A N 1
ATOM 6185 C CA . ALA A 1 774 ? -20.875 -6.759 12.698 1.00 54.34 774 ALA A CA 1
ATOM 6186 C C . ALA A 1 774 ? -21.630 -5.656 13.476 1.00 54.34 774 ALA A C 1
ATOM 6188 O O . ALA A 1 774 ? -21.215 -4.502 13.504 1.00 54.34 774 ALA A O 1
ATOM 6189 N N . TRP A 1 775 ? -22.730 -6.020 14.127 1.00 59.59 775 TRP A N 1
ATOM 6190 C CA . TRP A 1 775 ? -23.703 -5.127 14.749 1.00 59.59 775 TRP A CA 1
ATOM 6191 C C . TRP A 1 775 ? -23.269 -4.708 16.151 1.00 59.59 775 TRP A C 1
ATOM 6193 O O . TRP A 1 775 ? -23.475 -3.573 16.584 1.00 59.59 775 TRP A O 1
ATOM 6203 N N . ARG A 1 776 ? -22.597 -5.632 16.846 1.00 65.88 776 ARG A N 1
ATOM 6204 C CA . ARG A 1 776 ? -22.087 -5.454 18.210 1.00 65.88 776 ARG A CA 1
ATOM 6205 C C . ARG A 1 776 ? -20.982 -4.403 18.270 1.00 65.88 776 ARG A C 1
ATOM 6207 O O . ARG A 1 776 ? -20.829 -3.736 19.285 1.00 65.88 776 ARG A O 1
ATOM 6214 N N . ALA A 1 777 ? -20.248 -4.227 17.170 1.00 67.62 777 ALA A N 1
ATOM 6215 C CA . ALA A 1 777 ? -19.104 -3.325 17.083 1.00 67.62 777 ALA A CA 1
ATOM 6216 C C . ALA A 1 777 ? -19.467 -1.830 17.168 1.00 67.62 777 ALA A C 1
ATOM 6218 O O . ALA A 1 777 ? -18.623 -1.026 17.556 1.00 67.62 777 ALA A O 1
ATOM 6219 N N . HIS A 1 778 ? -20.695 -1.439 16.804 1.00 75.19 778 HIS A N 1
ATOM 6220 C CA . HIS A 1 778 ? -21.090 -0.024 16.711 1.00 75.19 778 HIS A CA 1
ATOM 6221 C C . HIS A 1 778 ? -22.162 0.397 17.726 1.00 75.19 778 HIS A C 1
ATOM 6223 O O . HIS A 1 778 ? -22.292 1.584 18.023 1.00 75.19 778 HIS A O 1
ATOM 6229 N N . PHE A 1 779 ? -22.886 -0.556 18.320 1.00 81.75 779 PHE A N 1
ATOM 6230 C CA . PHE A 1 779 ? -23.927 -0.264 19.309 1.00 81.75 779 PHE A CA 1
ATOM 6231 C C . PHE A 1 779 ? -23.416 0.463 20.580 1.00 81.75 779 PHE A C 1
ATOM 6233 O O . PHE A 1 779 ? -24.088 1.390 21.033 1.00 81.75 779 PHE A O 1
ATOM 6240 N N . PRO A 1 780 ? -22.221 0.162 21.136 1.00 84.88 780 PRO A N 1
ATOM 6241 C CA . PRO A 1 780 ? -21.688 0.907 22.283 1.00 84.88 780 PRO A CA 1
ATOM 6242 C C . PRO A 1 780 ? -21.363 2.382 21.991 1.00 84.88 780 PRO A C 1
ATOM 6244 O O . PRO A 1 780 ? -21.483 3.216 22.887 1.00 84.88 780 PRO A O 1
ATOM 6247 N N . GLU A 1 781 ? -20.976 2.721 20.754 1.00 85.81 781 GLU A N 1
ATOM 6248 C CA . GLU A 1 781 ? -20.741 4.114 20.330 1.00 85.81 781 GLU A CA 1
ATOM 6249 C C . GLU A 1 781 ? -22.072 4.868 20.192 1.00 85.81 781 GLU A C 1
ATOM 6251 O O . GLU A 1 781 ? -22.175 6.006 20.637 1.00 85.81 781 GLU A O 1
ATOM 6256 N N . LEU A 1 782 ? -23.125 4.221 19.672 1.00 88.44 782 LEU A N 1
ATOM 6257 C CA . LEU A 1 782 ? -24.485 4.778 19.668 1.00 88.44 782 LEU A CA 1
ATOM 6258 C C . LEU A 1 782 ? -24.959 5.116 21.092 1.00 88.44 782 LEU A C 1
ATOM 6260 O O . LEU A 1 782 ? -25.433 6.224 21.337 1.00 88.44 782 LEU A O 1
ATOM 6264 N N . LEU A 1 783 ? -24.800 4.187 22.037 1.00 91.81 783 LEU A N 1
ATOM 6265 C CA . LEU A 1 783 ? -25.166 4.398 23.440 1.00 91.81 783 LEU A CA 1
ATOM 6266 C C . LEU A 1 783 ? -24.369 5.553 24.072 1.00 91.81 783 LEU A C 1
ATOM 6268 O O . LEU A 1 783 ? -24.945 6.381 24.775 1.00 91.81 783 LEU A O 1
ATOM 6272 N N . ALA A 1 784 ? -23.069 5.659 23.777 1.00 93.00 784 ALA A N 1
ATOM 6273 C CA . ALA A 1 784 ? -22.241 6.783 24.214 1.00 93.00 784 ALA A CA 1
ATOM 6274 C C . ALA A 1 784 ? -22.676 8.122 23.592 1.00 93.00 784 ALA A C 1
ATOM 6276 O O . ALA A 1 784 ? -22.695 9.139 24.283 1.00 93.00 784 ALA A O 1
ATOM 6277 N N . LEU A 1 785 ? -23.064 8.139 22.315 1.00 93.12 785 LEU A N 1
ATOM 6278 C CA . LEU A 1 785 ? -23.566 9.339 21.643 1.00 93.12 785 LEU A CA 1
ATOM 6279 C C . LEU A 1 785 ? -24.907 9.802 22.216 1.00 93.12 785 LEU A C 1
ATOM 6281 O O . LEU A 1 785 ? -25.083 10.998 22.420 1.00 93.12 785 LEU A O 1
ATOM 6285 N N . LEU A 1 786 ? -25.827 8.886 22.527 1.00 94.19 786 LEU A N 1
ATOM 6286 C CA . LEU A 1 786 ? -27.108 9.227 23.155 1.00 94.19 786 LEU A CA 1
ATOM 6287 C C . LEU A 1 786 ? -26.915 9.817 24.562 1.00 94.19 786 LEU A C 1
ATOM 6289 O O . LEU A 1 786 ? -27.544 10.825 24.877 1.00 94.19 786 LEU A O 1
ATOM 6293 N N . LEU A 1 787 ? -25.993 9.269 25.366 1.00 94.94 787 LEU A N 1
ATOM 6294 C CA . LEU A 1 787 ? -25.608 9.863 26.656 1.00 94.94 787 LEU A CA 1
ATOM 6295 C C . LEU A 1 787 ? -24.961 11.246 26.481 1.00 94.94 787 LEU A C 1
ATOM 6297 O O . LEU A 1 787 ? -25.324 12.182 27.185 1.00 94.94 787 LEU A O 1
ATOM 6301 N N . GLN A 1 788 ? -24.053 11.406 25.514 1.00 94.69 788 GLN A N 1
ATOM 6302 C CA . GLN A 1 788 ? -23.419 12.694 25.203 1.00 94.69 788 GLN A CA 1
ATOM 6303 C C . GLN A 1 788 ? -24.419 13.753 24.709 1.00 94.69 788 GLN A C 1
ATOM 6305 O O . GLN A 1 788 ? -24.212 14.948 24.926 1.00 94.69 788 GLN A O 1
ATOM 6310 N N . LEU A 1 789 ? -25.477 13.331 24.019 1.00 94.44 789 LEU A N 1
ATOM 6311 C CA . LEU A 1 789 ? -26.544 14.203 23.540 1.00 94.44 789 LEU A CA 1
ATOM 6312 C C . LEU A 1 789 ? -27.621 14.470 24.601 1.00 94.44 789 LEU A C 1
ATOM 6314 O O . LEU A 1 789 ? -28.425 15.368 24.373 1.00 94.44 789 LEU A O 1
ATOM 6318 N N . GLU A 1 790 ? -27.598 13.780 25.749 1.00 93.94 790 GLU A N 1
ATOM 6319 C CA . GLU A 1 790 ? -28.624 13.816 26.813 1.00 93.94 790 GLU A CA 1
ATOM 6320 C C . GLU A 1 790 ? -30.000 13.271 26.360 1.00 93.94 790 GLU A C 1
ATOM 6322 O O . GLU A 1 790 ? -31.044 13.599 26.921 1.00 93.94 790 GLU A O 1
ATOM 6327 N N . GLU A 1 791 ? -30.017 12.398 25.348 1.00 94.31 791 GLU A N 1
ATOM 6328 C CA . GLU A 1 791 ? -31.227 11.809 24.748 1.00 94.31 791 GLU A CA 1
ATOM 6329 C C . GLU A 1 791 ? -31.707 10.582 25.557 1.00 94.31 791 GLU A C 1
ATOM 6331 O O . GLU A 1 791 ? -31.810 9.462 25.047 1.00 94.31 791 GLU A O 1
ATOM 6336 N N . PHE A 1 792 ? -31.969 10.775 26.856 1.00 92.38 792 PHE A N 1
ATOM 6337 C CA . PHE A 1 792 ? -32.182 9.693 27.833 1.00 92.38 792 PHE A CA 1
ATOM 6338 C C . PHE A 1 792 ? -33.332 8.734 27.482 1.00 92.38 792 PHE A C 1
ATOM 6340 O O . PHE A 1 792 ? -33.172 7.523 27.611 1.00 92.38 792 PHE A O 1
ATOM 6347 N N . GLN A 1 793 ? -34.458 9.232 26.957 1.00 90.06 793 GLN A N 1
ATOM 6348 C CA . GLN A 1 793 ? -35.558 8.360 26.520 1.00 90.06 793 GLN A CA 1
ATOM 6349 C C . GLN A 1 793 ? -35.116 7.427 25.378 1.00 90.06 793 GLN A C 1
ATOM 6351 O O . GLN A 1 793 ? -35.389 6.227 25.395 1.00 90.06 793 GLN A O 1
ATOM 6356 N N . ARG A 1 794 ? -34.392 7.963 24.386 1.00 91.06 794 ARG A N 1
ATOM 6357 C CA . ARG A 1 794 ? -33.884 7.180 23.248 1.00 91.06 794 ARG A CA 1
ATOM 6358 C C . ARG A 1 794 ? -32.817 6.183 23.681 1.00 91.06 794 ARG A C 1
ATOM 6360 O O . ARG A 1 794 ? -32.742 5.090 23.120 1.00 91.06 794 ARG A O 1
ATOM 6367 N N . TYR A 1 795 ? -32.030 6.550 24.691 1.00 92.69 795 TYR A N 1
ATOM 6368 C CA . TYR A 1 795 ? -31.070 5.678 25.352 1.00 92.69 795 TYR A CA 1
ATOM 6369 C C . TYR A 1 795 ? -31.756 4.481 26.034 1.00 92.69 795 TYR A C 1
ATOM 6371 O O . TYR A 1 795 ? -31.392 3.345 25.745 1.00 92.69 795 TYR A O 1
ATOM 6379 N N . GLU A 1 796 ? -32.793 4.697 26.850 1.00 89.69 796 GLU A N 1
ATOM 6380 C CA . GLU A 1 796 ? -33.586 3.615 27.465 1.00 89.69 796 GLU A CA 1
ATOM 6381 C C . GLU A 1 796 ? -34.253 2.708 26.415 1.00 89.69 796 GLU A C 1
ATOM 6383 O O . GLU A 1 796 ? -34.209 1.480 26.512 1.00 89.69 796 GLU A O 1
ATOM 6388 N N . GLU A 1 797 ? -34.818 3.299 25.359 1.00 87.88 797 GLU A N 1
ATOM 6389 C CA . GLU A 1 797 ? -35.404 2.558 24.237 1.00 87.88 797 GLU A CA 1
ATOM 6390 C C . GLU A 1 797 ? -34.355 1.709 23.488 1.00 87.88 797 GLU A C 1
ATOM 6392 O O . GLU A 1 797 ? -34.684 0.624 23.003 1.00 87.88 797 GLU A O 1
ATOM 6397 N N . ALA A 1 798 ? -33.093 2.154 23.433 1.00 88.25 798 ALA A N 1
ATOM 6398 C CA . ALA A 1 798 ? -31.972 1.380 22.900 1.00 88.25 798 ALA A CA 1
ATOM 6399 C C . ALA A 1 798 ? -31.476 0.293 23.874 1.00 88.25 798 ALA A C 1
ATOM 6401 O O . ALA A 1 798 ? -31.115 -0.798 23.424 1.00 88.25 798 ALA A O 1
ATOM 6402 N N . LEU A 1 799 ? -31.509 0.532 25.194 1.00 88.31 799 LEU A N 1
ATOM 6403 C CA . LEU A 1 799 ? -31.144 -0.475 26.199 1.00 88.31 799 LEU A CA 1
ATOM 6404 C C . LEU A 1 799 ? -31.985 -1.753 26.067 1.00 88.31 799 LEU A C 1
ATOM 6406 O O . LEU A 1 799 ? -31.455 -2.856 26.197 1.00 88.31 799 LEU A O 1
ATOM 6410 N N . ALA A 1 800 ? -33.267 -1.619 25.712 1.00 82.44 800 ALA A N 1
ATOM 6411 C CA . ALA A 1 800 ? -34.191 -2.735 25.490 1.00 82.44 800 ALA A CA 1
ATOM 6412 C C . ALA A 1 800 ? -33.804 -3.690 24.334 1.00 82.44 800 ALA A C 1
ATOM 6414 O O . ALA A 1 800 ? -34.478 -4.702 24.127 1.00 82.44 800 ALA A O 1
ATOM 6415 N N . LEU A 1 801 ? -32.754 -3.374 23.564 1.00 80.25 801 LEU A N 1
ATOM 6416 C CA . LEU A 1 801 ? -32.215 -4.223 22.499 1.00 80.25 801 LEU A CA 1
ATOM 6417 C C . LEU A 1 801 ? -30.874 -4.888 22.860 1.00 80.25 801 LEU A C 1
ATOM 6419 O O . LEU A 1 801 ? -30.425 -5.737 22.085 1.00 80.25 801 LEU A O 1
ATOM 6423 N N . LEU A 1 802 ? -30.243 -4.570 24.007 1.00 82.12 802 LEU A N 1
ATOM 6424 C CA . LEU A 1 802 ? -28.924 -5.128 24.356 1.00 82.12 802 LEU A CA 1
ATOM 6425 C C . LEU A 1 802 ? -28.906 -6.655 24.395 1.00 82.12 802 LEU A C 1
ATOM 6427 O O . LEU A 1 802 ? -27.912 -7.227 23.968 1.00 82.12 802 LEU A O 1
ATOM 6431 N N . ASP A 1 803 ? -29.983 -7.314 24.823 1.00 78.69 803 ASP A N 1
ATOM 6432 C CA . ASP A 1 803 ? -30.052 -8.783 24.910 1.00 78.69 803 ASP A CA 1
ATOM 6433 C C . ASP A 1 803 ? -29.887 -9.471 23.535 1.00 78.69 803 ASP A C 1
ATOM 6435 O O . ASP A 1 803 ? -29.455 -10.618 23.441 1.00 78.69 803 ASP A O 1
ATOM 6439 N N . GLY A 1 804 ? -30.201 -8.767 22.437 1.00 71.69 804 GLY A N 1
ATOM 6440 C CA . GLY A 1 804 ? -29.950 -9.235 21.067 1.00 71.69 804 GLY A CA 1
ATOM 6441 C C . GLY A 1 804 ? -28.524 -8.973 20.565 1.00 71.69 804 GLY A C 1
ATOM 6442 O O . GLY A 1 804 ? -28.107 -9.564 19.564 1.00 71.69 804 GLY A O 1
ATOM 6443 N N . VAL A 1 805 ? -27.785 -8.090 21.244 1.00 75.94 805 VAL A N 1
ATOM 6444 C CA . VAL A 1 805 ? -26.424 -7.640 20.905 1.00 75.94 805 VAL A CA 1
ATOM 6445 C C . VAL A 1 805 ? -25.378 -8.381 21.746 1.00 75.94 805 VAL A C 1
ATOM 6447 O O . VAL A 1 805 ? -24.401 -8.893 21.200 1.00 75.94 805 VAL A O 1
ATOM 6450 N N . PHE A 1 806 ? -25.607 -8.482 23.055 1.00 79.56 806 PHE A N 1
ATOM 6451 C CA . PHE A 1 806 ? -24.779 -9.162 24.045 1.00 79.56 806 PHE A CA 1
ATOM 6452 C C . PHE A 1 806 ? -25.570 -10.349 24.619 1.00 79.56 806 PHE A C 1
ATOM 6454 O O . PHE A 1 806 ? -26.399 -10.153 25.504 1.00 79.56 806 PHE A O 1
ATOM 6461 N N . PRO A 1 807 ? -25.354 -11.578 24.111 1.00 74.00 807 PRO A N 1
ATOM 6462 C CA . PRO A 1 807 ? -26.081 -12.764 24.569 1.00 74.00 807 PRO A CA 1
ATOM 6463 C C . PRO A 1 807 ? -25.587 -13.302 25.923 1.00 74.00 807 PRO A C 1
ATOM 6465 O O . PRO A 1 807 ? -26.212 -14.205 26.475 1.00 74.00 807 PRO A O 1
ATOM 6468 N N . ASP A 1 808 ? -24.463 -12.790 26.429 1.00 84.94 808 ASP A N 1
ATOM 6469 C CA . ASP A 1 808 ? -23.911 -13.103 27.745 1.00 84.94 808 ASP A CA 1
ATOM 6470 C C . ASP A 1 808 ? -24.075 -11.896 28.686 1.00 84.94 808 ASP A C 1
ATOM 6472 O O . ASP A 1 808 ? -23.759 -10.760 28.324 1.00 84.94 808 ASP A O 1
ATOM 6476 N N . GLU A 1 809 ? -24.591 -12.141 29.895 1.00 85.19 809 GLU A N 1
ATOM 6477 C CA . GLU A 1 809 ? -24.875 -11.089 30.883 1.00 85.19 809 GLU A CA 1
ATOM 6478 C C . GLU A 1 809 ? -23.603 -10.476 31.498 1.00 85.19 809 GLU A C 1
ATOM 6480 O O . GLU A 1 809 ? -23.625 -9.313 31.906 1.00 85.19 809 GLU A O 1
ATOM 6485 N N . VAL A 1 810 ? -22.480 -11.206 31.537 1.00 87.62 810 VAL A N 1
ATOM 6486 C CA . VAL A 1 810 ? -21.196 -10.655 31.990 1.00 87.62 810 VAL A CA 1
ATOM 6487 C C . VAL A 1 810 ? -20.646 -9.707 30.930 1.00 87.62 810 VAL A C 1
ATOM 6489 O O . VAL A 1 810 ? -20.323 -8.571 31.265 1.00 87.62 810 VAL A O 1
ATOM 6492 N N . ASP A 1 811 ? -20.617 -10.108 29.655 1.00 87.00 811 ASP A N 1
ATOM 6493 C CA . ASP A 1 811 ? -20.195 -9.232 28.547 1.00 87.00 811 ASP A CA 1
ATOM 6494 C C . ASP A 1 811 ? -21.056 -7.957 28.471 1.00 87.00 811 ASP A C 1
ATOM 6496 O O . ASP A 1 811 ? -20.535 -6.845 28.338 1.00 87.00 811 ASP A O 1
ATOM 6500 N N . LYS A 1 812 ? -22.380 -8.107 28.611 1.00 88.50 812 LYS A N 1
ATOM 6501 C CA . LYS A 1 812 ? -23.361 -7.012 28.655 1.00 88.50 812 LYS A CA 1
ATOM 6502 C C . LYS A 1 812 ? -23.088 -6.042 29.805 1.00 88.50 812 LYS A C 1
ATOM 6504 O O . LYS A 1 812 ? -22.974 -4.834 29.579 1.00 88.50 812 LYS A O 1
ATOM 6509 N N . GLY A 1 813 ? -22.959 -6.554 31.031 1.00 90.50 813 GLY A N 1
ATOM 6510 C CA . GLY A 1 813 ? -22.691 -5.727 32.206 1.00 90.50 813 GLY A CA 1
ATOM 6511 C C . GLY A 1 813 ? -21.308 -5.076 32.167 1.00 90.50 813 GLY A C 1
ATOM 6512 O O . GLY A 1 813 ? -21.174 -3.913 32.537 1.00 90.50 813 GLY A O 1
ATOM 6513 N N . MET A 1 814 ? -20.296 -5.758 31.628 1.00 90.69 814 MET A N 1
ATOM 6514 C CA . MET A 1 814 ? -18.966 -5.187 31.398 1.00 90.69 814 MET A CA 1
ATOM 6515 C C . MET A 1 814 ? -18.998 -4.029 30.394 1.00 90.69 814 MET A C 1
ATOM 6517 O O . MET A 1 814 ? -18.393 -2.986 30.647 1.00 90.69 814 MET A O 1
ATOM 6521 N N . ALA A 1 815 ? -19.729 -4.170 29.283 1.00 89.44 815 ALA A N 1
ATOM 6522 C CA . ALA A 1 815 ? -19.875 -3.112 28.285 1.00 89.44 815 ALA A CA 1
ATOM 6523 C C . ALA A 1 815 ? -20.590 -1.870 28.851 1.00 89.44 815 ALA A C 1
ATOM 6525 O O . ALA A 1 815 ? -20.141 -0.742 28.626 1.00 89.44 815 ALA A O 1
ATOM 6526 N N . LEU A 1 816 ? -21.669 -2.068 29.617 1.00 92.75 816 LEU A N 1
ATOM 6527 C CA . LEU A 1 816 ? -22.407 -0.984 30.271 1.00 92.75 816 LEU A CA 1
ATOM 6528 C C . LEU A 1 816 ? -21.610 -0.343 31.418 1.00 92.75 816 LEU A C 1
ATOM 6530 O O . LEU A 1 816 ? -21.480 0.877 31.453 1.00 92.75 816 LEU A O 1
ATOM 6534 N N . GLY A 1 817 ? -20.987 -1.131 32.298 1.00 93.25 817 GLY A N 1
ATOM 6535 C CA . GLY A 1 817 ? -20.143 -0.627 33.386 1.00 93.25 817 GLY A CA 1
ATOM 6536 C C . GLY A 1 817 ? -18.957 0.201 32.876 1.00 93.25 817 GLY A C 1
ATOM 6537 O O . GLY A 1 817 ? -18.682 1.279 33.400 1.00 93.25 817 GLY A O 1
ATOM 6538 N N . ALA A 1 818 ? -18.304 -0.233 31.793 1.00 91.75 818 ALA A N 1
ATOM 6539 C CA . ALA A 1 818 ? -17.252 0.546 31.139 1.00 91.75 818 ALA A CA 1
ATOM 6540 C C . ALA A 1 818 ? -17.784 1.829 30.467 1.00 91.75 818 ALA A C 1
ATOM 6542 O O . ALA A 1 818 ? -17.100 2.855 30.456 1.00 91.75 818 ALA A O 1
ATOM 6543 N N . LEU A 1 819 ? -19.002 1.811 29.912 1.00 93.56 819 LEU A N 1
ATOM 6544 C CA . LEU A 1 819 ? -19.657 3.011 29.383 1.00 93.56 819 LEU A CA 1
ATOM 6545 C C . LEU A 1 819 ? -19.961 4.020 30.501 1.00 93.56 819 LEU A C 1
ATOM 6547 O O . LEU A 1 819 ? -19.547 5.173 30.400 1.00 93.56 819 LEU A O 1
ATOM 6551 N N . TYR A 1 820 ? -20.622 3.590 31.575 1.00 95.44 820 TYR A N 1
ATOM 6552 C CA . TYR A 1 820 ? -20.978 4.449 32.705 1.00 95.44 820 TYR A CA 1
ATOM 6553 C C . TYR A 1 820 ? -19.744 5.010 33.418 1.00 95.44 820 TYR A C 1
ATOM 6555 O O . TYR A 1 820 ? -19.704 6.205 33.708 1.00 95.44 820 TYR A O 1
ATOM 6563 N N . GLY A 1 821 ? -18.692 4.201 33.595 1.00 92.12 821 GLY A N 1
ATOM 6564 C CA . GLY A 1 821 ? -17.419 4.648 34.166 1.00 92.12 821 GLY A CA 1
ATOM 6565 C C . GLY A 1 821 ? -16.749 5.758 33.348 1.00 92.12 821 GLY A C 1
ATOM 6566 O O . GLY A 1 821 ? -16.249 6.721 33.926 1.00 92.12 821 GLY A O 1
ATOM 6567 N N . ARG A 1 822 ? -16.806 5.700 32.005 1.00 91.19 822 ARG A N 1
ATOM 6568 C CA . ARG A 1 822 ? -16.306 6.789 31.135 1.00 91.19 822 ARG A CA 1
ATOM 6569 C C . ARG A 1 822 ? -17.075 8.097 31.317 1.00 91.19 822 ARG A C 1
ATOM 6571 O O . ARG A 1 822 ? -16.463 9.159 31.285 1.00 91.19 822 ARG A O 1
ATOM 6578 N N . PHE A 1 823 ? -18.390 8.026 31.518 1.00 93.38 823 PHE A N 1
ATOM 6579 C CA . PHE A 1 823 ? -19.241 9.196 31.768 1.00 93.38 823 PHE A CA 1
ATOM 6580 C C . PHE A 1 823 ? -19.242 9.655 33.239 1.00 93.38 823 PHE A C 1
ATOM 6582 O O . PHE A 1 823 ? -19.864 10.664 33.555 1.00 93.38 823 PHE A O 1
ATOM 6589 N N . GLY A 1 824 ? -18.540 8.953 34.137 1.00 92.12 824 GLY A N 1
ATOM 6590 C CA . GLY A 1 824 ? -18.515 9.264 35.569 1.00 92.12 824 GLY A CA 1
ATOM 6591 C C . GLY A 1 824 ? -19.822 8.947 36.306 1.00 92.12 824 GLY A C 1
ATOM 6592 O O . GLY A 1 824 ? -20.057 9.495 37.379 1.00 92.12 824 GLY A O 1
ATOM 6593 N N . LEU A 1 825 ? -20.667 8.080 35.741 1.00 94.94 825 LEU A N 1
ATOM 6594 C CA . LEU A 1 825 ? -21.964 7.666 36.288 1.00 94.94 825 LEU A CA 1
ATOM 6595 C C . LEU A 1 825 ? -21.774 6.471 37.242 1.00 94.94 825 LEU A C 1
ATOM 6597 O O . LEU A 1 825 ? -22.194 5.349 36.957 1.00 94.94 825 LEU A O 1
ATOM 6601 N N . TRP A 1 826 ? -21.044 6.690 38.339 1.00 95.06 826 TRP A N 1
ATOM 6602 C CA . TRP A 1 826 ? -20.524 5.631 39.219 1.00 95.06 826 TRP A CA 1
ATOM 6603 C C . TRP A 1 826 ? -21.613 4.814 39.929 1.00 95.06 826 TRP A C 1
ATOM 6605 O O . TRP A 1 826 ? -21.419 3.625 40.193 1.00 95.06 826 TRP A O 1
ATOM 6615 N N . GLU A 1 827 ? -22.773 5.413 40.188 1.00 96.19 827 GLU A N 1
ATOM 6616 C CA . GLU A 1 827 ? -23.964 4.733 40.697 1.00 96.19 827 GLU A CA 1
ATOM 6617 C C . GLU A 1 827 ? -24.401 3.626 39.725 1.00 96.19 827 GLU A C 1
ATOM 6619 O O . GLU A 1 827 ? -24.500 2.465 40.121 1.00 96.19 827 GLU A O 1
ATOM 6624 N N . LEU A 1 828 ? -24.527 3.949 38.431 1.00 94.94 828 LEU A N 1
ATOM 6625 C CA . LEU A 1 828 ? -24.902 2.989 37.387 1.00 94.94 828 LEU A CA 1
ATOM 6626 C C . LEU A 1 828 ? -23.827 1.915 37.163 1.00 94.94 828 LEU A C 1
ATOM 6628 O O . LEU A 1 828 ? -24.161 0.767 36.866 1.00 94.94 828 LEU A O 1
ATOM 6632 N N . VAL A 1 829 ? -22.537 2.240 37.343 1.00 95.31 829 VAL A N 1
ATOM 6633 C CA . VAL A 1 829 ? -21.456 1.230 37.354 1.00 95.31 829 VAL A CA 1
ATOM 6634 C C . VAL A 1 829 ? -21.704 0.203 38.461 1.00 95.31 829 VAL A C 1
ATOM 6636 O O . VAL A 1 829 ? -21.601 -1.000 38.219 1.00 95.31 829 VAL A O 1
ATOM 6639 N N . THR A 1 830 ? -22.068 0.667 39.658 1.00 93.69 830 THR A N 1
ATOM 6640 C CA . THR A 1 830 ? -22.331 -0.200 40.813 1.00 93.69 830 THR A CA 1
ATOM 6641 C C . THR A 1 830 ? -23.592 -1.038 40.599 1.00 93.69 830 THR A C 1
ATOM 6643 O O . THR A 1 830 ? -23.534 -2.254 40.760 1.00 93.69 830 THR A O 1
ATOM 6646 N N . GLU A 1 831 ? -24.700 -0.432 40.164 1.00 93.44 831 GLU A N 1
ATOM 6647 C CA . GLU A 1 831 ? -25.951 -1.143 39.849 1.00 93.44 831 GLU A CA 1
ATOM 6648 C C . GLU A 1 831 ? -25.761 -2.226 38.775 1.00 93.44 831 GLU A C 1
ATOM 6650 O O . GLU A 1 831 ? -26.344 -3.305 38.874 1.00 93.44 831 GLU A O 1
ATOM 6655 N N . THR A 1 832 ? -24.900 -1.970 37.785 1.00 92.38 832 THR A N 1
ATOM 6656 C CA . THR A 1 832 ? -24.611 -2.905 36.687 1.00 92.38 832 THR A CA 1
ATOM 6657 C C . THR A 1 832 ? -23.678 -4.047 37.105 1.00 92.38 832 THR A C 1
ATOM 6659 O O . THR A 1 832 ? -23.930 -5.206 36.775 1.00 92.38 832 THR A O 1
ATOM 6662 N N . LEU A 1 833 ? -22.574 -3.746 37.801 1.00 92.88 833 LEU A N 1
ATOM 6663 C CA . LEU A 1 833 ? -21.498 -4.717 38.052 1.00 92.88 833 LEU A CA 1
ATOM 6664 C C . LEU A 1 833 ? -21.653 -5.491 39.369 1.00 92.88 833 LEU A C 1
ATOM 6666 O O . LEU A 1 833 ? -21.224 -6.643 39.455 1.00 92.88 833 LEU A O 1
ATOM 6670 N N . LEU A 1 834 ? -22.283 -4.910 40.393 1.00 90.38 834 LEU A N 1
ATOM 6671 C CA . LEU A 1 834 ? -22.432 -5.560 41.699 1.00 90.38 834 LEU A CA 1
ATOM 6672 C C . LEU A 1 834 ? -23.226 -6.890 41.639 1.00 90.38 834 LEU A C 1
ATOM 6674 O O . LEU A 1 834 ? -22.797 -7.846 42.290 1.00 90.38 834 LEU A O 1
ATOM 6678 N N . PRO A 1 835 ? -24.305 -7.043 40.838 1.00 89.88 835 PRO A N 1
ATOM 6679 C CA . PRO A 1 835 ? -24.971 -8.339 40.661 1.00 89.88 835 PRO A CA 1
ATOM 6680 C C . PRO A 1 835 ? -24.060 -9.419 40.055 1.00 89.88 835 PRO A C 1
ATOM 6682 O O . PRO A 1 835 ? -24.130 -10.584 40.450 1.00 89.88 835 PRO A O 1
ATOM 6685 N N . LEU A 1 836 ? -23.168 -9.043 39.131 1.00 88.62 836 LEU A N 1
ATOM 6686 C CA . LEU A 1 836 ? -22.206 -9.962 38.508 1.00 88.62 836 LEU A CA 1
ATOM 6687 C C . LEU A 1 836 ? -21.102 -10.384 39.488 1.00 88.62 836 LEU A C 1
ATOM 6689 O O . LEU A 1 836 ? -20.672 -11.540 39.479 1.00 88.62 836 LEU A O 1
ATOM 6693 N N . ALA A 1 837 ? -20.685 -9.470 40.369 1.00 84.19 837 ALA A N 1
ATOM 6694 C CA . ALA A 1 837 ? -19.712 -9.730 41.426 1.00 84.19 837 ALA A CA 1
ATOM 6695 C C . ALA A 1 837 ? -20.172 -10.852 42.380 1.00 84.19 837 ALA A C 1
ATOM 6697 O O . ALA A 1 837 ? -19.379 -11.736 42.715 1.00 84.19 837 ALA A O 1
ATOM 6698 N N . PHE A 1 838 ? -21.457 -10.871 42.762 1.00 80.62 838 PHE A N 1
ATOM 6699 C CA . PHE A 1 838 ? -22.032 -11.916 43.624 1.00 80.62 838 PHE A CA 1
ATOM 6700 C C . PHE A 1 838 ? -22.056 -13.309 42.981 1.00 80.62 838 PHE A C 1
ATOM 6702 O O . PHE A 1 838 ? -21.913 -14.307 43.687 1.00 80.62 838 PHE A O 1
ATOM 6709 N N . ASN A 1 839 ? -22.179 -13.391 41.654 1.00 74.31 839 ASN A N 1
ATOM 6710 C CA . ASN A 1 839 ? -22.206 -14.662 40.922 1.00 74.31 839 ASN A CA 1
ATOM 6711 C C . ASN A 1 839 ? -20.805 -15.266 40.687 1.00 74.31 839 ASN A C 1
ATOM 6713 O O . ASN A 1 839 ? -20.687 -16.333 40.088 1.00 74.31 839 ASN A O 1
ATOM 6717 N N . GLY A 1 840 ? -19.734 -14.608 41.152 1.00 60.19 840 GLY A N 1
ATOM 6718 C CA . GLY A 1 840 ? -18.370 -15.153 41.169 1.00 60.19 840 GLY A CA 1
ATOM 6719 C C . GLY A 1 840 ? -17.661 -15.243 39.810 1.00 60.19 840 GLY A C 1
ATOM 6720 O O . GLY A 1 840 ? -16.549 -15.762 39.757 1.00 60.19 840 GLY A O 1
ATOM 6721 N N . GLY A 1 841 ? -18.277 -14.742 38.733 1.00 69.06 841 GLY A N 1
ATOM 6722 C CA . GLY A 1 841 ? -17.771 -14.835 37.354 1.00 69.06 841 GLY A CA 1
ATOM 6723 C C . GLY A 1 841 ? -17.256 -13.529 36.736 1.00 69.06 841 GLY A C 1
ATOM 6724 O O . GLY A 1 841 ? -16.853 -13.536 35.578 1.00 69.06 841 GLY A O 1
ATOM 6725 N N . MET A 1 842 ? -17.281 -12.406 37.463 1.00 84.75 842 MET A N 1
ATOM 6726 C CA . MET A 1 842 ? -16.875 -11.105 36.914 1.00 84.75 842 MET A CA 1
ATOM 6727 C C . MET A 1 842 ? -15.353 -11.046 36.645 1.00 84.75 842 MET A C 1
ATOM 6729 O O . MET A 1 842 ? -14.578 -11.406 37.540 1.00 84.75 842 MET A O 1
ATOM 6733 N N . PRO A 1 843 ? -14.906 -10.580 35.459 1.00 87.12 843 PRO A N 1
ATOM 6734 C CA . PRO A 1 843 ? -13.489 -10.468 35.122 1.00 87.12 843 PRO A CA 1
ATOM 6735 C C . PRO A 1 843 ? -12.794 -9.349 35.908 1.00 87.12 843 PRO A C 1
ATOM 6737 O O . PRO A 1 843 ? -13.427 -8.494 36.535 1.00 87.12 843 PRO A O 1
ATOM 6740 N N . ARG A 1 844 ? -11.460 -9.354 35.868 1.00 84.31 844 ARG A N 1
ATOM 6741 C CA . ARG A 1 844 ? -10.592 -8.483 36.673 1.00 84.31 844 ARG A CA 1
ATOM 6742 C C . ARG A 1 844 ? -10.841 -6.992 36.424 1.00 84.31 844 ARG A C 1
ATOM 6744 O O . ARG A 1 844 ? -10.850 -6.194 37.356 1.00 84.31 844 ARG A O 1
ATOM 6751 N N . GLU A 1 845 ? -11.102 -6.637 35.175 1.00 87.62 845 GLU A N 1
ATOM 6752 C CA . GLU A 1 845 ? -11.456 -5.296 34.715 1.00 87.62 845 GLU A CA 1
ATOM 6753 C C . GLU A 1 845 ? -12.772 -4.816 35.346 1.00 87.62 845 GLU A C 1
ATOM 6755 O O . GLU A 1 845 ? -12.896 -3.647 35.703 1.00 87.62 845 GLU A O 1
ATOM 6760 N N . GLY A 1 846 ? -13.733 -5.725 35.547 1.00 89.81 846 GLY A N 1
ATOM 6761 C CA . GLY A 1 846 ? -15.002 -5.436 36.218 1.00 89.81 846 GLY A CA 1
ATOM 6762 C C . GLY A 1 846 ? -14.821 -5.196 37.712 1.00 89.81 846 GLY A C 1
ATOM 6763 O O . GLY A 1 846 ? -15.393 -4.258 38.260 1.00 89.81 846 GLY A O 1
ATOM 6764 N N . TRP A 1 847 ? -13.955 -5.975 38.365 1.00 90.94 847 TRP A N 1
ATOM 6765 C CA . TRP A 1 847 ? -13.581 -5.736 39.763 1.00 90.94 847 TRP A CA 1
ATOM 6766 C C . TRP A 1 847 ? -12.856 -4.401 39.946 1.00 90.94 847 TRP A C 1
ATOM 6768 O O . TRP A 1 847 ? -13.128 -3.698 40.917 1.00 90.94 847 TRP A O 1
ATOM 6778 N N . LEU A 1 848 ? -11.984 -4.015 39.011 1.00 90.88 848 LEU A N 1
ATOM 6779 C CA . LEU A 1 848 ? -11.321 -2.711 39.035 1.00 90.88 848 LEU A CA 1
ATOM 6780 C C . LEU A 1 848 ? -12.321 -1.559 38.833 1.00 90.88 848 LEU A C 1
ATOM 6782 O O . LEU A 1 848 ? -12.289 -0.601 39.601 1.00 90.88 848 LEU A O 1
ATOM 6786 N N . LEU A 1 849 ? -13.235 -1.663 37.861 1.00 92.25 849 LEU A N 1
ATOM 6787 C CA . LEU A 1 849 ? -14.305 -0.677 37.648 1.00 92.25 849 LEU A CA 1
ATOM 6788 C C . LEU A 1 849 ? -15.232 -0.558 38.867 1.00 92.25 849 LEU A C 1
ATOM 6790 O O . LEU A 1 849 ? -15.605 0.550 39.248 1.00 92.25 849 LEU A O 1
ATOM 6794 N N . LEU A 1 850 ? -15.565 -1.678 39.515 1.00 93.62 850 LEU A N 1
ATOM 6795 C CA . LEU A 1 850 ? -16.355 -1.685 40.746 1.00 93.62 850 LEU A CA 1
ATOM 6796 C C . LEU A 1 850 ? -15.586 -1.043 41.913 1.00 93.62 850 LEU A C 1
ATOM 6798 O O . LEU A 1 850 ? -16.159 -0.238 42.638 1.00 93.62 850 LEU A O 1
ATOM 6802 N N . ALA A 1 851 ? -14.284 -1.313 42.062 1.00 93.50 851 ALA A N 1
ATOM 6803 C CA . ALA A 1 851 ? -13.446 -0.654 43.067 1.00 93.50 851 ALA A CA 1
ATOM 6804 C C . ALA A 1 851 ? -13.338 0.862 42.836 1.00 93.50 851 ALA A C 1
ATOM 6806 O O . ALA A 1 851 ? -13.413 1.640 43.787 1.00 93.50 851 ALA A O 1
ATOM 6807 N N . GLN A 1 852 ? -13.217 1.288 41.574 1.00 94.06 852 GLN A N 1
ATOM 6808 C CA . GLN A 1 852 ? -13.262 2.695 41.177 1.00 94.06 852 GLN A CA 1
ATOM 6809 C C . GLN A 1 852 ? -14.604 3.327 41.548 1.00 94.06 852 GLN A C 1
ATOM 6811 O O . GLN A 1 852 ? -14.614 4.364 42.206 1.00 94.06 852 GLN A O 1
ATOM 6816 N N . ALA A 1 853 ? -15.728 2.690 41.210 1.00 95.44 853 ALA A N 1
ATOM 6817 C CA . ALA A 1 853 ? -17.054 3.168 41.590 1.00 95.44 853 ALA A CA 1
ATOM 6818 C C . ALA A 1 853 ? -17.206 3.275 43.117 1.00 95.44 853 ALA A C 1
ATOM 6820 O O . ALA A 1 853 ? -17.571 4.338 43.615 1.00 95.44 853 ALA A O 1
ATOM 6821 N N . CYS A 1 854 ? -16.820 2.238 43.871 1.00 94.88 854 CYS A N 1
ATOM 6822 C CA . CYS A 1 854 ? -16.802 2.262 45.333 1.00 94.88 854 CYS A CA 1
ATOM 6823 C C . CYS A 1 854 ? -15.990 3.447 45.875 1.00 94.88 854 CYS A C 1
ATOM 6825 O O . CYS A 1 854 ? -16.495 4.215 46.691 1.00 94.88 854 CYS A O 1
ATOM 6827 N N . HIS A 1 855 ? -14.769 3.659 45.378 1.00 94.00 855 HIS A N 1
ATOM 6828 C CA . HIS A 1 855 ? -13.921 4.770 45.803 1.00 94.00 855 HIS A CA 1
ATOM 6829 C C . HIS A 1 855 ? -14.557 6.136 45.482 1.00 94.00 855 HIS A C 1
ATOM 6831 O O . HIS A 1 855 ? -14.601 7.006 46.353 1.00 94.00 855 HIS A O 1
ATOM 6837 N N . ARG A 1 856 ? -15.084 6.338 44.266 1.00 93.94 856 ARG A N 1
ATOM 6838 C CA . ARG A 1 856 ? -15.697 7.615 43.846 1.00 93.94 856 ARG A CA 1
ATOM 6839 C C . ARG A 1 856 ? -16.998 7.924 44.598 1.00 93.94 856 ARG A C 1
ATOM 6841 O O . ARG A 1 856 ? -17.263 9.094 44.849 1.00 93.94 856 ARG A O 1
ATOM 6848 N N . LEU A 1 857 ? -17.756 6.900 44.998 1.00 94.50 857 LEU A N 1
ATOM 6849 C CA . LEU A 1 857 ? -18.987 7.016 45.797 1.00 94.50 857 LEU A CA 1
ATOM 6850 C C . LEU A 1 857 ? -18.743 7.110 47.319 1.00 94.50 857 LEU A C 1
ATOM 6852 O O . LEU A 1 857 ? -19.679 7.363 48.072 1.00 94.50 857 LEU A O 1
ATOM 6856 N N . GLY A 1 858 ? -17.504 6.925 47.788 1.00 92.31 858 GLY A N 1
ATOM 6857 C CA . GLY A 1 858 ? -17.136 7.029 49.208 1.00 92.31 858 GLY A CA 1
ATOM 6858 C C . GLY A 1 858 ? -17.120 5.709 49.995 1.00 92.31 858 GLY A C 1
ATOM 6859 O O . GLY A 1 858 ? -16.834 5.714 51.194 1.00 92.31 858 GLY A O 1
ATOM 6860 N N . TYR A 1 859 ? -17.364 4.573 49.339 1.00 93.81 859 TYR A N 1
ATOM 6861 C CA . TYR A 1 859 ? -17.241 3.214 49.888 1.00 93.81 859 TYR A CA 1
ATOM 6862 C C . TYR A 1 859 ? -15.764 2.781 49.935 1.00 93.81 859 TYR A C 1
ATOM 6864 O O . TYR A 1 859 ? -15.307 1.895 49.208 1.00 93.81 859 TYR A O 1
ATOM 6872 N N . HIS A 1 860 ? -14.977 3.502 50.737 1.00 92.69 860 HIS A N 1
ATOM 6873 C CA . HIS A 1 860 ? -13.518 3.396 50.755 1.00 92.69 860 HIS A CA 1
ATOM 6874 C C . HIS A 1 860 ? -13.013 2.038 51.253 1.00 92.69 860 HIS A C 1
ATOM 6876 O O . HIS A 1 860 ? -12.084 1.495 50.661 1.00 92.69 860 HIS A O 1
ATOM 6882 N N . GLU A 1 861 ? -13.645 1.458 52.278 1.00 90.50 861 GLU A N 1
ATOM 6883 C CA . GLU A 1 861 ? -13.246 0.142 52.784 1.00 90.50 861 GLU A CA 1
ATOM 6884 C C . GLU A 1 861 ? -13.523 -0.977 51.769 1.00 90.50 861 GLU A C 1
ATOM 6886 O O . GLU A 1 861 ? -12.755 -1.931 51.658 1.00 90.50 861 GLU A O 1
ATOM 6891 N N . GLU A 1 862 ? -14.635 -0.893 51.039 1.00 93.06 862 GLU A N 1
ATOM 6892 C CA . GLU A 1 862 ? -15.003 -1.837 49.984 1.00 93.06 862 GLU A CA 1
ATOM 6893 C C . GLU A 1 862 ? -14.017 -1.738 48.819 1.00 93.06 862 GLU A C 1
ATOM 6895 O O . GLU A 1 862 ? -13.512 -2.762 48.355 1.00 93.06 862 GLU A O 1
ATOM 6900 N N . ALA A 1 863 ? -13.682 -0.511 48.401 1.00 92.31 863 ALA A N 1
ATOM 6901 C CA . ALA A 1 863 ? -12.657 -0.263 47.394 1.00 92.31 863 ALA A CA 1
ATOM 6902 C C . ALA A 1 863 ? -11.303 -0.851 47.822 1.00 92.31 863 ALA A C 1
ATOM 6904 O O . ALA A 1 863 ? -10.704 -1.608 47.065 1.00 92.31 863 ALA A O 1
ATOM 6905 N N . GLU A 1 864 ? -10.854 -0.585 49.050 1.00 92.31 864 GLU A N 1
ATOM 6906 C CA . GLU A 1 864 ? -9.615 -1.125 49.622 1.00 92.31 864 GLU A CA 1
ATOM 6907 C C . GLU A 1 864 ? -9.580 -2.660 49.617 1.00 92.31 864 GLU A C 1
ATOM 6909 O O . GLU A 1 864 ? -8.617 -3.253 49.127 1.00 92.31 864 GLU A O 1
ATOM 6914 N N . LYS A 1 865 ? -10.655 -3.320 50.073 1.00 91.06 865 LYS A N 1
ATOM 6915 C CA . LYS A 1 865 ? -10.773 -4.791 50.077 1.00 91.06 865 LYS A CA 1
ATOM 6916 C C . LYS A 1 865 ? -10.681 -5.377 48.660 1.00 91.06 865 LYS A C 1
ATOM 6918 O O . LYS A 1 865 ? -10.025 -6.404 48.469 1.00 91.06 865 LYS A O 1
ATOM 6923 N N . ILE A 1 866 ? -11.307 -4.741 47.663 1.00 90.75 866 ILE A N 1
ATOM 6924 C CA . ILE A 1 866 ? -11.245 -5.192 46.263 1.00 90.75 866 ILE A CA 1
ATOM 6925 C C . ILE A 1 866 ? -9.846 -4.943 45.676 1.00 90.75 866 ILE A C 1
ATOM 6927 O O . ILE A 1 866 ? -9.271 -5.849 45.073 1.00 90.75 866 ILE A O 1
ATOM 6931 N N . LEU A 1 867 ? -9.262 -3.760 45.885 1.00 89.50 867 LEU A N 1
ATOM 6932 C CA . LEU A 1 867 ? -7.937 -3.404 45.367 1.00 89.50 867 LEU A CA 1
ATOM 6933 C C . LEU A 1 867 ? -6.843 -4.308 45.947 1.00 89.50 867 LEU A C 1
ATOM 6935 O O . LEU A 1 867 ? -6.060 -4.866 45.185 1.00 89.50 867 LEU A O 1
ATOM 6939 N N . LEU A 1 868 ? -6.832 -4.548 47.262 1.00 88.00 868 LEU A N 1
ATOM 6940 C CA . LEU A 1 868 ? -5.881 -5.464 47.903 1.00 88.00 868 LEU A CA 1
ATOM 6941 C C . LEU A 1 868 ? -5.954 -6.885 47.330 1.00 88.00 868 LEU A C 1
ATOM 6943 O O . LEU A 1 868 ? -4.915 -7.511 47.122 1.00 88.00 868 LEU A O 1
ATOM 6947 N N . ARG A 1 869 ? -7.155 -7.383 47.011 1.00 86.50 869 ARG A N 1
ATOM 6948 C CA . ARG A 1 869 ? -7.326 -8.667 46.316 1.00 86.50 869 ARG A CA 1
ATOM 6949 C C . ARG A 1 869 ? -6.727 -8.627 44.904 1.00 86.50 869 ARG A C 1
ATOM 6951 O O . ARG A 1 869 ? -5.945 -9.505 44.555 1.00 86.50 869 ARG A O 1
ATOM 6958 N N . LEU A 1 870 ? -7.031 -7.588 44.124 1.00 85.56 870 LEU A N 1
ATOM 6959 C CA . LEU A 1 870 ? -6.518 -7.397 42.757 1.00 85.56 870 LEU A CA 1
ATOM 6960 C C . LEU A 1 870 ? -4.993 -7.210 42.679 1.00 85.56 870 LEU A C 1
ATOM 6962 O O . LEU A 1 870 ? -4.410 -7.433 41.615 1.00 85.56 870 LEU A O 1
ATOM 6966 N N . LEU A 1 871 ? -4.363 -6.787 43.779 1.00 81.56 871 LEU A N 1
ATOM 6967 C CA . LEU A 1 871 ? -2.918 -6.583 43.928 1.00 81.56 871 LEU A CA 1
ATOM 6968 C C . LEU A 1 871 ? -2.157 -7.849 44.359 1.00 81.56 871 LEU A C 1
ATOM 6970 O O . LEU A 1 871 ? -0.949 -7.949 44.128 1.00 81.56 871 LEU A O 1
ATOM 6974 N N . GLN A 1 872 ? -2.853 -8.814 44.967 1.00 76.88 872 GLN A N 1
ATOM 6975 C CA . GLN A 1 872 ? -2.316 -10.139 45.304 1.00 76.88 872 GLN A CA 1
ATOM 6976 C C . GLN A 1 872 ? -2.344 -11.105 44.104 1.00 76.88 872 GLN A C 1
ATOM 6978 O O . GLN A 1 872 ? -1.647 -12.119 44.105 1.00 76.88 872 GLN A O 1
ATOM 6983 N N . GLU A 1 873 ? -3.123 -10.790 43.066 1.00 72.31 873 GLU A N 1
ATOM 6984 C CA . GLU A 1 873 ? -3.178 -11.541 41.811 1.00 72.31 873 GLU A CA 1
ATOM 6985 C C . GLU A 1 873 ? -2.010 -11.174 40.875 1.00 72.31 873 GLU A C 1
ATOM 6987 O O . GLU A 1 873 ? -1.638 -10.012 40.721 1.00 72.31 873 GLU A O 1
ATOM 6992 N N . ALA A 1 874 ? -1.424 -12.178 40.217 1.00 52.81 874 ALA A N 1
ATOM 6993 C CA . ALA A 1 874 ? -0.130 -12.038 39.542 1.00 52.81 874 ALA A CA 1
ATOM 6994 C C . ALA A 1 874 ? -0.143 -11.219 38.227 1.00 52.81 874 ALA A C 1
ATOM 6996 O O . ALA A 1 874 ? 0.915 -10.836 37.745 1.00 52.81 874 ALA A O 1
ATOM 6997 N N . ASN A 1 875 ? -1.296 -10.931 37.615 1.00 50.91 875 ASN A N 1
ATOM 6998 C CA . ASN A 1 875 ? -1.353 -10.208 36.335 1.00 50.91 875 ASN A CA 1
ATOM 6999 C C . ASN A 1 875 ? -1.996 -8.823 36.492 1.00 50.91 875 ASN A C 1
ATOM 7001 O O . ASN A 1 875 ? -3.137 -8.720 36.928 1.00 50.91 875 ASN A O 1
ATOM 7005 N N . GLY A 1 876 ? -1.293 -7.769 36.058 1.00 52.25 876 GLY A N 1
ATOM 7006 C CA . GLY A 1 876 ? -1.855 -6.418 35.901 1.00 52.25 876 GLY A CA 1
ATOM 7007 C C . GLY A 1 876 ? -2.049 -5.617 37.196 1.00 52.25 876 GLY A C 1
ATOM 7008 O O . GLY A 1 876 ? -2.966 -4.805 37.282 1.00 52.25 876 GLY A O 1
ATOM 7009 N N . ALA A 1 877 ? -1.239 -5.841 38.234 1.00 65.12 877 ALA A N 1
ATOM 7010 C CA . ALA A 1 877 ? -1.348 -5.147 39.528 1.00 65.12 877 ALA A CA 1
ATOM 7011 C C . ALA A 1 877 ? -1.265 -3.599 39.453 1.00 65.12 877 ALA A C 1
ATOM 7013 O O . ALA A 1 877 ? -1.556 -2.919 40.431 1.00 65.12 877 ALA A O 1
ATOM 7014 N N . GLU A 1 878 ? -0.887 -3.021 38.313 1.00 69.06 878 GLU A N 1
ATOM 7015 C CA . GLU A 1 878 ? -0.527 -1.609 38.185 1.00 69.06 878 GLU A CA 1
ATOM 7016 C C . GLU A 1 878 ? -1.721 -0.644 38.191 1.00 69.06 878 GLU A C 1
ATOM 7018 O O . GLU A 1 878 ? -1.689 0.335 38.932 1.00 69.06 878 GLU A O 1
ATOM 7023 N N . GLU A 1 879 ? -2.811 -0.915 37.465 1.00 74.81 879 GLU A N 1
ATOM 7024 C CA . GLU A 1 879 ? -4.005 -0.055 37.516 1.00 74.81 879 GLU A CA 1
ATOM 7025 C C . GLU A 1 879 ? -4.695 -0.112 38.889 1.00 74.81 879 GLU A C 1
ATOM 7027 O O . GLU A 1 879 ? -5.176 0.904 39.391 1.00 74.81 879 GLU A O 1
ATOM 7032 N N . ALA A 1 880 ? -4.678 -1.282 39.537 1.00 82.50 880 ALA A N 1
ATOM 7033 C CA . ALA A 1 880 ? -5.140 -1.428 40.915 1.00 82.50 880 ALA A CA 1
ATOM 7034 C C . ALA A 1 880 ? -4.238 -0.655 41.897 1.00 82.50 880 ALA A C 1
ATOM 7036 O O . ALA A 1 880 ? -4.741 -0.046 42.836 1.00 82.50 880 ALA A O 1
ATOM 7037 N N . LEU A 1 881 ? -2.921 -0.610 41.666 1.00 82.56 881 LEU A N 1
ATOM 7038 C CA . LEU A 1 881 ? -1.980 0.154 42.492 1.00 82.56 881 LEU A CA 1
ATOM 7039 C C . LEU A 1 881 ? -2.175 1.662 42.306 1.00 82.56 881 LEU A C 1
ATOM 7041 O O . LEU A 1 881 ? -2.175 2.399 43.287 1.00 82.56 881 LEU A O 1
ATOM 7045 N N . GLN A 1 882 ? -2.397 2.129 41.077 1.00 81.62 882 GLN A N 1
ATOM 7046 C CA . GLN A 1 882 ? -2.726 3.532 40.813 1.00 81.62 882 GLN A CA 1
ATOM 7047 C C . GLN A 1 882 ? -4.006 3.950 41.548 1.00 81.62 882 GLN A C 1
ATOM 7049 O O . GLN A 1 882 ? -4.025 4.990 42.204 1.00 81.62 882 GLN A O 1
ATOM 7054 N N . GLU A 1 883 ? -5.052 3.124 41.506 1.00 87.44 883 GLU A N 1
ATOM 7055 C CA . GLU A 1 883 ? -6.303 3.409 42.212 1.00 87.44 883 GLU A CA 1
ATOM 7056 C C . GLU A 1 883 ? -6.153 3.314 43.745 1.00 87.44 883 GLU A C 1
ATOM 7058 O O . GLU A 1 883 ? -6.753 4.103 44.474 1.00 87.44 883 GLU A O 1
ATOM 7063 N N . TYR A 1 884 ? -5.288 2.427 44.245 1.00 89.50 884 TYR A N 1
ATOM 7064 C CA . TYR A 1 884 ? -4.970 2.301 45.672 1.00 89.50 884 TYR A CA 1
ATOM 7065 C C . TYR A 1 884 ? -4.128 3.482 46.195 1.00 89.50 884 TYR A C 1
ATOM 7067 O O . TYR A 1 884 ? -4.378 3.995 47.284 1.00 89.50 884 TYR A O 1
ATOM 7075 N N . LEU A 1 885 ? -3.205 4.010 45.384 1.00 87.19 885 LEU A N 1
ATOM 7076 C CA . LEU A 1 885 ? -2.497 5.268 45.655 1.00 87.19 885 LEU A CA 1
ATOM 7077 C C . LEU A 1 885 ? -3.444 6.476 45.652 1.00 87.19 885 LEU A C 1
ATOM 7079 O O . LEU A 1 885 ? -3.322 7.354 46.508 1.00 87.19 885 LEU A O 1
ATOM 7083 N N . LEU A 1 886 ? -4.413 6.519 44.730 1.00 88.50 886 LEU A N 1
ATOM 7084 C CA . LEU A 1 886 ? -5.467 7.536 44.748 1.00 88.50 886 LEU A CA 1
ATOM 7085 C C . LEU A 1 886 ? -6.300 7.439 46.036 1.00 88.50 886 LEU A C 1
ATOM 7087 O O . LEU A 1 886 ? -6.607 8.471 46.630 1.00 88.50 886 LEU A O 1
ATOM 7091 N N . LEU A 1 887 ? -6.616 6.226 46.504 1.00 89.94 887 LEU A N 1
ATOM 7092 C CA . LEU A 1 887 ? -7.329 6.004 47.765 1.00 89.94 887 LEU A CA 1
ATOM 7093 C C . LEU A 1 887 ? -6.531 6.501 48.983 1.00 89.94 887 LEU A C 1
ATOM 7095 O O . LEU A 1 887 ? -7.103 7.178 49.837 1.00 89.94 887 LEU A O 1
ATOM 7099 N N . ALA A 1 888 ? -5.211 6.282 49.027 1.00 88.81 888 ALA A N 1
ATOM 7100 C CA . ALA A 1 888 ? -4.345 6.884 50.047 1.00 88.81 888 ALA A CA 1
ATOM 7101 C C . ALA A 1 888 ? -4.404 8.421 50.016 1.00 88.81 888 ALA A C 1
ATOM 7103 O O . ALA A 1 888 ? -4.522 9.059 51.062 1.00 88.81 888 ALA A O 1
ATOM 7104 N N . GLY A 1 889 ? -4.386 9.023 48.822 1.00 87.75 889 GLY A N 1
ATOM 7105 C CA . GLY A 1 889 ? -4.583 10.464 48.638 1.00 87.75 889 GLY A CA 1
ATOM 7106 C C . GLY A 1 889 ? -5.923 10.958 49.196 1.00 87.75 889 GLY A C 1
ATOM 7107 O O . GLY A 1 889 ? -5.970 11.989 49.871 1.00 87.75 889 GLY A O 1
ATOM 7108 N N . THR A 1 890 ? -6.996 10.193 48.990 1.00 90.50 890 THR A N 1
ATOM 7109 C CA . THR A 1 890 ? -8.323 10.470 49.556 1.00 90.50 890 THR A CA 1
ATOM 7110 C C . THR A 1 890 ? -8.336 10.347 51.083 1.00 90.50 890 THR A C 1
ATOM 7112 O O . THR A 1 890 ? -8.884 11.223 51.751 1.00 90.50 890 THR A O 1
ATOM 7115 N N . TYR A 1 891 ? -7.674 9.341 51.663 1.00 90.81 891 TYR A N 1
ATOM 7116 C CA . TYR A 1 891 ? -7.504 9.230 53.117 1.00 90.81 891 TYR A CA 1
ATOM 7117 C C . TYR A 1 891 ? -6.719 10.414 53.706 1.00 90.81 891 TYR A C 1
ATOM 7119 O O . TYR A 1 891 ? -7.164 11.002 54.694 1.00 90.81 891 TYR A O 1
ATOM 7127 N N . ILE A 1 892 ? -5.626 10.853 53.067 1.00 88.94 892 ILE A N 1
ATOM 7128 C CA . ILE A 1 892 ? -4.877 12.059 53.471 1.00 88.94 892 ILE A CA 1
ATOM 7129 C C . ILE A 1 892 ? -5.785 13.298 53.440 1.00 88.94 892 ILE A C 1
ATOM 7131 O O . ILE A 1 892 ? -5.831 14.048 54.414 1.00 88.94 892 ILE A O 1
ATOM 7135 N N . ALA A 1 893 ? -6.548 13.495 52.361 1.00 87.94 893 ALA A N 1
ATOM 7136 C CA . ALA A 1 893 ? -7.470 14.625 52.223 1.00 87.94 893 ALA A CA 1
ATOM 7137 C C . ALA A 1 893 ? -8.613 14.614 53.261 1.00 87.94 893 ALA A C 1
ATOM 7139 O O . ALA A 1 893 ? -9.104 15.675 53.641 1.00 87.94 893 ALA A O 1
ATOM 7140 N N . GLN A 1 894 ? -9.008 13.433 53.750 1.00 90.00 894 GLN A N 1
ATOM 7141 C CA . GLN A 1 894 ? -9.991 13.250 54.827 1.00 90.00 894 GLN A CA 1
ATOM 7142 C C . GLN A 1 894 ? -9.389 13.349 56.245 1.00 90.00 894 GLN A C 1
ATOM 7144 O O . GLN A 1 894 ? -10.132 13.261 57.221 1.00 90.00 894 GLN A O 1
ATOM 7149 N N . GLY A 1 895 ? -8.067 13.511 56.392 1.00 89.00 895 GLY A N 1
ATOM 7150 C CA . GLY A 1 895 ? -7.382 13.498 57.694 1.00 89.00 895 GLY A CA 1
ATOM 7151 C C . GLY A 1 895 ? -7.228 12.103 58.322 1.00 89.00 895 GLY A C 1
ATOM 7152 O O . GLY A 1 895 ? -6.864 11.993 59.493 1.00 89.00 895 GLY A O 1
ATOM 7153 N N . LYS A 1 896 ? -7.476 11.039 57.551 1.00 90.31 896 LYS A N 1
ATOM 7154 C CA . LYS A 1 896 ? -7.337 9.624 57.932 1.00 90.31 896 LYS A CA 1
ATOM 7155 C C . LYS A 1 896 ? -5.885 9.162 57.804 1.00 90.31 896 LYS A C 1
ATOM 7157 O O . LYS A 1 896 ? -5.522 8.350 56.953 1.00 90.31 896 LYS A O 1
ATOM 7162 N N . SER A 1 897 ? -5.017 9.758 58.618 1.00 87.38 897 SER A N 1
ATOM 7163 C CA . SER A 1 897 ? -3.567 9.556 58.520 1.00 87.38 897 SER A CA 1
ATOM 7164 C C . SER A 1 897 ? -3.125 8.123 58.828 1.00 87.38 897 SER A C 1
ATOM 7166 O O . SER A 1 897 ? -2.080 7.708 58.339 1.00 87.38 897 SER A O 1
ATOM 7168 N N . GLN A 1 898 ? -3.884 7.363 59.626 1.00 88.50 898 GLN A N 1
ATOM 7169 C CA . GLN A 1 898 ? -3.523 5.988 59.980 1.00 88.50 898 GLN A CA 1
ATOM 7170 C C . GLN A 1 898 ? -3.806 5.027 58.820 1.00 88.50 898 GLN A C 1
ATOM 7172 O O . GLN A 1 898 ? -2.962 4.199 58.489 1.00 88.50 898 GLN A O 1
ATOM 7177 N N . GLU A 1 899 ? -4.957 5.177 58.175 1.00 88.81 899 GLU A N 1
ATOM 7178 C CA . GLU A 1 899 ? -5.386 4.422 57.001 1.00 88.81 899 GLU A CA 1
ATOM 7179 C C . GLU A 1 899 ? -4.509 4.773 55.790 1.00 88.81 899 GLU A C 1
ATOM 7181 O O . GLU A 1 899 ? -3.974 3.887 55.128 1.00 88.81 899 GLU A O 1
ATOM 7186 N N . ALA A 1 900 ? -4.230 6.064 55.567 1.00 87.31 900 ALA A N 1
ATOM 7187 C CA . ALA A 1 900 ? -3.258 6.499 54.565 1.00 87.31 900 ALA A CA 1
ATOM 7188 C C . ALA A 1 900 ? -1.867 5.877 54.784 1.00 87.31 900 ALA A C 1
ATOM 7190 O O . ALA A 1 900 ? -1.251 5.400 53.830 1.00 87.31 900 ALA A O 1
ATOM 7191 N N . GLN A 1 901 ? -1.377 5.847 56.030 1.00 87.81 901 GLN A N 1
ATOM 7192 C CA . GLN A 1 901 ? -0.087 5.234 56.346 1.00 87.81 901 GLN A CA 1
ATOM 7193 C C . GLN A 1 901 ? -0.111 3.715 56.129 1.00 87.81 901 GLN A C 1
ATOM 7195 O O . GLN A 1 901 ? 0.858 3.186 55.606 1.00 87.81 901 GLN A O 1
ATOM 7200 N N . GLN A 1 902 ? -1.208 3.016 56.446 1.00 86.94 902 GLN A N 1
ATOM 7201 C CA . GLN A 1 902 ? -1.347 1.578 56.171 1.00 86.94 902 GLN A CA 1
ATOM 7202 C C . GLN A 1 902 ? -1.252 1.263 54.674 1.00 86.94 902 GLN A C 1
ATOM 7204 O O . GLN A 1 902 ? -0.525 0.344 54.294 1.00 86.94 902 GLN A O 1
ATOM 7209 N N . VAL A 1 903 ? -1.918 2.051 53.823 1.00 84.00 903 VAL A N 1
ATOM 7210 C CA . VAL A 1 903 ? -1.815 1.909 52.363 1.00 84.00 903 VAL A CA 1
ATOM 7211 C C . VAL A 1 903 ? -0.372 2.135 51.897 1.00 84.00 903 VAL A C 1
ATOM 7213 O O . VAL A 1 903 ? 0.186 1.300 51.183 1.00 84.00 903 VAL A O 1
ATOM 7216 N N . LEU A 1 904 ? 0.263 3.228 52.333 1.00 84.06 904 LEU A N 1
ATOM 7217 C CA . LEU A 1 904 ? 1.635 3.573 51.946 1.00 84.06 904 LEU A CA 1
ATOM 7218 C C . LEU A 1 904 ? 2.674 2.564 52.464 1.00 84.06 904 LEU A C 1
ATOM 7220 O O . LEU A 1 904 ? 3.578 2.195 51.718 1.00 84.06 904 LEU A O 1
ATOM 7224 N N . ASP A 1 905 ? 2.528 2.066 53.692 1.00 83.31 905 ASP A N 1
ATOM 7225 C CA . ASP A 1 905 ? 3.394 1.037 54.278 1.00 83.31 905 ASP A CA 1
ATOM 7226 C C . ASP A 1 905 ? 3.251 -0.296 53.536 1.00 83.31 905 ASP A C 1
ATOM 7228 O O . ASP A 1 905 ? 4.250 -0.967 53.275 1.00 83.31 905 ASP A O 1
ATOM 7232 N N . TRP A 1 906 ? 2.028 -0.682 53.159 1.00 83.19 906 TRP A N 1
ATOM 7233 C CA . TRP A 1 906 ? 1.780 -1.907 52.395 1.00 83.19 906 TRP A CA 1
ATOM 7234 C C . TRP A 1 906 ? 2.437 -1.854 51.008 1.00 83.19 906 TRP A C 1
ATOM 7236 O O . TRP A 1 906 ? 3.039 -2.836 50.565 1.00 83.19 906 TRP A O 1
ATOM 7246 N N . ILE A 1 907 ? 2.382 -0.685 50.360 1.00 74.88 907 ILE A N 1
ATOM 7247 C CA . ILE A 1 907 ? 3.070 -0.394 49.096 1.00 74.88 907 ILE A CA 1
ATOM 7248 C C . ILE A 1 907 ? 4.596 -0.433 49.292 1.00 74.88 907 ILE A C 1
ATOM 7250 O O . ILE A 1 907 ? 5.291 -1.123 48.546 1.00 74.88 907 ILE A O 1
ATOM 7254 N N . ALA A 1 908 ? 5.124 0.231 50.325 1.00 73.31 908 ALA A N 1
ATOM 7255 C CA . ALA A 1 908 ? 6.560 0.300 50.617 1.00 73.31 908 ALA A CA 1
ATOM 7256 C C . ALA A 1 908 ? 7.181 -1.058 51.001 1.00 73.31 908 ALA A C 1
ATOM 7258 O O . ALA A 1 908 ? 8.351 -1.311 50.713 1.00 73.31 908 ALA A O 1
ATOM 7259 N N . GLN A 1 909 ? 6.404 -1.959 51.608 1.00 74.31 909 GLN A N 1
ATOM 7260 C CA . GLN A 1 909 ? 6.813 -3.342 51.884 1.00 74.31 909 GLN A CA 1
ATOM 7261 C C . GLN A 1 909 ? 6.969 -4.188 50.609 1.00 74.31 909 GLN A C 1
ATOM 7263 O O . GLN A 1 909 ? 7.622 -5.232 50.642 1.00 74.31 909 GLN A O 1
ATOM 7268 N N . GLY A 1 910 ? 6.414 -3.744 49.475 1.00 63.00 910 GLY A N 1
ATOM 7269 C CA . GLY A 1 910 ? 6.521 -4.443 48.197 1.00 63.00 910 GLY A CA 1
ATOM 7270 C C . GLY A 1 910 ? 5.695 -5.729 48.139 1.00 63.00 910 GLY A C 1
ATOM 7271 O O . GLY A 1 910 ? 6.103 -6.674 47.468 1.00 63.00 910 GLY A O 1
ATOM 7272 N N . ASN A 1 911 ? 4.543 -5.765 48.817 1.00 59.97 911 ASN A N 1
ATOM 7273 C CA . ASN A 1 911 ? 3.649 -6.930 48.942 1.00 59.97 911 ASN A CA 1
ATOM 7274 C C . ASN A 1 911 ? 2.890 -7.304 47.640 1.00 59.97 911 ASN A C 1
ATOM 7276 O O . ASN A 1 911 ? 1.869 -7.992 47.680 1.00 59.97 911 ASN A O 1
ATOM 7280 N N . PHE A 1 912 ? 3.383 -6.861 46.482 1.00 61.28 912 PHE A N 1
ATOM 7281 C CA . PHE A 1 912 ? 2.824 -7.122 45.156 1.00 61.28 912 PHE A CA 1
ATOM 7282 C C . PHE A 1 912 ? 3.347 -8.437 44.577 1.00 61.28 912 PHE A C 1
ATOM 7284 O O . PHE A 1 912 ? 4.536 -8.746 44.672 1.00 61.28 912 PHE A O 1
ATOM 7291 N N . GLY A 1 913 ? 2.485 -9.177 43.885 1.00 47.19 913 GLY A N 1
ATOM 7292 C CA . GLY A 1 913 ? 2.799 -10.495 43.333 1.00 47.19 913 GLY A CA 1
ATOM 7293 C C . GLY A 1 913 ? 3.723 -10.552 42.104 1.00 47.19 913 GLY A C 1
ATOM 7294 O O . GLY A 1 913 ? 3.460 -11.394 41.254 1.00 47.19 913 GLY A O 1
ATOM 7295 N N . PHE A 1 914 ? 4.780 -9.730 41.967 1.00 46.16 914 PHE A N 1
ATOM 7296 C CA . PHE A 1 914 ? 5.845 -9.965 40.965 1.00 46.16 914 PHE A CA 1
ATOM 7297 C C . PHE A 1 914 ? 7.210 -9.319 41.276 1.00 46.16 914 PHE A C 1
ATOM 7299 O O . PHE A 1 914 ? 7.335 -8.317 41.978 1.00 46.16 914 PHE A O 1
ATOM 7306 N N . ALA A 1 915 ? 8.263 -9.909 40.701 1.00 40.31 915 ALA A N 1
ATOM 7307 C CA . ALA A 1 915 ? 9.656 -9.526 40.907 1.00 40.31 915 ALA A CA 1
ATOM 7308 C C . ALA A 1 915 ? 10.079 -8.273 40.110 1.00 40.31 915 ALA A C 1
ATOM 7310 O O . ALA A 1 915 ? 10.547 -8.372 38.975 1.00 40.31 915 ALA A O 1
ATOM 7311 N N . PHE A 1 916 ? 10.018 -7.100 40.743 1.00 42.44 916 PHE A N 1
ATOM 7312 C CA . PHE A 1 916 ? 10.825 -5.947 40.327 1.00 42.44 916 PHE A CA 1
ATOM 7313 C C . PHE A 1 916 ? 12.288 -6.152 40.747 1.00 42.44 916 PHE A C 1
ATOM 7315 O O . PHE A 1 916 ? 12.597 -6.191 41.942 1.00 42.44 916 PHE A O 1
ATOM 7322 N N . GLY A 1 917 ? 13.181 -6.292 39.763 1.00 41.56 917 GLY A N 1
ATOM 7323 C CA . GLY A 1 917 ? 14.629 -6.321 39.979 1.00 41.56 917 GLY A CA 1
ATOM 7324 C C . GLY A 1 917 ? 15.185 -4.931 40.310 1.00 41.56 917 GLY A C 1
ATOM 7325 O O . GLY A 1 917 ? 14.819 -3.970 39.646 1.00 41.56 917 GLY A O 1
ATOM 7326 N N . GLU A 1 918 ? 16.045 -4.880 41.334 1.00 34.66 918 GLU A N 1
ATOM 7327 C CA . GLU A 1 918 ? 16.926 -3.809 41.868 1.00 34.66 918 GLU A CA 1
ATOM 7328 C C . GLU A 1 918 ? 16.481 -2.324 41.923 1.00 34.66 918 GLU A C 1
ATOM 7330 O O . GLU A 1 918 ? 16.853 -1.650 42.882 1.00 34.66 918 GLU A O 1
ATOM 7335 N N . ASP A 1 919 ? 15.660 -1.789 41.018 1.00 41.25 919 ASP A N 1
ATOM 7336 C CA . ASP A 1 919 ? 15.253 -0.368 40.986 1.00 41.25 919 ASP A CA 1
ATOM 7337 C C . ASP A 1 919 ? 14.065 -0.068 41.933 1.00 41.25 919 ASP A C 1
ATOM 7339 O O . ASP A 1 919 ? 13.048 0.514 41.555 1.00 41.25 919 ASP A O 1
ATOM 7343 N N . ARG A 1 920 ? 14.178 -0.527 43.189 1.00 43.22 920 ARG A N 1
ATOM 7344 C CA . ARG A 1 920 ? 13.140 -0.431 44.240 1.00 43.22 920 ARG A CA 1
ATOM 7345 C C . ARG A 1 920 ? 13.062 0.923 44.954 1.00 43.22 920 ARG A C 1
ATOM 7347 O O . ARG A 1 920 ? 12.134 1.133 45.722 1.00 43.22 920 ARG A O 1
ATOM 7354 N N . THR A 1 921 ? 14.041 1.804 44.758 1.00 29.06 921 THR A N 1
ATOM 7355 C CA . THR A 1 921 ? 14.222 3.022 45.581 1.00 29.06 921 THR A CA 1
ATOM 7356 C C . THR A 1 921 ? 13.981 4.320 44.801 1.00 29.06 921 THR A C 1
ATOM 7358 O O . THR A 1 921 ? 14.229 5.409 45.317 1.00 29.06 921 THR A O 1
ATOM 7361 N N . ARG A 1 922 ? 13.585 4.214 43.527 1.00 34.25 922 ARG A N 1
ATOM 7362 C CA . ARG A 1 922 ? 13.493 5.340 42.579 1.00 34.25 922 ARG A CA 1
ATOM 7363 C C . ARG A 1 922 ? 12.135 5.472 41.883 1.00 34.25 922 ARG A C 1
ATOM 7365 O O . ARG A 1 922 ? 11.908 6.478 41.211 1.00 34.25 922 ARG A O 1
ATOM 7372 N N . ARG A 1 923 ? 11.287 4.455 42.038 1.00 38.56 923 ARG A N 1
ATOM 7373 C CA . ARG A 1 923 ? 9.849 4.453 41.756 1.00 38.56 923 ARG A CA 1
ATOM 7374 C C . ARG A 1 923 ? 9.103 4.665 43.068 1.00 38.56 923 ARG A C 1
ATOM 7376 O O . ARG A 1 923 ? 8.040 5.309 43.000 1.00 38.56 923 ARG A O 1
#

Radius of gyration: 41.89 Å; chains: 1; bounding box: 77×72×145 Å

pLDDT: mean 85.42, std 11.67, range [29.06, 97.81]

Sequence (923 aa):
ELIIVDNGSTDGSRRYLKALVRQHRNVKVVLNPSNIGAPAGRNCGLALAEGDFLAFLDSDTVVTNGWLERLLRWMEIDPTLGMVGPCSNFASGQQIEVDYRNLKEMHEFAQRWCERNCGSGLETSALISFCVLMRRSVIEAIGGMDARFGLIMHEDIDHSLRARVAGFRCWLALDAFVHHYGNRTSGRLGVERMMDAAWPRFKEKWNLPPEAERFRPSISLVPELFHPRHRPPCPQDLYEPLPDRNTLRVLEGGKGRPLLSLCMITKDEADALPRCLESVKGIVDEIVVVDTGSTDETPQIAEGYGAKVIRFTWTGSFSDARNESLKHATGEWILWLDADEALAEGKENLRRILEQAPEEVGFILPMVSFVGHRPHREGHVHPAFRLFRNLPGLRFHRNLHEQIVASIRQVRPDAKFGALPVWIEHYGYLTPWVRRKQKVARNLELAKRDLRANPSDPFAWYNLGREYQRLAQWERAFYCLRRALFHLGDTFPPYLVRCLCDMVRCLIHLGRSQQALALLEEAHALPLEAPDLWMLEGEIRWRLGQWALALEAFRKALASSPTLPLHFDWSEGAASYGAWYWMGLCHQRMGQWEEALRCFGRSLQEALVRHRYYEPAIASLVQQKLLRPSAEGVLETLEQWTPRGLAAHPTLMVLAAKAALEPLPLPPSALKLAQTLLAMAEEQGRNGEELAFVRGKMLLLQRRYAEAARWLARVPPEAPEGGMALGLRLLAHALAQEWEEVAALEVEDPLWRGLMERWQTGQGPKASSPLPEAWRAHFPELLALLLQLEEFQRYEEALALLDGVFPDEVDKGMALGALYGRFGLWELVTETLLPLAFNGGMPREGWLLLAQACHRLGYHEEAEKILLRLLQEANGAEEALQEYLLLAGTYIAQGKSQEAQQVLDWIAQGNFGFAFGEDRTRR